Protein AF-0000000075184945 (afdb_homodimer)

Nearest PDB structures (foldseek):
  5iq4-assembly1_B  TM=7.535E-01  e=3.918E-24  Roseovarius nubinhibens ISM
  5ipy-assembly1_B  TM=7.770E-01  e=2.297E-22  Roseovarius nubinhibens ISM
  2xvi-assembly2_C  TM=7.536E-01  e=3.877E-22  Methylophaga aminisulfidivorans
  2xls-assembly1_A  TM=7.782E-01  e=2.800E-21  Methylophaga aminisulfidivorans
  2xlr-assembly2_A  TM=6.185E-01  e=2.045E-22  Methylophaga aminisulfidivorans

InterPro domains:
  IPR020946 Flavin monooxygenase-like [PF00743] (39-259)
  IPR036188 FAD/NAD(P)-binding domain superfamily [G3DSA:3.50.50.60] (26-231)
  IPR036188 FAD/NAD(P)-binding domain superfamily [G3DSA:3.50.50.60] (375-555)
  IPR036188 FAD/NAD(P)-binding domain superfamily [SSF51905] (39-471)

Foldseek 3Di:
DPPPPPPPPPVPPPPPPPPDDCVPDDFFADAFQFFDEFEEEEEAQALLVLLLLLLLLVCCVVVLHPHYHYAYEAQAQDHHAQLVQFDFFQAWDLFFPLQQDFPVQGALAAWKRIGHSVVSSVSSVCSCVVRVNVVRYDYNKHWFAWAADPVQCWIWIWIARRVVRDIDIDIGNFYEYPNAQFQFDDDDDFAAPVLAAQDDAAESSHHDPPDPLLVVQQPWEEEEEDDAASNLRNLLRCLVRHPFYEYEDQDADFAALGLFDDPVCVPAPDDRNMHTDDPVSSVCVVVDVVVSVVVSCVSVVRLQVCQQCQFPPGPNQVVVLVRRLVVLCVLLVDPVVCVVHRHPATVLLAAYHHRSSSSVSCPDPRYDYDNFDFNHAHNAWTAGPVGDTDGGNYYYYPPGRQRLLADPHFYAFAPGHTVNVVSVQHFFADLQFADARHKNYTYANRGAAQAPRSHHSSLSNSLNSVLNSNVSSCCGSQQWSIKHFAPVNRVVRVVVQQVLQCRTSNQAQQQYVQQRRDRRHGGTRHHSDHSVVSSVQSVDDPSVRMDTDHPDPDSRSSNGPVHHPCRSVVHDPPVVDDPVVVVVDDDPVNDDD/DCPDPPVPPPPPPPPPPPPDDCVPDDFFADAFQFFDEFEEEEEAQALLVLLLLLLQLVCCVVVLHPHYHYAYEAQAQDHHAQLVQFDFFQAWDLFFPLQQDFPVQGALDAWKRIGHSVVSSVSSVCSCVVRVNVVRYDYNKHWFAWAADPVQCWIWIWIARRVVRDIDIDIGNFYEYPNAQFQFDDDDDFAAPVLAAQDDAAERSHHDPPDPLLVVQQAWEEEEEDDAASNLRNLLRCLVRHPFYEYEDQDADFAALGLFDDPVCPPAPDDRNMHTDDPVSSVCVVVDVVVSVVVSVVSVVRLQVCQQCQFPPGPNQVVRLVRRLVVLCVLLVDPVVCVVHRDPATVLLAAYHHRSSSSVSCPDPRYDYDNFDFNHDHNAWTAGPVGDTDGGNYYYYPPGRQRLLADPHFYAFAPGHTVNVVSVQHFFADLQFADARHKNYTYANRGAAQAPRSHHSSLSNSLSSVLNSNVSSCCGSQQWSIKHFAPVNRVVRVVVQQVLQCRTSNQAQQQYVQQRRDRRHGGTRHHSDHSVVSSVQSVDDPSVRMDTHHPDPDSRSSNGPVHHPCVSVVHDPPVVDDPVVVVVDDDPVVDDD

Structure (mmCIF, N/CA/C/O backbone):
data_AF-0000000075184945-model_v1
#
loop_
_entity.id
_entity.type
_entity.pdbx_description
1 polymer 'Flavin-binding monooxygenase'
#
loop_
_atom_site.group_PDB
_atom_site.id
_atom_site.type_symbol
_atom_site.label_atom_id
_atom_site.label_alt_id
_atom_site.label_comp_id
_atom_site.label_asym_id
_atom_site.label_entity_id
_atom_site.label_seq_id
_atom_site.pdbx_PDB_ins_code
_atom_site.Cartn_x
_atom_site.Cartn_y
_atom_site.Cartn_z
_atom_site.occupancy
_atom_site.B_iso_or_equiv
_atom_site.auth_seq_id
_atom_site.auth_comp_id
_atom_site.auth_asym_id
_atom_site.auth_atom_id
_atom_site.pdbx_PDB_model_num
ATOM 1 N N . MET A 1 1 ? 29.594 13.367 -59.062 1 21.95 1 MET A N 1
ATOM 2 C CA . MET A 1 1 ? 29.766 14.352 -58 1 21.95 1 MET A CA 1
ATOM 3 C C . MET A 1 1 ? 28.922 13.984 -56.75 1 21.95 1 MET A C 1
ATOM 5 O O . MET A 1 1 ? 27.703 14.062 -56.812 1 21.95 1 MET A O 1
ATOM 9 N N . SER A 1 2 ? 29.328 12.992 -55.969 1 23.47 2 SER A N 1
ATOM 10 C CA . SER A 1 2 ? 28.875 12.016 -55 1 23.47 2 SER A CA 1
ATOM 11 C C . SER A 1 2 ? 28.641 12.664 -53.625 1 23.47 2 SER A C 1
ATOM 13 O O . SER A 1 2 ? 29.594 13.062 -52.969 1 23.47 2 SER A O 1
ATOM 15 N N . SER A 1 3 ? 27.688 13.617 -53.531 1 23.3 3 SER A N 1
ATOM 16 C CA . SER A 1 3 ? 27.422 14.586 -52.469 1 23.3 3 SER A CA 1
ATOM 17 C C . SER A 1 3 ? 27.109 13.891 -51.156 1 23.3 3 SER A C 1
ATOM 19 O O . SER A 1 3 ? 26.219 13.047 -51.062 1 23.3 3 SER A O 1
ATOM 21 N N . SER A 1 4 ? 28.109 13.633 -50.312 1 21.78 4 SER A N 1
ATOM 22 C CA . SER A 1 4 ? 28.375 12.938 -49.031 1 21.78 4 SER A CA 1
ATOM 23 C C . SER A 1 4 ? 27.578 13.555 -47.906 1 21.78 4 SER A C 1
ATOM 25 O O . SER A 1 4 ? 27.859 14.688 -47.5 1 21.78 4 SER A O 1
ATOM 27 N N . LEU A 1 5 ? 26.203 13.359 -47.75 1 23.47 5 LEU A N 1
ATOM 28 C CA . LEU A 1 5 ? 25.297 14.023 -46.844 1 23.47 5 LEU A CA 1
ATOM 29 C C . LEU A 1 5 ? 25.641 13.695 -45.375 1 23.47 5 LEU A C 1
ATOM 31 O O . LEU A 1 5 ? 25.562 12.539 -44.969 1 23.47 5 LEU A O 1
ATOM 35 N N . GLN A 1 6 ? 26.625 14.32 -44.75 1 21.17 6 GLN A N 1
ATOM 36 C CA . GLN A 1 6 ? 27.219 14.227 -43.406 1 21.17 6 GLN A CA 1
ATOM 37 C C . GLN A 1 6 ? 26.156 14.461 -42.312 1 21.17 6 GLN A C 1
ATOM 39 O O . GLN A 1 6 ? 25.625 15.562 -42.188 1 21.17 6 GLN A O 1
ATOM 44 N N . SER A 1 7 ? 25.188 13.531 -42.062 1 23.58 7 SER A N 1
ATOM 45 C CA . SER A 1 7 ? 24.047 13.719 -41.156 1 23.58 7 SER A CA 1
ATOM 46 C C . SER A 1 7 ? 24.5 13.93 -39.719 1 23.58 7 SER A C 1
ATOM 48 O O . SER A 1 7 ? 25.219 13.102 -39.156 1 23.58 7 SER A O 1
ATOM 50 N N . ASN A 1 8 ? 24.844 15.133 -39.312 1 23.08 8 ASN A N 1
ATOM 51 C CA . ASN A 1 8 ? 25.375 15.578 -38.031 1 23.08 8 ASN A CA 1
ATOM 52 C C . ASN A 1 8 ? 24.453 15.18 -36.875 1 23.08 8 ASN A C 1
ATOM 54 O O . ASN A 1 8 ? 23.312 15.656 -36.812 1 23.08 8 ASN A O 1
ATOM 58 N N . ALA A 1 9 ? 24.562 13.984 -36.312 1 25.86 9 ALA A N 1
ATOM 59 C CA . ALA A 1 9 ? 23.938 13.266 -35.188 1 25.86 9 ALA A CA 1
ATOM 60 C C . ALA A 1 9 ? 24.047 14.047 -33.906 1 25.86 9 ALA A C 1
ATOM 62 O O . ALA A 1 9 ? 24.5 13.516 -32.875 1 25.86 9 ALA A O 1
ATOM 63 N N . THR A 1 10 ? 24.297 15.344 -33.906 1 25.5 10 THR A N 1
ATOM 64 C CA . THR A 1 10 ? 24.625 15.938 -32.625 1 25.5 10 THR A CA 1
ATOM 65 C C . THR A 1 10 ? 23.438 15.883 -31.672 1 25.5 10 THR A C 1
ATOM 67 O O . THR A 1 10 ? 22.516 16.688 -31.797 1 25.5 10 THR A O 1
ATOM 70 N N . GLY A 1 11 ? 22.828 14.797 -31.469 1 23.03 11 GLY A N 1
ATOM 71 C CA . GLY A 1 11 ? 21.641 14.688 -30.625 1 23.03 11 GLY A CA 1
ATOM 72 C C . GLY A 1 11 ? 21.875 15.18 -29.203 1 23.03 11 GLY A C 1
ATOM 73 O O . GLY A 1 11 ? 22.297 14.414 -28.344 1 23.03 11 GLY A O 1
ATOM 74 N N . GLU A 1 12 ? 22.406 16.391 -29.047 1 25.05 12 GLU A N 1
ATOM 75 C CA . GLU A 1 12 ? 22.578 16.984 -27.719 1 25.05 12 GLU A CA 1
ATOM 76 C C . GLU A 1 12 ? 21.312 16.797 -26.875 1 25.05 12 GLU A C 1
ATOM 78 O O . GLU A 1 12 ? 20.219 17.156 -27.297 1 25.05 12 GLU A O 1
ATOM 83 N N . ASP A 1 13 ? 21.297 15.773 -26.078 1 26.72 13 ASP A N 1
ATOM 84 C CA . ASP A 1 13 ? 20.344 15.422 -25.016 1 26.72 13 ASP A CA 1
ATOM 85 C C . ASP A 1 13 ? 19.969 16.656 -24.188 1 26.72 13 ASP A C 1
ATOM 87 O O . ASP A 1 13 ? 20.812 17.203 -23.469 1 26.72 13 ASP A O 1
ATOM 91 N N . GLU A 1 14 ? 19.297 17.578 -24.781 1 24.56 14 GLU A N 1
ATOM 92 C CA . GLU A 1 14 ? 18.781 18.688 -23.984 1 24.56 14 GLU A CA 1
ATOM 93 C C . GLU A 1 14 ? 18.156 18.172 -22.688 1 24.56 14 GLU A C 1
ATOM 95 O O . GLU A 1 14 ? 17.062 17.594 -22.703 1 24.56 14 GLU A O 1
ATOM 100 N N . ALA A 1 15 ? 18.859 17.688 -21.703 1 30.27 15 ALA A N 1
ATOM 101 C CA . ALA A 1 15 ? 18.469 17.656 -20.297 1 30.27 15 ALA A CA 1
ATOM 102 C C . ALA A 1 15 ? 17.547 18.812 -19.953 1 30.27 15 ALA A C 1
ATOM 104 O O . ALA A 1 15 ? 17.906 19.984 -20.109 1 30.27 15 ALA A O 1
ATOM 105 N N . LEU A 1 16 ? 16.219 18.547 -20 1 30.67 16 LEU A N 1
ATOM 106 C CA . LEU A 1 16 ? 15.164 19.484 -19.625 1 30.67 16 LEU A CA 1
ATOM 107 C C . LEU A 1 16 ? 15.594 20.328 -18.422 1 30.67 16 LEU A C 1
ATOM 109 O O . LEU A 1 16 ? 15.938 19.797 -17.375 1 30.67 16 LEU A O 1
ATOM 113 N N . ASN A 1 17 ? 16.25 21.312 -18.562 1 30.25 17 ASN A N 1
ATOM 114 C CA . ASN A 1 17 ? 16.438 22.406 -17.625 1 30.25 17 ASN A CA 1
ATOM 115 C C . ASN A 1 17 ? 15.172 22.656 -16.797 1 30.25 17 ASN A C 1
ATOM 117 O O . ASN A 1 17 ? 14.164 23.109 -17.328 1 30.25 17 ASN A O 1
ATOM 121 N N . SER A 1 18 ? 14.828 21.797 -15.898 1 37.06 18 SER A N 1
ATOM 122 C CA . SER A 1 18 ? 13.852 21.859 -14.812 1 37.06 18 SER A CA 1
ATOM 123 C C . SER A 1 18 ? 13.727 23.281 -14.273 1 37.06 18 SER A C 1
ATOM 125 O O . SER A 1 18 ? 13.094 23.5 -13.234 1 37.06 18 SER A O 1
ATOM 127 N N . ASN A 1 19 ? 14.5 24.125 -14.727 1 35.41 19 ASN A N 1
ATOM 128 C CA . ASN A 1 19 ? 14.477 25.5 -14.234 1 35.41 19 ASN A CA 1
ATOM 129 C C . ASN A 1 19 ? 13.219 26.234 -14.68 1 35.41 19 ASN A C 1
ATOM 131 O O . ASN A 1 19 ? 13.203 27.469 -14.75 1 35.41 19 ASN A O 1
ATOM 135 N N . GLY A 1 20 ? 12.289 25.594 -15.406 1 38.78 20 GLY A N 1
ATOM 136 C CA . GLY A 1 20 ? 11.188 26.438 -15.82 1 38.78 20 GLY A CA 1
ATOM 137 C C . GLY A 1 20 ? 10.375 26.984 -14.656 1 38.78 20 GLY A C 1
ATOM 138 O O . GLY A 1 20 ? 10.273 26.328 -13.609 1 38.78 20 GLY A O 1
ATOM 139 N N . THR A 1 21 ? 10.195 28.25 -14.555 1 50.41 21 THR A N 1
ATOM 140 C CA . THR A 1 21 ? 9.352 28.984 -13.625 1 50.41 21 THR A CA 1
ATOM 141 C C . THR A 1 21 ? 7.906 28.5 -13.695 1 50.41 21 THR A C 1
ATOM 143 O O . THR A 1 21 ? 7.48 27.953 -14.719 1 50.41 21 THR A O 1
ATOM 146 N N . SER A 1 22 ? 7.215 28.203 -12.602 1 57 22 SER A N 1
ATOM 147 C CA . SER A 1 22 ? 5.816 27.812 -12.469 1 57 22 SER A CA 1
ATOM 148 C C . SER A 1 22 ? 4.953 28.5 -13.531 1 57 22 SER A C 1
ATOM 150 O O . SER A 1 22 ? 3.895 27.984 -13.898 1 57 22 SER A O 1
ATOM 152 N N . SER A 1 23 ? 5.406 29.469 -14.125 1 59.06 23 SER A N 1
ATOM 153 C CA . SER A 1 23 ? 4.547 30.219 -15.039 1 59.06 23 SER A CA 1
ATOM 154 C C . SER A 1 23 ? 4.305 29.453 -16.328 1 59.06 23 SER A C 1
ATOM 156 O O . SER A 1 23 ? 3.316 29.703 -17.031 1 59.06 23 SER A O 1
ATOM 158 N N . ASP A 1 24 ? 5.105 28.406 -16.594 1 68.38 24 ASP A N 1
ATOM 159 C CA . ASP A 1 24 ? 4.996 27.672 -17.859 1 68.38 24 ASP A CA 1
ATOM 160 C C . ASP A 1 24 ? 4.141 26.422 -17.688 1 68.38 24 ASP A C 1
ATOM 162 O O . ASP A 1 24 ? 3.879 25.719 -18.656 1 68.38 24 ASP A O 1
ATOM 166 N N . TRP A 1 25 ? 3.637 26.344 -16.469 1 80.44 25 TRP A N 1
ATOM 167 C CA . TRP A 1 25 ? 2.902 25.109 -16.203 1 80.44 25 TRP A CA 1
ATOM 168 C C . TRP A 1 25 ? 1.466 25.406 -15.789 1 80.44 25 TRP A C 1
ATOM 170 O O . TRP A 1 25 ? 1.177 26.5 -15.281 1 80.44 25 TRP A O 1
ATOM 180 N N . ASP A 1 26 ? 0.578 24.594 -16.297 1 88.19 26 ASP A N 1
ATOM 181 C CA . ASP A 1 26 ? -0.806 24.656 -15.828 1 88.19 26 ASP A CA 1
ATOM 182 C C . ASP A 1 26 ? -1.233 23.328 -15.219 1 88.19 26 ASP A C 1
ATOM 184 O O . ASP A 1 26 ? -0.643 22.281 -15.508 1 88.19 26 ASP A O 1
ATOM 188 N N . TYR A 1 27 ? -2.119 23.438 -14.297 1 93 27 TYR A N 1
ATOM 189 C CA . TYR A 1 27 ? -2.645 22.219 -13.711 1 93 27 TYR A CA 1
ATOM 190 C C . TYR A 1 27 ? -3.861 21.719 -14.492 1 93 27 TYR A C 1
ATOM 192 O O . TYR A 1 27 ? -4.488 22.484 -15.227 1 93 27 TYR A O 1
ATOM 200 N N . LEU A 1 28 ? -4.156 20.453 -14.406 1 95.5 28 LEU A N 1
ATOM 201 C CA . LEU A 1 28 ? -5.328 19.875 -15.055 1 95.5 28 LEU A CA 1
ATOM 202 C C . LEU A 1 28 ? -6.609 20.297 -14.344 1 95.5 28 LEU A C 1
ATOM 204 O O . LEU A 1 28 ? -6.68 20.266 -13.109 1 95.5 28 LEU A O 1
ATOM 208 N N . LYS A 1 29 ? -7.621 20.75 -15.094 1 94.06 29 LYS A N 1
ATOM 209 C CA . LYS A 1 29 ? -8.891 21.203 -14.531 1 94.06 29 LYS A CA 1
ATOM 210 C C . LYS A 1 29 ? -9.836 20.031 -14.297 1 94.06 29 LYS A C 1
ATOM 212 O O . LYS A 1 29 ? -10.93 19.984 -14.867 1 94.06 29 LYS A O 1
ATOM 217 N N . LYS A 1 30 ? -9.469 19.078 -13.5 1 95.75 30 LYS A N 1
ATOM 218 C CA . LYS A 1 30 ? -10.219 17.906 -13.047 1 95.75 30 LYS A CA 1
ATOM 219 C C . LYS A 1 30 ? -9.844 17.531 -11.617 1 95.75 30 LYS A C 1
ATOM 221 O O . LYS A 1 30 ? -8.781 17.906 -11.125 1 95.75 30 LYS A O 1
ATOM 226 N N . PRO A 1 31 ? -10.734 16.859 -10.969 1 96.62 31 PRO A N 1
ATOM 227 C CA . PRO A 1 31 ? -10.367 16.391 -9.633 1 96.62 31 PRO A CA 1
ATOM 228 C C . PRO A 1 31 ? -9.125 15.508 -9.633 1 96.62 31 PRO A C 1
ATOM 230 O O . PRO A 1 31 ? -8.805 14.891 -10.648 1 96.62 31 PRO A O 1
ATOM 233 N N . GLY A 1 32 ? -8.438 15.539 -8.531 1 97.31 32 GLY A N 1
ATOM 234 C CA . GLY A 1 32 ? -7.293 14.648 -8.383 1 97.31 32 GLY A CA 1
ATOM 235 C C . GLY A 1 32 ? -7.676 13.18 -8.398 1 97.31 32 GLY A C 1
ATOM 236 O O . GLY A 1 32 ? -8.773 12.812 -7.973 1 97.31 32 GLY A O 1
ATOM 237 N N . PHE A 1 33 ? -6.836 12.312 -8.938 1 97.75 33 PHE A N 1
ATOM 238 C CA . PHE A 1 33 ? -6.934 10.859 -8.883 1 97.75 33 PHE A CA 1
ATOM 239 C C . PHE A 1 33 ? -8.117 10.367 -9.703 1 97.75 33 PHE A C 1
ATOM 241 O O . PHE A 1 33 ? -8.617 9.266 -9.484 1 97.75 33 PHE A O 1
ATOM 248 N N . GLN A 1 34 ? -8.664 11.234 -10.578 1 97.38 34 GLN A N 1
ATOM 249 C CA . GLN A 1 34 ? -9.742 10.781 -11.445 1 97.38 34 GLN A CA 1
ATOM 250 C C . GLN A 1 34 ? -9.281 9.648 -12.359 1 97.38 34 GLN A C 1
ATOM 252 O O . GLN A 1 34 ? -8.359 9.836 -13.164 1 97.38 34 GLN A O 1
ATOM 257 N N . PRO A 1 35 ? -9.891 8.5 -12.266 1 97.69 35 PRO A N 1
ATOM 258 C CA . PRO A 1 35 ? -9.422 7.371 -13.062 1 97.69 35 PRO A CA 1
ATOM 259 C C . PRO A 1 35 ? -9.688 7.547 -14.555 1 97.69 35 PRO A C 1
ATOM 261 O O . PRO A 1 35 ? -10.828 7.789 -14.961 1 97.69 35 PRO A O 1
ATOM 264 N N . ARG A 1 36 ? -8.68 7.457 -15.359 1 97.25 36 ARG A N 1
ATOM 265 C CA . ARG A 1 36 ? -8.875 7.434 -16.812 1 97.25 36 ARG A CA 1
ATOM 266 C C . ARG A 1 36 ? -9.266 6.039 -17.281 1 97.25 36 ARG A C 1
ATOM 268 O O . ARG A 1 36 ? -8.953 5.043 -16.625 1 97.25 36 ARG A O 1
ATOM 275 N N . PRO A 1 37 ? -9.938 5.91 -18.359 1 98 37 PRO A N 1
ATOM 276 C CA . PRO A 1 37 ? -10.305 4.582 -18.875 1 98 37 PRO A CA 1
ATOM 277 C C . PRO A 1 37 ? -9.102 3.816 -19.438 1 98 37 PRO A C 1
ATOM 279 O O . PRO A 1 37 ? -8.172 4.426 -19.953 1 98 37 PRO A O 1
ATOM 282 N N . LEU A 1 38 ? -9.109 2.496 -19.312 1 98.69 38 LEU A N 1
ATOM 283 C CA . LEU A 1 38 ? -8.094 1.613 -19.875 1 98.69 38 LEU A CA 1
ATOM 284 C C . LEU A 1 38 ? -8.742 0.489 -20.688 1 98.69 38 LEU A C 1
ATOM 286 O O . LEU A 1 38 ? -9.867 0.088 -20.406 1 98.69 38 LEU A O 1
ATOM 290 N N . ARG A 1 39 ? -8.008 0.034 -21.672 1 98.81 39 ARG A N 1
ATOM 291 C CA . ARG A 1 39 ? -8.344 -1.182 -22.406 1 98.81 39 ARG A CA 1
ATOM 292 C C . ARG A 1 39 ? -7.316 -2.281 -22.141 1 98.81 39 ARG A C 1
ATOM 294 O O . ARG A 1 39 ? -6.109 -2.041 -22.203 1 98.81 39 ARG A O 1
ATOM 301 N N . LEU A 1 40 ? -7.832 -3.486 -21.828 1 98.88 40 LEU A N 1
ATOM 302 C CA . LEU A 1 40 ? -6.969 -4.594 -21.438 1 98.88 40 LEU A CA 1
ATOM 303 C C . LEU A 1 40 ? -7.309 -5.855 -22.219 1 98.88 40 LEU A C 1
ATOM 305 O O . LEU A 1 40 ? -8.477 -6.234 -22.312 1 98.88 40 LEU A O 1
ATOM 309 N N . ALA A 1 41 ? -6.293 -6.473 -22.844 1 98.94 41 ALA A N 1
ATOM 310 C CA . ALA A 1 41 ? -6.441 -7.785 -23.469 1 98.94 41 ALA A CA 1
ATOM 311 C C . ALA A 1 41 ? -5.84 -8.875 -22.578 1 98.94 41 ALA A C 1
ATOM 313 O O . ALA A 1 41 ? -4.691 -8.773 -22.141 1 98.94 41 ALA A O 1
ATOM 314 N N . ILE A 1 42 ? -6.66 -9.852 -22.297 1 98.88 42 ILE A N 1
ATOM 315 C CA . ILE A 1 42 ? -6.207 -11.023 -21.547 1 98.88 42 ILE A CA 1
ATOM 316 C C . ILE A 1 42 ? -6.117 -12.227 -22.484 1 98.88 42 ILE A C 1
ATOM 318 O O . ILE A 1 42 ? -7.098 -12.586 -23.141 1 98.88 42 ILE A O 1
ATOM 322 N N . CYS A 1 43 ? -4.949 -12.836 -22.547 1 98.62 43 CYS A N 1
ATOM 323 C CA . CYS A 1 43 ? -4.742 -14 -23.406 1 98.62 43 CYS A CA 1
ATOM 324 C C . CYS A 1 43 ? -4.887 -15.297 -22.625 1 98.62 43 CYS A C 1
ATOM 326 O O . CYS A 1 43 ? -3.912 -15.789 -22.047 1 98.62 43 CYS A O 1
ATOM 328 N N . GLY A 1 44 ? -6.074 -15.883 -22.703 1 98.25 44 GLY A N 1
ATOM 329 C CA . GLY A 1 44 ? -6.355 -17.125 -21.984 1 98.25 44 GLY A CA 1
ATOM 330 C C . GLY A 1 44 ? -7.531 -17 -21.031 1 98.25 44 GLY A C 1
ATOM 331 O O . GLY A 1 44 ? -7.645 -16.016 -20.297 1 98.25 44 GLY A O 1
ATOM 332 N N . ALA A 1 45 ? -8.414 -18.016 -21.094 1 98.56 45 ALA A N 1
ATOM 333 C CA . ALA A 1 45 ? -9.586 -18.047 -20.219 1 98.56 45 ALA A CA 1
ATOM 334 C C . ALA A 1 45 ? -9.555 -19.281 -19.312 1 98.56 45 ALA A C 1
ATOM 336 O O . ALA A 1 45 ? -10.57 -19.953 -19.141 1 98.56 45 ALA A O 1
ATOM 337 N N . GLY A 1 46 ? -8.344 -19.594 -18.844 1 97.88 46 GLY A N 1
ATOM 338 C CA . GLY A 1 46 ? -8.195 -20.562 -17.75 1 97.88 46 GLY A CA 1
ATOM 339 C C . GLY A 1 46 ? -8.336 -19.922 -16.375 1 97.88 46 GLY A C 1
ATOM 340 O O . GLY A 1 46 ? -8.898 -18.844 -16.25 1 97.88 46 GLY A O 1
ATOM 341 N N . ALA A 1 47 ? -7.848 -20.594 -15.352 1 97.56 47 ALA A N 1
ATOM 342 C CA . ALA A 1 47 ? -7.98 -20.125 -13.977 1 97.56 47 ALA A CA 1
ATOM 343 C C . ALA A 1 47 ? -7.387 -18.719 -13.805 1 97.56 47 ALA A C 1
ATOM 345 O O . ALA A 1 47 ? -7.977 -17.875 -13.148 1 97.56 47 ALA A O 1
ATOM 346 N N . ALA A 1 48 ? -6.258 -18.484 -14.406 1 98 48 ALA A N 1
ATOM 347 C CA . ALA A 1 48 ? -5.566 -17.203 -14.266 1 98 48 ALA A CA 1
ATOM 348 C C . ALA A 1 48 ? -6.379 -16.078 -14.875 1 98 48 ALA A C 1
ATOM 350 O O . ALA A 1 48 ? -6.578 -15.031 -14.242 1 98 48 ALA A O 1
ATOM 351 N N . GLY A 1 49 ? -6.84 -16.297 -16.109 1 98.69 49 GLY A N 1
ATOM 352 C CA . GLY A 1 49 ? -7.652 -15.281 -16.766 1 98.69 49 GLY A CA 1
ATOM 353 C C . GLY A 1 49 ? -8.961 -15.008 -16.047 1 98.69 49 GLY A C 1
ATOM 354 O O . GLY A 1 49 ? -9.375 -13.852 -15.906 1 98.69 49 GLY A O 1
ATOM 355 N N . LEU A 1 50 ? -9.578 -16.047 -15.602 1 98.75 50 LEU A N 1
ATOM 356 C CA . LEU A 1 50 ? -10.836 -15.906 -14.875 1 98.75 50 LEU A CA 1
ATOM 357 C C . LEU A 1 50 ? -10.625 -15.164 -13.555 1 98.75 50 LEU A C 1
ATOM 359 O O . LEU A 1 50 ? -11.438 -14.32 -13.18 1 98.75 50 LEU A O 1
ATOM 363 N N . CYS A 1 51 ? -9.539 -15.461 -12.914 1 98.62 51 CYS A N 1
ATOM 364 C CA . CYS A 1 51 ? -9.211 -14.812 -11.656 1 98.62 51 CYS A CA 1
ATOM 365 C C . CYS A 1 51 ? -9.016 -13.312 -11.844 1 98.62 51 CYS A C 1
ATOM 367 O O . CYS A 1 51 ? -9.586 -12.508 -11.102 1 98.62 51 CYS A O 1
ATOM 369 N N . LEU A 1 52 ? -8.25 -12.969 -12.828 1 98.81 52 LEU A N 1
ATOM 370 C CA . LEU A 1 52 ? -8 -11.555 -13.094 1 98.81 52 LEU A CA 1
ATOM 371 C C . LEU A 1 52 ? -9.289 -10.828 -13.461 1 98.81 52 LEU A C 1
ATOM 373 O O . LEU A 1 52 ? -9.531 -9.719 -12.992 1 98.81 52 LEU A O 1
ATOM 377 N N . SER A 1 53 ? -10.133 -11.461 -14.258 1 98.88 53 SER A N 1
ATOM 378 C CA . SER A 1 53 ? -11.414 -10.875 -14.656 1 98.88 53 SER A CA 1
ATOM 379 C C . SER A 1 53 ? -12.281 -10.586 -13.438 1 98.88 53 SER A C 1
ATOM 381 O O . SER A 1 53 ? -12.859 -9.5 -13.328 1 98.88 53 SER A O 1
ATOM 383 N N . TYR A 1 54 ? -12.359 -11.523 -12.555 1 98.5 54 TYR A N 1
ATOM 384 C CA . TYR A 1 54 ? -13.148 -11.352 -11.344 1 98.5 54 TYR A CA 1
ATOM 385 C C . TYR A 1 54 ? -12.641 -10.156 -10.539 1 98.5 54 TYR A C 1
ATOM 387 O O . TYR A 1 54 ? -13.438 -9.312 -10.109 1 98.5 54 TYR A O 1
ATOM 395 N N . LYS A 1 55 ? -11.32 -10.133 -10.359 1 98.69 55 LYS A N 1
ATOM 396 C CA . LYS A 1 55 ? -10.734 -9.078 -9.539 1 98.69 55 LYS A CA 1
ATOM 397 C C . LYS A 1 55 ? -10.938 -7.703 -10.18 1 98.69 55 LYS A C 1
ATOM 399 O O . LYS A 1 55 ? -11.133 -6.707 -9.484 1 98.69 55 LYS A O 1
ATOM 404 N N . ILE A 1 56 ? -10.898 -7.625 -11.484 1 98.81 56 ILE A N 1
ATOM 405 C CA . ILE A 1 56 ? -11.141 -6.375 -12.195 1 98.81 56 ILE A CA 1
ATOM 406 C C . ILE A 1 56 ? -12.586 -5.934 -11.977 1 98.81 56 ILE A C 1
ATOM 408 O O . ILE A 1 56 ? -12.852 -4.777 -11.633 1 98.81 56 ILE A O 1
ATOM 412 N N . LEU A 1 57 ? -13.5 -6.859 -12.195 1 98.56 57 LEU A N 1
ATOM 413 C CA . LEU A 1 57 ? -14.914 -6.539 -12.031 1 98.56 57 LEU A CA 1
ATOM 414 C C . LEU A 1 57 ? -15.211 -6.102 -10.602 1 98.56 57 LEU A C 1
ATOM 416 O O . LEU A 1 57 ? -15.922 -5.117 -10.391 1 98.56 57 LEU A O 1
ATOM 420 N N . GLU A 1 58 ? -14.664 -6.812 -9.664 1 97.62 58 GLU A N 1
ATOM 421 C CA . GLU A 1 58 ? -14.844 -6.461 -8.258 1 97.62 58 GLU A CA 1
ATOM 422 C C . GLU A 1 58 ? -14.266 -5.082 -7.953 1 97.62 58 GLU A C 1
ATOM 424 O O . GLU A 1 58 ? -14.883 -4.289 -7.242 1 97.62 58 GLU A O 1
ATOM 429 N N . ALA A 1 59 ? -13.133 -4.797 -8.461 1 97.94 59 ALA A N 1
ATOM 430 C CA . ALA A 1 59 ? -12.461 -3.523 -8.227 1 97.94 59 ALA A CA 1
ATOM 431 C C . ALA A 1 59 ? -13.234 -2.369 -8.859 1 97.94 59 ALA A C 1
ATOM 433 O O . ALA A 1 59 ? -13.25 -1.258 -8.32 1 97.94 59 ALA A O 1
ATOM 434 N N . GLN A 1 60 ? -13.812 -2.613 -10.008 1 97.44 60 GLN A N 1
ATOM 435 C CA . GLN A 1 60 ? -14.648 -1.591 -10.617 1 97.44 60 GLN A CA 1
ATOM 436 C C . GLN A 1 60 ? -15.891 -1.323 -9.773 1 97.44 60 GLN A C 1
ATOM 438 O O . GLN A 1 60 ? -16.281 -0.17 -9.586 1 97.44 60 GLN A O 1
ATOM 443 N N . LYS A 1 61 ? -16.469 -2.344 -9.258 1 96.06 61 LYS A N 1
ATOM 444 C CA . LYS A 1 61 ? -17.672 -2.234 -8.445 1 96.06 61 LYS A CA 1
ATOM 445 C C . LYS A 1 61 ? -17.406 -1.469 -7.152 1 96.06 61 LYS A C 1
ATOM 447 O O . LYS A 1 61 ? -18.234 -0.676 -6.703 1 96.06 61 LYS A O 1
ATOM 452 N N . ASN A 1 62 ? -16.203 -1.679 -6.609 1 93.56 62 ASN A N 1
ATOM 453 C CA . ASN A 1 62 ? -15.93 -1.083 -5.309 1 93.56 62 ASN A CA 1
ATOM 454 C C . ASN A 1 62 ? -15.188 0.241 -5.445 1 93.56 62 ASN A C 1
ATOM 456 O O . ASN A 1 62 ? -14.781 0.84 -4.445 1 93.56 62 ASN A O 1
ATOM 460 N N . GLY A 1 63 ? -14.812 0.645 -6.59 1 93.25 63 GLY A N 1
ATOM 461 C CA . GLY A 1 63 ? -14.289 1.979 -6.832 1 93.25 63 GLY A CA 1
ATOM 462 C C . GLY A 1 63 ? -12.773 2.029 -6.855 1 93.25 63 GLY A C 1
ATOM 463 O O . GLY A 1 63 ? -12.188 3.096 -7.051 1 93.25 63 GLY A O 1
ATOM 464 N N . VAL A 1 64 ? -12.188 0.934 -6.688 1 95.06 64 VAL A N 1
ATOM 465 C CA . VAL A 1 64 ? -10.727 0.874 -6.77 1 95.06 64 VAL A CA 1
ATOM 466 C C . VAL A 1 64 ? -10.273 1.16 -8.195 1 95.06 64 VAL A C 1
ATOM 468 O O . VAL A 1 64 ? -9.266 1.835 -8.414 1 95.06 64 VAL A O 1
ATOM 471 N N . LEU A 1 65 ? -11.062 0.618 -9.117 1 97.88 65 LEU A N 1
ATOM 472 C CA . LEU A 1 65 ? -10.828 0.881 -10.539 1 97.88 65 LEU A CA 1
ATOM 473 C C . LEU A 1 65 ? -11.969 1.698 -11.133 1 97.88 65 LEU A C 1
ATOM 475 O O . LEU A 1 65 ? -13.125 1.555 -10.719 1 97.88 65 LEU A O 1
ATOM 479 N N . GLY A 1 66 ? -11.523 2.645 -12.047 1 97.31 66 GLY A N 1
ATOM 480 C CA . GLY A 1 66 ? -12.516 3.166 -12.977 1 97.31 66 GLY A CA 1
ATOM 481 C C . GLY A 1 66 ? -12.844 2.207 -14.102 1 97.31 66 GLY A C 1
ATOM 482 O O . GLY A 1 66 ? -12.773 0.989 -13.93 1 97.31 66 GLY A O 1
ATOM 483 N N . SER A 1 67 ? -13.133 2.768 -15.188 1 98.12 67 SER A N 1
ATOM 484 C CA . SER A 1 67 ? -13.539 1.966 -16.344 1 98.12 67 SER A CA 1
ATOM 485 C C . SER A 1 67 ? -12.359 1.197 -16.922 1 98.12 67 SER A C 1
ATOM 487 O O . SER A 1 67 ? -11.359 1.796 -17.328 1 98.12 67 SER A O 1
ATOM 489 N N . VAL A 1 68 ? -12.516 -0.072 -16.953 1 98.56 68 VAL A N 1
ATOM 490 C CA . VAL A 1 68 ? -11.602 -0.96 -17.656 1 98.56 68 VAL A CA 1
ATOM 491 C C . VAL A 1 68 ? -12.383 -1.827 -18.641 1 98.56 68 VAL A C 1
ATOM 493 O O . VAL A 1 68 ? -13.203 -2.65 -18.234 1 98.56 68 VAL A O 1
ATOM 496 N N . GLU A 1 69 ? -12.18 -1.577 -19.891 1 98.56 69 GLU A N 1
ATOM 497 C CA . GLU A 1 69 ? -12.703 -2.471 -20.922 1 98.56 69 GLU A CA 1
ATOM 498 C C . GLU A 1 69 ? -11.734 -3.625 -21.188 1 98.56 69 GLU A C 1
ATOM 500 O O . GLU A 1 69 ? -10.586 -3.404 -21.547 1 98.56 69 GLU A O 1
ATOM 505 N N . PHE A 1 70 ? -12.266 -4.859 -20.938 1 98.69 70 PHE A N 1
ATOM 506 C CA . PHE A 1 70 ? -11.336 -5.965 -21.141 1 98.69 70 PHE A CA 1
ATOM 507 C C . PHE A 1 70 ? -12.008 -7.102 -21.891 1 98.69 70 PHE A C 1
ATOM 509 O O . PHE A 1 70 ? -13.234 -7.129 -22.031 1 98.69 70 PHE A O 1
ATOM 516 N N . VAL A 1 71 ? -11.141 -7.984 -22.5 1 98.81 71 VAL A N 1
ATOM 517 C CA . VAL A 1 71 ? -11.57 -9.164 -23.234 1 98.81 71 VAL A CA 1
ATOM 518 C C . VAL A 1 71 ? -10.609 -10.328 -22.969 1 98.81 71 VAL A C 1
ATOM 520 O O . VAL A 1 71 ? -9.406 -10.125 -22.828 1 98.81 71 VAL A O 1
ATOM 523 N N . LEU A 1 72 ? -11.219 -11.5 -22.781 1 98.88 72 LEU A N 1
ATOM 524 C CA . LEU A 1 72 ? -10.438 -12.727 -22.734 1 98.88 72 LEU A CA 1
ATOM 525 C C . LEU A 1 72 ? -10.461 -13.445 -24.078 1 98.88 72 LEU A C 1
ATOM 527 O O . LEU A 1 72 ? -11.531 -13.828 -24.547 1 98.88 72 LEU A O 1
ATOM 531 N N . PHE A 1 73 ? -9.328 -13.617 -24.641 1 98.88 73 PHE A N 1
ATOM 532 C CA . PHE A 1 73 ? -9.242 -14.422 -25.859 1 98.88 73 PHE A CA 1
ATOM 533 C C . PHE A 1 73 ? -8.875 -15.859 -25.531 1 98.88 73 PHE A C 1
ATOM 535 O O . PHE A 1 73 ? -7.883 -16.125 -24.844 1 98.88 73 PHE A O 1
ATOM 542 N N . GLU A 1 74 ? -9.695 -16.781 -25.969 1 98.5 74 GLU A N 1
ATOM 543 C CA . GLU A 1 74 ? -9.484 -18.219 -25.766 1 98.5 74 GLU A CA 1
ATOM 544 C C . GLU A 1 74 ? -9.5 -18.969 -27.094 1 98.5 74 GLU A C 1
ATOM 546 O O . GLU A 1 74 ? -10.469 -18.891 -27.859 1 98.5 74 GLU A O 1
ATOM 551 N N . LYS A 1 75 ? -8.438 -19.703 -27.344 1 96.81 75 LYS A N 1
ATOM 552 C CA . LYS A 1 75 ? -8.312 -20.406 -28.625 1 96.81 75 LYS A CA 1
ATOM 553 C C . LYS A 1 75 ? -9.219 -21.641 -28.672 1 96.81 75 LYS A C 1
ATOM 555 O O . LYS A 1 75 ? -9.586 -22.094 -29.75 1 96.81 75 LYS A O 1
ATOM 560 N N . GLU A 1 76 ? -9.57 -22.188 -27.531 1 95.56 76 GLU A N 1
ATOM 561 C CA . GLU A 1 76 ? -10.383 -23.391 -27.453 1 95.56 76 GLU A CA 1
ATOM 562 C C . GLU A 1 76 ? -11.867 -23.078 -27.625 1 95.56 76 GLU A C 1
ATOM 564 O O . GLU A 1 76 ? -12.273 -21.922 -27.562 1 95.56 76 GLU A O 1
ATOM 569 N N . GLY A 1 77 ? -12.672 -24.109 -27.812 1 95.88 77 GLY A N 1
ATOM 570 C CA . GLY A 1 77 ? -14.109 -23.969 -27.984 1 95.88 77 GLY A CA 1
ATOM 571 C C . GLY A 1 77 ? -14.852 -23.828 -26.672 1 95.88 77 GLY A C 1
ATOM 572 O O . GLY A 1 77 ? -16.062 -23.641 -26.656 1 95.88 77 GLY A O 1
ATOM 573 N N . ASP A 1 78 ? -14.148 -23.922 -25.625 1 96.06 78 ASP A N 1
ATOM 574 C CA . ASP A 1 78 ? -14.664 -23.719 -24.266 1 96.06 78 ASP A CA 1
ATOM 575 C C . ASP A 1 78 ? -13.609 -23.094 -23.359 1 96.06 78 ASP A C 1
ATOM 577 O O . ASP A 1 78 ? -12.469 -22.875 -23.781 1 96.06 78 ASP A O 1
ATOM 581 N N . TYR A 1 79 ? -14.094 -22.672 -22.188 1 96.5 79 TYR A N 1
ATOM 582 C CA . TYR A 1 79 ? -13.164 -22.016 -21.281 1 96.5 79 TYR A CA 1
ATOM 583 C C . TYR A 1 79 ? -12.867 -22.891 -20.078 1 96.5 79 TYR A C 1
ATOM 585 O O . TYR A 1 79 ? -13.375 -24.016 -19.984 1 96.5 79 TYR A O 1
ATOM 593 N N . THR A 1 80 ? -11.898 -22.562 -19.281 1 95.5 80 THR A N 1
ATOM 594 C CA . THR A 1 80 ? -11.406 -23.156 -18.031 1 95.5 80 THR A CA 1
ATOM 595 C C . THR A 1 80 ? -10 -23.719 -18.219 1 95.5 80 THR A C 1
ATOM 597 O O . THR A 1 80 ? -9.469 -24.391 -17.328 1 95.5 80 THR A O 1
ATOM 600 N N . GLY A 1 81 ? -9.453 -23.531 -19.391 1 94 81 GLY A N 1
ATOM 601 C CA . GLY A 1 81 ? -8.039 -23.781 -19.625 1 94 81 GLY A CA 1
ATOM 602 C C . GLY A 1 81 ? -7.66 -25.234 -19.484 1 94 81 GLY A C 1
ATOM 603 O O . GLY A 1 81 ? -8.234 -26.109 -20.141 1 94 81 GLY A O 1
ATOM 604 N N . THR A 1 82 ? -6.809 -25.516 -18.547 1 93.06 82 THR A N 1
ATOM 605 C CA . THR A 1 82 ? -6.242 -26.828 -18.297 1 93.06 82 THR A CA 1
ATOM 606 C C . THR A 1 82 ? -7.344 -27.859 -18.109 1 93.06 82 THR A C 1
ATOM 608 O O . THR A 1 82 ? -7.203 -29.016 -18.547 1 93.06 82 THR A O 1
ATOM 611 N N . TRP A 1 83 ? -8.43 -27.5 -17.609 1 94.81 83 TRP A N 1
ATOM 612 C CA . TRP A 1 83 ? -9.453 -28.469 -17.219 1 94.81 83 TRP A CA 1
ATOM 613 C C . TRP A 1 83 ? -10.438 -28.703 -18.344 1 94.81 83 TRP A C 1
ATOM 615 O O . TRP A 1 83 ? -11.227 -29.656 -18.297 1 94.81 83 TRP A O 1
ATOM 625 N N . HIS A 1 84 ? -10.406 -27.859 -19.266 1 93.12 84 HIS A N 1
ATOM 626 C CA . HIS A 1 84 ? -11.07 -28.156 -20.531 1 93.12 84 HIS A CA 1
ATOM 627 C C . HIS A 1 84 ? -10.195 -29.031 -21.422 1 93.12 84 HIS A C 1
ATOM 629 O O . HIS A 1 84 ? -10.688 -29.969 -22.047 1 93.12 84 HIS A O 1
ATOM 635 N N . ALA A 1 85 ? -8.914 -28.75 -21.406 1 89.75 85 ALA A N 1
ATOM 636 C CA . ALA A 1 85 ? -7.973 -29.375 -22.344 1 89.75 85 ALA A CA 1
ATOM 637 C C . ALA A 1 85 ? -7.629 -30.797 -21.906 1 89.75 85 ALA A C 1
ATOM 639 O O . ALA A 1 85 ? -7.371 -31.656 -22.75 1 89.75 85 ALA A O 1
ATOM 640 N N . ASN A 1 86 ? -7.578 -31.078 -20.656 1 92.56 86 ASN A N 1
ATOM 641 C CA . ASN A 1 86 ? -7.176 -32.375 -20.156 1 92.56 86 ASN A CA 1
ATOM 642 C C . ASN A 1 86 ? -8.383 -33.219 -19.734 1 92.56 86 ASN A C 1
ATOM 644 O O . ASN A 1 86 ? -9.047 -32.906 -18.734 1 92.56 86 ASN A O 1
ATOM 648 N N . ARG A 1 87 ? -8.609 -34.344 -20.469 1 92.19 87 ARG A N 1
ATOM 649 C CA . ARG A 1 87 ? -9.805 -35.156 -20.234 1 92.19 87 ARG A CA 1
ATOM 650 C C . ARG A 1 87 ? -9.484 -36.625 -20.25 1 92.19 87 ARG A C 1
ATOM 652 O O . ARG A 1 87 ? -10.367 -37.469 -20.469 1 92.19 87 ARG A O 1
ATOM 659 N N . TYR A 1 88 ? -8.227 -37 -20.078 1 95.94 88 TYR A N 1
ATOM 660 C CA . TYR A 1 88 ? -7.844 -38.406 -20.094 1 95.94 88 TYR A CA 1
ATOM 661 C C . TYR A 1 88 ? -8.453 -39.156 -18.922 1 95.94 88 TYR A C 1
ATOM 663 O O . TYR A 1 88 ? -8.828 -38.562 -17.922 1 95.94 88 TYR A O 1
ATOM 671 N N . PRO A 1 89 ? -8.57 -40.438 -19.047 1 96.44 89 PRO A N 1
ATOM 672 C CA . PRO A 1 89 ? -9.148 -41.219 -17.953 1 96.44 89 PRO A CA 1
ATOM 673 C C . PRO A 1 89 ? -8.367 -41.094 -16.656 1 96.44 89 PRO A C 1
ATOM 675 O O . PRO A 1 89 ? -7.152 -41.281 -16.641 1 96.44 89 PRO A O 1
ATOM 678 N N . GLY A 1 90 ? -9.133 -40.719 -15.594 1 95.19 90 GLY A N 1
ATOM 679 C CA . GLY A 1 90 ? -8.516 -40.625 -14.273 1 95.19 90 GLY A CA 1
ATOM 680 C C . GLY A 1 90 ? -7.941 -39.25 -13.984 1 95.19 90 GLY A C 1
ATOM 681 O O . GLY A 1 90 ? -7.395 -39.031 -12.898 1 95.19 90 GLY A O 1
ATOM 682 N N . CYS A 1 91 ? -8.172 -38.312 -14.914 1 95.94 91 CYS A N 1
ATOM 683 C CA . CYS A 1 91 ? -7.59 -37 -14.773 1 95.94 91 CYS A CA 1
ATOM 684 C C . CYS A 1 91 ? -8.156 -36.281 -13.547 1 95.94 91 CYS A C 1
ATOM 686 O O . CYS A 1 91 ? -9.375 -36.188 -13.391 1 95.94 91 CYS A O 1
ATOM 688 N N . ARG A 1 92 ? -7.262 -35.812 -12.641 1 94.5 92 ARG A N 1
ATOM 689 C CA . ARG A 1 92 ? -7.625 -35.031 -11.461 1 94.5 92 ARG A CA 1
ATOM 690 C C . ARG A 1 92 ? -6.441 -34.219 -10.969 1 94.5 92 ARG A C 1
ATOM 692 O O . ARG A 1 92 ? -5.34 -34.312 -11.516 1 94.5 92 ARG A O 1
ATOM 699 N N . CYS A 1 93 ? -6.691 -33.344 -10.055 1 93.25 93 CYS A N 1
ATOM 700 C CA . CYS A 1 93 ? -5.625 -32.594 -9.414 1 93.25 93 CYS A CA 1
ATOM 701 C C . CYS A 1 93 ? -5.07 -33.344 -8.203 1 93.25 93 CYS A C 1
ATOM 703 O O . CYS A 1 93 ? -5.812 -34 -7.484 1 93.25 93 CYS A O 1
ATOM 705 N N . ASP A 1 94 ? -3.793 -33.219 -7.992 1 91.19 94 ASP A N 1
ATOM 706 C CA . ASP A 1 94 ? -3.154 -33.875 -6.848 1 91.19 94 ASP A CA 1
ATOM 707 C C . ASP A 1 94 ? -3.318 -33.031 -5.582 1 91.19 94 ASP A C 1
ATOM 709 O O . ASP A 1 94 ? -2.848 -33.406 -4.512 1 91.19 94 ASP A O 1
ATOM 713 N N . ILE A 1 95 ? -3.951 -31.906 -5.688 1 93.5 95 ILE A N 1
ATOM 714 C CA . ILE A 1 95 ? -4.258 -31.031 -4.57 1 93.5 95 ILE A CA 1
ATOM 715 C C . ILE A 1 95 ? -5.715 -31.203 -4.156 1 93.5 95 ILE A C 1
ATOM 717 O O . ILE A 1 95 ? -6.609 -31.25 -5.004 1 93.5 95 ILE A O 1
ATOM 721 N N . PRO A 1 96 ? -5.949 -31.281 -2.83 1 95.12 96 PRO A N 1
ATOM 722 C CA . PRO A 1 96 ? -7.336 -31.453 -2.383 1 95.12 96 PRO A CA 1
ATOM 723 C C . PRO A 1 96 ? -8.258 -30.344 -2.916 1 95.12 96 PRO A C 1
ATOM 725 O O . PRO A 1 96 ? -7.859 -29.188 -2.98 1 95.12 96 PRO A O 1
ATOM 728 N N . SER A 1 97 ? -9.492 -30.75 -3.217 1 96.25 97 SER A N 1
ATOM 729 C CA . SER A 1 97 ? -10.469 -29.828 -3.783 1 96.25 97 SER A CA 1
ATOM 730 C C . SER A 1 97 ? -10.68 -28.625 -2.877 1 96.25 97 SER A C 1
ATOM 732 O O . SER A 1 97 ? -10.852 -27.5 -3.359 1 96.25 97 SER A O 1
ATOM 734 N N . ALA A 1 98 ? -10.562 -28.812 -1.59 1 94.31 98 ALA A N 1
ATOM 735 C CA . ALA A 1 98 ? -10.82 -27.766 -0.606 1 94.31 98 ALA A CA 1
ATOM 736 C C . ALA A 1 98 ? -9.828 -26.625 -0.766 1 94.31 98 ALA A C 1
ATOM 738 O O . ALA A 1 98 ? -10.125 -25.484 -0.407 1 94.31 98 ALA A O 1
ATOM 739 N N . VAL A 1 99 ? -8.68 -26.906 -1.319 1 94.94 99 VAL A N 1
ATOM 740 C CA . VAL A 1 99 ? -7.684 -25.844 -1.427 1 94.94 99 VAL A CA 1
ATOM 741 C C . VAL A 1 99 ? -7.34 -25.609 -2.896 1 94.94 99 VAL A C 1
ATOM 743 O O . VAL A 1 99 ? -6.473 -24.781 -3.211 1 94.94 99 VAL A O 1
ATOM 746 N N . TYR A 1 100 ? -7.988 -26.328 -3.783 1 96.38 100 TYR A N 1
ATOM 747 C CA . TYR A 1 100 ? -7.867 -26.062 -5.211 1 96.38 100 TYR A CA 1
ATOM 748 C C . TYR A 1 100 ? -9.102 -25.328 -5.734 1 96.38 100 TYR A C 1
ATOM 750 O O . TYR A 1 100 ? -9.812 -25.844 -6.598 1 96.38 100 TYR A O 1
ATOM 758 N N . GLN A 1 101 ? -9.305 -24.297 -5.227 1 96.62 101 GLN A N 1
ATOM 759 C CA . GLN A 1 101 ? -10.359 -23.328 -5.512 1 96.62 101 GLN A CA 1
ATOM 760 C C . GLN A 1 101 ? -9.938 -21.922 -5.109 1 96.62 101 GLN A C 1
ATOM 762 O O . GLN A 1 101 ? -8.977 -21.75 -4.352 1 96.62 101 GLN A O 1
ATOM 767 N N . PHE A 1 102 ? -10.547 -20.938 -5.695 1 97.31 102 PHE A N 1
ATOM 768 C CA . PHE A 1 102 ? -10.242 -19.578 -5.254 1 97.31 102 PHE A CA 1
ATOM 769 C C . PHE A 1 102 ? -10.664 -19.375 -3.807 1 97.31 102 PHE A C 1
ATOM 771 O O . PHE A 1 102 ? -11.781 -19.734 -3.424 1 97.31 102 PHE A O 1
ATOM 778 N N . SER A 1 103 ? -9.789 -18.734 -2.994 1 95.31 103 SER A N 1
ATOM 779 C CA . SER A 1 103 ? -10.062 -18.547 -1.573 1 95.31 103 SER A CA 1
ATOM 780 C C . SER A 1 103 ? -11.281 -17.656 -1.358 1 95.31 103 SER A C 1
ATOM 782 O O . SER A 1 103 ? -11.961 -17.766 -0.334 1 95.31 103 SER A O 1
ATOM 784 N N . PHE A 1 104 ? -11.656 -16.781 -2.307 1 95.38 104 PHE A N 1
ATOM 785 C CA . PHE A 1 104 ? -12.766 -15.844 -2.18 1 95.38 104 PHE A CA 1
ATOM 786 C C . PHE A 1 104 ? -14.039 -16.422 -2.779 1 95.38 104 PHE A C 1
ATOM 788 O O . PHE A 1 104 ? -15.094 -15.789 -2.742 1 95.38 104 PHE A O 1
ATOM 795 N N . ALA A 1 105 ? -13.961 -17.609 -3.359 1 96.19 105 ALA A N 1
ATOM 796 C CA . ALA A 1 105 ? -15.117 -18.266 -3.963 1 96.19 105 ALA A CA 1
ATOM 797 C C . ALA A 1 105 ? -15.18 -19.75 -3.59 1 96.19 105 ALA A C 1
ATOM 799 O O . ALA A 1 105 ? -15.109 -20.609 -4.461 1 96.19 105 ALA A O 1
ATOM 800 N N . PRO A 1 106 ? -15.398 -20.031 -2.344 1 95.94 106 PRO A N 1
ATOM 801 C CA . PRO A 1 106 ? -15.445 -21.422 -1.903 1 95.94 106 PRO A CA 1
ATOM 802 C C . PRO A 1 106 ? -16.625 -22.203 -2.502 1 95.94 106 PRO A C 1
ATOM 804 O O . PRO A 1 106 ? -17.656 -21.609 -2.832 1 95.94 106 PRO A O 1
ATOM 807 N N . TYR A 1 107 ? -16.453 -23.469 -2.615 1 95.38 107 TYR A N 1
ATOM 808 C CA . TYR A 1 107 ? -17.438 -24.375 -3.221 1 95.38 107 TYR A CA 1
ATOM 809 C C . TYR A 1 107 ? -17.891 -25.422 -2.221 1 95.38 107 TYR A C 1
ATOM 811 O O . TYR A 1 107 ? -17.078 -26.109 -1.618 1 95.38 107 TYR A O 1
ATOM 819 N N . ALA A 1 108 ? -19.141 -25.609 -2.057 1 94.31 108 ALA A N 1
ATOM 820 C CA . ALA A 1 108 ? -19.688 -26.5 -1.045 1 94.31 108 ALA A CA 1
ATOM 821 C C . ALA A 1 108 ? -19.969 -27.891 -1.634 1 94.31 108 ALA A C 1
ATOM 823 O O . ALA A 1 108 ? -20.172 -28.844 -0.896 1 94.31 108 ALA A O 1
ATOM 824 N N . ASP A 1 109 ? -19.828 -28.031 -2.936 1 94.62 109 ASP A N 1
ATOM 825 C CA . ASP A 1 109 ? -20.406 -29.219 -3.566 1 94.62 109 ASP A CA 1
ATOM 826 C C . ASP A 1 109 ? -19.328 -30.094 -4.188 1 94.62 109 ASP A C 1
ATOM 828 O O . ASP A 1 109 ? -19.578 -30.812 -5.156 1 94.62 109 ASP A O 1
ATOM 832 N N . TRP A 1 110 ? -18.172 -29.984 -3.746 1 96.56 110 TRP A N 1
ATOM 833 C CA . TRP A 1 110 ? -17.156 -30.906 -4.23 1 96.56 110 TRP A CA 1
ATOM 834 C C . TRP A 1 110 ? -17.562 -32.344 -3.939 1 96.56 110 TRP A C 1
ATOM 836 O O . TRP A 1 110 ? -17.891 -32.688 -2.801 1 96.56 110 TRP A O 1
ATOM 846 N N . PRO A 1 111 ? -17.469 -33.219 -4.898 1 96.69 111 PRO A N 1
ATOM 847 C CA . PRO A 1 111 ? -17.891 -34.594 -4.648 1 96.69 111 PRO A CA 1
ATOM 848 C C . PRO A 1 111 ? -16.828 -35.406 -3.939 1 96.69 111 PRO A C 1
ATOM 850 O O . PRO A 1 111 ? -17.156 -36.344 -3.199 1 96.69 111 PRO A O 1
ATOM 853 N N . ASP A 1 112 ? -15.531 -35.156 -4.223 1 96.5 112 ASP A N 1
ATOM 854 C CA . ASP A 1 112 ? -14.422 -35.938 -3.676 1 96.5 112 ASP A CA 1
ATOM 855 C C . ASP A 1 112 ? -13.375 -35.031 -3.043 1 96.5 112 ASP A C 1
ATOM 857 O O . ASP A 1 112 ? -13.336 -33.812 -3.324 1 96.5 112 ASP A O 1
ATOM 861 N N . PHE A 1 113 ? -12.586 -35.594 -2.145 1 95.81 113 PHE A N 1
ATOM 862 C CA . PHE A 1 113 ? -11.461 -34.875 -1.573 1 95.81 113 PHE A CA 1
ATOM 863 C C . PHE A 1 113 ? -10.477 -34.469 -2.66 1 95.81 113 PHE A C 1
ATOM 865 O O . PHE A 1 113 ? -9.961 -33.344 -2.646 1 95.81 113 PHE A O 1
ATOM 872 N N . TYR A 1 114 ? -10.211 -35.406 -3.57 1 95.5 114 TYR A N 1
ATOM 873 C CA . TYR A 1 114 ? -9.547 -35.125 -4.84 1 95.5 114 TYR A CA 1
ATOM 874 C C . TYR A 1 114 ? -10.5 -35.312 -6.012 1 95.5 114 TYR A C 1
ATOM 876 O O . TYR A 1 114 ? -10.602 -36.438 -6.559 1 95.5 114 TYR A O 1
ATOM 884 N N . SER A 1 115 ? -11.07 -34.25 -6.41 1 96.12 115 SER A N 1
ATOM 885 C CA . SER A 1 115 ? -12.117 -34.344 -7.43 1 96.12 115 SER A CA 1
ATOM 886 C C . SER A 1 115 ? -11.508 -34.469 -8.82 1 96.12 115 SER A C 1
ATOM 888 O O . SER A 1 115 ? -10.391 -34.031 -9.062 1 96.12 115 SER A O 1
ATOM 890 N N . TYR A 1 116 ? -12.25 -35.031 -9.688 1 96 116 TYR A N 1
ATOM 891 C CA . TYR A 1 116 ? -11.789 -35.281 -11.047 1 96 116 TYR A CA 1
ATOM 892 C C . TYR A 1 116 ? -11.93 -34.062 -11.922 1 96 116 TYR A C 1
ATOM 894 O O . TYR A 1 116 ? -12.578 -33.094 -11.531 1 96 116 TYR A O 1
ATOM 902 N N . ALA A 1 117 ? -11.328 -34.156 -13.109 1 96.25 117 ALA A N 1
ATOM 903 C CA . ALA A 1 117 ? -11.195 -33 -14.016 1 96.25 117 ALA A CA 1
ATOM 904 C C . ALA A 1 117 ? -12.562 -32.438 -14.359 1 96.25 117 ALA A C 1
ATOM 906 O O . ALA A 1 117 ? -12.719 -31.203 -14.43 1 96.25 117 ALA A O 1
ATOM 907 N N . GLY A 1 118 ? -13.523 -33.281 -14.633 1 95.12 118 GLY A N 1
ATOM 908 C CA . GLY A 1 118 ? -14.852 -32.781 -14.969 1 95.12 118 GLY A CA 1
ATOM 909 C C . GLY A 1 118 ? -15.469 -31.922 -13.891 1 95.12 118 GLY A C 1
ATOM 910 O O . GLY A 1 118 ? -16.125 -30.922 -14.18 1 95.12 118 GLY A O 1
ATOM 911 N N . GLU A 1 119 ? -15.258 -32.25 -12.641 1 96.06 119 GLU A N 1
ATOM 912 C CA . GLU A 1 119 ? -15.797 -31.516 -11.508 1 96.06 119 GLU A CA 1
ATOM 913 C C . GLU A 1 119 ? -15.047 -30.203 -11.312 1 96.06 119 GLU A C 1
ATOM 915 O O . GLU A 1 119 ? -15.633 -29.188 -10.914 1 96.06 119 GLU A O 1
ATOM 920 N N . ILE A 1 120 ? -13.805 -30.25 -11.508 1 97.12 120 ILE A N 1
ATOM 921 C CA . ILE A 1 120 ? -13.008 -29.031 -11.414 1 97.12 120 ILE A CA 1
ATOM 922 C C . ILE A 1 120 ? -13.43 -28.047 -12.508 1 97.12 120 ILE A C 1
ATOM 924 O O . ILE A 1 120 ? -13.586 -26.859 -12.242 1 97.12 120 ILE A O 1
ATOM 928 N N . LYS A 1 121 ? -13.617 -28.578 -13.688 1 96.62 121 LYS A N 1
ATOM 929 C CA . LYS A 1 121 ? -14.141 -27.766 -14.773 1 96.62 121 LYS A CA 1
ATOM 930 C C . LYS A 1 121 ? -15.477 -27.141 -14.391 1 96.62 121 LYS A C 1
ATOM 932 O O . LYS A 1 121 ? -15.703 -25.953 -14.625 1 96.62 121 LYS A O 1
ATOM 937 N N . LYS A 1 122 ? -16.328 -27.906 -13.789 1 96.44 122 LYS A N 1
ATOM 938 C CA . LYS A 1 122 ? -17.641 -27.438 -13.359 1 96.44 122 LYS A CA 1
ATOM 939 C C . LYS A 1 122 ? -17.516 -26.297 -12.359 1 96.44 122 LYS A C 1
ATOM 941 O O . LYS A 1 122 ? -18.25 -25.312 -12.43 1 96.44 122 LYS A O 1
ATOM 946 N N . TYR A 1 123 ? -16.656 -26.328 -11.414 1 96.5 123 TYR A N 1
ATOM 947 C CA . TYR A 1 123 ? -16.422 -25.25 -10.453 1 96.5 123 TYR A CA 1
ATOM 948 C C . TYR A 1 123 ? -16.047 -23.953 -11.156 1 96.5 123 TYR A C 1
ATOM 950 O O . TYR A 1 123 ? -16.656 -22.906 -10.898 1 96.5 123 TYR A O 1
ATOM 958 N N . PHE A 1 124 ? -15.07 -24.062 -12.062 1 97.69 124 PHE A N 1
ATOM 959 C CA . PHE A 1 124 ? -14.609 -22.844 -12.727 1 97.69 124 PHE A CA 1
ATOM 960 C C . PHE A 1 124 ? -15.695 -22.281 -13.617 1 97.69 124 PHE A C 1
ATOM 962 O O . PHE A 1 124 ? -15.812 -21.062 -13.766 1 97.69 124 PHE A O 1
ATOM 969 N N . LYS A 1 125 ? -16.453 -23.156 -14.258 1 97.06 125 LYS A N 1
ATOM 970 C CA . LYS A 1 125 ? -17.594 -22.688 -15.047 1 97.06 125 LYS A CA 1
ATOM 971 C C . LYS A 1 125 ? -18.625 -21.984 -14.172 1 97.06 125 LYS A C 1
ATOM 973 O O . LYS A 1 125 ? -19.094 -20.891 -14.508 1 97.06 125 LYS A O 1
ATOM 978 N N . THR A 1 126 ? -18.922 -22.609 -13.055 1 96.25 126 THR A N 1
ATOM 979 C CA . THR A 1 126 ? -19.859 -22.031 -12.102 1 96.25 126 THR A CA 1
ATOM 980 C C . THR A 1 126 ? -19.375 -20.656 -11.617 1 96.25 126 THR A C 1
ATOM 982 O O . THR A 1 126 ? -20.156 -19.719 -11.539 1 96.25 126 THR A O 1
ATOM 985 N N . PHE A 1 127 ? -18.172 -20.562 -11.359 1 97 127 PHE A N 1
ATOM 986 C CA . PHE A 1 127 ? -17.547 -19.328 -10.898 1 97 127 PHE A CA 1
ATOM 987 C C . PHE A 1 127 ? -17.703 -18.234 -11.938 1 97 127 PHE A C 1
ATOM 989 O O . PHE A 1 127 ? -18.156 -17.125 -11.617 1 97 127 PHE A O 1
ATOM 996 N N . ALA A 1 128 ? -17.328 -18.531 -13.156 1 97.69 128 ALA A N 1
ATOM 997 C CA . ALA A 1 128 ? -17.375 -17.547 -14.234 1 97.69 128 ALA A CA 1
ATOM 998 C C . ALA A 1 128 ? -18.812 -17.078 -14.469 1 97.69 128 ALA A C 1
ATOM 1000 O O . ALA A 1 128 ? -19.047 -15.883 -14.672 1 97.69 128 ALA A O 1
ATOM 1001 N N . GLN A 1 129 ? -19.688 -18.016 -14.5 1 96.69 129 GLN A N 1
ATOM 1002 C CA . GLN A 1 129 ? -21.094 -17.703 -14.742 1 96.69 129 GLN A CA 1
ATOM 1003 C C . GLN A 1 129 ? -21.672 -16.859 -13.609 1 96.69 129 GLN A C 1
ATOM 1005 O O . GLN A 1 129 ? -22.281 -15.812 -13.852 1 96.69 129 GLN A O 1
ATOM 1010 N N . LYS A 1 130 ? -21.422 -17.234 -12.398 1 95.5 130 LYS A N 1
ATOM 1011 C CA . LYS A 1 130 ? -21.969 -16.547 -11.227 1 95.5 130 LYS A CA 1
ATOM 1012 C C . LYS A 1 130 ? -21.469 -15.109 -11.148 1 95.5 130 LYS A C 1
ATOM 1014 O O . LYS A 1 130 ? -22.188 -14.211 -10.727 1 95.5 130 LYS A O 1
ATOM 1019 N N . HIS A 1 131 ? -20.25 -14.906 -11.562 1 96.19 131 HIS A N 1
ATOM 1020 C CA . HIS A 1 131 ? -19.641 -13.602 -11.352 1 96.19 131 HIS A CA 1
ATOM 1021 C C . HIS A 1 131 ? -19.625 -12.773 -12.633 1 96.19 131 HIS A C 1
ATOM 1023 O O . HIS A 1 131 ? -18.938 -11.758 -12.719 1 96.19 131 HIS A O 1
ATOM 1029 N N . GLY A 1 132 ? -20.297 -13.227 -13.648 1 96.62 132 GLY A N 1
ATOM 1030 C CA . GLY A 1 132 ? -20.547 -12.43 -14.836 1 96.62 132 GLY A CA 1
ATOM 1031 C C . GLY A 1 132 ? -19.328 -12.266 -15.727 1 96.62 132 GLY A C 1
ATOM 1032 O O . GLY A 1 132 ? -19.156 -11.227 -16.375 1 96.62 132 GLY A O 1
ATOM 1033 N N . ILE A 1 133 ? -18.531 -13.234 -15.844 1 98.38 133 ILE A N 1
ATOM 1034 C CA . ILE A 1 133 ? -17.281 -13.141 -16.594 1 98.38 133 ILE A CA 1
ATOM 1035 C C . ILE A 1 133 ? -17.5 -13.602 -18.031 1 98.38 133 ILE A C 1
ATOM 1037 O O . ILE A 1 133 ? -16.828 -13.125 -18.953 1 98.38 133 ILE A O 1
ATOM 1041 N N . VAL A 1 134 ? -18.453 -14.445 -18.266 1 98.31 134 VAL A N 1
ATOM 1042 C CA . VAL A 1 134 ? -18.641 -15.188 -19.516 1 98.31 134 VAL A CA 1
ATOM 1043 C C . VAL A 1 134 ? -18.781 -14.219 -20.688 1 98.31 134 VAL A C 1
ATOM 1045 O O . VAL A 1 134 ? -18.203 -14.438 -21.75 1 98.31 134 VAL A O 1
ATOM 1048 N N . PRO A 1 135 ? -19.516 -13.07 -20.484 1 98.5 135 PRO A N 1
ATOM 1049 C CA . PRO A 1 135 ? -19.703 -12.164 -21.625 1 98.5 135 PRO A CA 1
ATOM 1050 C C . PRO A 1 135 ? -18.375 -11.586 -22.141 1 98.5 135 PRO A C 1
ATOM 1052 O O . PRO A 1 135 ? -18.328 -11.055 -23.25 1 98.5 135 PRO A O 1
ATOM 1055 N N . PHE A 1 136 ? -17.328 -11.641 -21.406 1 98.81 136 PHE A N 1
ATOM 1056 C CA . PHE A 1 136 ? -16.062 -11.023 -21.781 1 98.81 136 PHE A CA 1
ATOM 1057 C C . PHE A 1 136 ? -15.164 -12.023 -22.484 1 98.81 136 PHE A C 1
ATOM 1059 O O . PHE A 1 136 ? -14.094 -11.656 -22.984 1 98.81 136 PHE A O 1
ATOM 1066 N N . ILE A 1 137 ? -15.57 -13.289 -22.594 1 98.88 137 ILE A N 1
ATOM 1067 C CA . ILE A 1 137 ? -14.75 -14.344 -23.188 1 98.88 137 ILE A CA 1
ATOM 1068 C C . ILE A 1 137 ? -15.078 -14.484 -24.672 1 98.88 137 ILE A C 1
ATOM 1070 O O . ILE A 1 137 ? -16.25 -14.578 -25.047 1 98.88 137 ILE A O 1
ATOM 1074 N N . ARG A 1 138 ? -14.102 -14.43 -25.469 1 98.75 138 ARG A N 1
ATOM 1075 C CA . ARG A 1 138 ? -14.211 -14.773 -26.875 1 98.75 138 ARG A CA 1
ATOM 1076 C C . ARG A 1 138 ? -13.594 -16.141 -27.156 1 98.75 138 ARG A C 1
ATOM 1078 O O . ARG A 1 138 ? -12.367 -16.266 -27.25 1 98.75 138 ARG A O 1
ATOM 1085 N N . LEU A 1 139 ? -14.438 -17.141 -27.359 1 98.44 139 LEU A N 1
ATOM 1086 C CA . LEU A 1 139 ? -13.984 -18.5 -27.641 1 98.44 139 LEU A CA 1
ATOM 1087 C C . LEU A 1 139 ? -13.539 -18.641 -29.078 1 98.44 139 LEU A C 1
ATOM 1089 O O . LEU A 1 139 ? -13.938 -17.844 -29.938 1 98.44 139 LEU A O 1
ATOM 1093 N N . ARG A 1 140 ? -12.672 -19.594 -29.312 1 98.38 140 ARG A N 1
ATOM 1094 C CA . ARG A 1 140 ? -12.164 -19.891 -30.641 1 98.38 140 ARG A CA 1
ATOM 1095 C C . ARG A 1 140 ? -11.508 -18.672 -31.266 1 98.38 140 ARG A C 1
ATOM 1097 O O . ARG A 1 140 ? -11.695 -18.391 -32.438 1 98.38 140 ARG A O 1
ATOM 1104 N N . HIS A 1 141 ? -10.938 -17.844 -30.484 1 98.69 141 HIS A N 1
ATOM 1105 C CA . HIS A 1 141 ? -10.109 -16.703 -30.875 1 98.69 141 HIS A CA 1
ATOM 1106 C C . HIS A 1 141 ? -8.672 -16.891 -30.406 1 98.69 141 HIS A C 1
ATOM 1108 O O . HIS A 1 141 ? -8.391 -16.875 -29.203 1 98.69 141 HIS A O 1
ATOM 1114 N N . LYS A 1 142 ? -7.785 -17.078 -31.344 1 98.5 142 LYS A N 1
ATOM 1115 C CA . LYS A 1 142 ? -6.375 -17.359 -31.062 1 98.5 142 LYS A CA 1
ATOM 1116 C C . LYS A 1 142 ? -5.527 -16.094 -31.234 1 98.5 142 LYS A C 1
ATOM 1118 O O . LYS A 1 142 ? -5.52 -15.492 -32.312 1 98.5 142 LYS A O 1
ATOM 1123 N N . VAL A 1 143 ? -4.867 -15.656 -30.172 1 98.69 143 VAL A N 1
ATOM 1124 C CA . VAL A 1 143 ? -3.898 -14.57 -30.297 1 98.69 143 VAL A CA 1
ATOM 1125 C C . VAL A 1 143 ? -2.674 -15.055 -31.062 1 98.69 143 VAL A C 1
ATOM 1127 O O . VAL A 1 143 ? -2.033 -16.031 -30.672 1 98.69 143 VAL A O 1
ATOM 1130 N N . THR A 1 144 ? -2.324 -14.375 -32.094 1 98.62 144 THR A N 1
ATOM 1131 C CA . THR A 1 144 ? -1.203 -14.812 -32.906 1 98.62 144 THR A CA 1
ATOM 1132 C C . THR A 1 144 ? -0.014 -13.867 -32.75 1 98.62 144 THR A C 1
ATOM 1134 O O . THR A 1 144 ? 1.117 -14.227 -33.094 1 98.62 144 THR A O 1
ATOM 1137 N N . ALA A 1 145 ? -0.364 -12.68 -32.281 1 98.75 145 ALA A N 1
ATOM 1138 C CA . ALA A 1 145 ? 0.725 -11.734 -32.031 1 98.75 145 ALA A CA 1
ATOM 1139 C C . ALA A 1 145 ? 0.31 -10.664 -31.031 1 98.75 145 ALA A C 1
ATOM 1141 O O . ALA A 1 145 ? -0.87 -10.312 -30.938 1 98.75 145 ALA A O 1
ATOM 1142 N N . ALA A 1 146 ? 1.209 -10.117 -30.312 1 98.88 146 ALA A N 1
ATOM 1143 C CA . ALA A 1 146 ? 1.128 -8.93 -29.453 1 98.88 146 ALA A CA 1
ATOM 1144 C C . ALA A 1 146 ? 2.418 -8.117 -29.531 1 98.88 146 ALA A C 1
ATOM 1146 O O . ALA A 1 146 ? 3.484 -8.602 -29.141 1 98.88 146 ALA A O 1
ATOM 1147 N N . VAL A 1 147 ? 2.293 -6.918 -30.031 1 98.81 147 VAL A N 1
ATOM 1148 C CA . VAL A 1 147 ? 3.473 -6.098 -30.297 1 98.81 147 VAL A CA 1
ATOM 1149 C C . VAL A 1 147 ? 3.322 -4.746 -29.594 1 98.81 147 VAL A C 1
ATOM 1151 O O . VAL A 1 147 ? 2.33 -4.043 -29.812 1 98.81 147 VAL A O 1
ATOM 1154 N N . TYR A 1 148 ? 4.324 -4.41 -28.812 1 98.69 148 TYR A N 1
ATOM 1155 C CA . TYR A 1 148 ? 4.301 -3.145 -28.094 1 98.69 148 TYR A CA 1
ATOM 1156 C C . TYR A 1 148 ? 4.633 -1.98 -29.016 1 98.69 148 TYR A C 1
ATOM 1158 O O . TYR A 1 148 ? 5.578 -2.057 -29.812 1 98.69 148 TYR A O 1
ATOM 1166 N N . ASP A 1 149 ? 3.836 -0.9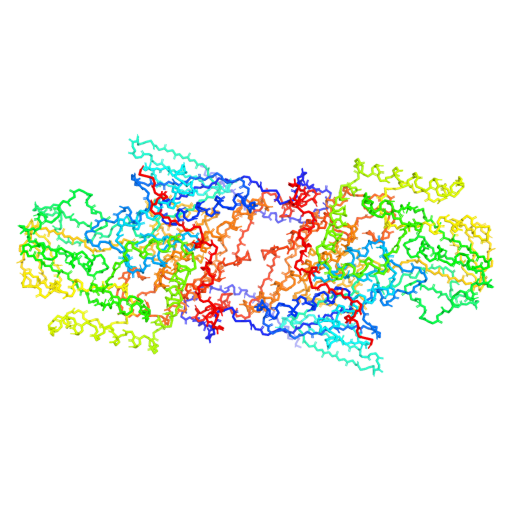71 -28.891 1 97.94 149 ASP A N 1
ATOM 1167 C CA . ASP A 1 149 ? 4.066 0.253 -29.656 1 97.94 149 ASP A CA 1
ATOM 1168 C C . ASP A 1 149 ? 4.617 1.36 -28.75 1 97.94 149 ASP A C 1
ATOM 1170 O O . ASP A 1 149 ? 3.883 1.93 -27.938 1 97.94 149 ASP A O 1
ATOM 1174 N N . GLU A 1 150 ? 5.824 1.731 -28.953 1 95.88 150 GLU A N 1
ATOM 1175 C CA . GLU A 1 150 ? 6.516 2.709 -28.125 1 95.88 150 GLU A CA 1
ATOM 1176 C C . GLU A 1 150 ? 5.836 4.07 -28.188 1 95.88 150 GLU A C 1
ATOM 1178 O O . GLU A 1 150 ? 5.719 4.762 -27.172 1 95.88 150 GLU A O 1
ATOM 1183 N N . ALA A 1 151 ? 5.43 4.445 -29.281 1 94.69 151 ALA A N 1
ATOM 1184 C CA . ALA A 1 151 ? 4.891 5.785 -29.484 1 94.69 151 ALA A CA 1
ATOM 1185 C C . ALA A 1 151 ? 3.598 5.98 -28.703 1 94.69 151 ALA A C 1
ATOM 1187 O O . ALA A 1 151 ? 3.434 6.984 -28 1 94.69 151 ALA A O 1
ATOM 1188 N N . SER A 1 152 ? 2.75 4.996 -28.734 1 95.94 152 SER A N 1
ATOM 1189 C CA . SER A 1 152 ? 1.448 5.141 -28.094 1 95.94 152 SER A CA 1
ATOM 1190 C C . SER A 1 152 ? 1.47 4.582 -26.672 1 95.94 152 SER A C 1
ATOM 1192 O O . SER A 1 152 ? 0.562 4.844 -25.891 1 95.94 152 SER A O 1
ATOM 1194 N N . GLY A 1 153 ? 2.502 3.834 -26.375 1 97.5 153 GLY A N 1
ATOM 1195 C CA . GLY A 1 153 ? 2.533 3.186 -25.078 1 97.5 153 GLY A CA 1
ATOM 1196 C C . GLY A 1 153 ? 1.476 2.109 -24.922 1 97.5 153 GLY A C 1
ATOM 1197 O O . GLY A 1 153 ? 0.896 1.956 -23.844 1 97.5 153 GLY A O 1
ATOM 1198 N N . SER A 1 154 ? 1.145 1.435 -25.969 1 98.19 154 SER A N 1
ATOM 1199 C CA . SER A 1 154 ? 0.061 0.458 -25.984 1 98.19 154 SER A CA 1
ATOM 1200 C C . SER A 1 154 ? 0.477 -0.82 -26.703 1 98.19 154 SER A C 1
ATOM 1202 O O . SER A 1 154 ? 1.582 -0.903 -27.25 1 98.19 154 SER A O 1
ATOM 1204 N N . TRP A 1 155 ? -0.384 -1.798 -26.719 1 98.88 155 TRP A N 1
ATOM 1205 C CA . TRP A 1 155 ? -0.135 -3.094 -27.344 1 98.88 155 TRP A CA 1
ATOM 1206 C C . TRP A 1 155 ? -1.044 -3.301 -28.547 1 98.88 155 TRP A C 1
ATOM 1208 O O . TRP A 1 155 ? -2.26 -3.111 -28.469 1 98.88 155 TRP A O 1
ATOM 1218 N N . SER A 1 156 ? -0.426 -3.648 -29.672 1 98.81 156 SER A N 1
ATOM 1219 C CA . SER A 1 156 ? -1.166 -4.137 -30.828 1 98.81 156 SER A CA 1
ATOM 1220 C C . SER A 1 156 ? -1.342 -5.652 -30.781 1 98.81 156 SER A C 1
ATOM 1222 O O . SER A 1 156 ? -0.375 -6.398 -30.938 1 98.81 156 SER A O 1
ATOM 1224 N N . VAL A 1 157 ? -2.621 -6.105 -30.625 1 98.88 157 VAL A N 1
ATOM 1225 C CA . VAL A 1 157 ? -2.898 -7.527 -30.453 1 98.88 157 VAL A CA 1
ATOM 1226 C C . VAL A 1 157 ? -3.617 -8.07 -31.688 1 98.88 157 VAL A C 1
ATOM 1228 O O . VAL A 1 157 ? -4.68 -7.574 -32.062 1 98.88 157 VAL A O 1
ATOM 1231 N N . THR A 1 158 ? -2.982 -9.047 -32.281 1 98.88 158 THR A N 1
ATOM 1232 C CA . THR A 1 158 ? -3.562 -9.703 -33.438 1 98.88 158 THR A CA 1
ATOM 1233 C C . THR A 1 158 ? -4.238 -11.008 -33.062 1 98.88 158 THR A C 1
ATOM 1235 O O . THR A 1 158 ? -3.627 -11.859 -32.406 1 98.88 158 THR A O 1
ATOM 1238 N N . VAL A 1 159 ? -5.535 -11.148 -33.5 1 98.81 159 VAL A N 1
ATOM 1239 C CA . VAL A 1 159 ? -6.352 -12.297 -33.125 1 98.81 159 VAL A CA 1
ATOM 1240 C C . VAL A 1 159 ? -6.945 -12.945 -34.375 1 98.81 159 VAL A C 1
ATOM 1242 O O . VAL A 1 159 ? -7.379 -12.25 -35.281 1 98.81 159 VAL A O 1
ATOM 1245 N N . GLU A 1 160 ? -6.863 -14.25 -34.438 1 98.69 160 GLU A N 1
ATOM 1246 C CA . GLU A 1 160 ? -7.512 -15.039 -35.469 1 98.69 160 GLU A CA 1
ATOM 1247 C C . GLU A 1 160 ? -8.789 -15.688 -34.969 1 98.69 160 GLU A C 1
ATOM 1249 O O . GLU A 1 160 ? -8.773 -16.422 -33.969 1 98.69 160 GLU A O 1
ATOM 1254 N N . ASP A 1 161 ? -9.875 -15.344 -35.594 1 98.44 161 ASP A N 1
ATOM 1255 C CA . ASP A 1 161 ? -11.109 -16.094 -35.375 1 98.44 161 ASP A CA 1
ATOM 1256 C C . ASP A 1 161 ? -11.055 -17.453 -36.062 1 98.44 161 ASP A C 1
ATOM 1258 O O . ASP A 1 161 ? -11.086 -17.531 -37.281 1 98.44 161 ASP A O 1
ATOM 1262 N N . LEU A 1 162 ? -11.094 -18.469 -35.281 1 98 162 LEU A N 1
ATOM 1263 C CA . LEU A 1 162 ? -10.828 -19.797 -35.812 1 98 162 LEU A CA 1
ATOM 1264 C C . LEU A 1 162 ? -12.062 -20.359 -36.531 1 98 162 LEU A C 1
ATOM 1266 O O . LEU A 1 162 ? -11.969 -21.328 -37.281 1 98 162 LEU A O 1
ATOM 1270 N N . ASP A 1 163 ? -13.188 -19.797 -36.312 1 97.5 163 ASP A N 1
ATOM 1271 C CA . ASP A 1 163 ? -14.391 -20.203 -37.031 1 97.5 163 ASP A CA 1
ATOM 1272 C C . ASP A 1 163 ? -14.445 -19.562 -38.406 1 97.5 163 ASP A C 1
ATOM 1274 O O . ASP A 1 163 ? -14.828 -20.219 -39.406 1 97.5 163 ASP A O 1
ATOM 1278 N N . THR A 1 164 ? -14.055 -18.297 -38.531 1 97.62 164 THR A N 1
ATOM 1279 C CA . THR A 1 164 ? -14.203 -17.531 -39.781 1 97.62 164 THR A CA 1
ATOM 1280 C C . THR A 1 164 ? -12.852 -17.359 -40.469 1 97.62 164 THR A C 1
ATOM 1282 O O . THR A 1 164 ? -12.797 -16.938 -41.625 1 97.62 164 THR A O 1
ATOM 1285 N N . SER A 1 165 ? -11.789 -17.578 -39.812 1 97 165 SER A N 1
ATOM 1286 C CA . SER A 1 165 ? -10.43 -17.391 -40.281 1 97 165 SER A CA 1
ATOM 1287 C C . SER A 1 165 ? -10.102 -15.914 -40.5 1 97 165 SER A C 1
ATOM 1289 O O . SER A 1 165 ? -9.109 -15.57 -41.125 1 97 165 SER A O 1
ATOM 1291 N N . GLN A 1 166 ? -10.922 -15.141 -39.938 1 97.94 166 GLN A N 1
ATOM 1292 C CA . GLN A 1 166 ? -10.664 -13.703 -40 1 97.94 166 GLN A CA 1
ATOM 1293 C C . GLN A 1 166 ? -9.578 -13.297 -39 1 97.94 166 GLN A C 1
ATOM 1295 O O . GLN A 1 166 ? -9.555 -13.789 -37.875 1 97.94 166 GLN A O 1
ATOM 1300 N N . ILE A 1 167 ? -8.664 -12.484 -39.438 1 98.44 167 ILE A N 1
ATOM 1301 C CA . ILE A 1 167 ? -7.594 -11.953 -38.594 1 98.44 167 ILE A CA 1
ATOM 1302 C C . ILE A 1 167 ? -7.836 -10.469 -38.344 1 98.44 167 ILE A C 1
ATOM 1304 O O . ILE A 1 167 ? -8.117 -9.703 -39.25 1 98.44 167 ILE A O 1
ATOM 1308 N N . ARG A 1 168 ? -7.781 -10.07 -37.094 1 98.25 168 ARG A N 1
ATOM 1309 C CA . ARG A 1 168 ? -7.961 -8.68 -36.719 1 98.25 168 ARG A CA 1
ATOM 1310 C C . ARG A 1 168 ? -6.887 -8.242 -35.719 1 98.25 168 ARG A C 1
ATOM 1312 O O . ARG A 1 168 ? -6.395 -9.047 -34.938 1 98.25 168 ARG A O 1
ATOM 1319 N N . THR A 1 169 ? -6.523 -7.012 -35.844 1 98.5 169 THR A N 1
ATOM 1320 C CA . THR A 1 169 ? -5.59 -6.402 -34.906 1 98.5 169 THR A CA 1
ATOM 1321 C C . THR A 1 169 ? -6.242 -5.23 -34.188 1 98.5 169 THR A C 1
ATOM 1323 O O . THR A 1 169 ? -6.867 -4.371 -34.812 1 98.5 169 THR A O 1
ATOM 1326 N N . GLU A 1 170 ? -6.16 -5.238 -32.906 1 98.06 170 GLU A N 1
ATOM 1327 C CA . GLU A 1 170 ? -6.719 -4.164 -32.094 1 98.06 170 GLU A CA 1
ATOM 1328 C C . GLU A 1 170 ? -5.691 -3.633 -31.094 1 98.06 170 GLU A C 1
ATOM 1330 O O . GLU A 1 170 ? -4.723 -4.32 -30.766 1 98.06 170 GLU A O 1
ATOM 1335 N N . THR A 1 171 ? -5.922 -2.385 -30.609 1 98.62 171 THR A N 1
ATOM 1336 C CA . THR A 1 171 ? -5.004 -1.72 -29.688 1 98.62 171 THR A CA 1
ATOM 1337 C C . THR A 1 171 ? -5.531 -1.787 -28.266 1 98.62 171 THR A C 1
ATOM 1339 O O . THR A 1 171 ? -6.715 -1.545 -28.016 1 98.62 171 THR A O 1
ATOM 1342 N N . TYR A 1 172 ? -4.66 -2.123 -27.344 1 98.88 172 TYR A N 1
ATOM 1343 C CA . TYR A 1 172 ? -4.961 -2.17 -25.906 1 98.88 172 TYR A CA 1
ATOM 1344 C C . TYR A 1 172 ? -3.898 -1.434 -25.109 1 98.88 172 TYR A C 1
ATOM 1346 O O . TYR A 1 172 ? -2.719 -1.441 -25.469 1 98.88 172 TYR A O 1
ATOM 1354 N N . ASP A 1 173 ? -4.27 -0.75 -24.016 1 98.81 173 ASP A N 1
ATOM 1355 C CA . ASP A 1 173 ? -3.316 -0.081 -23.141 1 98.81 173 ASP A CA 1
ATOM 1356 C C . ASP A 1 173 ? -2.441 -1.095 -22.406 1 98.81 173 ASP A C 1
ATOM 1358 O O . ASP A 1 173 ? -1.267 -0.833 -22.141 1 98.81 173 ASP A O 1
ATOM 1362 N N . VAL A 1 174 ? -3.057 -2.23 -22.047 1 98.88 174 VAL A N 1
ATOM 1363 C CA . VAL A 1 174 ? -2.404 -3.252 -21.234 1 98.88 174 VAL A CA 1
ATOM 1364 C C . VAL A 1 174 ? -2.633 -4.629 -21.844 1 98.88 174 VAL A C 1
ATOM 1366 O O . VAL A 1 174 ? -3.701 -4.895 -22.406 1 98.88 174 VAL A O 1
ATOM 1369 N N . PHE A 1 175 ? -1.592 -5.477 -21.766 1 98.88 175 PHE A N 1
ATOM 1370 C CA . PHE A 1 175 ? -1.672 -6.863 -22.219 1 98.88 175 PHE A CA 1
ATOM 1371 C C . PHE A 1 175 ? -1.331 -7.816 -21.078 1 98.88 175 PHE A C 1
ATOM 1373 O O . PHE A 1 175 ? -0.362 -7.598 -20.344 1 98.88 175 PHE A O 1
ATOM 1380 N N . ALA A 1 176 ? -2.17 -8.852 -20.906 1 98.88 176 ALA A N 1
ATOM 1381 C CA . ALA A 1 176 ? -1.938 -9.82 -19.828 1 98.88 176 ALA A CA 1
ATOM 1382 C C . ALA A 1 176 ? -1.919 -11.242 -20.375 1 98.88 176 ALA A C 1
ATOM 1384 O O . ALA A 1 176 ? -2.969 -11.875 -20.516 1 98.88 176 ALA A O 1
ATOM 1385 N N . PRO A 1 177 ? -0.713 -11.758 -20.562 1 98.38 177 PRO A N 1
ATOM 1386 C CA . PRO A 1 177 ? -0.637 -13.188 -20.891 1 98.38 177 PRO A CA 1
ATOM 1387 C C . PRO A 1 177 ? -1.125 -14.078 -19.75 1 98.38 177 PRO A C 1
ATOM 1389 O O . PRO A 1 177 ? -0.582 -14.023 -18.641 1 98.38 177 PRO A O 1
ATOM 1392 N N . ALA A 1 178 ? -2.148 -14.805 -20.016 1 97.88 178 ALA A N 1
ATOM 1393 C CA . ALA A 1 178 ? -2.705 -15.789 -19.078 1 97.88 178 ALA A CA 1
ATOM 1394 C C . ALA A 1 178 ? -2.848 -17.156 -19.75 1 97.88 178 ALA A C 1
ATOM 1396 O O . ALA A 1 178 ? -3.875 -17.812 -19.609 1 97.88 178 ALA A O 1
ATOM 1397 N N . THR A 1 179 ? -1.81 -17.578 -20.391 1 95.25 179 THR A N 1
ATOM 1398 C CA . THR A 1 179 ? -1.858 -18.75 -21.25 1 95.25 179 THR A CA 1
ATOM 1399 C C . THR A 1 179 ? -1.622 -20.016 -20.438 1 95.25 179 THR A C 1
ATOM 1401 O O . THR A 1 179 ? -1.868 -21.125 -20.922 1 95.25 179 THR A O 1
ATOM 1404 N N . GLY A 1 180 ? -1.17 -19.859 -19.266 1 91.56 180 GLY A N 1
ATOM 1405 C CA . GLY A 1 180 ? -0.75 -21.031 -18.516 1 91.56 180 GLY A CA 1
ATOM 1406 C C . GLY A 1 180 ? 0.502 -21.688 -19.062 1 91.56 180 GLY A C 1
ATOM 1407 O O . GLY A 1 180 ? 1.061 -21.219 -20.062 1 91.56 180 GLY A O 1
ATOM 1408 N N . VAL A 1 181 ? 0.903 -22.781 -18.375 1 88.19 181 VAL A N 1
ATOM 1409 C CA . VAL A 1 181 ? 2.143 -23.438 -18.766 1 88.19 181 VAL A CA 1
ATOM 1410 C C . VAL A 1 181 ? 1.849 -24.891 -19.188 1 88.19 181 VAL A C 1
ATOM 1412 O O . VAL A 1 181 ? 2.674 -25.531 -19.828 1 88.19 181 VAL A O 1
ATOM 1415 N N . LEU A 1 182 ? 0.692 -25.359 -18.938 1 85.5 182 LEU A N 1
ATOM 1416 C CA . LEU A 1 182 ? 0.297 -26.734 -19.219 1 85.5 182 LEU A CA 1
ATOM 1417 C C . LEU A 1 182 ? -0.638 -26.781 -20.422 1 85.5 182 LEU A C 1
ATOM 1419 O O . LEU A 1 182 ? -1.748 -27.312 -20.328 1 85.5 182 LEU A O 1
ATOM 1423 N N . ASN A 1 183 ? -0.12 -26.281 -21.547 1 79.75 183 ASN A N 1
ATOM 1424 C CA . ASN A 1 183 ? -1.044 -26.188 -22.672 1 79.75 183 ASN A CA 1
ATOM 1425 C C . ASN A 1 183 ? -0.405 -26.672 -23.969 1 79.75 183 ASN A C 1
ATOM 1427 O O . ASN A 1 183 ? -1.089 -26.844 -24.984 1 79.75 183 ASN A O 1
ATOM 1431 N N . ASN A 1 184 ? 0.832 -26.875 -23.938 1 86.06 184 ASN A N 1
ATOM 1432 C CA . ASN A 1 184 ? 1.513 -27.391 -25.125 1 86.06 184 ASN A CA 1
ATOM 1433 C C . ASN A 1 184 ? 2.051 -28.797 -24.875 1 86.06 184 ASN A C 1
ATOM 1435 O O . ASN A 1 184 ? 3.064 -28.969 -24.203 1 86.06 184 ASN A O 1
ATOM 1439 N N . ALA A 1 185 ? 1.447 -29.734 -25.594 1 91.06 185 ALA A N 1
ATOM 1440 C CA . ALA A 1 185 ? 1.81 -31.125 -25.375 1 91.06 185 ALA A CA 1
ATOM 1441 C C . ALA A 1 185 ? 3.248 -31.391 -25.812 1 91.06 185 ALA A C 1
ATOM 1443 O O . ALA A 1 185 ? 3.699 -30.875 -26.844 1 91.06 185 ALA A O 1
ATOM 1444 N N . ASN A 1 186 ? 3.908 -32.094 -25.016 1 91.25 186 ASN A N 1
ATOM 1445 C CA . ASN A 1 186 ? 5.25 -32.531 -25.375 1 91.25 186 ASN A CA 1
ATOM 1446 C C . ASN A 1 186 ? 5.207 -33.875 -26.125 1 91.25 186 ASN A C 1
ATOM 1448 O O . ASN A 1 186 ? 4.906 -34.906 -25.531 1 91.25 186 ASN A O 1
ATOM 1452 N N . ARG A 1 187 ? 5.508 -33.875 -27.344 1 92.06 187 ARG A N 1
ATOM 1453 C CA . ARG A 1 187 ? 5.609 -35.094 -28.141 1 92.06 187 ARG A CA 1
ATOM 1454 C C . ARG A 1 187 ? 7.07 -35.469 -28.422 1 92.06 187 ARG A C 1
ATOM 1456 O O . ARG A 1 187 ? 7.711 -34.875 -29.281 1 92.06 187 ARG A O 1
ATOM 1463 N N . PRO A 1 188 ? 7.508 -36.469 -27.734 1 90.38 188 PRO A N 1
ATOM 1464 C CA . PRO A 1 188 ? 8.922 -36.812 -27.891 1 90.38 188 PRO A CA 1
ATOM 1465 C C . PRO A 1 188 ? 9.266 -37.25 -29.312 1 90.38 188 PRO A C 1
ATOM 1467 O O . PRO A 1 188 ? 8.406 -37.812 -30 1 90.38 188 PRO A O 1
ATOM 1470 N N . ALA A 1 189 ? 10.547 -37.094 -29.656 1 91.31 189 ALA A N 1
ATOM 1471 C CA . ALA A 1 189 ? 11.039 -37.531 -30.969 1 91.31 189 ALA A CA 1
ATOM 1472 C C . ALA A 1 189 ? 11.492 -39 -30.922 1 91.31 189 ALA A C 1
ATOM 1474 O O . ALA A 1 189 ? 12.695 -39.281 -30.875 1 91.31 189 ALA A O 1
ATOM 1475 N N . ILE A 1 190 ? 10.586 -39.844 -30.953 1 94.94 190 ILE A N 1
ATOM 1476 C CA . ILE A 1 190 ? 10.906 -41.25 -30.984 1 94.94 190 ILE A CA 1
ATOM 1477 C C . ILE A 1 190 ? 10.977 -41.75 -32.438 1 94.94 190 ILE A C 1
ATOM 1479 O O . ILE A 1 190 ? 10.047 -41.531 -33.219 1 94.94 190 ILE A O 1
ATOM 1483 N N . ALA A 1 191 ? 12 -42.406 -32.75 1 96.5 191 ALA A N 1
ATOM 1484 C CA . ALA A 1 191 ? 12.195 -42.875 -34.125 1 96.5 191 ALA A CA 1
ATOM 1485 C C . ALA A 1 191 ? 11.062 -43.781 -34.562 1 96.5 191 ALA A C 1
ATOM 1487 O O . ALA A 1 191 ? 10.664 -44.688 -33.812 1 96.5 191 ALA A O 1
ATOM 1488 N N . GLY A 1 192 ? 10.477 -43.469 -35.656 1 96.75 192 GLY A N 1
ATOM 1489 C CA . GLY A 1 192 ? 9.484 -44.344 -36.281 1 96.75 192 GLY A CA 1
ATOM 1490 C C . GLY A 1 192 ? 8.078 -44.094 -35.75 1 96.75 192 GLY A C 1
ATOM 1491 O O . GLY A 1 192 ? 7.129 -44.75 -36.188 1 96.75 192 GLY A O 1
ATOM 1492 N N . MET A 1 193 ? 7.91 -43.188 -34.938 1 95.5 193 MET A N 1
ATOM 1493 C CA . MET A 1 193 ? 6.598 -42.938 -34.344 1 95.5 193 MET A CA 1
ATOM 1494 C C . MET A 1 193 ? 5.555 -42.656 -35.406 1 95.5 193 MET A C 1
ATOM 1496 O O . MET A 1 193 ? 4.414 -43.125 -35.312 1 95.5 193 MET A O 1
ATOM 1500 N N . GLU A 1 194 ? 5.883 -42.031 -36.5 1 94 194 GLU A N 1
ATOM 1501 C CA . GLU A 1 194 ? 4.973 -41.656 -37.562 1 94 194 GLU A CA 1
ATOM 1502 C C . GLU A 1 194 ? 4.57 -42.875 -38.375 1 94 194 GLU A C 1
ATOM 1504 O O . GLU A 1 194 ? 3.588 -42.844 -39.125 1 94 194 GLU A O 1
ATOM 1509 N N . SER A 1 195 ? 5.285 -43.969 -38.219 1 94.88 195 SER A N 1
ATOM 1510 C CA . SER A 1 195 ? 5.031 -45.156 -39 1 94.88 195 SER A CA 1
ATOM 1511 C C . SER A 1 195 ? 3.984 -46.062 -38.344 1 94.88 195 SER A C 1
ATOM 1513 O O . SER A 1 195 ? 3.455 -46.969 -38.969 1 94.88 195 SER A O 1
ATOM 1515 N N . PHE A 1 196 ? 3.688 -45.781 -37.125 1 96.06 196 PHE A N 1
ATOM 1516 C CA . PHE A 1 196 ? 2.727 -46.625 -36.406 1 96.06 196 PHE A CA 1
ATOM 1517 C C . PHE A 1 196 ? 1.37 -46.594 -37.094 1 96.06 196 PHE A C 1
ATOM 1519 O O . PHE A 1 196 ? 0.822 -45.531 -37.375 1 96.06 196 PHE A O 1
ATOM 1526 N N . THR A 1 197 ? 0.69 -47.781 -37.406 1 93.94 197 THR A N 1
ATOM 1527 C CA . THR A 1 197 ? -0.457 -47.781 -38.281 1 93.94 197 THR A CA 1
ATOM 1528 C C . THR A 1 197 ? -1.685 -48.375 -37.594 1 93.94 197 THR A C 1
ATOM 1530 O O . THR A 1 197 ? -2.785 -48.344 -38.156 1 93.94 197 THR A O 1
ATOM 1533 N N . LYS A 1 198 ? -1.542 -48.906 -36.469 1 90.25 198 LYS A N 1
ATOM 1534 C CA . LYS A 1 198 ? -2.629 -49.656 -35.844 1 90.25 198 LYS A CA 1
ATOM 1535 C C . LYS A 1 198 ? -3.779 -48.75 -35.469 1 90.25 198 LYS A C 1
ATOM 1537 O O . LYS A 1 198 ? -4.922 -48.938 -35.875 1 90.25 198 LYS A O 1
ATOM 1542 N N . THR A 1 199 ? -3.514 -47.812 -34.594 1 91.5 199 THR A N 1
ATOM 1543 C CA . THR A 1 199 ? -4.453 -46.781 -34.125 1 91.5 199 THR A CA 1
ATOM 1544 C C . THR A 1 199 ? -3.762 -45.438 -34 1 91.5 199 THR A C 1
ATOM 1546 O O . THR A 1 199 ? -2.533 -45.344 -33.969 1 91.5 199 THR A O 1
ATOM 1549 N N . PRO A 1 200 ? -4.559 -44.438 -34.031 1 92.31 200 PRO A N 1
ATOM 1550 C CA . PRO A 1 200 ? -3.941 -43.156 -33.75 1 92.31 200 PRO A CA 1
ATOM 1551 C C . PRO A 1 200 ? -3.256 -43.094 -32.406 1 92.31 200 PRO A C 1
ATOM 1553 O O . PRO A 1 200 ? -3.777 -43.656 -31.422 1 92.31 200 PRO A O 1
ATOM 1556 N N . ILE A 1 201 ? -2.09 -42.469 -32.344 1 95.94 201 ILE A N 1
ATOM 1557 C CA . ILE A 1 201 ? -1.38 -42.281 -31.078 1 95.94 201 ILE A CA 1
ATOM 1558 C C . ILE A 1 201 ? -2.086 -41.219 -30.234 1 95.94 201 ILE A C 1
ATOM 1560 O O . ILE A 1 201 ? -2.381 -40.125 -30.734 1 95.94 201 ILE A O 1
ATOM 1564 N N . LEU A 1 202 ? -2.402 -41.562 -29.047 1 96.25 202 LEU A N 1
ATOM 1565 C CA . LEU A 1 202 ? -3.088 -40.625 -28.141 1 96.25 202 LEU A CA 1
ATOM 1566 C C . LEU A 1 202 ? -2.09 -39.906 -27.25 1 96.25 202 LEU A C 1
ATOM 1568 O O . LEU A 1 202 ? -1.011 -40.438 -26.953 1 96.25 202 LEU A O 1
ATOM 1572 N N . HIS A 1 203 ? -2.402 -38.719 -26.953 1 96.38 203 HIS A N 1
ATOM 1573 C CA . HIS A 1 203 ? -1.7 -37.938 -25.922 1 96.38 203 HIS A CA 1
ATOM 1574 C C . HIS A 1 203 ? -2.646 -37.531 -24.797 1 96.38 203 HIS A C 1
ATOM 1576 O O . HIS A 1 203 ? -3.764 -37.062 -25.062 1 96.38 203 HIS A O 1
ATOM 1582 N N . THR A 1 204 ? -2.152 -37.625 -23.562 1 95.75 204 THR A N 1
ATOM 1583 C CA . THR A 1 204 ? -3.014 -37.312 -22.422 1 95.75 204 THR A CA 1
ATOM 1584 C C . THR A 1 204 ? -3.471 -35.844 -22.453 1 95.75 204 THR A C 1
ATOM 1586 O O . THR A 1 204 ? -4.586 -35.531 -22.047 1 95.75 204 THR A O 1
ATOM 1589 N N . ALA A 1 205 ? -2.697 -34.969 -23 1 93.44 205 ALA A N 1
ATOM 1590 C CA . ALA A 1 205 ? -3.023 -33.531 -23.047 1 93.44 205 ALA A CA 1
ATOM 1591 C C . ALA A 1 205 ? -3.961 -33.219 -24.203 1 93.44 205 ALA A C 1
ATOM 1593 O O . ALA A 1 205 ? -4.461 -32.094 -24.328 1 93.44 205 ALA A O 1
ATOM 1594 N N . GLU A 1 206 ? -4.172 -34.156 -25.078 1 92.38 206 GLU A N 1
ATOM 1595 C CA . GLU A 1 206 ? -5.027 -34 -26.25 1 92.38 206 GLU A CA 1
ATOM 1596 C C . GLU A 1 206 ? -5.977 -35.188 -26.391 1 92.38 206 GLU A C 1
ATOM 1598 O O . GLU A 1 206 ? -6.117 -35.75 -27.484 1 92.38 206 GLU A O 1
ATOM 1603 N N . TRP A 1 207 ? -6.531 -35.562 -25.328 1 94.38 207 TRP A N 1
ATOM 1604 C CA . TRP A 1 207 ? -7.387 -36.719 -25.312 1 94.38 207 TRP A CA 1
ATOM 1605 C C . TRP A 1 207 ? -8.695 -36.469 -26.047 1 94.38 207 TRP A C 1
ATOM 1607 O O . TRP A 1 207 ? -9.375 -35.469 -25.797 1 94.38 207 TRP A O 1
ATOM 1617 N N . PRO A 1 208 ? -9.102 -37.344 -26.906 1 92.44 208 PRO A N 1
ATOM 1618 C CA . PRO A 1 208 ? -10.336 -37.094 -27.656 1 92.44 208 PRO A CA 1
ATOM 1619 C C . PRO A 1 208 ? -11.586 -37.156 -26.781 1 92.44 208 PRO A C 1
ATOM 1621 O O . PRO A 1 208 ? -11.711 -38.031 -25.938 1 92.44 208 PRO A O 1
ATOM 1624 N N . ALA A 1 209 ? -12.562 -36.25 -26.969 1 86.31 209 ALA A N 1
ATOM 1625 C CA . ALA A 1 209 ? -13.734 -36.062 -26.125 1 86.31 209 ALA A CA 1
ATOM 1626 C C . ALA A 1 209 ? -14.672 -37.281 -26.203 1 86.31 209 ALA A C 1
ATOM 1628 O O . ALA A 1 209 ? -15.305 -37.656 -25.219 1 86.31 209 ALA A O 1
ATOM 1629 N N . ASN A 1 210 ? -14.766 -37.969 -27.281 1 86.94 210 ASN A N 1
ATOM 1630 C CA . ASN A 1 210 ? -15.781 -39.031 -27.438 1 86.94 210 ASN A CA 1
ATOM 1631 C C . ASN A 1 210 ? -15.156 -40.406 -27.625 1 86.94 210 ASN A C 1
ATOM 1633 O O . ASN A 1 210 ? -15.797 -41.312 -28.141 1 86.94 210 ASN A O 1
ATOM 1637 N N . PHE A 1 211 ? -13.961 -40.5 -27.047 1 92.75 211 PHE A N 1
ATOM 1638 C CA . PHE A 1 211 ? -13.305 -41.812 -27.188 1 92.75 211 PHE A CA 1
ATOM 1639 C C . PHE A 1 211 ? -13.766 -42.781 -26.109 1 92.75 211 PHE A C 1
ATOM 1641 O O . PHE A 1 211 ? -13.539 -42.531 -24.922 1 92.75 211 PHE A O 1
ATOM 1648 N N . ASN A 1 212 ? -14.422 -43.812 -26.531 1 94.31 212 ASN A N 1
ATOM 1649 C CA . ASN A 1 212 ? -14.836 -44.844 -25.594 1 94.31 212 ASN A CA 1
ATOM 1650 C C . ASN A 1 212 ? -13.711 -45.812 -25.312 1 94.31 212 ASN A C 1
ATOM 1652 O O . ASN A 1 212 ? -13.75 -46.969 -25.781 1 94.31 212 ASN A O 1
ATOM 1656 N N . TRP A 1 213 ? -12.883 -45.469 -24.5 1 95.19 213 TRP A N 1
ATOM 1657 C CA . TRP A 1 213 ? -11.648 -46.219 -24.25 1 95.19 213 TRP A CA 1
ATOM 1658 C C . TRP A 1 213 ? -11.945 -47.531 -23.516 1 95.19 213 TRP A C 1
ATOM 1660 O O . TRP A 1 213 ? -11.25 -48.531 -23.719 1 95.19 213 TRP A O 1
ATOM 1670 N N . GLU A 1 214 ? -12.953 -47.656 -22.672 1 95.56 214 GLU A N 1
ATOM 1671 C CA . GLU A 1 214 ? -13.281 -48.844 -21.906 1 95.56 214 GLU A CA 1
ATOM 1672 C C . GLU A 1 214 ? -13.57 -50.031 -22.828 1 95.56 214 GLU A C 1
ATOM 1674 O O . GLU A 1 214 ? -13.148 -51.156 -22.547 1 95.56 214 GLU A O 1
ATOM 1679 N N . THR A 1 215 ? -14.258 -49.75 -23.781 1 96.06 215 THR A N 1
ATOM 1680 C CA . THR A 1 215 ? -14.594 -50.781 -24.75 1 96.06 215 THR A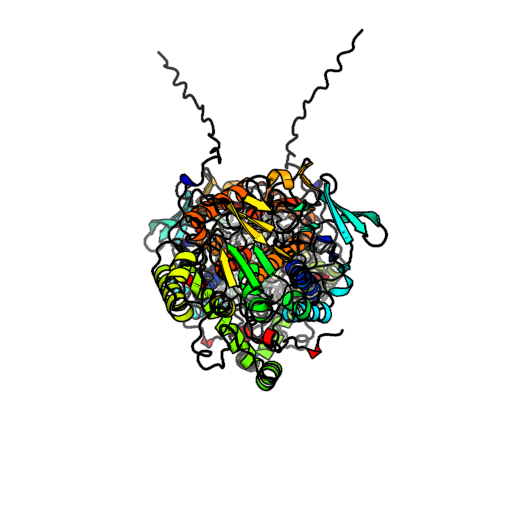 CA 1
ATOM 1681 C C . THR A 1 215 ? -13.406 -51.094 -25.656 1 96.06 215 THR A C 1
ATOM 1683 O O . THR A 1 215 ? -13.086 -52.25 -25.906 1 96.06 215 THR A O 1
ATOM 1686 N N . ALA A 1 216 ? -12.781 -50.062 -26.094 1 96 216 ALA A N 1
ATOM 1687 C CA . ALA A 1 216 ? -11.695 -50.219 -27.062 1 96 216 ALA A CA 1
ATOM 1688 C C . ALA A 1 216 ? -10.523 -51 -26.469 1 96 216 ALA A C 1
ATOM 1690 O O . ALA A 1 216 ? -9.945 -51.875 -27.109 1 96 216 ALA A O 1
ATOM 1691 N N . PHE A 1 217 ? -10.18 -50.781 -25.266 1 97.38 217 PHE A N 1
ATOM 1692 C CA . PHE A 1 217 ? -8.938 -51.281 -24.688 1 97.38 217 PHE A CA 1
ATOM 1693 C C . PHE A 1 217 ? -9.086 -52.75 -24.281 1 97.38 217 PHE A C 1
ATOM 1695 O O . PHE A 1 217 ? -8.094 -53.438 -24.031 1 97.38 217 PHE A O 1
ATOM 1702 N N . LYS A 1 218 ? -10.273 -53.25 -24.234 1 96.81 218 LYS A N 1
ATOM 1703 C CA . LYS A 1 218 ? -10.516 -54.625 -23.875 1 96.81 218 LYS A CA 1
ATOM 1704 C C . LYS A 1 218 ? -9.844 -55.594 -24.859 1 96.81 218 LYS A C 1
ATOM 1706 O O . LYS A 1 218 ? -9.438 -56.688 -24.5 1 96.81 218 LYS A O 1
ATOM 1711 N N . ASP A 1 219 ? -9.805 -55.156 -26.062 1 96.38 219 ASP A N 1
ATOM 1712 C CA . ASP A 1 219 ? -9.258 -56 -27.094 1 96.38 219 ASP A CA 1
ATOM 1713 C C . ASP A 1 219 ? -7.914 -55.5 -27.594 1 96.38 219 ASP A C 1
ATOM 1715 O O . ASP A 1 219 ? -7.406 -55.938 -28.625 1 96.38 219 ASP A O 1
ATOM 1719 N N . GLU A 1 220 ? -7.375 -54.531 -26.922 1 97.69 220 GLU A N 1
ATOM 1720 C CA . GLU A 1 220 ? -6.16 -53.906 -27.422 1 97.69 220 GLU A CA 1
ATOM 1721 C C . GLU A 1 220 ? -4.996 -54.125 -26.453 1 97.69 220 GLU A C 1
ATOM 1723 O O . GLU A 1 220 ? -5.18 -54.094 -25.234 1 97.69 220 GLU A O 1
ATOM 1728 N N . ARG A 1 221 ? -3.768 -54.281 -26.984 1 98.25 221 ARG A N 1
ATOM 1729 C CA . ARG A 1 221 ? -2.504 -54.156 -26.266 1 98.25 221 ARG A CA 1
ATOM 1730 C C . ARG A 1 221 ? -2.047 -52.719 -26.203 1 98.25 221 ARG A C 1
ATOM 1732 O O . ARG A 1 221 ? -1.634 -52.156 -27.219 1 98.25 221 ARG A O 1
ATOM 1739 N N . VAL A 1 222 ? -2.125 -52.25 -25.062 1 98.5 222 VAL A N 1
ATOM 1740 C CA . VAL A 1 222 ? -1.914 -50.812 -24.891 1 98.5 222 VAL A CA 1
ATOM 1741 C C . VAL A 1 222 ? -0.512 -50.562 -24.344 1 98.5 222 VAL A C 1
ATOM 1743 O O . VAL A 1 222 ? -0.027 -51.312 -23.484 1 98.5 222 VAL A O 1
ATOM 1746 N N . ALA A 1 223 ? 0.187 -49.562 -24.859 1 98.69 223 ALA A N 1
ATOM 1747 C CA . ALA A 1 223 ? 1.455 -49.062 -24.328 1 98.69 223 ALA A CA 1
ATOM 1748 C C . ALA A 1 223 ? 1.317 -47.625 -23.828 1 98.69 223 ALA A C 1
ATOM 1750 O O . ALA A 1 223 ? 0.802 -46.75 -24.547 1 98.69 223 ALA A O 1
ATOM 1751 N N . VAL A 1 224 ? 1.706 -47.406 -22.625 1 98.5 224 VAL A N 1
ATOM 1752 C CA . VAL A 1 224 ? 1.771 -46.031 -22.078 1 98.5 224 VAL A CA 1
ATOM 1753 C C . VAL A 1 224 ? 3.23 -45.625 -21.891 1 98.5 224 VAL A C 1
ATOM 1755 O O . VAL A 1 224 ? 4.027 -46.375 -21.312 1 98.5 224 VAL A O 1
ATOM 1758 N N . ILE A 1 225 ? 3.559 -44.469 -22.438 1 97.94 225 ILE A N 1
ATOM 1759 C CA . ILE A 1 225 ? 4.918 -43.938 -22.312 1 97.94 225 ILE A CA 1
ATOM 1760 C C . ILE A 1 225 ? 4.941 -42.781 -21.328 1 97.94 225 ILE A C 1
ATOM 1762 O O . ILE A 1 225 ? 4.398 -41.719 -21.609 1 97.94 225 ILE A O 1
ATOM 1766 N N . GLY A 1 226 ? 5.57 -43 -20.203 1 95.38 226 GLY A N 1
ATOM 1767 C CA . GLY A 1 226 ? 5.676 -41.969 -19.172 1 95.38 226 GLY A CA 1
ATOM 1768 C C . GLY A 1 226 ? 4.973 -42.344 -17.891 1 95.38 226 GLY A C 1
ATOM 1769 O O . GLY A 1 226 ? 3.9 -42.969 -17.922 1 95.38 226 GLY A O 1
ATOM 1770 N N . VAL A 1 227 ? 5.57 -41.906 -16.703 1 94.62 227 VAL A N 1
ATOM 1771 C CA . VAL A 1 227 ? 4.988 -42.219 -15.398 1 94.62 227 VAL A CA 1
ATOM 1772 C C . VAL A 1 227 ? 4.996 -40.969 -14.516 1 94.62 227 VAL A C 1
ATOM 1774 O O . VAL A 1 227 ? 5.199 -41.062 -13.305 1 94.62 227 VAL A O 1
ATOM 1777 N N . GLY A 1 228 ? 4.852 -39.781 -15.18 1 92.25 228 GLY A N 1
ATOM 1778 C CA . GLY A 1 228 ? 4.562 -38.594 -14.406 1 92.25 228 GLY A CA 1
ATOM 1779 C C . GLY A 1 228 ? 3.146 -38.562 -13.859 1 92.25 228 GLY A C 1
ATOM 1780 O O . GLY A 1 228 ? 2.525 -39.625 -13.672 1 92.25 228 GLY A O 1
ATOM 1781 N N . SER A 1 229 ? 2.662 -37.406 -13.633 1 92.12 229 SER A N 1
ATOM 1782 C CA . SER A 1 229 ? 1.34 -37.25 -13.031 1 92.12 229 SER A CA 1
ATOM 1783 C C . SER A 1 229 ? 0.264 -37.875 -13.922 1 92.12 229 SER A C 1
ATOM 1785 O O . SER A 1 229 ? -0.524 -38.719 -13.469 1 92.12 229 SER A O 1
ATOM 1787 N N . SER A 1 230 ? 0.23 -37.5 -15.188 1 94.94 230 SER A N 1
ATOM 1788 C CA . SER A 1 230 ? -0.788 -38.031 -16.094 1 94.94 230 SER A CA 1
ATOM 1789 C C . SER A 1 230 ? -0.608 -39.5 -16.312 1 94.94 230 SER A C 1
ATOM 1791 O O . SER A 1 230 ? -1.589 -40.25 -16.438 1 94.94 230 SER A O 1
ATOM 1793 N N . GLY A 1 231 ? 0.649 -40 -16.344 1 96.12 231 GLY A N 1
ATOM 1794 C CA . GLY A 1 231 ? 0.917 -41.406 -16.5 1 96.12 231 GLY A CA 1
ATOM 1795 C C . GLY A 1 231 ? 0.382 -42.25 -15.344 1 96.12 231 GLY A C 1
ATOM 1796 O O . GLY A 1 231 ? -0.332 -43.219 -15.57 1 96.12 231 GLY A O 1
ATOM 1797 N N . LEU A 1 232 ? 0.699 -41.812 -14.164 1 95.94 232 LEU A N 1
ATOM 1798 C CA . LEU A 1 232 ? 0.237 -42.531 -12.984 1 95.94 232 LEU A CA 1
ATOM 1799 C C . LEU A 1 232 ? -1.285 -42.625 -12.961 1 95.94 232 LEU A C 1
ATOM 1801 O O . LEU A 1 232 ? -1.847 -43.688 -12.68 1 95.94 232 LEU A O 1
ATOM 1805 N N . GLN A 1 233 ? -1.884 -41.562 -13.312 1 96.12 233 GLN A N 1
ATOM 1806 C CA . GLN A 1 233 ? -3.338 -41.5 -13.219 1 96.12 233 GLN A CA 1
ATOM 1807 C C . GLN A 1 233 ? -4.004 -42.344 -14.305 1 96.12 233 GLN A C 1
ATOM 1809 O O . GLN A 1 233 ? -4.934 -43.094 -14.031 1 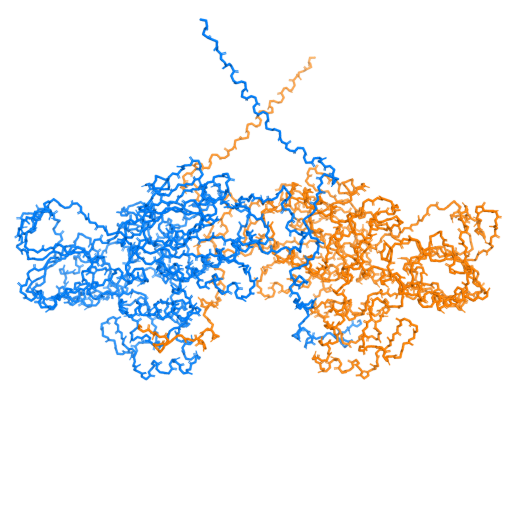96.12 233 GLN A O 1
ATOM 1814 N N . ILE A 1 234 ? -3.51 -42.25 -15.531 1 98 234 ILE A N 1
ATOM 1815 C CA . ILE A 1 234 ? -4.18 -42.938 -16.609 1 98 234 ILE A CA 1
ATOM 1816 C C . ILE A 1 234 ? -3.922 -44.438 -16.484 1 98 234 ILE A C 1
ATOM 1818 O O . ILE A 1 234 ? -4.816 -45.25 -16.719 1 98 234 ILE A O 1
ATOM 1822 N N . ILE A 1 235 ? -2.746 -44.875 -16.094 1 98.19 235 ILE A N 1
ATOM 1823 C CA . ILE A 1 235 ? -2.389 -46.312 -15.969 1 98.19 235 ILE A CA 1
ATOM 1824 C C . ILE A 1 235 ? -3.27 -46.969 -14.922 1 98.19 235 ILE A C 1
ATOM 1826 O O . ILE A 1 235 ? -3.863 -48 -15.172 1 98.19 235 ILE A O 1
ATOM 1830 N N . GLY A 1 236 ? -3.32 -46.312 -13.766 1 97.12 236 GLY A N 1
ATOM 1831 C CA . GLY A 1 236 ? -4.16 -46.844 -12.711 1 97.12 236 GLY A CA 1
ATOM 1832 C C . GLY A 1 236 ? -5.609 -47 -13.125 1 97.12 236 GLY A C 1
ATOM 1833 O O . GLY A 1 236 ? -6.301 -47.938 -12.664 1 97.12 236 GLY A O 1
ATOM 1834 N N . THR A 1 237 ? -6.051 -46.188 -13.992 1 97.19 237 THR A N 1
ATOM 1835 C CA . THR A 1 237 ? -7.457 -46.156 -14.383 1 97.19 237 THR A CA 1
ATOM 1836 C C . THR A 1 237 ? -7.742 -47.188 -15.477 1 97.19 237 THR A C 1
ATOM 1838 O O . THR A 1 237 ? -8.758 -47.875 -15.43 1 97.19 237 THR A O 1
ATOM 1841 N N . ILE A 1 238 ? -6.848 -47.438 -16.438 1 98.31 238 ILE A N 1
ATOM 1842 C CA . ILE A 1 238 ? -7.203 -48.188 -17.625 1 98.31 238 ILE A CA 1
ATOM 1843 C C . ILE A 1 238 ? -6.73 -49.625 -17.484 1 98.31 238 ILE A C 1
ATOM 1845 O O . ILE A 1 238 ? -7.211 -50.531 -18.188 1 98.31 238 ILE A O 1
ATOM 1849 N N . ALA A 1 239 ? -5.809 -49.906 -16.609 1 98.38 239 ALA A N 1
ATOM 1850 C CA . ALA A 1 239 ? -5.148 -51.219 -16.516 1 98.38 239 ALA A CA 1
ATOM 1851 C C . ALA A 1 239 ? -6.172 -52.344 -16.344 1 98.38 239 ALA A C 1
ATOM 1853 O O . ALA A 1 239 ? -6.062 -53.375 -17 1 98.38 239 ALA A O 1
ATOM 1854 N N . PRO A 1 240 ? -7.207 -52.156 -15.508 1 97.31 240 PRO A N 1
ATOM 1855 C CA . PRO A 1 240 ? -8.172 -53.219 -15.328 1 97.31 240 PRO A CA 1
ATOM 1856 C C . PRO A 1 240 ? -8.938 -53.562 -16.609 1 97.31 240 PRO A C 1
ATOM 1858 O O . PRO A 1 240 ? -9.562 -54.625 -16.703 1 97.31 240 PRO A O 1
ATOM 1861 N N . TYR A 1 241 ? -8.883 -52.75 -17.578 1 97.19 241 TYR A N 1
ATOM 1862 C CA . TYR A 1 241 ? -9.742 -52.906 -18.734 1 97.19 241 TYR A CA 1
ATOM 1863 C C . TYR A 1 241 ? -8.945 -53.375 -19.953 1 97.19 241 TYR A C 1
ATOM 1865 O O . TYR A 1 241 ? -9.508 -53.906 -20.922 1 97.19 241 TYR A O 1
ATOM 1873 N N . CYS A 1 242 ? -7.672 -53.281 -19.953 1 97.94 242 CYS A N 1
ATOM 1874 C CA . CYS A 1 242 ? -6.836 -53.531 -21.125 1 97.94 242 CYS A CA 1
ATOM 1875 C C . CYS A 1 242 ? -6.645 -55.031 -21.328 1 97.94 242 CYS A C 1
ATOM 1877 O O . CYS A 1 242 ? -6.586 -55.781 -20.375 1 97.94 242 CYS A O 1
ATOM 1879 N N . LYS A 1 243 ? -6.551 -55.438 -22.625 1 97.88 243 LYS A N 1
ATOM 1880 C CA . LYS A 1 243 ? -6.098 -56.781 -22.906 1 97.88 243 LYS A CA 1
ATOM 1881 C C . LYS A 1 243 ? -4.715 -57.031 -22.312 1 97.88 243 LYS A C 1
ATOM 1883 O O . LYS A 1 243 ? -4.496 -58.062 -21.672 1 97.88 243 LYS A O 1
ATOM 1888 N N . SER A 1 244 ? -3.867 -56.156 -22.531 1 98.25 244 SER A N 1
ATOM 1889 C CA . SER A 1 244 ? -2.57 -56.094 -21.875 1 98.25 244 SER A CA 1
ATOM 1890 C C . SER A 1 244 ? -2.053 -54.656 -21.844 1 98.25 244 SER A C 1
ATOM 1892 O O . SER A 1 244 ? -2.508 -53.812 -22.625 1 98.25 244 SER A O 1
ATOM 1894 N N . LEU A 1 245 ? -1.141 -54.375 -20.938 1 98.75 245 LEU A N 1
ATOM 1895 C CA . LEU A 1 245 ? -0.629 -53 -20.766 1 98.75 245 LEU A CA 1
ATOM 1896 C C . LEU A 1 245 ? 0.877 -53.031 -20.531 1 98.75 245 LEU A C 1
ATOM 1898 O O . LEU A 1 245 ? 1.356 -53.656 -19.578 1 98.75 245 LEU A O 1
ATOM 1902 N N . ASP A 1 246 ? 1.647 -52.344 -21.438 1 98.56 246 ASP A N 1
ATOM 1903 C CA . ASP A 1 246 ? 3.072 -52.094 -21.234 1 98.56 246 ASP A CA 1
ATOM 1904 C C . ASP A 1 246 ? 3.316 -50.656 -20.781 1 98.56 246 ASP A C 1
ATOM 1906 O O . ASP A 1 246 ? 2.863 -49.719 -21.438 1 98.56 246 ASP A O 1
ATOM 1910 N N . ILE A 1 247 ? 3.988 -50.594 -19.719 1 98.44 247 ILE A N 1
ATOM 1911 C CA . ILE A 1 247 ? 4.363 -49.281 -19.188 1 98.44 247 ILE A CA 1
ATOM 1912 C C . ILE A 1 247 ? 5.84 -49 -19.484 1 98.44 247 ILE A C 1
ATOM 1914 O O . ILE A 1 247 ? 6.715 -49.719 -19 1 98.44 247 ILE A O 1
ATOM 1918 N N . TYR A 1 248 ? 6.062 -48.031 -20.297 1 97.94 248 TYR A N 1
ATOM 1919 C CA . TYR A 1 248 ? 7.441 -47.656 -20.578 1 97.94 248 TYR A CA 1
ATOM 1920 C C . TYR A 1 248 ? 7.863 -46.469 -19.719 1 97.94 248 TYR A C 1
ATOM 1922 O O . TYR A 1 248 ? 7.371 -45.344 -19.891 1 97.94 248 TYR A O 1
ATOM 1930 N N . ALA A 1 249 ? 8.758 -46.75 -18.812 1 93.81 249 ALA A N 1
ATOM 1931 C CA . ALA A 1 249 ? 9.227 -45.75 -17.875 1 93.81 249 ALA A CA 1
ATOM 1932 C C . ALA A 1 249 ? 10.75 -45.781 -17.734 1 93.81 249 ALA A C 1
ATOM 1934 O O . ALA A 1 249 ? 11.312 -46.719 -17.172 1 93.81 249 ALA A O 1
ATOM 1935 N N . ARG A 1 250 ? 11.359 -44.719 -18.188 1 85.19 250 ARG A N 1
ATOM 1936 C CA . ARG A 1 250 ? 12.812 -44.656 -18.047 1 85.19 250 ARG A CA 1
ATOM 1937 C C . ARG A 1 250 ? 13.219 -44.219 -16.641 1 85.19 250 ARG A C 1
ATOM 1939 O O . ARG A 1 250 ? 14.227 -44.688 -16.109 1 85.19 250 ARG A O 1
ATOM 1946 N N . SER A 1 251 ? 12.406 -43.375 -16.078 1 86.62 251 SER A N 1
ATOM 1947 C CA . SER A 1 251 ? 12.734 -42.812 -14.773 1 86.62 251 SER A CA 1
ATOM 1948 C C . SER A 1 251 ? 11.891 -43.438 -13.672 1 86.62 251 SER A C 1
ATOM 1950 O O . SER A 1 251 ? 10.766 -43.875 -13.914 1 86.62 251 SER A O 1
ATOM 1952 N N . LYS A 1 252 ? 12.453 -43.469 -12.477 1 92.62 252 LYS A N 1
ATOM 1953 C CA . LYS A 1 252 ? 11.742 -43.875 -11.273 1 92.62 252 LYS A CA 1
ATOM 1954 C C . LYS A 1 252 ? 10.859 -42.75 -10.742 1 92.62 252 LYS A C 1
ATOM 1956 O O . LYS A 1 252 ? 10.945 -41.625 -11.211 1 92.62 252 LYS A O 1
ATOM 1961 N N . VAL A 1 253 ? 9.945 -43.094 -9.82 1 93.88 253 VAL A N 1
ATOM 1962 C CA . VAL A 1 253 ? 9.008 -42.094 -9.359 1 93.88 253 VAL A CA 1
ATOM 1963 C C . VAL A 1 253 ? 8.578 -42.375 -7.93 1 93.88 253 VAL A C 1
ATOM 1965 O O . VAL A 1 253 ? 8.359 -43.531 -7.57 1 93.88 253 VAL A O 1
ATOM 1968 N N . TRP A 1 254 ? 8.539 -41.281 -7.125 1 94.25 254 TRP A N 1
ATOM 1969 C CA . TRP A 1 254 ? 7.953 -41.406 -5.793 1 94.25 254 TRP A CA 1
ATOM 1970 C C . TRP A 1 254 ? 6.43 -41.406 -5.867 1 94.25 254 TRP A C 1
ATOM 1972 O O . TRP A 1 254 ? 5.832 -40.625 -6.621 1 94.25 254 TRP A O 1
ATOM 1982 N N . ILE A 1 255 ? 5.824 -42.281 -5.156 1 93.88 255 ILE A N 1
ATOM 1983 C CA . ILE A 1 255 ? 4.375 -42.312 -4.988 1 93.88 255 ILE A CA 1
ATOM 1984 C C . ILE A 1 255 ? 4.02 -42.125 -3.514 1 93.88 255 ILE A C 1
ATOM 1986 O O . ILE A 1 255 ? 4.465 -42.906 -2.662 1 93.88 255 ILE A O 1
ATOM 1990 N N . VAL A 1 256 ? 3.201 -41.188 -3.252 1 89.44 256 VAL A N 1
ATOM 1991 C CA . VAL A 1 256 ? 2.859 -40.875 -1.869 1 89.44 256 VAL A CA 1
ATOM 1992 C C . VAL A 1 256 ? 1.39 -41.188 -1.611 1 89.44 256 VAL A C 1
ATOM 1994 O O . VAL A 1 256 ? 0.596 -41.312 -2.549 1 89.44 256 VAL A O 1
ATOM 1997 N N . PRO A 1 257 ? 1.031 -41.5 -0.338 1 84.44 257 PRO A N 1
ATOM 1998 C CA . PRO A 1 257 ? -0.373 -41.812 -0.058 1 84.44 257 PRO A CA 1
ATOM 1999 C C . PRO A 1 257 ? -1.307 -40.625 -0.359 1 84.44 257 PRO A C 1
ATOM 2001 O O . PRO A 1 257 ? -2.289 -40.781 -1.087 1 84.44 257 PRO A O 1
ATOM 2004 N N . THR A 1 258 ? -1.135 -39.562 0.365 1 82.88 258 THR A N 1
ATOM 2005 C CA . THR A 1 258 ? -1.845 -38.312 0.147 1 82.88 258 THR A CA 1
ATOM 2006 C C . THR A 1 258 ? -0.899 -37.125 0.293 1 82.88 258 THR A C 1
ATOM 2008 O O . THR A 1 258 ? 0.171 -37.25 0.893 1 82.88 258 THR A O 1
ATOM 2011 N N . ILE A 1 259 ? -1.312 -36.094 -0.31 1 77.19 259 ILE A N 1
ATOM 2012 C CA . ILE A 1 259 ? -0.482 -34.875 -0.195 1 77.19 259 ILE A CA 1
ATOM 2013 C C . ILE A 1 259 ? -0.672 -34.25 1.183 1 77.19 259 ILE A C 1
ATOM 2015 O O . ILE A 1 259 ? 0.265 -33.688 1.745 1 77.19 259 ILE A O 1
ATOM 2019 N N . VAL A 1 260 ? -1.886 -34.406 1.684 1 77.81 260 VAL A N 1
ATOM 2020 C CA . VAL A 1 260 ? -2.184 -33.875 3.01 1 77.81 260 VAL A CA 1
ATOM 2021 C C . VAL A 1 260 ? -2.76 -34.969 3.891 1 77.81 260 VAL A C 1
ATOM 2023 O O . VAL A 1 260 ? -3.615 -35.75 3.449 1 77.81 260 VAL A O 1
ATOM 2026 N N . SER A 1 261 ? -2.15 -35.062 5.043 1 81.38 261 SER A N 1
ATOM 2027 C CA . SER A 1 261 ? -2.674 -35.969 6.059 1 81.38 261 SER A CA 1
ATOM 2028 C C . SER A 1 261 ? -3.229 -35.188 7.254 1 81.38 261 SER A C 1
ATOM 2030 O O . SER A 1 261 ? -2.508 -34.438 7.898 1 81.38 261 SER A O 1
ATOM 2032 N N . LEU A 1 262 ? -4.484 -35.375 7.387 1 87.94 262 LEU A N 1
ATOM 2033 C CA . LEU A 1 262 ? -5.16 -34.688 8.5 1 87.94 262 LEU A CA 1
ATOM 2034 C C . LEU A 1 262 ? -5.754 -35.719 9.461 1 87.94 262 LEU A C 1
ATOM 2036 O O . LEU A 1 262 ? -6.336 -36.719 9.031 1 87.94 262 LEU A O 1
ATOM 2040 N N . ASP A 1 263 ? -5.602 -35.406 10.68 1 87.06 263 ASP A N 1
ATOM 2041 C CA . ASP A 1 263 ? -6.184 -36.281 11.688 1 87.06 263 ASP A CA 1
ATOM 2042 C C . ASP A 1 263 ? -7.707 -36.312 11.586 1 87.06 263 ASP A C 1
ATOM 2044 O O . ASP A 1 263 ? -8.328 -37.344 11.805 1 87.06 263 ASP A O 1
ATOM 2048 N N . SER A 1 264 ? -8.25 -35.219 11.234 1 90.06 264 SER A N 1
ATOM 2049 C CA . SER A 1 264 ? -9.703 -35.094 11.148 1 90.06 264 SER A CA 1
ATOM 2050 C C . SER A 1 264 ? -10.266 -35.938 10.016 1 90.06 264 SER A C 1
ATOM 2052 O O . SER A 1 264 ? -11.469 -36.219 9.969 1 90.06 264 SER A O 1
ATOM 2054 N N . LEU A 1 265 ? -9.391 -36.469 9.148 1 91.12 265 LEU A N 1
ATOM 2055 C CA . LEU A 1 265 ? -9.867 -37.188 7.98 1 91.12 265 LEU A CA 1
ATOM 2056 C C . LEU A 1 265 ? -9.406 -38.656 8.031 1 91.12 265 LEU A C 1
ATOM 2058 O O . LEU A 1 265 ? -9.695 -39.438 7.117 1 91.12 265 LEU A O 1
ATOM 2062 N N . LYS A 1 266 ? -8.766 -39.062 9.047 1 88.81 266 LYS A N 1
ATOM 2063 C CA . LYS A 1 266 ? -8.141 -40.375 9.133 1 88.81 266 LYS A CA 1
ATOM 2064 C C . LYS A 1 266 ? -9.18 -41.5 9.086 1 88.81 266 LYS A C 1
ATOM 2066 O O . LYS A 1 266 ? -8.922 -42.562 8.531 1 88.81 266 LYS A O 1
ATOM 2071 N N . ASP A 1 267 ? -10.375 -41.219 9.602 1 90.44 267 ASP A N 1
ATOM 2072 C CA . ASP A 1 267 ? -11.375 -42.281 9.742 1 90.44 267 ASP A CA 1
ATOM 2073 C C . ASP A 1 267 ? -12.352 -42.25 8.578 1 90.44 267 ASP A C 1
ATOM 2075 O O . ASP A 1 267 ? -13.383 -42.938 8.617 1 90.44 267 ASP A O 1
ATOM 2079 N N . ARG A 1 268 ? -12 -41.562 7.586 1 92.94 268 ARG A N 1
ATOM 2080 C CA . ARG A 1 268 ? -12.852 -41.5 6.406 1 92.94 268 ARG A CA 1
ATOM 2081 C C . ARG A 1 268 ? -12.805 -42.844 5.648 1 92.94 268 ARG A C 1
ATOM 2083 O O . ARG A 1 268 ? -11.883 -43.625 5.84 1 92.94 268 ARG A O 1
ATOM 2090 N N . ASP A 1 269 ? -13.82 -43.031 4.848 1 92.62 269 ASP A N 1
ATOM 2091 C CA . ASP A 1 269 ? -13.844 -44.219 3.994 1 92.62 269 ASP A CA 1
ATOM 2092 C C . ASP A 1 269 ? -12.977 -44.031 2.754 1 92.62 269 ASP A C 1
ATOM 2094 O O . ASP A 1 269 ? -13.492 -43.812 1.658 1 92.62 269 ASP A O 1
ATOM 2098 N N . TRP A 1 270 ? -11.758 -44.281 2.928 1 92.38 270 TRP A N 1
ATOM 2099 C CA . TRP A 1 270 ? -10.797 -44.062 1.855 1 92.38 270 TRP A CA 1
ATOM 2100 C C . TRP A 1 270 ? -10.844 -45.188 0.84 1 92.38 270 TRP A C 1
ATOM 2102 O O . TRP A 1 270 ? -10.883 -46.375 1.216 1 92.38 270 TRP A O 1
ATOM 2112 N N . LYS A 1 271 ? -10.969 -44.812 -0.372 1 91.19 271 LYS A N 1
ATOM 2113 C CA . LYS A 1 271 ? -10.758 -45.719 -1.502 1 91.19 271 LYS A CA 1
ATOM 2114 C C . LYS A 1 271 ? -9.414 -45.438 -2.176 1 91.19 271 LYS A C 1
ATOM 2116 O O . LYS A 1 271 ? -9.352 -44.719 -3.176 1 91.19 271 LYS A O 1
ATOM 2121 N N . GLY A 1 272 ? -8.438 -46.188 -1.665 1 88.44 272 GLY A N 1
ATOM 2122 C CA . GLY A 1 272 ? -7.086 -45.844 -2.08 1 88.44 272 GLY A CA 1
ATOM 2123 C C . GLY A 1 272 ? -6.598 -44.531 -1.518 1 88.44 272 GLY A C 1
ATOM 2124 O O . GLY A 1 272 ? -6.426 -44.406 -0.304 1 88.44 272 GLY A O 1
ATOM 2125 N N . ASP A 1 273 ? -6.469 -43.625 -2.424 1 91 273 ASP A N 1
ATOM 2126 C CA . ASP A 1 273 ? -5.93 -42.344 -2.014 1 91 273 ASP A CA 1
ATOM 2127 C C . ASP A 1 273 ? -7.008 -41.25 -2.051 1 91 273 ASP A C 1
ATOM 2129 O O . ASP A 1 273 ? -6.699 -40.062 -2.043 1 91 273 ASP A O 1
ATOM 2133 N N . ASN A 1 274 ? -8.281 -41.625 -2.08 1 93.88 274 ASN A N 1
ATOM 2134 C CA . ASN A 1 274 ? -9.375 -40.688 -2.215 1 93.88 274 ASN A CA 1
ATOM 2135 C C . ASN A 1 274 ? -10.586 -41.094 -1.375 1 93.88 274 ASN A C 1
ATOM 2137 O O . ASN A 1 274 ? -10.633 -42.219 -0.857 1 93.88 274 ASN A O 1
ATOM 2141 N N . PHE A 1 275 ? -11.422 -40.156 -1.079 1 95 275 PHE A N 1
ATOM 2142 C CA . PHE A 1 275 ? -12.734 -40.438 -0.52 1 95 275 PHE A CA 1
ATOM 2143 C C . PHE A 1 275 ? -13.781 -39.469 -1.056 1 95 275 PHE A C 1
ATOM 2145 O O . PHE A 1 275 ? -13.438 -38.438 -1.625 1 95 275 PHE A O 1
ATOM 2152 N N . SER A 1 276 ? -15.023 -39.844 -0.924 1 97 276 SER A N 1
ATOM 2153 C CA . SER A 1 276 ? -16.125 -39 -1.398 1 97 276 SER A CA 1
ATOM 2154 C C . SER A 1 276 ? -16.859 -38.344 -0.237 1 97 276 SER A C 1
ATOM 2156 O O . SER A 1 276 ? -17.016 -38.938 0.83 1 97 276 SER A O 1
ATOM 2158 N N . TYR A 1 277 ? -17.266 -37.156 -0.483 1 96.56 277 TYR A N 1
ATOM 2159 C CA . TYR A 1 277 ? -18.188 -36.5 0.431 1 96.56 277 TYR A CA 1
ATOM 2160 C C . TYR A 1 277 ? -19.625 -36.969 0.185 1 96.56 277 TYR A C 1
ATOM 2162 O O . TYR A 1 277 ? -20.062 -37.062 -0.963 1 96.56 277 TYR A O 1
ATOM 2170 N N . SER A 1 278 ? -20.312 -37.25 1.245 1 96.38 278 SER A N 1
ATOM 2171 C CA . SER A 1 278 ? -21.703 -37.656 1.094 1 96.38 278 SER A CA 1
ATOM 2172 C C . SER A 1 278 ? -22.578 -36.469 0.679 1 96.38 278 SER A C 1
ATOM 2174 O O . SER A 1 278 ? -22.172 -35.312 0.792 1 96.38 278 SER A O 1
ATOM 2176 N N . GLU A 1 279 ? -23.703 -36.812 0.163 1 95.44 279 GLU A N 1
ATOM 2177 C CA . GLU A 1 279 ? -24.672 -35.781 -0.168 1 95.44 279 GLU A CA 1
ATOM 2178 C C . GLU A 1 279 ? -25.031 -34.938 1.062 1 95.44 279 GLU A C 1
ATOM 2180 O O . GLU A 1 279 ? -25.219 -33.719 0.967 1 95.44 279 GLU A O 1
ATOM 2185 N N . GLU A 1 280 ? -25.125 -35.594 2.129 1 96.12 280 GLU A N 1
ATOM 2186 C CA . GLU A 1 280 ? -25.453 -34.906 3.381 1 96.12 280 GLU A CA 1
ATOM 2187 C C . GLU A 1 280 ? -24.344 -33.938 3.799 1 96.12 280 GLU A C 1
ATOM 2189 O O . GLU A 1 280 ? -24.625 -32.844 4.25 1 96.12 280 GLU A O 1
ATOM 2194 N N . GLU A 1 281 ? -23.156 -34.344 3.664 1 94.44 281 GLU A N 1
ATOM 2195 C CA . GLU A 1 281 ? -22.016 -33.469 4.008 1 94.44 281 GLU A CA 1
ATOM 2196 C C . GLU A 1 281 ? -21.984 -32.219 3.131 1 94.44 281 GLU A C 1
ATOM 2198 O O . GLU A 1 281 ? -21.75 -31.125 3.623 1 94.44 281 GLU A O 1
ATOM 2203 N N . ARG A 1 282 ? -22.203 -32.438 1.903 1 95.5 282 ARG A N 1
ATOM 2204 C CA . ARG A 1 282 ? -22.203 -31.344 0.958 1 95.5 282 ARG A CA 1
ATOM 2205 C C . ARG A 1 282 ? -23.344 -30.375 1.253 1 95.5 282 ARG A C 1
ATOM 2207 O O . ARG A 1 282 ? -23.156 -29.156 1.176 1 95.5 282 ARG A O 1
ATOM 2214 N N . ALA A 1 283 ? -24.453 -30.906 1.596 1 94.69 283 ALA A N 1
ATOM 2215 C CA . ALA A 1 283 ? -25.594 -30.078 1.994 1 94.69 283 ALA A CA 1
ATOM 2216 C C . ALA A 1 283 ? -25.266 -29.297 3.26 1 94.69 283 ALA A C 1
ATOM 2218 O O . ALA A 1 283 ? -25.672 -28.125 3.391 1 94.69 283 ALA A O 1
ATOM 2219 N N . ASP A 1 284 ? -24.594 -29.891 4.168 1 95 284 ASP A N 1
ATOM 2220 C CA . ASP A 1 284 ? -24.188 -29.234 5.402 1 95 284 ASP A CA 1
ATOM 2221 C C . ASP A 1 284 ? -23.234 -28.078 5.113 1 95 284 ASP A C 1
ATOM 2223 O O . ASP A 1 284 ? -23.344 -27.016 5.715 1 95 284 ASP A O 1
ATOM 2227 N N . PHE A 1 285 ? -22.312 -28.328 4.258 1 94.81 285 PHE A N 1
ATOM 2228 C CA . PHE A 1 285 ? -21.375 -27.297 3.873 1 94.81 285 PHE A CA 1
ATOM 2229 C C . PHE A 1 285 ? -22.094 -26.109 3.246 1 94.81 285 PHE A C 1
ATOM 2231 O O . PHE A 1 285 ? -21.703 -24.953 3.459 1 94.81 285 PHE A O 1
ATOM 2238 N N . ALA A 1 286 ? -23.078 -26.391 2.508 1 93 286 ALA A N 1
ATOM 2239 C CA . ALA A 1 286 ? -23.844 -25.344 1.826 1 93 286 ALA A CA 1
ATOM 2240 C C . ALA A 1 286 ? -24.656 -24.531 2.818 1 93 286 ALA A C 1
ATOM 2242 O O . ALA A 1 286 ? -24.844 -23.328 2.641 1 93 286 ALA A O 1
ATOM 2243 N N . LYS A 1 287 ? -25.156 -25.094 3.842 1 93.5 287 LYS A N 1
ATOM 2244 C CA . LYS A 1 287 ? -26.078 -24.469 4.773 1 93.5 287 LYS A CA 1
ATOM 2245 C C . LYS A 1 287 ? -25.328 -23.797 5.922 1 93.5 287 LYS A C 1
ATOM 2247 O O . LYS A 1 287 ? -25.828 -22.828 6.508 1 93.5 287 LYS A O 1
ATOM 2252 N N . ASP A 1 288 ? -24.188 -24.328 6.254 1 95.44 288 ASP A N 1
ATOM 2253 C CA . ASP A 1 288 ? -23.453 -23.844 7.422 1 95.44 288 ASP A CA 1
ATOM 2254 C C . ASP A 1 288 ? -22.078 -23.312 7.023 1 95.44 288 ASP A C 1
ATOM 2256 O O . ASP A 1 288 ? -21.094 -24.047 7.066 1 95.44 288 ASP A O 1
ATOM 2260 N N . PRO A 1 289 ? -21.984 -22.031 6.91 1 94.25 289 PRO A N 1
ATOM 2261 C CA . PRO A 1 289 ? -20.719 -21.438 6.484 1 94.25 289 PRO A CA 1
ATOM 2262 C C . PRO A 1 289 ? -19.578 -21.703 7.461 1 94.25 289 PRO A C 1
ATOM 2264 O O . PRO A 1 289 ? -18.422 -21.797 7.047 1 94.25 289 PRO A O 1
ATOM 2267 N N . GLU A 1 290 ? -19.859 -21.812 8.672 1 96 290 GLU A N 1
ATOM 2268 C CA . GLU A 1 290 ? -18.812 -22.047 9.664 1 96 290 GLU A CA 1
ATOM 2269 C C . GLU A 1 290 ? -18.172 -23.422 9.469 1 96 290 GLU A C 1
ATOM 2271 O O . GLU A 1 290 ? -16.953 -23.578 9.633 1 96 290 GLU A O 1
ATOM 2276 N N . LYS A 1 291 ? -18.969 -24.438 9.203 1 95.94 291 LYS A N 1
ATOM 2277 C CA . LYS A 1 291 ? -18.453 -25.781 8.969 1 95.94 291 LYS A CA 1
ATOM 2278 C C . LYS A 1 291 ? -17.562 -25.828 7.73 1 95.94 291 LYS A C 1
ATOM 2280 O O . LYS A 1 291 ? -16.5 -26.438 7.742 1 95.94 291 LYS A O 1
ATOM 2285 N N . LEU A 1 292 ? -18.016 -25.188 6.695 1 96.06 292 LEU A N 1
ATOM 2286 C CA . LEU A 1 292 ? -17.219 -25.109 5.477 1 96.06 292 LEU A CA 1
ATOM 2287 C C . LEU A 1 292 ? -15.914 -24.375 5.727 1 96.06 292 LEU A C 1
ATOM 2289 O O . LEU A 1 292 ? -14.852 -24.828 5.297 1 96.06 292 LEU A O 1
ATOM 2293 N N . TYR A 1 293 ? -16.047 -23.234 6.441 1 96.12 293 TYR A N 1
ATOM 2294 C CA . TYR A 1 293 ? -14.891 -22.406 6.781 1 96.12 293 TYR A CA 1
ATOM 2295 C C . TYR A 1 293 ? -13.844 -23.219 7.539 1 96.12 293 TYR A C 1
ATOM 2297 O O . TYR A 1 293 ? -12.664 -23.219 7.176 1 96.12 293 TYR A O 1
ATOM 2305 N N . ARG A 1 294 ? -14.234 -23.938 8.492 1 96.12 294 ARG A N 1
ATOM 2306 C CA . ARG A 1 294 ? -13.328 -24.734 9.32 1 96.12 294 ARG A CA 1
ATOM 2307 C C . ARG A 1 294 ? -12.648 -25.812 8.5 1 96.12 294 ARG A C 1
ATOM 2309 O O . ARG A 1 294 ? -11.453 -26.062 8.656 1 96.12 294 ARG A O 1
ATOM 2316 N N . HIS A 1 295 ? -13.406 -26.453 7.664 1 95.69 295 HIS A N 1
ATOM 2317 C CA . HIS A 1 295 ? -12.867 -27.516 6.828 1 95.69 295 HIS A CA 1
ATOM 2318 C C . HIS A 1 295 ? -11.805 -26.984 5.879 1 95.69 295 HIS A C 1
ATOM 2320 O O . HIS A 1 295 ? -10.695 -27.516 5.816 1 95.69 295 HIS A O 1
ATOM 2326 N N . ILE A 1 296 ? -12.125 -25.938 5.172 1 96.31 296 ILE A N 1
ATOM 2327 C CA . ILE A 1 296 ? -11.219 -25.359 4.188 1 96.31 296 ILE A CA 1
ATOM 2328 C C . ILE A 1 296 ? -9.969 -24.828 4.891 1 96.31 296 ILE A C 1
ATOM 2330 O O . ILE A 1 296 ? -8.844 -25.078 4.457 1 96.31 296 ILE A O 1
ATOM 2334 N N . LYS A 1 297 ? -10.195 -24.125 5.965 1 95.75 297 LYS A N 1
ATOM 2335 C CA . LYS A 1 297 ? -9.094 -23.516 6.699 1 95.75 297 LYS A CA 1
ATOM 2336 C C . LYS A 1 297 ? -8.125 -24.578 7.219 1 95.75 297 LYS A C 1
ATOM 2338 O O . LYS A 1 297 ? -6.906 -24.391 7.18 1 95.75 297 LYS A O 1
ATOM 2343 N N . GLU A 1 298 ? -8.656 -25.656 7.691 1 95.56 298 GLU A N 1
ATOM 2344 C CA . GLU A 1 298 ? -7.82 -26.734 8.203 1 95.56 298 GLU A CA 1
ATOM 2345 C C . GLU A 1 298 ? -6.926 -27.312 7.109 1 95.56 298 GLU A C 1
ATOM 2347 O O . GLU A 1 298 ? -5.742 -27.562 7.336 1 95.56 298 GLU A O 1
ATOM 2352 N N . VAL A 1 299 ? -7.484 -27.547 5.961 1 95.19 299 VAL A N 1
ATOM 2353 C CA . VAL A 1 299 ? -6.727 -28.141 4.863 1 95.19 299 VAL A CA 1
ATOM 2354 C C . VAL A 1 299 ? -5.664 -27.156 4.379 1 95.19 299 VAL A C 1
ATOM 2356 O O . VAL A 1 299 ? -4.508 -27.547 4.164 1 95.19 299 VAL A O 1
ATOM 2359 N N . PHE A 1 300 ? -6.031 -25.859 4.289 1 94.5 300 PHE A N 1
ATOM 2360 C CA . PHE A 1 300 ? -5.062 -24.859 3.883 1 94.5 300 PHE A CA 1
ATOM 2361 C C . PHE A 1 300 ? -3.934 -24.75 4.898 1 94.5 300 PHE A C 1
ATOM 2363 O O . PHE A 1 300 ? -2.762 -24.656 4.527 1 94.5 300 PHE A O 1
ATOM 2370 N N . ASP A 1 301 ? -4.324 -24.688 6.113 1 94.25 301 ASP A N 1
ATOM 2371 C CA . ASP A 1 301 ? -3.34 -24.562 7.184 1 94.25 301 ASP A CA 1
ATOM 2372 C C . ASP A 1 301 ? -2.299 -25.688 7.109 1 94.25 301 ASP A C 1
ATOM 2374 O O . ASP A 1 301 ? -1.097 -25.422 7.188 1 94.25 301 ASP A O 1
ATOM 2378 N N . LYS A 1 302 ? -2.768 -26.875 6.973 1 92.75 302 LYS A N 1
ATOM 2379 C CA . LYS A 1 302 ? -1.872 -28.031 6.91 1 92.75 302 LYS A CA 1
ATOM 2380 C C . LYS A 1 302 ? -0.967 -27.953 5.684 1 92.75 302 LYS A C 1
ATOM 2382 O O . LYS A 1 302 ? 0.231 -28.234 5.773 1 92.75 302 LYS A O 1
ATOM 2387 N N . MET A 1 303 ? -1.486 -27.578 4.582 1 91.75 303 MET A N 1
ATOM 2388 C CA . MET A 1 303 ? -0.723 -27.484 3.342 1 91.75 303 MET A CA 1
ATOM 2389 C C . MET A 1 303 ? 0.387 -26.438 3.463 1 91.75 303 MET A C 1
ATOM 2391 O O . MET A 1 303 ? 1.48 -26.625 2.928 1 91.75 303 MET A O 1
ATOM 2395 N N . ASN A 1 304 ? 0.154 -25.391 4.195 1 93.44 304 ASN A N 1
ATOM 2396 C CA . ASN A 1 304 ? 1.082 -24.266 4.301 1 93.44 304 ASN A CA 1
ATOM 2397 C C . ASN A 1 304 ? 2.174 -24.547 5.332 1 93.44 304 ASN A C 1
ATOM 2399 O O . ASN A 1 304 ? 3.057 -23.703 5.539 1 93.44 304 ASN A O 1
ATOM 2403 N N . THR A 1 305 ? 2.205 -25.734 5.961 1 90.31 305 THR A N 1
ATOM 2404 C CA . THR A 1 305 ? 3.248 -26.078 6.918 1 90.31 305 THR A CA 1
ATOM 2405 C C . THR A 1 305 ? 4.371 -26.859 6.234 1 90.31 305 THR A C 1
ATOM 2407 O O . THR A 1 305 ? 5.371 -27.188 6.871 1 90.31 305 THR A O 1
ATOM 2410 N N . ARG A 1 306 ? 4.391 -26.969 4.957 1 87.06 306 ARG A N 1
ATOM 2411 C CA . ARG A 1 306 ? 5.195 -28.016 4.34 1 87.06 306 ARG A CA 1
ATOM 2412 C C . ARG A 1 306 ? 6.379 -27.422 3.58 1 87.06 306 ARG A C 1
ATOM 2414 O O . ARG A 1 306 ? 7.09 -28.141 2.871 1 87.06 306 ARG A O 1
ATOM 2421 N N . PHE A 1 307 ? 6.656 -26.172 3.764 1 92.56 307 PHE A N 1
ATOM 2422 C CA . PHE A 1 307 ? 7.758 -25.594 3 1 92.56 307 PHE A CA 1
ATOM 2423 C C . PHE A 1 307 ? 9.094 -26.156 3.461 1 92.56 307 PHE A C 1
ATOM 2425 O O . PHE A 1 307 ? 10 -26.359 2.652 1 92.56 307 PHE A O 1
ATOM 2432 N N . GLU A 1 308 ? 9.18 -26.484 4.691 1 91.94 308 GLU A N 1
ATOM 2433 C CA . GLU A 1 308 ? 10.422 -27.031 5.238 1 91.94 308 GLU A CA 1
ATOM 2434 C C . GLU A 1 308 ? 10.773 -28.359 4.57 1 91.94 308 GLU A C 1
ATOM 2436 O O . GLU A 1 308 ? 11.953 -28.688 4.438 1 91.94 308 GLU A O 1
ATOM 2441 N N . ALA A 1 309 ? 9.805 -29.062 4.121 1 93.5 309 ALA A N 1
ATOM 2442 C CA . ALA A 1 309 ? 10.031 -30.344 3.467 1 93.5 309 ALA A CA 1
ATOM 2443 C C . ALA A 1 309 ? 10.719 -30.156 2.115 1 93.5 309 ALA A C 1
ATOM 2445 O O . ALA A 1 309 ? 11.234 -31.125 1.536 1 93.5 309 ALA A O 1
ATOM 2446 N N . LYS A 1 310 ? 10.68 -28.906 1.627 1 95.44 310 LYS A N 1
ATOM 2447 C CA . LYS A 1 310 ? 11.289 -28.625 0.329 1 95.44 310 LYS A CA 1
ATOM 2448 C C . LYS A 1 310 ? 12.766 -28.266 0.477 1 95.44 310 LYS A C 1
ATOM 2450 O O . LYS A 1 310 ? 13.477 -28.109 -0.52 1 95.44 310 LYS A O 1
ATOM 2455 N N . ARG A 1 311 ? 13.258 -28.234 1.661 1 95.62 311 ARG A N 1
ATOM 2456 C CA . ARG A 1 311 ? 14.672 -27.953 1.9 1 95.62 311 ARG A CA 1
ATOM 2457 C C . ARG A 1 311 ? 15.492 -29.25 1.841 1 95.62 311 ARG A C 1
ATOM 2459 O O . ARG A 1 311 ? 15.148 -30.234 2.482 1 95.62 311 ARG A O 1
ATOM 2466 N N . SER A 1 312 ? 16.562 -29.141 1.121 1 95.25 312 SER A N 1
ATOM 2467 C CA . SER A 1 312 ? 17.438 -30.297 1.003 1 95.25 312 SER A CA 1
ATOM 2468 C C . SER A 1 312 ? 17.969 -30.734 2.365 1 95.25 312 SER A C 1
ATOM 2470 O O . SER A 1 312 ? 18.375 -29.891 3.172 1 95.25 312 SER A O 1
ATOM 2472 N N . ASN A 1 313 ? 17.828 -32 2.686 1 92.62 313 ASN A N 1
ATOM 2473 C CA . ASN A 1 313 ? 18.406 -32.656 3.854 1 92.62 313 ASN A CA 1
ATOM 2474 C C . ASN A 1 313 ? 17.734 -32.219 5.145 1 92.62 313 ASN A C 1
ATOM 2476 O O . ASN A 1 313 ? 18.297 -32.344 6.23 1 92.62 313 ASN A O 1
ATOM 2480 N N . SER A 1 314 ? 16.609 -31.562 5.02 1 95.31 314 SER A N 1
ATOM 2481 C CA . SER A 1 314 ? 15.875 -31.188 6.227 1 95.31 314 SER A CA 1
ATOM 2482 C C . SER A 1 314 ? 15.289 -32.438 6.918 1 95.31 314 SER A C 1
ATOM 2484 O O . SER A 1 314 ? 15.172 -33.5 6.305 1 95.31 314 SER A O 1
ATOM 2486 N N . GLU A 1 315 ? 15.008 -32.25 8.203 1 96.06 315 GLU A N 1
ATOM 2487 C CA . GLU A 1 315 ? 14.375 -33.344 8.938 1 96.06 315 GLU A CA 1
ATOM 2488 C C . GLU A 1 315 ? 13.008 -33.688 8.352 1 96.06 315 GLU A C 1
ATOM 2490 O O . GLU A 1 315 ? 12.641 -34.844 8.281 1 96.06 315 GLU A O 1
ATOM 2495 N N . MET A 1 316 ? 12.344 -32.75 7.961 1 93.69 316 MET A N 1
ATOM 2496 C CA . MET A 1 316 ? 11.023 -32.969 7.383 1 93.69 316 MET A CA 1
ATOM 2497 C C . MET A 1 316 ? 11.133 -33.688 6.047 1 93.69 316 MET A C 1
ATOM 2499 O O . MET A 1 316 ? 10.266 -34.5 5.703 1 93.69 316 MET A O 1
ATOM 2503 N N . GLN A 1 317 ? 12.164 -33.406 5.27 1 95.25 317 GLN A N 1
ATOM 2504 C CA . GLN A 1 317 ? 12.406 -34.125 4.023 1 95.25 317 GLN A CA 1
ATOM 2505 C C . GLN A 1 317 ? 12.695 -35.594 4.285 1 95.25 317 GLN A C 1
ATOM 2507 O O . GLN A 1 317 ? 12.219 -36.469 3.559 1 95.25 317 GLN A O 1
ATOM 2512 N N . LYS A 1 318 ? 13.422 -35.875 5.328 1 96.19 318 LYS A N 1
ATOM 2513 C CA . LYS A 1 318 ? 13.719 -37.25 5.707 1 96.19 318 LYS A CA 1
ATOM 2514 C C . LYS A 1 318 ? 12.445 -38 6.09 1 96.19 318 LYS A C 1
ATOM 2516 O O . LYS A 1 318 ? 12.266 -39.156 5.711 1 96.19 318 LYS A O 1
ATOM 2521 N N . VAL A 1 319 ? 11.68 -37.281 6.801 1 94.12 319 VAL A N 1
ATOM 2522 C CA . VAL A 1 319 ? 10.406 -37.906 7.199 1 94.12 319 VAL A CA 1
ATOM 2523 C C . VAL A 1 319 ? 9.562 -38.188 5.965 1 94.12 319 VAL A C 1
ATOM 2525 O O . VAL A 1 319 ? 8.93 -39.25 5.867 1 94.12 319 VAL A O 1
ATOM 2528 N N . SER A 1 320 ? 9.555 -37.312 5.02 1 93.25 320 SER A N 1
ATOM 2529 C CA . SER A 1 320 ? 8.805 -37.5 3.781 1 93.25 320 SER A CA 1
ATOM 2530 C C . SER A 1 320 ? 9.32 -38.688 2.998 1 93.25 320 SER A C 1
ATOM 2532 O O . SER A 1 320 ? 8.531 -39.469 2.465 1 93.25 320 SER A O 1
ATOM 2534 N N . GLN A 1 321 ? 10.555 -38.844 2.941 1 94.62 321 GLN A N 1
ATOM 2535 C CA . GLN A 1 321 ? 11.164 -39.938 2.229 1 94.62 321 GLN A CA 1
ATOM 2536 C C . GLN A 1 321 ? 10.82 -41.281 2.885 1 94.62 321 GLN A C 1
ATOM 2538 O O . GLN A 1 321 ? 10.461 -42.25 2.201 1 94.62 321 GLN A O 1
ATOM 2543 N N . ASN A 1 322 ? 10.93 -41.281 4.168 1 95.69 322 ASN A N 1
ATOM 2544 C CA . ASN A 1 322 ? 10.602 -42.5 4.898 1 95.69 322 ASN A CA 1
ATOM 2545 C C . ASN A 1 322 ? 9.133 -42.875 4.734 1 95.69 322 ASN A C 1
ATOM 2547 O O . ASN A 1 322 ? 8.797 -44.031 4.574 1 95.69 322 ASN A O 1
ATOM 2551 N N . THR A 1 323 ? 8.352 -41.906 4.812 1 93.38 323 THR A N 1
ATOM 2552 C CA . THR A 1 323 ? 6.918 -42.125 4.664 1 93.38 323 THR A CA 1
ATOM 2553 C C . THR A 1 323 ? 6.598 -42.656 3.273 1 93.38 323 THR A C 1
ATOM 2555 O O . THR A 1 323 ? 5.816 -43.625 3.135 1 93.38 323 THR A O 1
ATOM 2558 N N . ALA A 1 324 ? 7.16 -42.094 2.264 1 94.44 324 ALA A N 1
ATOM 2559 C CA . ALA A 1 324 ? 6.949 -42.562 0.892 1 94.44 324 ALA A CA 1
ATOM 2560 C C . ALA A 1 324 ? 7.477 -43.969 0.701 1 94.44 324 ALA A C 1
ATOM 2562 O O . ALA A 1 324 ? 6.816 -44.812 0.076 1 94.44 324 ALA A O 1
ATOM 2563 N N . LEU A 1 325 ? 8.617 -44.219 1.247 1 95.75 325 LEU A N 1
ATOM 2564 C CA . LEU A 1 325 ? 9.234 -45.562 1.141 1 95.75 325 LEU A CA 1
ATOM 2565 C C . LEU A 1 325 ? 8.359 -46.625 1.79 1 95.75 325 LEU A C 1
ATOM 2567 O O . LEU A 1 325 ? 8.117 -47.688 1.202 1 95.75 325 LEU A O 1
ATOM 2571 N N . GLU A 1 326 ? 7.922 -46.312 2.957 1 95.88 326 GLU A N 1
ATOM 2572 C CA . GLU A 1 326 ? 7.07 -47.25 3.67 1 95.88 326 GLU A CA 1
ATOM 2573 C C . GLU A 1 326 ? 5.762 -47.5 2.922 1 95.88 326 GLU A C 1
ATOM 2575 O O . GLU A 1 326 ? 5.289 -48.625 2.838 1 95.88 326 GLU A O 1
ATOM 2580 N N . HIS A 1 327 ? 5.223 -46.5 2.457 1 94.44 327 HIS A N 1
ATOM 2581 C CA . HIS A 1 327 ? 3.984 -46.594 1.696 1 94.44 327 HIS A CA 1
ATOM 2582 C C . HIS A 1 327 ? 4.164 -47.5 0.465 1 94.44 327 HIS A C 1
ATOM 2584 O O . HIS A 1 327 ? 3.348 -48.375 0.208 1 94.44 327 HIS A O 1
ATOM 2590 N N . MET A 1 328 ? 5.199 -47.25 -0.31 1 96.44 328 MET A N 1
ATOM 2591 C CA . MET A 1 328 ? 5.453 -48 -1.53 1 96.44 328 MET A CA 1
ATOM 2592 C C . MET A 1 328 ? 5.781 -49.469 -1.207 1 96.44 328 MET A C 1
ATOM 2594 O O . MET A 1 328 ? 5.32 -50.375 -1.897 1 96.44 328 MET A O 1
ATOM 2598 N N . ARG A 1 329 ? 6.5 -49.719 -0.141 1 96.88 329 ARG A N 1
ATOM 2599 C CA . ARG A 1 329 ? 6.832 -51.062 0.269 1 96.88 329 ARG A CA 1
ATOM 2600 C C . ARG A 1 329 ? 5.574 -51.844 0.636 1 96.88 329 ARG A C 1
ATOM 2602 O O . ARG A 1 329 ? 5.398 -53 0.202 1 96.88 329 ARG A O 1
ATOM 2609 N N . LYS A 1 330 ? 4.793 -51.219 1.398 1 95.44 330 LYS A N 1
ATOM 2610 C CA . LYS A 1 330 ? 3.572 -51.875 1.859 1 95.44 330 LYS A CA 1
ATOM 2611 C C . LYS A 1 330 ? 2.617 -52.125 0.699 1 95.44 330 LYS A C 1
ATOM 2613 O O . LYS A 1 330 ? 1.993 -53.188 0.628 1 95.44 330 LYS A O 1
ATOM 2618 N N . SER A 1 331 ? 2.469 -51.25 -0.174 1 94.62 331 SER A N 1
ATOM 2619 C CA . SER A 1 331 ? 1.475 -51.312 -1.241 1 94.62 331 SER A CA 1
ATOM 2620 C C . SER A 1 331 ? 1.924 -52.25 -2.355 1 94.62 331 SER A C 1
ATOM 2622 O O . SER A 1 331 ? 1.113 -53 -2.914 1 94.62 331 SER A O 1
ATOM 2624 N N . LEU A 1 332 ? 3.113 -52.125 -2.764 1 95.69 332 LEU A N 1
ATOM 2625 C CA . LEU A 1 332 ? 3.609 -52.938 -3.877 1 95.69 332 LEU A CA 1
ATOM 2626 C C . LEU A 1 332 ? 3.904 -54.375 -3.426 1 95.69 332 LEU A C 1
ATOM 2628 O O . LEU A 1 332 ? 3.533 -55.312 -4.105 1 95.69 332 LEU A O 1
ATOM 2632 N N . ASP A 1 333 ? 4.57 -54.531 -2.32 1 94 333 ASP A N 1
ATOM 2633 C CA . ASP A 1 333 ? 4.91 -55.812 -1.711 1 94 333 ASP A CA 1
ATOM 2634 C C . ASP A 1 333 ? 5.57 -56.75 -2.723 1 94 333 ASP A C 1
ATOM 2636 O O . ASP A 1 333 ? 5.188 -57.906 -2.846 1 94 333 ASP A O 1
ATOM 2640 N N . ARG A 1 334 ? 6.332 -56.281 -3.633 1 95.5 334 ARG A N 1
ATOM 2641 C CA . ARG A 1 334 ? 7.113 -56.969 -4.656 1 95.5 334 ARG A CA 1
ATOM 2642 C C . ARG A 1 334 ? 8.477 -56.281 -4.84 1 95.5 334 ARG A C 1
ATOM 2644 O O . ARG A 1 334 ? 8.562 -55.156 -5.316 1 95.5 334 ARG A O 1
ATOM 2651 N N . GLU A 1 335 ? 9.461 -57 -4.578 1 95.44 335 GLU A N 1
ATOM 2652 C CA . GLU A 1 335 ? 10.82 -56.469 -4.566 1 95.44 335 GLU A CA 1
ATOM 2653 C C . GLU A 1 335 ? 11.234 -56 -5.957 1 95.44 335 GLU A C 1
ATOM 2655 O O . GLU A 1 335 ? 11.961 -55.031 -6.09 1 95.44 335 GLU A O 1
ATOM 2660 N N . ASP A 1 336 ? 10.914 -56.688 -6.969 1 94.88 336 ASP A N 1
ATOM 2661 C CA . ASP A 1 336 ? 11.289 -56.312 -8.328 1 94.88 336 ASP A CA 1
ATOM 2662 C C . ASP A 1 336 ? 10.68 -54.969 -8.711 1 94.88 336 ASP A C 1
ATOM 2664 O O . ASP A 1 336 ? 11.328 -54.156 -9.375 1 94.88 336 ASP A O 1
ATOM 2668 N N . LEU A 1 337 ? 9.453 -54.781 -8.281 1 96 337 LEU A N 1
ATOM 2669 C CA . LEU A 1 337 ? 8.781 -53.531 -8.57 1 96 337 LEU A CA 1
ATOM 2670 C C . LEU A 1 337 ? 9.391 -52.406 -7.75 1 96 337 LEU A C 1
ATOM 2672 O O . LEU A 1 337 ? 9.516 -51.281 -8.242 1 96 337 LEU A O 1
ATOM 2676 N N . LEU A 1 338 ? 9.734 -52.656 -6.496 1 96.38 338 LEU A N 1
ATOM 2677 C CA . LEU A 1 338 ? 10.367 -51.656 -5.645 1 96.38 338 LEU A CA 1
ATOM 2678 C C . LEU A 1 338 ? 11.688 -51.188 -6.246 1 96.38 338 LEU A C 1
ATOM 2680 O O . LEU A 1 338 ? 11.969 -49.969 -6.266 1 96.38 338 LEU A O 1
ATOM 2684 N N . LEU A 1 339 ? 12.422 -52.062 -6.727 1 95.44 339 LEU A N 1
ATOM 2685 C CA . LEU A 1 339 ? 13.703 -51.75 -7.348 1 95.44 339 LEU A CA 1
ATOM 2686 C C . LEU A 1 339 ? 13.508 -50.906 -8.586 1 95.44 339 LEU A C 1
ATOM 2688 O O . LEU A 1 339 ? 14.32 -50 -8.875 1 95.44 339 LEU A O 1
ATOM 2692 N N . LYS A 1 340 ? 12.477 -51.094 -9.305 1 95.06 340 LYS A N 1
ATOM 2693 C CA . LYS A 1 340 ? 12.227 -50.406 -10.57 1 95.06 340 LYS A CA 1
ATOM 2694 C C . LYS A 1 340 ? 11.609 -49.031 -10.328 1 95.06 340 LYS A C 1
ATOM 2696 O O . LYS A 1 340 ? 11.742 -48.125 -11.164 1 95.06 340 LYS A O 1
ATOM 2701 N N . LEU A 1 341 ? 11 -48.875 -9.172 1 95.88 341 LEU A N 1
ATOM 2702 C CA . LEU A 1 341 ? 10.172 -47.688 -9.055 1 95.88 341 LEU A CA 1
ATOM 2703 C C . LEU A 1 341 ? 10.773 -46.688 -8.055 1 95.88 341 LEU A C 1
ATOM 2705 O O . LEU A 1 341 ? 10.594 -45.469 -8.188 1 95.88 341 LEU A O 1
ATOM 2709 N N . ILE A 1 342 ? 11.445 -47.125 -7.031 1 95.62 342 ILE A N 1
ATOM 2710 C CA . ILE A 1 342 ? 11.922 -46.25 -5.965 1 95.62 342 ILE A CA 1
ATOM 2711 C C . ILE A 1 342 ? 13.102 -45.406 -6.461 1 95.62 342 ILE A C 1
ATOM 2713 O O . ILE A 1 342 ? 14.117 -45.969 -6.887 1 95.62 342 ILE A O 1
ATOM 2717 N N . PRO A 1 343 ? 12.977 -44.125 -6.395 1 94.75 343 PRO A N 1
ATOM 2718 C CA . PRO A 1 343 ? 14.07 -43.281 -6.855 1 94.75 343 PRO A CA 1
ATOM 2719 C C . PRO A 1 343 ? 15.156 -43.062 -5.797 1 94.75 343 PRO A C 1
ATOM 2721 O O . PRO A 1 343 ? 15 -43.531 -4.66 1 94.75 343 PRO A O 1
ATOM 2724 N N . ASP A 1 344 ? 16.234 -42.344 -6.227 1 92.19 344 ASP A N 1
ATOM 2725 C CA . ASP A 1 344 ? 17.328 -42 -5.316 1 92.19 344 ASP A CA 1
ATOM 2726 C C . ASP A 1 344 ? 17.391 -40.5 -5.109 1 92.19 344 ASP A C 1
ATOM 2728 O O . ASP A 1 344 ? 18.391 -39.969 -4.598 1 92.19 344 ASP A O 1
ATOM 2732 N N . TYR A 1 345 ? 16.453 -39.812 -5.645 1 93.19 345 TYR A N 1
ATOM 2733 C CA . TYR A 1 345 ? 16.391 -38.375 -5.434 1 93.19 345 TYR A CA 1
ATOM 2734 C C . TYR A 1 345 ? 15.367 -38.031 -4.355 1 93.19 345 TYR A C 1
ATOM 2736 O O . TYR A 1 345 ? 14.609 -38.875 -3.91 1 93.19 345 TYR A O 1
ATOM 2744 N N . ALA A 1 346 ? 15.328 -36.781 -3.908 1 95 346 ALA A N 1
ATOM 2745 C CA . ALA A 1 346 ? 14.477 -36.312 -2.812 1 95 346 ALA A CA 1
ATOM 2746 C C . ALA A 1 346 ? 13.008 -36.375 -3.211 1 95 346 ALA A C 1
ATOM 2748 O O . ALA A 1 346 ? 12.664 -36.188 -4.383 1 95 346 ALA A O 1
ATOM 2749 N N . VAL A 1 347 ? 12.141 -36.625 -2.193 1 94.38 347 VAL A N 1
ATOM 2750 C CA . VAL A 1 347 ? 10.695 -36.562 -2.402 1 94.38 347 VAL A CA 1
ATOM 2751 C C . VAL A 1 347 ? 10.289 -35.125 -2.732 1 94.38 347 VAL A C 1
ATOM 2753 O O . VAL A 1 347 ? 10.57 -34.188 -1.968 1 94.38 347 VAL A O 1
ATOM 2756 N N . GLY A 1 348 ? 9.75 -34.938 -3.893 1 92.94 348 GLY A N 1
ATOM 2757 C CA . GLY A 1 348 ? 9.32 -33.625 -4.293 1 92.94 348 GLY A CA 1
ATOM 2758 C C . GLY A 1 348 ? 10.219 -33 -5.344 1 92.94 348 GLY A C 1
ATOM 2759 O O . GLY A 1 348 ? 9.875 -31.953 -5.918 1 92.94 348 GLY A O 1
ATOM 2760 N N . CYS A 1 349 ? 11.367 -33.594 -5.609 1 94.44 349 CYS A N 1
ATOM 2761 C CA . CYS A 1 349 ? 12.219 -33.125 -6.695 1 94.44 349 CYS A CA 1
ATOM 2762 C C . CYS A 1 349 ? 11.461 -33.094 -8.016 1 94.44 349 CYS A C 1
ATOM 2764 O O . CYS A 1 349 ? 11.68 -32.219 -8.844 1 94.44 349 CYS A O 1
ATOM 2766 N N . ARG A 1 350 ? 10.617 -34.031 -8.203 1 91.56 350 ARG A N 1
ATOM 2767 C CA . ARG A 1 350 ? 9.594 -34.094 -9.242 1 91.56 350 ARG A CA 1
ATOM 2768 C C . ARG A 1 350 ? 8.195 -33.969 -8.648 1 91.56 350 ARG A C 1
ATOM 2770 O O . ARG A 1 350 ? 8.016 -34.125 -7.438 1 91.56 350 ARG A O 1
ATOM 2777 N N . ARG A 1 351 ? 7.32 -33.656 -9.508 1 88.5 351 ARG A N 1
ATOM 2778 C CA . ARG A 1 351 ? 5.961 -33.469 -9.008 1 88.5 351 ARG A CA 1
ATOM 2779 C C . ARG A 1 351 ? 5.465 -34.75 -8.328 1 88.5 351 ARG A C 1
ATOM 2781 O O . ARG A 1 351 ? 5.629 -35.844 -8.852 1 88.5 351 ARG A O 1
ATOM 2788 N N . LEU A 1 352 ? 4.93 -34.531 -7.16 1 85.31 352 LEU A N 1
ATOM 2789 C CA . LEU A 1 352 ? 4.379 -35.625 -6.391 1 85.31 352 LEU A CA 1
ATOM 2790 C C . LEU A 1 352 ? 2.949 -35.938 -6.82 1 85.31 352 LEU A C 1
ATOM 2792 O O . LEU A 1 352 ? 2.168 -35.031 -7.09 1 85.31 352 LEU A O 1
ATOM 2796 N N . THR A 1 353 ? 2.711 -37.188 -6.977 1 81.81 353 THR A N 1
ATOM 2797 C CA . THR A 1 353 ? 1.354 -37.625 -7.297 1 81.81 353 THR A CA 1
ATOM 2798 C C . THR A 1 353 ? 0.985 -38.875 -6.508 1 81.81 353 THR A C 1
ATOM 2800 O O . THR A 1 353 ? 1.768 -39.812 -6.441 1 81.81 353 THR A O 1
ATOM 2803 N N . PRO A 1 354 ? -0.183 -38.781 -5.875 1 85.94 354 PRO A N 1
ATOM 2804 C CA . PRO A 1 354 ? -0.699 -40.031 -5.355 1 85.94 354 PRO A CA 1
ATOM 2805 C C . PRO A 1 354 ? -0.934 -41.062 -6.457 1 85.94 354 PRO A C 1
ATOM 2807 O O . PRO A 1 354 ? -1.1 -40.719 -7.625 1 85.94 354 PRO A O 1
ATOM 2810 N N . GLY A 1 355 ? -0.832 -42.344 -6.047 1 92.06 355 GLY A N 1
ATOM 2811 C CA . GLY A 1 355 ? -0.92 -43.344 -7.105 1 92.06 355 GLY A CA 1
ATOM 2812 C C . GLY A 1 355 ? -1.287 -44.719 -6.594 1 92.06 355 GLY A C 1
ATOM 2813 O O . GLY A 1 355 ? -0.631 -45.719 -6.934 1 92.06 355 GLY A O 1
ATOM 2814 N N . ALA A 1 356 ? -2.32 -44.75 -5.738 1 93 356 ALA A N 1
ATOM 2815 C CA . ALA A 1 356 ? -2.756 -46.062 -5.211 1 93 356 ALA A CA 1
ATOM 2816 C C . ALA A 1 356 ? -3.195 -46.969 -6.336 1 93 356 ALA A C 1
ATOM 2818 O O . ALA A 1 356 ? -2.834 -48.156 -6.352 1 93 356 ALA A O 1
ATOM 2819 N N . ALA A 1 357 ? -3.965 -46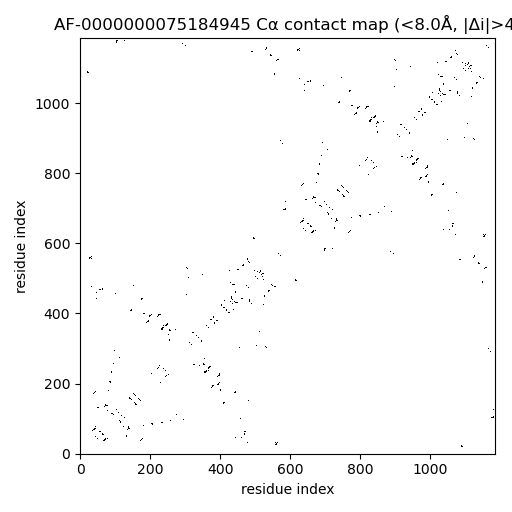.469 -7.246 1 94.62 357 ALA A N 1
ATOM 2820 C CA . ALA A 1 357 ? -4.461 -47.281 -8.359 1 94.62 357 ALA A CA 1
ATOM 2821 C C . ALA A 1 357 ? -3.311 -47.75 -9.242 1 94.62 357 ALA A C 1
ATOM 2823 O O . ALA A 1 357 ? -3.35 -48.875 -9.781 1 94.62 357 ALA A O 1
ATOM 2824 N N . PHE A 1 358 ? -2.35 -47 -9.438 1 96.69 358 PHE A N 1
ATOM 2825 C CA . PHE A 1 358 ? -1.169 -47.375 -10.203 1 96.69 358 PHE A CA 1
ATOM 2826 C C . PHE A 1 358 ? -0.447 -48.531 -9.555 1 96.69 358 PHE A C 1
ATOM 2828 O O . PHE A 1 358 ? -0.067 -49.5 -10.227 1 96.69 358 PHE A O 1
ATOM 2835 N N . MET A 1 359 ? -0.235 -48.438 -8.25 1 96.69 359 MET A N 1
ATOM 2836 C CA . MET A 1 359 ? 0.5 -49.469 -7.531 1 96.69 359 MET A CA 1
ATOM 2837 C C . MET A 1 359 ? -0.252 -50.781 -7.566 1 96.69 359 MET A C 1
ATOM 2839 O O . MET A 1 359 ? 0.364 -51.844 -7.57 1 96.69 359 MET A O 1
ATOM 2843 N N . GLU A 1 360 ? -1.533 -50.688 -7.598 1 96.56 360 GLU A N 1
ATOM 2844 C CA . GLU A 1 360 ? -2.318 -51.906 -7.797 1 96.56 360 GLU A CA 1
ATOM 2845 C C . GLU A 1 360 ? -2.172 -52.438 -9.219 1 96.56 360 GLU A C 1
ATOM 2847 O O . GLU A 1 360 ? -2.023 -53.625 -9.438 1 96.56 360 GLU A O 1
ATOM 2852 N N . ALA A 1 361 ? -2.139 -51.531 -10.133 1 97.62 361 ALA A N 1
ATOM 2853 C CA . ALA A 1 361 ? -2.127 -51.875 -11.555 1 97.62 361 ALA A CA 1
ATOM 2854 C C . ALA A 1 361 ? -0.849 -52.594 -11.93 1 97.62 361 ALA A C 1
ATOM 2856 O O . ALA A 1 361 ? -0.886 -53.562 -12.703 1 97.62 361 ALA A O 1
ATOM 2857 N N . VAL A 1 362 ? 0.248 -52.219 -11.453 1 97.62 362 VAL A N 1
ATOM 2858 C CA . VAL A 1 362 ? 1.535 -52.781 -11.875 1 97.62 362 VAL A CA 1
ATOM 2859 C C . VAL A 1 362 ? 1.674 -54.219 -11.375 1 97.62 362 VAL A C 1
ATOM 2861 O O . VAL A 1 362 ? 2.564 -54.938 -11.812 1 97.62 362 VAL A O 1
ATOM 2864 N N . LYS A 1 363 ? 0.743 -54.625 -10.547 1 97.12 363 LYS A N 1
ATOM 2865 C CA . LYS A 1 363 ? 0.794 -56 -10.008 1 97.12 363 LYS A CA 1
ATOM 2866 C C . LYS A 1 363 ? -0.057 -56.938 -10.844 1 97.12 363 LYS A C 1
ATOM 2868 O O . LYS A 1 363 ? 0.022 -58.156 -10.68 1 97.12 363 LYS A O 1
ATOM 2873 N N . PHE A 1 364 ? -0.839 -56.469 -11.711 1 97.56 364 PHE A N 1
ATOM 2874 C CA . PHE A 1 364 ? -1.666 -57.312 -12.547 1 97.56 364 PHE A CA 1
ATOM 2875 C C . PHE A 1 364 ? -0.801 -58.188 -13.453 1 97.56 364 PHE A C 1
ATOM 2877 O O . PHE A 1 364 ? 0.234 -57.75 -13.945 1 97.56 364 PHE A O 1
ATOM 2884 N N . PRO A 1 365 ? -1.243 -59.344 -13.719 1 97.19 365 PRO A N 1
ATOM 2885 C CA . PRO A 1 365 ? -0.441 -60.25 -14.539 1 97.19 365 PRO A CA 1
ATOM 2886 C C . PRO A 1 365 ? -0.293 -59.75 -15.984 1 97.19 365 PRO A C 1
ATOM 2888 O O . PRO A 1 365 ? 0.69 -60.094 -16.656 1 97.19 365 PRO A O 1
ATOM 2891 N N . HIS A 1 366 ? -1.307 -59.031 -16.438 1 97.94 366 HIS A N 1
ATOM 2892 C CA . HIS A 1 366 ? -1.283 -58.594 -17.828 1 97.94 366 HIS A CA 1
ATOM 2893 C C . HIS A 1 366 ? -0.598 -57.219 -17.969 1 97.94 366 HIS A C 1
ATOM 2895 O O . HIS A 1 366 ? -0.633 -56.625 -19.047 1 97.94 366 HIS A O 1
ATOM 2901 N N . VAL A 1 367 ? 0.014 -56.75 -16.938 1 98.31 367 VAL A N 1
ATOM 2902 C CA . VAL A 1 367 ? 0.704 -55.469 -16.938 1 98.31 367 VAL A CA 1
ATOM 2903 C C . VAL A 1 367 ? 2.209 -55.688 -16.797 1 98.31 367 VAL A C 1
ATOM 2905 O O . VAL A 1 367 ? 2.648 -56.469 -15.953 1 98.31 367 VAL A O 1
ATOM 2908 N N . GLU A 1 368 ? 2.979 -54.969 -17.594 1 97.44 368 GLU A N 1
ATOM 2909 C CA . GLU A 1 368 ? 4.434 -55.062 -17.516 1 97.44 368 GLU A CA 1
ATOM 2910 C C . GLU A 1 368 ? 5.07 -53.688 -17.438 1 97.44 368 GLU A C 1
ATOM 2912 O O . GLU A 1 368 ? 4.746 -52.812 -18.234 1 97.44 368 GLU A O 1
ATOM 2917 N N . LEU A 1 369 ? 5.941 -53.5 -16.5 1 97.5 369 LEU A N 1
ATOM 2918 C CA . LEU A 1 369 ? 6.75 -52.312 -16.391 1 97.5 369 LEU A CA 1
ATOM 2919 C C . LEU A 1 369 ? 8.078 -52.469 -17.109 1 97.5 369 LEU A C 1
ATOM 2921 O O . LEU A 1 369 ? 8.906 -53.281 -16.719 1 97.5 369 LEU A O 1
ATOM 2925 N N . VAL A 1 370 ? 8.242 -51.688 -18.172 1 97.25 370 VAL A N 1
ATOM 2926 C CA . VAL A 1 370 ? 9.406 -51.812 -19.047 1 97.25 370 VAL A CA 1
ATOM 2927 C C . VAL A 1 370 ? 10.352 -50.656 -18.828 1 97.25 370 VAL A C 1
ATOM 2929 O O . VAL A 1 370 ? 10 -49.5 -19.109 1 97.25 370 VAL A O 1
ATOM 2932 N N . GLN A 1 371 ? 11.531 -50.844 -18.391 1 95 371 GLN A N 1
ATOM 2933 C CA . GLN A 1 371 ? 12.508 -49.781 -18.156 1 95 371 GLN A CA 1
ATOM 2934 C C . GLN A 1 371 ? 13.531 -49.719 -19.281 1 95 371 GLN A C 1
ATOM 2936 O O . GLN A 1 371 ? 14.289 -48.75 -19.375 1 95 371 GLN A O 1
ATOM 2941 N N . ASP A 1 372 ? 13.484 -50.75 -20.125 1 94.5 372 ASP A N 1
ATOM 2942 C CA . ASP A 1 372 ? 14.328 -50.75 -21.312 1 94.5 372 ASP A CA 1
ATOM 2943 C C . ASP A 1 372 ? 13.938 -49.594 -22.234 1 94.5 372 ASP A C 1
ATOM 2945 O O . ASP A 1 372 ? 12.789 -49.5 -22.672 1 94.5 372 ASP A O 1
ATOM 2949 N N . PRO A 1 373 ? 14.93 -48.719 -22.547 1 95.56 373 PRO A N 1
ATOM 2950 C CA . PRO A 1 373 ? 14.586 -47.562 -23.359 1 95.56 373 PRO A CA 1
ATOM 2951 C C . PRO A 1 373 ? 14.047 -47.938 -24.734 1 95.56 373 PRO A C 1
ATOM 2953 O O . PRO A 1 373 ? 14.484 -48.938 -25.328 1 95.56 373 PRO A O 1
ATOM 2956 N N . ILE A 1 374 ? 13.156 -47.062 -25.188 1 97.06 374 ILE A N 1
ATOM 2957 C CA . ILE A 1 374 ? 12.586 -47.281 -26.516 1 97.06 374 ILE A CA 1
ATOM 2958 C C . ILE A 1 374 ? 13.617 -46.906 -27.578 1 97.06 374 ILE A C 1
ATOM 2960 O O . ILE A 1 374 ? 14.125 -45.781 -27.594 1 97.06 374 ILE A O 1
ATOM 2964 N N . LYS A 1 375 ? 13.867 -47.812 -28.406 1 97.12 375 LYS A N 1
ATOM 2965 C CA . LYS A 1 375 ? 14.75 -47.531 -29.547 1 97.12 375 LYS A CA 1
ATOM 2966 C C . LYS A 1 375 ? 13.969 -46.938 -30.719 1 97.12 375 LYS A C 1
ATOM 2968 O O . LYS A 1 375 ? 14.391 -45.938 -31.297 1 97.12 375 LYS A O 1
ATOM 2973 N N . SER A 1 376 ? 12.844 -47.594 -31.016 1 97.94 376 SER A N 1
ATOM 2974 C CA . SER A 1 376 ? 12.008 -47.125 -32.125 1 97.94 376 SER A CA 1
ATOM 2975 C C . SER A 1 376 ? 10.609 -47.719 -32.031 1 97.94 376 SER A C 1
ATOM 2977 O O . SER A 1 376 ? 10.367 -48.656 -31.297 1 97.94 376 SER A O 1
ATOM 2979 N N . ILE A 1 377 ? 9.734 -47.062 -32.781 1 97.81 377 ILE A N 1
ATOM 2980 C CA . ILE A 1 377 ? 8.383 -47.562 -32.938 1 97.81 377 ILE A CA 1
ATOM 2981 C C . ILE A 1 377 ? 8.195 -48.062 -34.375 1 97.81 377 ILE A C 1
ATOM 2983 O O . ILE A 1 377 ? 8.578 -47.375 -35.344 1 97.81 377 ILE A O 1
ATOM 2987 N N . THR A 1 378 ? 7.672 -49.25 -34.531 1 96.94 378 THR A N 1
ATOM 2988 C CA . THR A 1 378 ? 7.379 -49.812 -35.844 1 96.94 378 THR A CA 1
ATOM 2989 C C . THR A 1 378 ? 5.906 -49.656 -36.188 1 96.94 378 THR A C 1
ATOM 2991 O O . THR A 1 378 ? 5.129 -49.125 -35.375 1 96.94 378 THR A O 1
ATOM 2994 N N . PRO A 1 379 ? 5.488 -50.062 -37.344 1 97.19 379 PRO A N 1
ATOM 2995 C CA . PRO A 1 379 ? 4.078 -49.906 -37.719 1 97.19 379 PRO A CA 1
ATOM 2996 C C . PRO A 1 379 ? 3.139 -50.656 -36.781 1 97.19 379 PRO A C 1
ATOM 2998 O O . PRO A 1 379 ? 1.958 -50.312 -36.688 1 97.19 379 PRO A O 1
ATOM 3001 N N . THR A 1 380 ? 3.746 -51.719 -36.031 1 97.56 380 THR A N 1
ATOM 3002 C CA . THR A 1 380 ? 2.822 -52.531 -35.25 1 97.56 380 THR A CA 1
ATOM 3003 C C . THR A 1 380 ? 3.383 -52.781 -33.844 1 97.56 380 THR A C 1
ATOM 3005 O O . THR A 1 380 ? 2.803 -53.562 -33.062 1 97.56 380 THR A O 1
ATOM 3008 N N . SER A 1 381 ? 4.641 -52.188 -33.562 1 97.81 381 SER A N 1
ATOM 3009 C CA . SER A 1 381 ? 5.281 -52.594 -32.312 1 97.81 381 SER A CA 1
ATOM 3010 C C . SER A 1 381 ? 6.188 -51.5 -31.766 1 97.81 381 SER A C 1
ATOM 3012 O O . SER A 1 381 ? 6.422 -50.5 -32.438 1 97.81 381 SER A O 1
ATOM 3014 N N . ILE A 1 382 ? 6.648 -51.656 -30.531 1 98.06 382 ILE A N 1
ATOM 3015 C CA . ILE A 1 382 ? 7.715 -50.875 -29.922 1 98.06 382 ILE A CA 1
ATOM 3016 C C . ILE A 1 382 ? 8.969 -51.719 -29.781 1 98.06 382 ILE A C 1
ATOM 3018 O O . ILE A 1 382 ? 8.914 -52.844 -29.266 1 98.06 382 ILE A O 1
ATOM 3022 N N . LEU A 1 383 ? 10.008 -51.219 -30.312 1 98.19 383 LEU A N 1
ATOM 3023 C CA . LEU A 1 383 ? 11.312 -51.875 -30.203 1 98.19 383 LEU A CA 1
ATOM 3024 C C . LEU A 1 383 ? 12.18 -51.188 -29.156 1 98.19 383 LEU A C 1
ATOM 3026 O O . LEU A 1 383 ? 12.352 -49.969 -29.203 1 98.19 383 LEU A O 1
ATOM 3030 N N . THR A 1 384 ? 12.758 -51.969 -28.25 1 97.44 384 THR A N 1
ATOM 3031 C CA . THR A 1 384 ? 13.594 -51.375 -27.203 1 97.44 384 THR A CA 1
ATOM 3032 C C . THR A 1 384 ? 15.07 -51.531 -27.547 1 97.44 384 THR A C 1
ATOM 3034 O O . THR A 1 384 ? 15.422 -52.219 -28.531 1 97.44 384 THR A O 1
ATOM 3037 N N . GLU A 1 385 ? 15.898 -50.938 -26.797 1 96.88 385 GLU A N 1
ATOM 3038 C CA . GLU A 1 385 ? 17.328 -50.906 -27.062 1 96.88 385 GLU A CA 1
ATOM 3039 C C . GLU A 1 385 ? 17.938 -52.312 -26.938 1 96.88 385 GLU A C 1
ATOM 3041 O O . GLU A 1 385 ? 18.906 -52.625 -27.641 1 96.88 385 GLU A O 1
ATOM 3046 N N . SER A 1 386 ? 17.344 -53.125 -26.125 1 96.44 386 SER A N 1
ATOM 3047 C CA . SER A 1 386 ? 17.859 -54.5 -25.953 1 96.44 386 SER A CA 1
ATOM 3048 C C . SER A 1 386 ? 17.438 -55.406 -27.125 1 96.44 386 SER A C 1
ATOM 3050 O O . SER A 1 386 ? 17.859 -56.562 -27.203 1 96.44 386 SER A O 1
ATOM 3052 N N . GLY A 1 387 ? 16.531 -54.938 -27.875 1 96.38 387 GLY A N 1
ATOM 3053 C CA . GLY A 1 387 ? 16.125 -55.688 -29.062 1 96.38 387 GLY A CA 1
ATOM 3054 C C . GLY A 1 387 ? 14.805 -56.438 -28.875 1 96.38 387 GLY A C 1
ATOM 3055 O O . GLY A 1 387 ? 14.391 -57.188 -29.75 1 96.38 387 GLY A O 1
ATOM 3056 N N . ILE A 1 388 ? 14.211 -56.156 -27.875 1 97.31 388 ILE A N 1
ATOM 3057 C CA . ILE A 1 388 ? 12.93 -56.812 -27.625 1 97.31 388 ILE A CA 1
ATOM 3058 C C . ILE A 1 388 ? 11.82 -56.031 -28.328 1 97.31 388 ILE A C 1
ATOM 3060 O O . ILE A 1 388 ? 11.656 -54.844 -28.094 1 97.31 388 ILE A O 1
ATOM 3064 N N . GLU A 1 389 ? 11.102 -56.688 -29.125 1 97.56 389 GLU A N 1
ATOM 3065 C CA . GLU A 1 389 ? 9.969 -56.125 -29.844 1 97.56 389 GLU A CA 1
ATOM 3066 C C . GLU A 1 389 ? 8.648 -56.562 -29.219 1 97.56 389 GLU A C 1
ATOM 3068 O O . GLU A 1 389 ? 8.414 -57.75 -29.047 1 97.56 389 GLU A O 1
ATOM 3073 N N . ARG A 1 390 ? 7.82 -55.656 -28.906 1 97.69 390 ARG A N 1
ATOM 3074 C CA . ARG A 1 390 ? 6.516 -55.938 -28.328 1 97.69 390 ARG A CA 1
ATOM 3075 C C . ARG A 1 390 ? 5.387 -55.406 -29.203 1 97.69 390 ARG A C 1
ATOM 3077 O O . ARG A 1 390 ? 5.273 -54.219 -29.438 1 97.69 390 ARG A O 1
ATOM 3084 N N . PRO A 1 391 ? 4.559 -56.344 -29.703 1 97.69 391 PRO A N 1
ATOM 3085 C CA . PRO A 1 391 ? 3.393 -55.875 -30.453 1 97.69 391 PRO A CA 1
ATOM 3086 C C . PRO A 1 391 ? 2.434 -55.031 -29.594 1 97.69 391 PRO A C 1
ATOM 3088 O O . PRO A 1 391 ? 2.152 -55.406 -28.453 1 97.69 391 PRO A O 1
ATOM 3091 N N . VAL A 1 392 ? 2.021 -53.875 -30.203 1 97.75 392 VAL A N 1
ATOM 3092 C CA . VAL A 1 392 ? 1.093 -53 -29.484 1 97.75 392 VAL A CA 1
ATOM 3093 C C . VAL A 1 392 ? 0.005 -52.531 -30.453 1 97.75 392 VAL A C 1
ATOM 3095 O O . VAL A 1 392 ? 0.262 -52.312 -31.641 1 97.75 392 VAL A O 1
ATOM 3098 N N . ASP A 1 393 ? -1.196 -52.375 -29.938 1 97.88 393 ASP A N 1
ATOM 3099 C CA . ASP A 1 393 ? -2.332 -51.938 -30.734 1 97.88 393 ASP A CA 1
ATOM 3100 C C . ASP A 1 393 ? -2.602 -50.438 -30.516 1 97.88 393 ASP A C 1
ATOM 3102 O O . ASP A 1 393 ? -3.17 -49.75 -31.375 1 97.88 393 ASP A O 1
ATOM 3106 N N . ARG A 1 394 ? -2.254 -49.938 -29.359 1 97.38 394 ARG A N 1
ATOM 3107 C CA . ARG A 1 394 ? -2.496 -48.562 -28.938 1 97.38 394 ARG A CA 1
ATOM 3108 C C . ARG A 1 394 ? -1.293 -48 -28.188 1 97.38 394 ARG A C 1
ATOM 3110 O O . ARG A 1 394 ? -0.695 -48.688 -27.359 1 97.38 394 ARG A O 1
ATOM 3117 N N . ILE A 1 395 ? -0.906 -46.75 -28.578 1 98.12 395 ILE A N 1
ATOM 3118 C CA . ILE A 1 395 ? 0.147 -46.031 -27.859 1 98.12 395 ILE A CA 1
ATOM 3119 C C . ILE A 1 395 ? -0.42 -44.781 -27.234 1 98.12 395 ILE A C 1
ATOM 3121 O O . ILE A 1 395 ? -1.097 -44 -27.906 1 98.12 395 ILE A O 1
ATOM 3125 N N . ILE A 1 396 ? -0.231 -44.594 -25.969 1 98.19 396 ILE A N 1
ATOM 3126 C CA . ILE A 1 396 ? -0.617 -43.406 -25.219 1 98.19 396 ILE A CA 1
ATOM 3127 C C . ILE A 1 396 ? 0.632 -42.688 -24.719 1 98.19 396 ILE A C 1
ATOM 3129 O O . ILE A 1 396 ? 1.428 -43.25 -23.969 1 98.19 396 ILE A O 1
ATOM 3133 N N . LEU A 1 397 ? 0.76 -41.406 -25.141 1 97.69 397 LEU A N 1
ATOM 3134 C CA . LEU A 1 397 ? 1.848 -40.562 -24.656 1 97.69 397 LEU A CA 1
ATOM 3135 C C . LEU A 1 397 ? 1.436 -39.812 -23.406 1 97.69 397 LEU A C 1
ATOM 3137 O O . LEU A 1 397 ? 0.509 -39 -23.422 1 97.69 397 LEU A O 1
ATOM 3141 N N . ALA A 1 398 ? 2.023 -40.125 -22.312 1 96.69 398 ALA A N 1
ATOM 3142 C CA . ALA A 1 398 ? 1.961 -39.375 -21.062 1 96.69 398 ALA A CA 1
ATOM 3143 C C . ALA A 1 398 ? 3.285 -38.656 -20.781 1 96.69 398 ALA A C 1
ATOM 3145 O O . ALA A 1 398 ? 3.879 -38.844 -19.719 1 96.69 398 ALA A O 1
ATOM 3146 N N . THR A 1 399 ? 3.643 -37.781 -21.734 1 93.88 399 THR A N 1
ATOM 3147 C CA . THR A 1 399 ? 4.996 -37.25 -21.797 1 93.88 399 THR A CA 1
ATOM 3148 C C . THR A 1 399 ? 5 -35.781 -21.422 1 93.88 399 THR A C 1
ATOM 3150 O O . THR A 1 399 ? 5.977 -35.062 -21.688 1 93.88 399 THR A O 1
ATOM 3153 N N . GLY A 1 400 ? 3.953 -35.344 -20.875 1 91.06 400 GLY A N 1
ATOM 3154 C CA . GLY A 1 400 ? 3.916 -34.031 -20.266 1 91.06 400 GLY A CA 1
ATOM 3155 C C . GLY A 1 400 ? 3.756 -32.906 -21.281 1 91.06 400 GLY A C 1
ATOM 3156 O O . GLY A 1 400 ? 3.057 -33.094 -22.281 1 91.06 400 GLY A O 1
ATOM 3157 N N . PHE A 1 401 ? 4.215 -31.703 -20.938 1 90.19 401 PHE A N 1
ATOM 3158 C CA . PHE A 1 401 ? 4.059 -30.469 -21.703 1 90.19 401 PHE A CA 1
ATOM 3159 C C . PHE A 1 401 ? 5.418 -29.844 -22.016 1 90.19 401 PHE A C 1
ATOM 3161 O O . PHE A 1 401 ? 6.43 -30.234 -21.422 1 90.19 401 PHE A O 1
ATOM 3168 N N . ASP A 1 402 ? 5.367 -28.969 -23 1 86.62 402 ASP A N 1
ATOM 3169 C CA . ASP A 1 402 ? 6.496 -28.062 -23.172 1 86.62 402 ASP A CA 1
ATOM 3170 C C . ASP A 1 402 ? 6.523 -26.984 -22.078 1 86.62 402 ASP A C 1
ATOM 3172 O O . ASP A 1 402 ? 5.727 -26.047 -22.109 1 86.62 402 ASP A O 1
ATOM 3176 N N . THR A 1 403 ? 7.5 -27.172 -21.172 1 82.5 403 THR A N 1
ATOM 3177 C CA . THR A 1 403 ? 7.527 -26.297 -20 1 82.5 403 THR A CA 1
ATOM 3178 C C . THR A 1 403 ? 8.672 -25.281 -20.094 1 82.5 403 THR A C 1
ATOM 3180 O O . THR A 1 403 ? 9.297 -24.953 -19.094 1 82.5 403 THR A O 1
ATOM 3183 N N . GLY A 1 404 ? 8.945 -24.859 -21.328 1 85.94 404 GLY A N 1
ATOM 3184 C CA . GLY A 1 404 ? 9.953 -23.844 -21.547 1 85.94 404 GLY A CA 1
ATOM 3185 C C . GLY A 1 404 ? 9.43 -22.422 -21.375 1 85.94 404 GLY A C 1
ATOM 3186 O O . GLY A 1 404 ? 10.203 -21.469 -21.391 1 85.94 404 GLY A O 1
ATOM 3187 N N . PHE A 1 405 ? 8.164 -22.219 -21.172 1 90.69 405 PHE A N 1
ATOM 3188 C CA . PHE A 1 405 ? 7.465 -20.969 -20.906 1 90.69 405 PHE A CA 1
ATOM 3189 C C . PHE A 1 405 ? 7.445 -20.094 -22.156 1 90.69 405 PHE A C 1
ATOM 3191 O O . PHE A 1 405 ? 6.777 -19.062 -22.172 1 90.69 405 PHE A O 1
ATOM 3198 N N . ARG A 1 406 ? 8.125 -20.469 -23.203 1 92.12 406 ARG A N 1
ATOM 3199 C CA . ARG A 1 406 ? 8.164 -19.672 -24.422 1 92.12 406 ARG A CA 1
ATOM 3200 C C . ARG A 1 406 ? 6.773 -19.531 -25.031 1 92.12 406 ARG A C 1
ATOM 3202 O O . ARG A 1 406 ? 6.047 -20.516 -25.172 1 92.12 406 ARG A O 1
ATOM 3209 N N . PRO A 1 407 ? 6.461 -18.25 -25.359 1 92.88 407 PRO A N 1
ATOM 3210 C CA . PRO A 1 407 ? 5.152 -18.062 -26 1 92.88 407 PRO A CA 1
ATOM 3211 C C . PRO A 1 407 ? 5.047 -18.781 -27.328 1 92.88 407 PRO A C 1
ATOM 3213 O O . PRO A 1 407 ? 6.043 -18.922 -28.047 1 92.88 407 PRO A O 1
ATOM 3216 N N . GLN A 1 408 ? 3.883 -19.203 -27.688 1 91.94 408 GLN A N 1
ATOM 3217 C CA . GLN A 1 408 ? 3.631 -19.875 -28.953 1 91.94 408 GLN A CA 1
ATOM 3218 C C . GLN A 1 408 ? 3.127 -18.891 -30 1 91.94 408 GLN A C 1
ATOM 3220 O O . GLN A 1 408 ? 2.539 -19.281 -31.016 1 91.94 408 GLN A O 1
ATOM 3225 N N . TYR A 1 409 ? 3.145 -17.672 -29.734 1 95.81 409 TYR A N 1
ATOM 3226 C CA . TYR A 1 409 ? 2.764 -16.594 -30.625 1 95.81 409 TYR A CA 1
ATOM 3227 C C . TYR A 1 409 ? 3.816 -15.484 -30.625 1 95.81 409 TYR A C 1
ATOM 3229 O O . TYR A 1 409 ? 4.734 -15.492 -29.797 1 95.81 409 TYR A O 1
ATOM 3237 N N . ASN A 1 410 ? 3.719 -14.602 -31.594 1 97.62 410 ASN A N 1
ATOM 3238 C CA . ASN A 1 410 ? 4.668 -13.5 -31.703 1 97.62 410 ASN A CA 1
ATOM 3239 C C . ASN A 1 410 ? 4.43 -12.445 -30.625 1 97.62 410 ASN A C 1
ATOM 3241 O O . ASN A 1 410 ? 3.486 -11.664 -30.719 1 97.62 410 ASN A O 1
ATOM 3245 N N . LEU A 1 411 ? 5.254 -12.445 -29.641 1 98.38 411 LEU A N 1
ATOM 3246 C CA . LEU A 1 411 ? 5.18 -11.492 -28.547 1 98.38 411 LEU A CA 1
ATOM 3247 C C . LEU A 1 411 ? 6.434 -10.625 -28.484 1 98.38 411 LEU A C 1
ATOM 3249 O O . LEU A 1 411 ? 7.508 -11.102 -28.125 1 98.38 411 LEU A O 1
ATOM 3253 N N . ARG A 1 412 ? 6.305 -9.328 -28.812 1 98.69 412 ARG A N 1
ATOM 3254 C CA . ARG A 1 412 ? 7.465 -8.453 -28.953 1 98.69 412 ARG A CA 1
ATOM 3255 C C . ARG A 1 412 ? 7.328 -7.211 -28.078 1 98.69 412 ARG A C 1
ATOM 3257 O O . ARG A 1 412 ? 6.309 -6.52 -28.141 1 98.69 412 ARG A O 1
ATOM 3264 N N . GLY A 1 413 ? 8.336 -6.961 -27.297 1 98.31 413 GLY A N 1
ATOM 3265 C CA . GLY A 1 413 ? 8.359 -5.793 -26.422 1 98.31 413 GLY A CA 1
ATOM 3266 C C . GLY A 1 413 ? 9.07 -4.605 -27.047 1 98.31 413 GLY A C 1
ATOM 3267 O O . GLY A 1 413 ? 8.984 -4.379 -28.25 1 98.31 413 GLY A O 1
ATOM 3268 N N . ARG A 1 414 ? 9.656 -3.752 -26.203 1 97.25 414 ARG A N 1
ATOM 3269 C CA . ARG A 1 414 ? 10.375 -2.555 -26.625 1 97.25 414 ARG A CA 1
ATOM 3270 C C . ARG A 1 414 ? 11.508 -2.906 -27.578 1 97.25 414 ARG A C 1
ATOM 3272 O O . ARG A 1 414 ? 12.219 -3.891 -27.375 1 97.25 414 ARG A O 1
ATOM 3279 N N . GLY A 1 415 ? 11.609 -2.111 -28.594 1 95.81 415 GLY A N 1
ATOM 3280 C CA . GLY A 1 415 ? 12.688 -2.297 -29.547 1 95.81 415 GLY A CA 1
ATOM 3281 C C . GLY A 1 415 ? 12.531 -3.553 -30.375 1 95.81 415 GLY A C 1
ATOM 3282 O O . GLY A 1 415 ? 13.461 -3.955 -31.078 1 95.81 415 GLY A O 1
ATOM 3283 N N . GLY A 1 416 ? 11.461 -4.254 -30.203 1 96.94 416 GLY A N 1
ATOM 3284 C CA . GLY A 1 416 ? 11.203 -5.434 -31.016 1 96.94 416 GLY A CA 1
ATOM 3285 C C . GLY A 1 416 ? 11.734 -6.711 -30.406 1 96.94 416 GLY A C 1
ATOM 3286 O O . GLY A 1 416 ? 11.734 -7.762 -31.047 1 96.94 416 GLY A O 1
ATOM 3287 N N . ILE A 1 417 ? 12.102 -6.625 -29.203 1 97.38 417 ILE A N 1
ATOM 3288 C CA . ILE A 1 417 ? 12.609 -7.816 -28.531 1 97.38 417 ILE A CA 1
ATOM 3289 C C . ILE A 1 417 ? 11.523 -8.891 -28.5 1 97.38 417 ILE A C 1
ATOM 3291 O O . ILE A 1 417 ? 10.406 -8.633 -28.062 1 97.38 417 ILE A O 1
ATOM 3295 N N . ASP A 1 418 ? 11.914 -10.086 -28.984 1 98.06 418 ASP A N 1
ATOM 3296 C CA . ASP A 1 418 ? 11.008 -11.227 -29.016 1 98.06 418 ASP A CA 1
ATOM 3297 C C . ASP A 1 418 ? 11.148 -12.078 -27.766 1 98.06 418 ASP A C 1
ATOM 3299 O O . ASP A 1 418 ? 12.234 -12.602 -27.484 1 98.06 418 ASP A O 1
ATOM 3303 N N . LEU A 1 419 ? 10.031 -12.172 -27.062 1 97.62 419 LEU A N 1
ATOM 3304 C CA . LEU A 1 419 ? 10.102 -12.914 -25.797 1 97.62 419 LEU A CA 1
ATOM 3305 C C . LEU A 1 419 ? 10.477 -14.367 -26.047 1 97.62 419 LEU A C 1
ATOM 3307 O O . LEU A 1 419 ? 11.109 -15 -25.203 1 97.62 419 LEU A O 1
ATOM 3311 N N . ARG A 1 420 ? 10.148 -14.969 -27.141 1 95.69 420 ARG A N 1
ATOM 3312 C CA . ARG A 1 420 ? 10.516 -16.344 -27.484 1 95.69 420 ARG A CA 1
ATOM 3313 C C . ARG A 1 420 ? 12.023 -16.516 -27.516 1 95.69 420 ARG A C 1
ATOM 3315 O O . ARG A 1 420 ? 12.547 -17.547 -27.078 1 95.69 420 ARG A O 1
ATOM 3322 N N . ASP A 1 421 ? 12.641 -15.531 -27.953 1 96.12 421 ASP A N 1
ATOM 3323 C CA . ASP A 1 421 ? 14.102 -15.555 -28 1 96.12 421 ASP A CA 1
ATOM 3324 C C . ASP A 1 421 ? 14.688 -15.312 -26.609 1 96.12 421 ASP A C 1
ATOM 3326 O O . ASP A 1 421 ? 15.617 -16 -26.188 1 96.12 421 ASP A O 1
ATOM 3330 N N . ALA A 1 422 ? 14.078 -14.289 -25.953 1 95.12 422 ALA A N 1
ATOM 3331 C CA . ALA A 1 422 ? 14.578 -13.93 -24.625 1 95.12 422 ALA A CA 1
ATOM 3332 C C . ALA A 1 422 ? 14.461 -15.102 -23.672 1 95.12 422 ALA A C 1
ATOM 3334 O O . ALA A 1 422 ? 15.281 -15.258 -22.766 1 95.12 422 ALA A O 1
ATOM 3335 N N . TRP A 1 423 ? 13.461 -15.992 -23.859 1 95.19 423 TRP A N 1
ATOM 3336 C CA . TRP A 1 423 ? 13.195 -17.094 -22.938 1 95.19 423 TRP A CA 1
ATOM 3337 C C . TRP A 1 423 ? 13.672 -18.422 -23.516 1 95.19 423 TRP A C 1
ATOM 3339 O O . TRP A 1 423 ? 13.32 -19.484 -23.016 1 95.19 423 TRP A O 1
ATOM 3349 N N . ALA A 1 424 ? 14.5 -18.375 -24.562 1 91.31 424 ALA A N 1
ATOM 3350 C CA . ALA A 1 424 ? 14.938 -19.578 -25.266 1 91.31 424 ALA A CA 1
ATOM 3351 C C . ALA A 1 424 ? 15.773 -20.469 -24.344 1 91.31 424 ALA A C 1
ATOM 3353 O O . ALA A 1 424 ? 15.656 -21.688 -24.391 1 91.31 424 ALA A O 1
ATOM 3354 N N . GLN A 1 425 ? 16.578 -19.844 -23.516 1 85.5 425 GLN A N 1
ATOM 3355 C CA . GLN A 1 425 ? 17.453 -20.641 -22.672 1 85.5 425 GLN A CA 1
ATOM 3356 C C . GLN A 1 425 ? 16.891 -20.766 -21.266 1 85.5 425 GLN A C 1
ATOM 3358 O O . GLN A 1 425 ? 16.672 -21.859 -20.766 1 85.5 425 GLN A O 1
ATOM 3363 N N . LYS A 1 426 ? 16.672 -19.609 -20.672 1 90.12 426 LYS A N 1
ATOM 3364 C CA . LYS A 1 426 ? 16.156 -19.594 -19.297 1 90.12 426 LYS A CA 1
ATOM 3365 C C . LYS A 1 426 ? 15.164 -18.453 -19.094 1 90.12 426 LYS A C 1
ATOM 3367 O O . LYS A 1 426 ? 15.555 -17.281 -19.031 1 90.12 426 LYS A O 1
ATOM 3372 N N . PRO A 1 427 ? 13.953 -18.844 -18.938 1 94.81 427 PRO A N 1
ATOM 3373 C CA . PRO A 1 427 ? 12.969 -17.797 -18.672 1 94.81 427 PRO A CA 1
ATOM 3374 C C . PRO A 1 427 ? 13.195 -17.094 -17.344 1 94.81 427 PRO A C 1
ATOM 3376 O O . PRO A 1 427 ? 13.5 -17.75 -16.344 1 94.81 427 PRO A O 1
ATOM 3379 N N . LYS A 1 428 ? 13.156 -15.781 -17.344 1 95.12 428 LYS A N 1
ATOM 3380 C CA . LYS A 1 428 ? 13.266 -14.953 -16.141 1 95.12 428 LYS A CA 1
ATOM 3381 C C . LYS A 1 428 ? 12.188 -13.875 -16.125 1 95.12 428 LYS A C 1
ATOM 3383 O O . LYS A 1 428 ? 11.828 -13.32 -17.172 1 95.12 428 LYS A O 1
ATOM 3388 N N . ALA A 1 429 ? 11.656 -13.633 -15.023 1 97.62 429 ALA A N 1
ATOM 3389 C CA . ALA A 1 429 ? 10.672 -12.578 -14.828 1 97.62 429 ALA A CA 1
ATOM 3390 C C . ALA A 1 429 ? 10.82 -11.93 -13.453 1 97.62 429 ALA A C 1
ATOM 3392 O O . ALA A 1 429 ? 11.547 -12.438 -12.602 1 97.62 429 ALA A O 1
ATOM 3393 N N . TYR A 1 430 ? 10.281 -10.766 -13.32 1 98.31 430 TYR A N 1
ATOM 3394 C CA . TYR A 1 430 ? 10.148 -10.102 -12.031 1 98.31 430 TYR A CA 1
ATOM 3395 C C . TYR A 1 430 ? 8.906 -10.586 -11.289 1 98.31 430 TYR A C 1
ATOM 3397 O O . TYR A 1 430 ? 7.785 -10.25 -11.664 1 98.31 430 TYR A O 1
ATOM 3405 N N . MET A 1 431 ? 9.102 -11.445 -10.25 1 98.06 431 MET A N 1
ATOM 3406 C CA . MET A 1 431 ? 8.086 -11.977 -9.344 1 98.06 431 MET A CA 1
ATOM 3407 C C . MET A 1 431 ? 6.996 -12.703 -10.117 1 98.06 431 MET A C 1
ATOM 3409 O O . MET A 1 431 ? 5.828 -12.68 -9.727 1 98.06 431 MET A O 1
ATOM 3413 N N . SER A 1 432 ? 7.32 -13.18 -11.305 1 97.31 432 SER A N 1
ATOM 3414 C CA . SER A 1 432 ? 6.406 -13.914 -12.164 1 97.31 432 SER A CA 1
ATOM 3415 C C . SER A 1 432 ? 5.273 -13.016 -12.664 1 97.31 432 SER A C 1
ATOM 3417 O O . SER A 1 432 ? 4.203 -13.508 -13.031 1 97.31 432 SER A O 1
ATOM 3419 N N . ILE A 1 433 ? 5.469 -11.672 -12.648 1 97.5 433 ILE A N 1
ATOM 3420 C CA . ILE A 1 433 ? 4.359 -10.781 -12.961 1 97.5 433 ILE A CA 1
ATOM 3421 C C . ILE A 1 433 ? 4.746 -9.852 -14.102 1 97.5 433 ILE A C 1
ATOM 3423 O O . ILE A 1 433 ? 3.885 -9.391 -14.859 1 97.5 433 ILE A O 1
ATOM 3427 N N . ALA A 1 434 ? 6.035 -9.57 -14.195 1 98.19 434 ALA A N 1
ATOM 3428 C CA . ALA A 1 434 ? 6.422 -8.539 -15.156 1 98.19 434 ALA A CA 1
ATOM 3429 C C . ALA A 1 434 ? 7.797 -8.836 -15.75 1 98.19 434 ALA A C 1
ATOM 3431 O O . ALA A 1 434 ? 8.523 -9.695 -15.25 1 98.19 434 ALA A O 1
ATOM 3432 N N . LEU A 1 435 ? 8.102 -8.117 -16.875 1 97.94 435 LEU A N 1
ATOM 3433 C CA . LEU A 1 435 ? 9.352 -8.273 -17.594 1 97.94 435 LEU A CA 1
ATOM 3434 C C . LEU A 1 435 ? 9.914 -6.918 -18.016 1 97.94 435 LEU A C 1
ATOM 3436 O O . LEU A 1 435 ? 9.172 -6.078 -18.547 1 97.94 435 LEU A O 1
ATOM 3440 N N . ALA A 1 436 ? 11.227 -6.801 -17.734 1 98.19 436 ALA A N 1
ATOM 3441 C CA . ALA A 1 436 ? 11.898 -5.652 -18.328 1 98.19 436 ALA A CA 1
ATOM 3442 C C . ALA A 1 436 ? 11.758 -5.664 -19.859 1 98.19 436 ALA A C 1
ATOM 3444 O O . ALA A 1 436 ? 11.812 -6.727 -20.484 1 98.19 436 ALA A O 1
ATOM 3445 N N . GLU A 1 437 ? 11.508 -4.508 -20.406 1 98 437 GLU A N 1
ATOM 3446 C CA . GLU A 1 437 ? 11.406 -4.285 -21.859 1 98 437 GLU A CA 1
ATOM 3447 C C . GLU A 1 437 ? 10.039 -4.695 -22.391 1 98 437 GLU A C 1
ATOM 3449 O O . GLU A 1 437 ? 9.805 -4.684 -23.594 1 98 437 GLU A O 1
ATOM 3454 N N . PHE A 1 438 ? 9.156 -5.039 -21.562 1 98.62 438 PHE A N 1
ATOM 3455 C CA . PHE A 1 438 ? 7.766 -5.301 -21.922 1 98.62 438 PHE A CA 1
ATOM 3456 C C . PHE A 1 438 ? 6.82 -4.426 -21.109 1 98.62 438 PHE A C 1
ATOM 3458 O O . PHE A 1 438 ? 6.078 -4.93 -20.266 1 98.62 438 PHE A O 1
ATOM 3465 N N . PRO A 1 439 ? 6.75 -3.152 -21.438 1 98.62 439 PRO A N 1
ATOM 3466 C CA . PRO A 1 439 ? 5.93 -2.215 -20.672 1 98.62 439 PRO A CA 1
ATOM 3467 C C . PRO A 1 439 ? 4.441 -2.537 -20.734 1 98.62 439 PRO A C 1
ATOM 3469 O O . PRO A 1 439 ? 3.959 -3.029 -21.766 1 98.62 439 PRO A O 1
ATOM 3472 N N . ASN A 1 440 ? 3.721 -2.27 -19.672 1 98.81 440 ASN A N 1
ATOM 3473 C CA . ASN A 1 440 ? 2.27 -2.393 -19.594 1 98.81 440 ASN A CA 1
ATOM 3474 C C . ASN A 1 440 ? 1.816 -3.83 -19.828 1 98.81 440 ASN A C 1
ATOM 3476 O O . ASN A 1 440 ? 0.701 -4.066 -20.297 1 98.81 440 ASN A O 1
ATOM 3480 N N . MET A 1 441 ? 2.736 -4.77 -19.562 1 98.88 441 MET A N 1
ATOM 3481 C CA . MET A 1 441 ? 2.391 -6.184 -19.641 1 98.88 441 MET A CA 1
ATOM 3482 C C . MET A 1 441 ? 2.502 -6.855 -18.281 1 98.88 441 MET A C 1
ATOM 3484 O O . MET A 1 441 ? 3.469 -6.633 -17.547 1 98.88 441 MET A O 1
ATOM 3488 N N . PHE A 1 442 ? 1.509 -7.648 -17.969 1 98.75 442 PHE A N 1
ATOM 3489 C CA . PHE A 1 442 ? 1.494 -8.336 -16.672 1 98.75 442 PHE A CA 1
ATOM 3490 C C . PHE A 1 442 ? 1.179 -9.812 -16.859 1 98.75 442 PHE A C 1
ATOM 3492 O O . PHE A 1 442 ? 0.096 -10.172 -17.328 1 98.75 442 PHE A O 1
ATOM 3499 N N . LEU A 1 443 ? 2.137 -10.625 -16.422 1 98 443 LEU A N 1
ATOM 3500 C CA . LEU A 1 443 ? 1.964 -12.07 -16.5 1 98 443 LEU A CA 1
ATOM 3501 C C . LEU A 1 443 ? 0.969 -12.555 -15.453 1 98 443 LEU A C 1
ATOM 3503 O O . LEU A 1 443 ? 1.009 -12.117 -14.297 1 98 443 LEU A O 1
ATOM 3507 N N . MET A 1 444 ? 0.079 -13.398 -15.898 1 96.88 444 MET A N 1
ATOM 3508 C CA . MET A 1 444 ? -0.908 -14.023 -15.016 1 96.88 444 MET A CA 1
ATOM 3509 C C . MET A 1 444 ? -0.838 -15.539 -15.109 1 96.88 444 MET A C 1
ATOM 3511 O O . MET A 1 444 ? -1.348 -16.141 -16.062 1 96.88 444 MET A O 1
ATOM 3515 N N . GLY A 1 445 ? -0.222 -16.172 -14.125 1 92.69 445 GLY A N 1
ATOM 3516 C CA . GLY A 1 445 ? -0.115 -17.625 -14.102 1 92.69 445 GLY A CA 1
ATOM 3517 C C . GLY A 1 445 ? 0.703 -18.172 -15.258 1 92.69 445 GLY A C 1
ATOM 3518 O O . GLY A 1 445 ? 0.589 -19.344 -15.594 1 92.69 445 GLY A O 1
ATOM 3519 N N . SER A 1 446 ? 1.54 -17.359 -15.836 1 87.94 446 SER A N 1
ATOM 3520 C CA . SER A 1 446 ? 2.23 -17.766 -17.047 1 87.94 446 SER A CA 1
ATOM 3521 C C . SER A 1 446 ? 3.727 -17.484 -16.969 1 87.94 446 SER A C 1
ATOM 3523 O O . SER A 1 446 ? 4.477 -17.781 -17.891 1 87.94 446 SER A O 1
ATOM 3525 N N . GLY A 1 447 ? 4.133 -16.906 -15.891 1 93.06 447 GLY A N 1
ATOM 3526 C CA . GLY A 1 447 ? 5.543 -16.578 -15.758 1 93.06 447 GLY A CA 1
ATOM 3527 C C . GLY A 1 447 ? 6.312 -17.562 -14.898 1 93.06 447 GLY A C 1
ATOM 3528 O O . GLY A 1 447 ? 5.719 -18.312 -14.125 1 93.06 447 GLY A O 1
ATOM 3529 N N . PRO A 1 448 ? 7.66 -17.594 -15.133 1 95.25 448 PRO A N 1
ATOM 3530 C CA . PRO A 1 448 ? 8.492 -18.406 -14.242 1 95.25 448 PRO A CA 1
ATOM 3531 C C . PRO A 1 448 ? 8.484 -17.906 -12.805 1 95.25 448 PRO A C 1
ATOM 3533 O O . PRO A 1 448 ? 8.188 -16.734 -12.555 1 95.25 448 PRO A O 1
ATOM 3536 N N . GLY A 1 449 ? 8.672 -18.797 -11.922 1 93.81 449 GLY A N 1
ATOM 3537 C CA . GLY A 1 449 ? 8.875 -18.406 -10.531 1 93.81 449 GLY A CA 1
ATOM 3538 C C . GLY A 1 449 ? 7.582 -18.281 -9.75 1 93.81 449 GLY A C 1
ATOM 3539 O O . GLY A 1 449 ? 7.492 -17.5 -8.805 1 93.81 449 GLY A O 1
ATOM 3540 N N . ILE A 1 450 ? 6.535 -18.844 -10.125 1 89.06 450 ILE A N 1
ATOM 3541 C CA . ILE A 1 450 ? 5.312 -18.906 -9.336 1 89.06 450 ILE A CA 1
ATOM 3542 C C . ILE A 1 450 ? 5.348 -20.125 -8.414 1 89.06 450 ILE A C 1
ATOM 3544 O O . ILE A 1 450 ? 6.125 -21.047 -8.633 1 89.06 450 ILE A O 1
ATOM 3548 N N . PRO A 1 451 ? 4.68 -20.125 -7.348 1 88.38 451 PRO A N 1
ATOM 3549 C CA . PRO A 1 451 ? 4.75 -21.234 -6.398 1 88.38 451 PRO A CA 1
ATOM 3550 C C . PRO A 1 451 ? 3.926 -22.453 -6.84 1 88.38 451 PRO A C 1
ATOM 3552 O O . PRO A 1 451 ? 3 -22.859 -6.133 1 88.38 451 PRO A O 1
ATOM 3555 N N . TYR A 1 452 ? 4.359 -23.125 -7.793 1 79.44 452 TYR A N 1
ATOM 3556 C CA . TYR A 1 452 ? 3.658 -24.281 -8.336 1 79.44 452 TYR A CA 1
ATOM 3557 C C . TYR A 1 452 ? 3.803 -25.484 -7.422 1 79.44 452 TYR A C 1
ATOM 3559 O O . TYR A 1 452 ? 2.918 -26.344 -7.371 1 79.44 452 TYR A O 1
ATOM 3567 N N . ALA A 1 453 ? 4.895 -25.547 -6.699 1 83.38 453 ALA A N 1
ATOM 3568 C CA . ALA A 1 453 ? 5.215 -26.812 -6.02 1 83.38 453 ALA A CA 1
ATOM 3569 C C . ALA A 1 453 ? 5.016 -26.672 -4.512 1 83.38 453 ALA A C 1
ATOM 3571 O O . ALA A 1 453 ? 5.477 -27.531 -3.742 1 83.38 453 ALA A O 1
ATOM 3572 N N . ASN A 1 454 ? 4.367 -25.625 -4.094 1 85 454 ASN A N 1
ATOM 3573 C CA . ASN A 1 454 ? 4.117 -25.391 -2.674 1 85 454 ASN A CA 1
ATOM 3574 C C . ASN A 1 454 ? 2.627 -25.453 -2.348 1 85 454 ASN A C 1
ATOM 3576 O O . ASN A 1 454 ? 2.107 -24.578 -1.642 1 85 454 ASN A O 1
ATOM 3580 N N . GLY A 1 455 ? 2.025 -26.422 -2.895 1 85.88 455 GLY A N 1
ATOM 3581 C CA . GLY A 1 455 ? 0.591 -26.516 -2.672 1 85.88 455 GLY A CA 1
ATOM 3582 C C . GLY A 1 455 ? -0.227 -26.016 -3.852 1 85.88 455 GLY A C 1
ATOM 3583 O O . GLY A 1 455 ? 0.121 -26.281 -5.004 1 85.88 455 GLY A O 1
ATOM 3584 N N . SER A 1 456 ? -1.355 -25.406 -3.51 1 92.44 456 SER A N 1
ATOM 3585 C CA . SER A 1 456 ? -2.236 -24.906 -4.562 1 92.44 456 SER A CA 1
ATOM 3586 C C . SER A 1 456 ? -1.646 -23.672 -5.246 1 92.44 456 SER A C 1
ATOM 3588 O O . SER A 1 456 ? -1.134 -22.781 -4.582 1 92.44 456 SER A O 1
ATOM 3590 N N . ILE A 1 457 ? -1.704 -23.625 -6.512 1 94.19 457 ILE A N 1
ATOM 3591 C CA . ILE A 1 457 ? -1.171 -22.5 -7.293 1 94.19 457 ILE A CA 1
ATOM 3592 C C . ILE A 1 457 ? -2.119 -21.312 -7.207 1 94.19 457 ILE A C 1
ATOM 3594 O O . ILE A 1 457 ? -1.724 -20.172 -7.477 1 94.19 457 ILE A O 1
ATOM 3598 N N . LEU A 1 458 ? -3.35 -21.547 -6.836 1 96.75 458 LEU A N 1
ATOM 3599 C CA . LEU A 1 458 ? -4.414 -20.562 -6.992 1 96.75 458 LEU A CA 1
ATOM 3600 C C . LEU A 1 458 ? -4.203 -19.375 -6.047 1 96.75 458 LEU A C 1
ATOM 3602 O O . LEU A 1 458 ? -4.406 -18.234 -6.434 1 96.75 458 LEU A O 1
ATOM 3606 N N . PRO A 1 459 ? -3.693 -19.625 -4.809 1 96 459 PRO A N 1
ATOM 3607 C CA . PRO A 1 459 ? -3.402 -18.453 -3.969 1 96 459 PRO A CA 1
ATOM 3608 C C . PRO A 1 459 ? -2.352 -17.531 -4.582 1 96 459 PRO A C 1
ATOM 3610 O O . PRO A 1 459 ? -2.438 -16.312 -4.438 1 96 459 PRO A O 1
ATOM 3613 N N . GLY A 1 460 ? -1.36 -18.125 -5.199 1 96.25 460 GLY A N 1
ATOM 3614 C CA . GLY A 1 460 ? -0.391 -17.312 -5.922 1 96.25 460 GLY A CA 1
ATOM 3615 C C . GLY A 1 460 ? -1.007 -16.516 -7.047 1 96.25 460 GLY A C 1
ATOM 3616 O O . GLY A 1 460 ? -0.663 -15.344 -7.242 1 96.25 460 GLY A O 1
ATOM 3617 N N . MET A 1 461 ? -1.948 -17.078 -7.762 1 97.06 461 MET A N 1
ATOM 3618 C CA . MET A 1 461 ? -2.633 -16.391 -8.852 1 97.06 461 MET A CA 1
ATOM 3619 C C . MET A 1 461 ? -3.502 -15.25 -8.328 1 97.06 461 MET A C 1
ATOM 3621 O O . MET A 1 461 ? -3.615 -14.203 -8.969 1 97.06 461 MET A O 1
ATOM 3625 N N . GLU A 1 462 ? -4.113 -15.523 -7.199 1 97.62 462 GLU A N 1
ATOM 3626 C CA . GLU A 1 462 ? -4.898 -14.469 -6.559 1 97.62 462 GLU A CA 1
ATOM 3627 C C . GLU A 1 462 ? -4.035 -13.258 -6.23 1 97.62 462 GLU A C 1
ATOM 3629 O O . GLU A 1 462 ? -4.441 -12.117 -6.465 1 97.62 462 GLU A O 1
ATOM 3634 N N . ALA A 1 463 ? -2.852 -13.555 -5.691 1 97.62 463 ALA A N 1
ATOM 3635 C CA . ALA A 1 463 ? -1.923 -12.477 -5.355 1 97.62 463 ALA A CA 1
ATOM 3636 C C . ALA A 1 463 ? -1.489 -11.719 -6.605 1 97.62 463 ALA A C 1
ATOM 3638 O O . ALA A 1 463 ? -1.369 -10.492 -6.586 1 97.62 463 ALA A O 1
ATOM 3639 N N . GLN A 1 464 ? -1.266 -12.43 -7.684 1 98.25 464 GLN A N 1
ATOM 3640 C CA . GLN A 1 464 ? -0.911 -11.789 -8.945 1 98.25 464 GLN A CA 1
ATOM 3641 C C . GLN A 1 464 ? -2.033 -10.883 -9.445 1 98.25 464 GLN A C 1
ATOM 3643 O O . GLN A 1 464 ? -1.783 -9.758 -9.875 1 98.25 464 GLN A O 1
ATOM 3648 N N . ALA A 1 465 ? -3.225 -11.367 -9.367 1 98.62 465 ALA A N 1
ATOM 3649 C CA . ALA A 1 465 ? -4.367 -10.594 -9.844 1 98.62 465 ALA A CA 1
ATOM 3650 C C . ALA A 1 465 ? -4.527 -9.305 -9.039 1 98.62 465 ALA A C 1
ATOM 3652 O O . ALA A 1 465 ? -4.762 -8.234 -9.609 1 98.62 465 ALA A O 1
ATOM 3653 N N . ASP A 1 466 ? -4.391 -9.438 -7.742 1 98.44 466 ASP A N 1
ATOM 3654 C CA . ASP A 1 466 ? -4.457 -8.258 -6.891 1 98.44 466 ASP A CA 1
ATOM 3655 C C . ASP A 1 466 ? -3.365 -7.25 -7.262 1 98.44 466 ASP A C 1
ATOM 3657 O O . ASP A 1 466 ? -3.602 -6.043 -7.266 1 98.44 466 ASP A O 1
ATOM 3661 N N . TYR A 1 467 ? -2.195 -7.758 -7.48 1 98.38 467 TYR A N 1
ATOM 3662 C CA . TYR A 1 467 ? -1.072 -6.922 -7.887 1 98.38 467 TYR A CA 1
ATOM 3663 C C . TYR A 1 467 ? -1.377 -6.191 -9.188 1 98.38 467 TYR A C 1
ATOM 3665 O O . TYR A 1 467 ? -1.11 -4.992 -9.312 1 98.38 467 TYR A O 1
ATOM 3673 N N . VAL A 1 468 ? -1.922 -6.879 -10.164 1 98.69 468 VAL A N 1
ATOM 3674 C CA . VAL A 1 468 ? -2.25 -6.289 -11.453 1 98.69 468 VAL A CA 1
ATOM 3675 C C . VAL A 1 468 ? -3.314 -5.211 -11.281 1 98.69 468 VAL A C 1
ATOM 3677 O O . VAL A 1 468 ? -3.234 -4.145 -11.891 1 98.69 468 VAL A O 1
ATOM 3680 N N . VAL A 1 469 ? -4.281 -5.461 -10.453 1 98.75 469 VAL A N 1
ATOM 3681 C CA . VAL A 1 469 ? -5.316 -4.473 -10.18 1 98.75 469 VAL A CA 1
ATOM 3682 C C . VAL A 1 469 ? -4.68 -3.213 -9.594 1 98.75 469 VAL A C 1
ATOM 3684 O O . VAL A 1 469 ? -5.055 -2.094 -9.953 1 98.75 469 VAL A O 1
ATOM 3687 N N . ALA A 1 470 ? -3.758 -3.412 -8.711 1 98.44 470 ALA A N 1
ATOM 3688 C CA . ALA A 1 470 ? -3.051 -2.264 -8.148 1 98.44 470 ALA A CA 1
ATOM 3689 C C . ALA A 1 470 ? -2.332 -1.476 -9.234 1 98.44 470 ALA A C 1
ATOM 3691 O O . ALA A 1 470 ? -2.322 -0.242 -9.219 1 98.44 470 ALA A O 1
ATOM 3692 N N . CYS A 1 471 ? -1.728 -2.186 -10.172 1 98.62 471 CYS A N 1
ATOM 3693 C CA . CYS A 1 471 ? -1.049 -1.538 -11.289 1 98.62 471 CYS A CA 1
ATOM 3694 C C . CYS A 1 471 ? -2.035 -0.749 -12.141 1 98.62 471 CYS A C 1
ATOM 3696 O O . CYS A 1 471 ? -1.774 0.403 -12.492 1 98.62 471 CYS A O 1
ATOM 3698 N N . LEU A 1 472 ? -3.145 -1.364 -12.453 1 98.81 472 LEU A N 1
ATOM 3699 C CA . LEU A 1 472 ? -4.168 -0.701 -13.25 1 98.81 472 LEU A CA 1
ATOM 3700 C C . LEU A 1 472 ? -4.684 0.549 -12.547 1 98.81 472 LEU A C 1
ATOM 3702 O O . LEU A 1 472 ? -4.848 1.598 -13.18 1 98.81 472 LEU A O 1
ATOM 3706 N N . SER A 1 473 ? -4.941 0.417 -11.297 1 98.56 473 SER A N 1
ATOM 3707 C CA . SER A 1 473 ? -5.422 1.553 -10.516 1 98.56 473 SER A CA 1
ATOM 3708 C C . SER A 1 473 ? -4.426 2.707 -10.547 1 98.56 473 SER A C 1
ATOM 3710 O O . SER A 1 473 ? -4.812 3.865 -10.711 1 98.56 473 SER A O 1
ATOM 3712 N N . LYS A 1 474 ? -3.207 2.389 -10.375 1 98.25 474 LYS A N 1
ATOM 3713 C CA . LYS A 1 474 ? -2.166 3.412 -10.414 1 98.25 474 LYS A CA 1
ATOM 3714 C C . LYS A 1 474 ? -2.109 4.094 -11.773 1 98.25 474 LYS A C 1
ATOM 3716 O O . LYS A 1 474 ? -2.014 5.316 -11.859 1 98.25 474 LYS A O 1
ATOM 3721 N N . MET A 1 475 ? -2.166 3.291 -12.828 1 98.62 475 MET A N 1
ATOM 3722 C CA . MET A 1 475 ? -2.15 3.84 -14.18 1 98.62 475 MET A CA 1
ATOM 3723 C C . MET A 1 475 ? -3.316 4.801 -14.391 1 98.62 475 MET A C 1
ATOM 3725 O O . MET A 1 475 ? -3.145 5.871 -14.977 1 98.62 475 MET A O 1
ATOM 3729 N N . GLN A 1 476 ? -4.48 4.383 -13.883 1 98.56 476 GLN A N 1
ATOM 3730 C CA . GLN A 1 476 ? -5.676 5.199 -14.086 1 98.56 476 GLN A CA 1
ATOM 3731 C C . GLN A 1 476 ? -5.609 6.48 -13.258 1 98.56 476 GLN A C 1
ATOM 3733 O O . GLN A 1 476 ? -5.789 7.578 -13.797 1 98.56 476 GLN A O 1
ATOM 3738 N N . LYS A 1 477 ? -5.285 6.375 -12.023 1 98.19 477 LYS A N 1
ATOM 3739 C CA . LYS A 1 477 ? -5.488 7.453 -11.055 1 98.19 477 LYS A CA 1
ATOM 3740 C C . LYS A 1 477 ? -4.309 8.422 -11.062 1 98.19 477 LYS A C 1
ATOM 3742 O O . LYS A 1 477 ? -4.422 9.547 -10.562 1 98.19 477 LYS A O 1
ATOM 3747 N N . GLN A 1 478 ? -3.184 7.992 -11.578 1 98.19 478 GLN A N 1
ATOM 3748 C CA . GLN A 1 478 ? -2.016 8.867 -11.594 1 98.19 478 GLN A CA 1
ATOM 3749 C C . GLN A 1 478 ? -1.562 9.156 -13.016 1 98.19 478 GLN A C 1
ATOM 3751 O O . GLN A 1 478 ? -0.426 9.586 -13.242 1 98.19 478 GLN A O 1
ATOM 3756 N N . ASP A 1 479 ? -2.398 8.875 -13.953 1 97.69 479 ASP A N 1
ATOM 3757 C CA . ASP A 1 479 ? -2.195 9.227 -15.352 1 97.69 479 ASP A CA 1
ATOM 3758 C C . ASP A 1 479 ? -0.85 8.711 -15.859 1 97.69 479 ASP A C 1
ATOM 3760 O O . ASP A 1 479 ? -0.053 9.477 -16.406 1 97.69 479 ASP A O 1
ATOM 3764 N N . ILE A 1 480 ? -0.646 7.43 -15.672 1 98.44 480 ILE A N 1
ATOM 3765 C CA . ILE A 1 480 ? 0.588 6.785 -16.109 1 98.44 480 ILE A CA 1
ATOM 3766 C C . ILE A 1 480 ? 0.392 6.188 -17.5 1 98.44 480 ILE A C 1
ATOM 3768 O O . ILE A 1 480 ? -0.527 5.398 -17.719 1 98.44 480 ILE A O 1
ATOM 3772 N N . LYS A 1 481 ? 1.235 6.574 -18.375 1 98.12 481 LYS A N 1
ATOM 3773 C CA . LYS A 1 481 ? 1.196 6.055 -19.734 1 98.12 481 LYS A CA 1
ATOM 3774 C C . LYS A 1 481 ? 1.806 4.656 -19.812 1 98.12 481 LYS A C 1
ATOM 3776 O O . LYS A 1 481 ? 1.222 3.752 -20.422 1 98.12 481 LYS A O 1
ATOM 3781 N N . THR A 1 482 ? 2.988 4.547 -19.203 1 98.12 482 THR A N 1
ATOM 3782 C CA . THR A 1 482 ? 3.674 3.262 -19.266 1 98.12 482 THR A CA 1
ATOM 3783 C C . THR A 1 482 ? 4.305 2.932 -17.906 1 98.12 482 THR A C 1
ATOM 3785 O O . THR A 1 482 ? 4.738 3.83 -17.188 1 98.12 482 THR A O 1
ATOM 3788 N N . MET A 1 483 ? 4.262 1.739 -17.531 1 98.12 483 MET A N 1
ATOM 3789 C CA . MET A 1 483 ? 5.07 1.224 -16.422 1 98.12 483 MET A CA 1
ATOM 3790 C C . MET A 1 483 ? 5.812 -0.044 -16.844 1 98.12 483 MET A C 1
ATOM 3792 O O . MET A 1 483 ? 5.277 -0.862 -17.594 1 98.12 483 MET A O 1
ATOM 3796 N N . GLU A 1 484 ? 7.039 -0.132 -16.422 1 98.31 484 GLU A N 1
ATOM 3797 C CA . GLU A 1 484 ? 7.934 -1.231 -16.781 1 98.31 484 GLU A CA 1
ATOM 3798 C C . GLU A 1 484 ? 8.914 -1.525 -15.641 1 98.31 484 GLU A C 1
ATOM 3800 O O . GLU A 1 484 ? 9.484 -0.605 -15.055 1 98.31 484 GLU A O 1
ATOM 3805 N N . VAL A 1 485 ? 9.078 -2.803 -15.328 1 98.44 485 VAL A N 1
ATOM 3806 C CA . VAL A 1 485 ? 10.031 -3.139 -14.281 1 98.44 485 VAL A CA 1
ATOM 3807 C C . VAL A 1 485 ? 11.453 -2.82 -14.75 1 98.44 485 VAL A C 1
ATOM 3809 O O . VAL A 1 485 ? 11.781 -3.023 -15.914 1 98.44 485 VAL A O 1
ATOM 3812 N N . ASP A 1 486 ? 12.234 -2.344 -13.82 1 98.12 486 ASP A N 1
ATOM 3813 C CA . ASP A 1 486 ? 13.641 -2.021 -14.078 1 98.12 486 ASP A CA 1
ATOM 3814 C C . ASP A 1 486 ? 14.461 -3.289 -14.305 1 98.12 486 ASP A C 1
ATOM 3816 O O . ASP A 1 486 ? 14.281 -4.285 -13.602 1 98.12 486 ASP A O 1
ATOM 3820 N N . ARG A 1 487 ? 15.375 -3.285 -15.312 1 97.94 487 ARG A N 1
ATOM 3821 C CA . ARG A 1 487 ? 16.219 -4.43 -15.633 1 97.94 487 ARG A CA 1
ATOM 3822 C C . ARG A 1 487 ? 17.047 -4.852 -14.43 1 97.94 487 ARG A C 1
ATOM 3824 O O . ARG A 1 487 ? 17.156 -6.043 -14.133 1 97.94 487 ARG A O 1
ATOM 3831 N N . GLY A 1 488 ? 17.625 -3.857 -13.781 1 97.81 488 GLY A N 1
ATOM 3832 C CA . GLY A 1 488 ? 18.422 -4.168 -12.602 1 97.81 488 GLY A CA 1
ATOM 3833 C C . GLY A 1 488 ? 17.625 -4.848 -11.508 1 97.81 488 GLY A C 1
ATOM 3834 O O . GLY A 1 488 ? 18.109 -5.801 -10.883 1 97.81 488 GLY A O 1
ATOM 3835 N N . ALA A 1 489 ? 16.422 -4.367 -11.289 1 98.38 489 ALA A N 1
ATOM 3836 C CA . ALA A 1 489 ? 15.539 -4.965 -10.281 1 98.38 489 ALA A CA 1
ATOM 3837 C C . ALA A 1 489 ? 15.195 -6.406 -10.648 1 98.38 489 ALA A C 1
ATOM 3839 O O . ALA A 1 489 ? 15.258 -7.297 -9.797 1 98.38 489 ALA A O 1
ATOM 3840 N N . GLN A 1 490 ? 14.844 -6.629 -11.898 1 98.25 490 GLN A N 1
ATOM 3841 C CA . GLN A 1 490 ? 14.531 -7.984 -12.344 1 98.25 490 GLN A CA 1
ATOM 3842 C C . GLN A 1 490 ? 15.727 -8.914 -12.156 1 98.25 490 GLN A C 1
ATOM 3844 O O . GLN A 1 490 ? 15.578 -10.039 -11.68 1 98.25 490 GLN A O 1
ATOM 3849 N N . ASP A 1 491 ? 16.875 -8.461 -12.539 1 97.75 491 ASP A N 1
ATOM 3850 C CA . ASP A 1 491 ? 18.094 -9.281 -12.453 1 97.75 491 ASP A CA 1
ATOM 3851 C C . ASP A 1 491 ? 18.422 -9.625 -11.008 1 97.75 491 ASP A C 1
ATOM 3853 O O . ASP A 1 491 ? 18.688 -10.781 -10.688 1 97.75 491 ASP A O 1
ATOM 3857 N N . GLU A 1 492 ? 18.422 -8.633 -10.133 1 97.44 492 GLU A N 1
ATOM 3858 C CA . GLU A 1 492 ? 18.734 -8.867 -8.727 1 97.44 492 GLU A CA 1
ATOM 3859 C C . GLU A 1 492 ? 17.703 -9.797 -8.078 1 97.44 492 GLU A C 1
ATOM 3861 O O . GLU A 1 492 ? 18.062 -10.625 -7.238 1 97.44 492 GLU A O 1
ATOM 3866 N N . TYR A 1 493 ? 16.516 -9.625 -8.461 1 98.12 493 TYR A N 1
ATOM 3867 C CA . TYR A 1 493 ? 15.484 -10.531 -7.973 1 98.12 493 TYR A CA 1
ATOM 3868 C C . TYR A 1 493 ? 15.789 -11.969 -8.367 1 98.12 493 TYR A C 1
ATOM 3870 O O . TYR A 1 493 ? 15.695 -12.875 -7.531 1 98.12 493 TYR A O 1
ATOM 3878 N N . ASN A 1 494 ? 16.094 -12.133 -9.609 1 97.19 494 ASN A N 1
ATOM 3879 C CA . ASN A 1 494 ? 16.359 -13.484 -10.102 1 97.19 494 ASN A CA 1
ATOM 3880 C C . ASN A 1 494 ? 17.625 -14.062 -9.484 1 97.19 494 ASN A C 1
ATOM 3882 O O . ASN A 1 494 ? 17.719 -15.273 -9.266 1 97.19 494 ASN A O 1
ATOM 3886 N N . ILE A 1 495 ? 18.562 -13.219 -9.172 1 96.5 495 ILE A N 1
ATOM 3887 C CA . ILE A 1 495 ? 19.734 -13.68 -8.445 1 96.5 495 ILE A CA 1
ATOM 3888 C C . ILE A 1 495 ? 19.328 -14.188 -7.066 1 96.5 495 ILE A C 1
ATOM 3890 O O . ILE A 1 495 ? 19.766 -15.25 -6.633 1 96.5 495 ILE A O 1
ATOM 3894 N N . GLN A 1 496 ? 18.469 -13.414 -6.426 1 96.75 496 GLN A N 1
ATOM 3895 C CA . GLN A 1 496 ? 17.969 -13.844 -5.121 1 96.75 496 GLN A CA 1
ATOM 3896 C C . GLN A 1 496 ? 17.266 -15.188 -5.219 1 96.75 496 GLN A C 1
ATOM 3898 O O . GLN A 1 496 ? 17.484 -16.078 -4.391 1 96.75 496 GLN A O 1
ATOM 3903 N N . GLN A 1 497 ? 16.453 -15.383 -6.184 1 95.62 497 GLN A N 1
ATOM 3904 C CA . GLN A 1 497 ? 15.734 -16.641 -6.383 1 95.62 497 GLN A CA 1
ATOM 3905 C C . GLN A 1 497 ? 16.703 -17.797 -6.617 1 95.62 497 GLN A C 1
ATOM 3907 O O . GLN A 1 497 ? 16.562 -18.859 -6.016 1 95.62 497 GLN A O 1
ATOM 3912 N N . ALA A 1 498 ? 17.641 -17.594 -7.449 1 94.62 498 ALA A N 1
ATOM 3913 C CA . ALA A 1 498 ? 18.625 -18.625 -7.777 1 94.62 498 ALA A CA 1
ATOM 3914 C C . ALA A 1 498 ? 19.391 -19.062 -6.539 1 94.62 498 ALA A C 1
ATOM 3916 O O . ALA A 1 498 ? 19.688 -20.25 -6.367 1 94.62 498 ALA A O 1
ATOM 3917 N N . THR A 1 499 ? 19.688 -18.125 -5.672 1 94.44 499 THR A N 1
ATOM 3918 C CA . THR A 1 499 ? 20.484 -18.438 -4.488 1 94.44 499 THR A CA 1
ATOM 3919 C C . THR A 1 499 ? 19.672 -19.281 -3.508 1 94.44 499 THR A C 1
ATOM 3921 O O . THR A 1 499 ? 20.203 -20.234 -2.928 1 94.44 499 THR A O 1
ATOM 3924 N N . THR A 1 500 ? 18.453 -18.969 -3.352 1 94.56 500 THR A N 1
ATOM 3925 C CA . THR A 1 500 ? 17.641 -19.734 -2.418 1 94.56 500 THR A CA 1
ATOM 3926 C C . THR A 1 500 ? 17.312 -21.109 -2.982 1 94.56 500 THR A C 1
ATOM 3928 O O . THR A 1 500 ? 17.266 -22.094 -2.244 1 94.56 500 THR A O 1
ATOM 3931 N N . LEU A 1 501 ? 17.109 -21.203 -4.262 1 95.06 501 LEU A N 1
ATOM 3932 C CA . LEU A 1 501 ? 16.734 -22.453 -4.922 1 95.06 501 LEU A CA 1
ATOM 3933 C C . LEU A 1 501 ? 17.859 -23.484 -4.793 1 95.06 501 LEU A C 1
ATOM 3935 O O . LEU A 1 501 ? 17.594 -24.688 -4.801 1 95.06 501 LEU A O 1
ATOM 3939 N N . ARG A 1 502 ? 19.047 -23.047 -4.582 1 93.19 502 ARG A N 1
ATOM 3940 C CA . ARG A 1 502 ? 20.188 -23.953 -4.477 1 93.19 502 ARG A CA 1
ATOM 3941 C C . ARG A 1 502 ? 20.031 -24.906 -3.305 1 93.19 502 ARG A C 1
ATOM 3943 O O . ARG A 1 502 ? 20.5 -26.047 -3.365 1 93.19 502 ARG A O 1
ATOM 3950 N N . ASP A 1 503 ? 19.312 -24.438 -2.359 1 93.94 503 ASP A N 1
ATOM 3951 C CA . ASP A 1 503 ? 19.203 -25.234 -1.137 1 93.94 503 ASP A CA 1
ATOM 3952 C C . ASP A 1 503 ? 17.875 -25.969 -1.075 1 93.94 503 ASP A C 1
ATOM 3954 O O . ASP A 1 503 ? 17.531 -26.562 -0.049 1 93.94 503 ASP A O 1
ATOM 3958 N N . LEU A 1 504 ? 17.203 -25.938 -2.127 1 95.75 504 LEU A N 1
ATOM 3959 C CA . LEU A 1 504 ? 15.922 -26.625 -2.172 1 95.75 504 LEU A CA 1
ATOM 3960 C C . LEU A 1 504 ? 16.016 -27.906 -2.994 1 95.75 504 LEU A C 1
ATOM 3962 O O . LEU A 1 504 ? 16.891 -28.031 -3.869 1 95.75 504 LEU A O 1
ATOM 3966 N N . ILE A 1 505 ? 15.148 -28.812 -2.76 1 96.25 505 ILE A N 1
ATOM 3967 C CA . ILE A 1 505 ? 15.195 -30.156 -3.326 1 96.25 505 ILE A CA 1
ATOM 3968 C C . ILE A 1 505 ? 15.047 -30.078 -4.844 1 96.25 505 ILE A C 1
ATOM 3970 O O . ILE A 1 505 ? 15.398 -31.031 -5.559 1 96.25 505 ILE A O 1
ATOM 3974 N N . TRP A 1 506 ? 14.594 -29.016 -5.355 1 95.5 506 TRP A N 1
ATOM 3975 C CA . TRP A 1 506 ? 14.312 -28.875 -6.781 1 95.5 506 TRP A CA 1
ATOM 3976 C C . TRP A 1 506 ? 15.609 -28.734 -7.578 1 95.5 506 TRP A C 1
ATOM 3978 O O . TRP A 1 506 ? 15.609 -28.875 -8.805 1 95.5 506 TRP A O 1
ATOM 3988 N N . SER A 1 507 ? 16.656 -28.5 -6.891 1 94.38 507 SER A N 1
ATOM 3989 C CA . SER A 1 507 ? 17.969 -28.391 -7.527 1 94.38 507 SER A CA 1
ATOM 3990 C C . SER A 1 507 ? 18.734 -29.703 -7.438 1 94.38 507 SER A C 1
ATOM 3992 O O . SER A 1 507 ? 19.844 -29.812 -7.973 1 94.38 507 SER A O 1
ATOM 3994 N N . GLU A 1 508 ? 18.188 -30.688 -6.859 1 93.88 508 GLU A N 1
ATOM 3995 C CA . GLU A 1 508 ? 18.875 -31.953 -6.676 1 93.88 508 GLU A CA 1
ATOM 3996 C C . GLU A 1 508 ? 18.969 -32.719 -7.988 1 93.88 508 GLU A C 1
ATOM 3998 O O . GLU A 1 508 ? 18.469 -32.281 -9.016 1 93.88 508 GLU A O 1
ATOM 4003 N N . HIS A 1 509 ? 19.656 -33.844 -7.91 1 92.75 509 HIS A N 1
ATOM 4004 C CA . HIS A 1 509 ? 19.969 -34.656 -9.094 1 92.75 509 HIS A CA 1
ATOM 4005 C C . HIS A 1 509 ? 18.766 -35.469 -9.539 1 92.75 509 HIS A C 1
ATOM 4007 O O . HIS A 1 509 ? 18.656 -36.656 -9.234 1 92.75 509 HIS A O 1
ATOM 4013 N N . CYS A 1 510 ? 17.922 -34.844 -10.305 1 92.56 510 CYS A N 1
ATOM 4014 C CA . CYS A 1 510 ? 16.75 -35.469 -10.93 1 92.56 510 CYS A CA 1
ATOM 4015 C C . CYS A 1 510 ? 16.297 -34.656 -12.141 1 92.56 510 CYS A C 1
ATOM 4017 O O . CYS A 1 510 ? 16.531 -33.469 -12.219 1 92.56 510 CYS A O 1
ATOM 4019 N N . SER A 1 511 ? 15.758 -35.281 -13.094 1 90.38 511 SER A N 1
ATOM 4020 C CA . SER A 1 511 ? 15.164 -34.562 -14.219 1 90.38 511 SER A CA 1
ATOM 4021 C C . SER A 1 511 ? 13.758 -34.094 -13.898 1 90.38 511 SER A C 1
ATOM 4023 O O . SER A 1 511 ? 12.93 -34.875 -13.406 1 90.38 511 SER A O 1
ATOM 4025 N N . SER A 1 512 ? 13.531 -32.812 -14.086 1 90.44 512 SER A N 1
ATOM 4026 C CA . SER A 1 512 ? 12.211 -32.281 -13.797 1 90.44 512 SER A CA 1
ATOM 4027 C C . SER A 1 512 ? 11.883 -31.094 -14.719 1 90.44 512 SER A C 1
ATOM 4029 O O . SER A 1 512 ? 12.781 -30.438 -15.242 1 90.44 512 SER A O 1
ATOM 4031 N N . TRP A 1 513 ? 10.594 -30.859 -14.906 1 89.06 513 TRP A N 1
ATOM 4032 C CA . TRP A 1 513 ? 10.188 -29.719 -15.719 1 89.06 513 TRP A CA 1
ATOM 4033 C C . TRP A 1 513 ? 10.453 -28.406 -14.992 1 89.06 513 TRP A C 1
ATOM 4035 O O . TRP A 1 513 ? 10.445 -27.344 -15.602 1 89.06 513 TRP A O 1
ATOM 4045 N N . TYR A 1 514 ? 10.766 -28.516 -13.664 1 91.75 514 TYR A N 1
ATOM 4046 C CA . TYR A 1 514 ? 11.109 -27.328 -12.898 1 91.75 514 TYR A CA 1
ATOM 4047 C C . TYR A 1 514 ? 12.391 -26.688 -13.43 1 91.75 514 TYR A C 1
ATOM 4049 O O . TYR A 1 514 ? 12.625 -25.5 -13.219 1 91.75 514 TYR A O 1
ATOM 4057 N N . LYS A 1 515 ? 13.219 -27.516 -14.047 1 91.69 515 LYS A N 1
ATOM 4058 C CA . LYS A 1 515 ? 14.484 -27.062 -14.609 1 91.69 515 LYS A CA 1
ATOM 4059 C C . LYS A 1 515 ? 14.555 -27.344 -16.109 1 91.69 515 LYS A C 1
ATOM 4061 O O . LYS A 1 515 ? 15.617 -27.672 -16.625 1 91.69 515 LYS A O 1
ATOM 4066 N N . GLY A 1 516 ? 13.438 -27.391 -16.766 1 85.88 516 GLY A N 1
ATOM 4067 C CA . GLY A 1 516 ? 13.375 -27.531 -18.203 1 85.88 516 GLY A CA 1
ATOM 4068 C C . GLY A 1 516 ? 13.734 -28.922 -18.688 1 85.88 516 GLY A C 1
ATOM 4069 O O . GLY A 1 516 ? 14.234 -29.094 -19.797 1 85.88 516 GLY A O 1
ATOM 4070 N N . GLY A 1 517 ? 13.617 -29.828 -17.875 1 87.25 517 GLY A N 1
ATOM 4071 C CA . GLY A 1 517 ? 13.883 -31.203 -18.266 1 87.25 517 GLY A CA 1
ATOM 4072 C C . GLY A 1 517 ? 15.32 -31.625 -18.016 1 87.25 517 GLY A C 1
ATOM 4073 O O . GLY A 1 517 ? 15.68 -32.781 -18.234 1 87.25 517 GLY A O 1
ATOM 4074 N N . THR A 1 518 ? 16.078 -30.734 -17.438 1 89.56 518 THR A N 1
ATOM 4075 C CA . THR A 1 518 ? 17.469 -31.078 -17.172 1 89.56 518 THR A CA 1
ATOM 4076 C C . THR A 1 518 ? 17.625 -31.766 -15.828 1 89.56 518 THR A C 1
ATOM 4078 O O . THR A 1 518 ? 16.734 -31.688 -14.984 1 89.56 518 THR A O 1
ATOM 4081 N N . VAL A 1 519 ? 18.719 -32.469 -15.672 1 92.38 519 VAL A N 1
ATOM 4082 C CA . VAL A 1 519 ? 18.953 -33.219 -14.445 1 92.38 519 VAL A CA 1
ATOM 4083 C C . VAL A 1 519 ? 19.594 -32.312 -13.398 1 92.38 519 VAL A C 1
ATOM 4085 O O . VAL A 1 519 ? 19.172 -32.312 -12.234 1 92.38 519 VAL A O 1
ATOM 4088 N N . ASP A 1 520 ? 20.578 -31.5 -13.859 1 91.81 520 ASP A N 1
ATOM 4089 C CA . ASP A 1 520 ? 21.359 -30.719 -12.898 1 91.81 520 ASP A CA 1
ATOM 4090 C C . ASP A 1 520 ? 21.25 -29.219 -13.188 1 91.81 520 ASP A C 1
ATOM 4092 O O . ASP A 1 520 ? 22.078 -28.438 -12.711 1 91.81 520 ASP A O 1
ATOM 4096 N N . GLY A 1 521 ? 20.359 -28.875 -14.023 1 91.19 521 GLY A N 1
ATOM 4097 C CA . GLY A 1 521 ? 20.172 -27.469 -14.344 1 91.19 521 GLY A CA 1
ATOM 4098 C C . GLY A 1 521 ? 19.562 -26.672 -13.203 1 91.19 521 GLY A C 1
ATOM 4099 O O . GLY A 1 521 ? 19.062 -27.25 -12.234 1 91.19 521 GLY A O 1
ATOM 4100 N N . GLU A 1 522 ? 19.609 -25.359 -13.336 1 90.75 522 GLU A N 1
ATOM 4101 C CA . GLU A 1 522 ? 19 -24.484 -12.344 1 90.75 522 GLU A CA 1
ATOM 4102 C C . GLU A 1 522 ? 17.484 -24.422 -12.508 1 90.75 522 GLU A C 1
ATOM 4104 O O . GLU A 1 522 ? 16.984 -24.156 -13.602 1 90.75 522 GLU A O 1
ATOM 4109 N N . PRO A 1 523 ? 16.812 -24.672 -11.422 1 93.19 523 PRO A N 1
ATOM 4110 C CA . PRO A 1 523 ? 15.359 -24.516 -11.531 1 93.19 523 PRO A CA 1
ATOM 4111 C C . PRO A 1 523 ? 14.938 -23.078 -11.797 1 93.19 523 PRO A C 1
ATOM 4113 O O . PRO A 1 523 ? 15.547 -22.141 -11.266 1 93.19 523 PRO A O 1
ATOM 4116 N N . PHE A 1 524 ? 13.953 -22.875 -12.664 1 91.81 524 PHE A N 1
ATOM 4117 C CA . PHE A 1 524 ? 13.477 -21.531 -12.945 1 91.81 524 PHE A CA 1
ATOM 4118 C C . PHE A 1 524 ? 11.953 -21.453 -12.867 1 91.81 524 PHE A C 1
ATOM 4120 O O . PHE A 1 524 ? 11.375 -20.375 -12.797 1 91.81 524 PHE A O 1
ATOM 4127 N N . ALA A 1 525 ? 11.32 -22.562 -12.773 1 92.69 525 ALA A N 1
ATOM 4128 C CA . ALA A 1 525 ? 9.867 -22.594 -12.883 1 92.69 525 ALA A CA 1
ATOM 4129 C C . ALA A 1 525 ? 9.203 -22.25 -11.555 1 92.69 525 ALA A C 1
ATOM 4131 O O . ALA A 1 525 ? 8.047 -21.812 -11.516 1 92.69 525 ALA A O 1
ATOM 4132 N N . LEU A 1 526 ? 10.023 -22.391 -10.5 1 94.88 526 LEU A N 1
ATOM 4133 C CA . LEU A 1 526 ? 9.383 -22.344 -9.188 1 94.88 526 LEU A CA 1
ATOM 4134 C C . LEU A 1 526 ? 9.875 -21.156 -8.383 1 94.88 526 LEU A C 1
ATOM 4136 O O . LEU A 1 526 ? 10.984 -20.656 -8.609 1 94.88 526 LEU A O 1
ATOM 4140 N N . TYR A 1 527 ? 9.008 -20.719 -7.449 1 96.38 527 TYR A N 1
ATOM 4141 C CA . TYR A 1 527 ? 9.383 -19.688 -6.488 1 96.38 527 TYR A CA 1
ATOM 4142 C C . TYR A 1 527 ? 10.281 -20.25 -5.398 1 96.38 527 TYR A C 1
ATOM 4144 O O . TYR A 1 527 ? 10.023 -21.344 -4.871 1 96.38 527 TYR A O 1
ATOM 4152 N N . GLY A 1 528 ? 11.289 -19.531 -5.062 1 95.5 528 GLY A N 1
ATOM 4153 C CA . GLY A 1 528 ? 12.273 -20.016 -4.102 1 95.5 528 GLY A CA 1
ATOM 4154 C C . GLY A 1 528 ? 11.852 -19.781 -2.66 1 95.5 528 GLY A C 1
ATOM 4155 O O . GLY A 1 528 ? 12.695 -19.625 -1.779 1 95.5 528 GLY A O 1
ATOM 4156 N N . GLY A 1 529 ? 10.609 -19.688 -2.381 1 96.44 529 GLY A N 1
ATOM 4157 C CA . GLY A 1 529 ? 10.031 -19.531 -1.058 1 96.44 529 GLY A CA 1
ATOM 4158 C C . GLY A 1 529 ? 8.633 -20.125 -0.94 1 96.44 529 GLY A C 1
ATOM 4159 O O . GLY A 1 529 ? 8.156 -20.797 -1.86 1 96.44 529 GLY A O 1
ATOM 4160 N N . SER A 1 530 ? 8.062 -19.969 0.242 1 96.5 530 SER A N 1
ATOM 4161 C CA . SER A 1 530 ? 6.719 -20.5 0.488 1 96.5 530 SER A CA 1
ATOM 4162 C C . SER A 1 530 ? 5.664 -19.688 -0.257 1 96.5 530 SER A C 1
ATOM 4164 O O . SER A 1 530 ? 5.93 -18.562 -0.695 1 96.5 530 SER A O 1
ATOM 4166 N N . THR A 1 531 ? 4.504 -20.281 -0.446 1 96.31 531 THR A N 1
ATOM 4167 C CA . THR A 1 531 ? 3.373 -19.562 -1.036 1 96.31 531 THR A CA 1
ATOM 4168 C C . THR A 1 531 ? 3.006 -18.344 -0.201 1 96.31 531 THR A C 1
ATOM 4170 O O . THR A 1 531 ? 2.662 -17.297 -0.747 1 96.31 531 THR A O 1
ATOM 4173 N N . LEU A 1 532 ? 3.156 -18.531 1.115 1 97.06 532 LEU A N 1
ATOM 4174 C CA . LEU A 1 532 ? 2.822 -17.438 2.02 1 97.06 532 LEU A CA 1
ATOM 4175 C C . LEU A 1 532 ? 3.783 -16.266 1.839 1 97.06 532 LEU A C 1
ATOM 4177 O O . LEU A 1 532 ? 3.373 -15.102 1.897 1 97.06 532 LEU A O 1
ATOM 4181 N N . GLN A 1 533 ? 5.047 -16.531 1.651 1 97.38 533 GLN A N 1
ATOM 4182 C CA . GLN A 1 533 ? 5.98 -15.438 1.403 1 97.38 533 GLN A CA 1
ATOM 4183 C C . GLN A 1 533 ? 5.68 -14.75 0.075 1 97.38 533 GLN A C 1
ATOM 4185 O O . GLN A 1 533 ? 5.77 -13.523 -0.03 1 97.38 533 GLN A O 1
ATOM 4190 N N . TYR A 1 534 ? 5.383 -15.562 -0.957 1 97.56 534 TYR A N 1
ATOM 4191 C CA . TYR A 1 534 ? 5.043 -14.984 -2.254 1 97.56 534 TYR A CA 1
ATOM 4192 C C . TYR A 1 534 ? 3.859 -14.031 -2.133 1 97.56 534 TYR A C 1
ATOM 4194 O O . TYR A 1 534 ? 3.881 -12.938 -2.691 1 97.56 534 TYR A O 1
ATOM 4202 N N . LYS A 1 535 ? 2.844 -14.469 -1.417 1 97.31 535 LYS A N 1
ATOM 4203 C CA . LYS A 1 535 ? 1.682 -13.617 -1.186 1 97.31 535 LYS A CA 1
ATOM 4204 C C . LYS A 1 535 ? 2.076 -12.336 -0.449 1 97.31 535 LYS A C 1
ATOM 4206 O O . LYS A 1 535 ? 1.607 -11.25 -0.79 1 97.31 535 LYS A O 1
ATOM 4211 N N . GLU A 1 536 ? 2.91 -12.5 0.543 1 97.19 536 GLU A N 1
ATOM 4212 C CA . GLU A 1 536 ? 3.391 -11.352 1.309 1 97.19 536 GLU A CA 1
ATOM 4213 C C . GLU A 1 536 ? 4.172 -10.391 0.424 1 97.19 536 GLU A C 1
ATOM 4215 O O . GLU A 1 536 ? 3.988 -9.172 0.508 1 97.19 536 GLU A O 1
ATOM 4220 N N . LEU A 1 537 ? 4.984 -10.914 -0.412 1 97.88 537 LEU A N 1
ATOM 4221 C CA . LEU A 1 537 ? 5.812 -10.125 -1.318 1 97.88 537 LEU A CA 1
ATOM 4222 C C . LEU A 1 537 ? 4.953 -9.305 -2.271 1 97.88 537 LEU A C 1
ATOM 4224 O O . LEU A 1 537 ? 5.246 -8.141 -2.535 1 97.88 537 LEU A O 1
ATOM 4228 N N . LEU A 1 538 ? 3.889 -9.883 -2.754 1 97.81 538 LEU A N 1
ATOM 4229 C CA . LEU A 1 538 ? 3.072 -9.234 -3.773 1 97.81 538 LEU A CA 1
ATOM 4230 C C . LEU A 1 538 ? 2.031 -8.32 -3.137 1 97.81 538 LEU A C 1
ATOM 4232 O O . LEU A 1 538 ? 1.383 -7.535 -3.83 1 97.81 538 LEU A O 1
ATOM 4236 N N . SER A 1 539 ? 1.87 -8.352 -1.798 1 95.62 539 SER A N 1
ATOM 4237 C CA . SER A 1 539 ? 0.81 -7.613 -1.117 1 95.62 539 SER A CA 1
ATOM 4238 C C . SER A 1 539 ? 1.08 -6.113 -1.135 1 95.62 539 SER A C 1
ATOM 4240 O O . SER A 1 539 ? 0.159 -5.309 -0.969 1 95.62 539 SER A O 1
ATOM 4242 N N . SER A 1 540 ? 2.279 -5.723 -1.258 1 93.06 540 SER A N 1
ATOM 4243 C CA . SER A 1 540 ? 2.662 -4.316 -1.336 1 93.06 540 SER A CA 1
ATOM 4244 C C . SER A 1 540 ? 3.656 -4.074 -2.467 1 93.06 540 SER A C 1
ATOM 4246 O O . SER A 1 540 ? 4.863 -4.258 -2.287 1 93.06 540 SER A O 1
ATOM 4248 N N . PRO A 1 541 ? 3.148 -3.545 -3.545 1 96.5 541 PRO A N 1
ATOM 4249 C CA . PRO A 1 541 ? 4.027 -3.379 -4.707 1 96.5 541 PRO A CA 1
ATOM 4250 C C . PRO A 1 541 ? 5.238 -2.498 -4.41 1 96.5 541 PRO A C 1
ATOM 4252 O O . PRO A 1 541 ? 5.102 -1.45 -3.773 1 96.5 541 PRO A O 1
ATOM 4255 N N . ARG A 1 542 ? 6.383 -2.92 -4.793 1 97.88 542 ARG A N 1
ATOM 4256 C CA . ARG A 1 542 ? 7.629 -2.162 -4.734 1 97.88 542 ARG A CA 1
ATOM 4257 C C . ARG A 1 542 ? 7.762 -1.236 -5.938 1 97.88 542 ARG A C 1
ATOM 4259 O O . ARG A 1 542 ? 8.547 -1.508 -6.852 1 97.88 542 ARG A O 1
ATOM 4266 N N . TRP A 1 543 ? 7.125 -0.066 -5.84 1 98.44 543 TRP A N 1
ATOM 4267 C CA . TRP A 1 543 ? 7.062 0.843 -6.98 1 98.44 543 TRP A CA 1
ATOM 4268 C C . TRP A 1 543 ? 8.453 1.356 -7.348 1 98.44 543 TRP A C 1
ATOM 4270 O O . TRP A 1 543 ? 8.68 1.783 -8.484 1 98.44 543 TRP A O 1
ATOM 4280 N N . GLU A 1 544 ? 9.383 1.276 -6.391 1 98.12 544 GLU A N 1
ATOM 4281 C CA . GLU A 1 544 ? 10.75 1.74 -6.609 1 98.12 544 GLU A CA 1
ATOM 4282 C C . GLU A 1 544 ? 11.461 0.876 -7.645 1 98.12 544 GLU A C 1
ATOM 4284 O O . GLU A 1 544 ? 12.492 1.279 -8.195 1 98.12 544 GLU A O 1
ATOM 4289 N N . ASP A 1 545 ? 10.938 -0.322 -7.898 1 98.56 545 ASP A N 1
ATOM 4290 C CA . ASP A 1 545 ? 11.547 -1.244 -8.852 1 98.56 545 ASP A CA 1
ATOM 4291 C C . ASP A 1 545 ? 11.055 -0.979 -10.273 1 98.56 545 ASP A C 1
ATOM 4293 O O . ASP A 1 545 ? 11.477 -1.651 -11.211 1 98.56 545 ASP A O 1
ATOM 4297 N N . TRP A 1 546 ? 10.195 -0.034 -10.469 1 98.56 546 TRP A N 1
ATOM 4298 C CA . TRP A 1 546 ? 9.539 0.216 -11.742 1 98.56 546 TRP A CA 1
ATOM 4299 C C . TRP A 1 546 ? 9.969 1.56 -12.32 1 98.56 546 TRP A C 1
ATOM 4301 O O . TRP A 1 546 ? 10.391 2.453 -11.586 1 98.56 546 TRP A O 1
ATOM 4311 N N . LYS A 1 547 ? 9.883 1.627 -13.578 1 97.75 547 LYS A N 1
ATOM 4312 C CA . LYS A 1 547 ? 9.977 2.873 -14.328 1 97.75 547 LYS A CA 1
ATOM 4313 C C . LYS A 1 547 ? 8.617 3.307 -14.859 1 97.75 547 LYS A C 1
ATOM 4315 O O . LYS A 1 547 ? 7.855 2.488 -15.383 1 97.75 547 LYS A O 1
ATOM 4320 N N . PHE A 1 548 ? 8.312 4.551 -14.656 1 98.06 548 PHE A N 1
ATOM 4321 C CA . PHE A 1 548 ? 7.012 5.078 -15.055 1 98.06 548 PHE A CA 1
ATOM 4322 C C . PHE A 1 548 ? 7.168 6.199 -16.078 1 98.06 548 PHE A C 1
ATOM 4324 O O . PHE A 1 548 ? 8.086 7.02 -15.961 1 98.06 548 PHE A O 1
ATOM 4331 N N . THR A 1 549 ? 6.348 6.223 -17.078 1 97.69 549 THR A N 1
ATOM 4332 C CA . THR A 1 549 ? 6.164 7.371 -17.953 1 97.69 549 THR A CA 1
ATOM 4333 C C . THR A 1 549 ? 4.777 7.98 -17.766 1 97.69 549 THR A C 1
ATOM 4335 O O . THR A 1 549 ? 3.768 7.336 -18.062 1 97.69 549 THR A O 1
ATOM 4338 N N . PRO A 1 550 ? 4.754 9.219 -17.266 1 96.56 550 PRO A N 1
ATOM 4339 C CA . PRO A 1 550 ? 3.447 9.859 -17.078 1 96.56 550 PRO A CA 1
ATOM 4340 C C . PRO A 1 550 ? 2.818 10.305 -18.406 1 96.56 550 PRO A C 1
ATOM 4342 O O . PRO A 1 550 ? 3.521 10.461 -19.406 1 96.56 550 PRO A O 1
ATOM 4345 N N . LEU A 1 551 ? 1.514 10.492 -18.422 1 96.25 551 LEU A N 1
ATOM 4346 C CA . LEU A 1 551 ? 0.79 11 -19.578 1 96.25 551 LEU A CA 1
ATOM 4347 C C . LEU A 1 551 ? 1.109 12.469 -19.812 1 96.25 551 LEU A C 1
ATOM 4349 O O . LEU A 1 551 ? 1.054 12.945 -20.953 1 96.25 551 LEU A O 1
ATOM 4353 N N . TYR A 1 552 ? 1.432 13.148 -18.734 1 95.12 552 TYR A N 1
ATOM 4354 C CA . TYR A 1 552 ? 1.686 14.578 -18.797 1 95.12 552 TYR A CA 1
ATOM 4355 C C . TYR A 1 552 ? 3.113 14.906 -18.375 1 95.12 552 TYR A C 1
ATOM 4357 O O . TYR A 1 552 ? 3.793 14.062 -17.766 1 95.12 552 TYR A O 1
ATOM 4365 N N . LYS A 1 553 ? 3.566 16.047 -18.641 1 93.06 553 LYS A N 1
ATOM 4366 C CA . LYS A 1 553 ? 4.945 16.453 -18.422 1 93.06 553 LYS A CA 1
ATOM 4367 C C . LYS A 1 553 ? 5.301 16.391 -16.938 1 93.06 553 LYS A C 1
ATOM 4369 O O . LYS A 1 553 ? 6.379 15.93 -16.578 1 93.06 553 LYS A O 1
ATOM 4374 N N . ASN A 1 554 ? 4.418 16.859 -16.125 1 96.44 554 ASN A N 1
ATOM 4375 C CA . ASN A 1 554 ? 4.621 16.797 -14.688 1 96.44 554 ASN A CA 1
ATOM 4376 C C . ASN A 1 554 ? 4.043 15.516 -14.094 1 96.44 554 ASN A C 1
ATOM 4378 O O . ASN A 1 554 ? 2.855 15.234 -14.258 1 96.44 554 ASN A O 1
ATOM 4382 N N . ARG A 1 555 ? 4.836 14.742 -13.383 1 97.19 555 ARG A N 1
ATOM 4383 C CA . ARG A 1 555 ? 4.406 13.438 -12.875 1 97.19 555 ARG A CA 1
ATOM 4384 C C . ARG A 1 555 ? 3.311 13.602 -11.82 1 97.19 555 ARG A C 1
ATOM 4386 O O . ARG A 1 555 ? 2.627 12.633 -11.477 1 97.19 555 ARG A O 1
ATOM 4393 N N . PHE A 1 556 ? 3.125 14.836 -11.336 1 98.06 556 PHE A N 1
ATOM 4394 C CA . PHE A 1 556 ? 2.107 15.062 -10.312 1 98.06 556 PHE A CA 1
ATOM 4395 C C . PHE A 1 556 ? 0.889 15.758 -10.906 1 98.06 556 PHE A C 1
ATOM 4397 O O . PHE A 1 556 ? 0.004 16.203 -10.18 1 98.06 556 PHE A O 1
ATOM 4404 N N . ALA A 1 557 ? 0.777 15.828 -12.211 1 97.62 557 ALA A N 1
ATOM 4405 C CA . ALA A 1 557 ? -0.352 16.484 -12.867 1 97.62 557 ALA A CA 1
ATOM 4406 C C . ALA A 1 557 ? -1.674 15.836 -12.461 1 97.62 557 ALA A C 1
ATOM 4408 O O . ALA A 1 557 ? -2.717 16.484 -12.461 1 97.62 557 ALA A O 1
ATOM 4409 N N . PHE A 1 558 ? -1.643 14.578 -11.992 1 98 558 PHE A N 1
ATOM 4410 C CA . PHE A 1 558 ? -2.842 13.828 -11.648 1 98 558 PHE A CA 1
ATOM 4411 C C . PHE A 1 558 ? -3.512 14.414 -10.414 1 98 558 PHE A C 1
ATOM 4413 O O . PHE A 1 558 ? -4.66 14.086 -10.109 1 98 558 PHE A O 1
ATOM 4420 N N . LEU A 1 559 ? -2.885 15.312 -9.688 1 98.06 559 LEU A N 1
ATOM 4421 C CA . LEU A 1 559 ? -3.467 15.953 -8.508 1 98.06 559 LEU A CA 1
ATOM 4422 C C . LEU A 1 559 ? -4.535 16.969 -8.914 1 98.06 559 LEU A C 1
ATOM 4424 O O . LEU A 1 559 ? -5.336 17.391 -8.078 1 98.06 559 LEU A O 1
ATOM 4428 N N . GLY A 1 560 ? -4.543 17.391 -10.117 1 97.25 560 GLY A N 1
ATOM 4429 C CA . GLY A 1 560 ? -5.613 18.172 -10.711 1 97.25 560 GLY A CA 1
ATOM 4430 C C . GLY A 1 560 ? -5.859 19.484 -9.992 1 97.25 560 GLY A C 1
ATOM 4431 O O . GLY A 1 560 ? -4.922 20.234 -9.727 1 97.25 560 GLY A O 1
ATOM 4432 N N . ASN A 1 561 ? -7.121 19.75 -9.742 1 95.94 561 ASN A N 1
ATOM 4433 C CA . ASN A 1 561 ? -7.539 21.047 -9.242 1 95.94 561 ASN A CA 1
ATOM 4434 C C . ASN A 1 561 ? -7.5 21.109 -7.719 1 95.94 561 ASN A C 1
ATOM 4436 O O . ASN A 1 561 ? -8.016 22.047 -7.117 1 95.94 561 ASN A O 1
ATOM 4440 N N . GLY A 1 562 ? -7.02 20.047 -7.09 1 96.06 562 GLY A N 1
ATOM 4441 C CA . GLY A 1 562 ? -6.859 20.078 -5.645 1 96.06 562 GLY A CA 1
ATOM 4442 C C . GLY A 1 562 ? -7.969 19.344 -4.906 1 96.06 562 GLY A C 1
ATOM 4443 O O . GLY A 1 562 ? -7.918 19.203 -3.684 1 96.06 562 GLY A O 1
ATOM 4444 N N . GLU A 1 563 ? -8.961 18.828 -5.648 1 96.31 563 GLU A N 1
ATOM 4445 C CA . GLU A 1 563 ? -10.047 18.062 -5.039 1 96.31 563 GLU A CA 1
ATOM 4446 C C . GLU A 1 563 ? -9.688 16.578 -4.938 1 96.31 563 GLU A C 1
ATOM 4448 O O . GLU A 1 563 ? -8.961 16.062 -5.785 1 96.31 563 GLU A O 1
ATOM 4453 N N . SER A 1 564 ? -10.203 15.93 -3.889 1 96.31 564 SER A N 1
ATOM 4454 C CA . SER A 1 564 ? -10.008 14.492 -3.709 1 96.31 564 SER A CA 1
ATOM 4455 C C . SER A 1 564 ? -11.031 13.688 -4.5 1 96.31 564 SER A C 1
ATOM 4457 O O . SER A 1 564 ? -12.008 14.25 -5.004 1 96.31 564 SER A O 1
ATOM 4459 N N . SER A 1 565 ? -10.781 12.391 -4.527 1 94.69 565 SER A N 1
ATOM 4460 C CA . SER A 1 565 ? -11.742 11.477 -5.141 1 94.69 565 SER A CA 1
ATOM 4461 C C . SER A 1 565 ? -13.07 11.5 -4.402 1 94.69 565 SER A C 1
ATOM 4463 O O . SER A 1 565 ? -14.133 11.438 -5.023 1 94.69 565 SER A O 1
ATOM 4465 N N . VAL A 1 566 ? -13.039 11.586 -3.111 1 94.38 566 VAL A N 1
ATOM 4466 C CA . VAL A 1 566 ? -14.242 11.562 -2.287 1 94.38 566 VAL A CA 1
ATOM 4467 C C . VAL A 1 566 ? -15.086 12.797 -2.57 1 94.38 566 VAL A C 1
ATOM 4469 O O . VAL A 1 566 ? -16.312 12.703 -2.691 1 94.38 566 VAL A O 1
ATOM 4472 N N . GLU A 1 567 ? -14.461 13.938 -2.635 1 94.25 567 GLU A N 1
ATOM 4473 C CA . GLU A 1 567 ? -15.18 15.164 -2.945 1 94.25 567 GLU A CA 1
ATOM 4474 C C . GLU A 1 567 ? -15.781 15.117 -4.344 1 94.25 567 GLU A C 1
ATOM 4476 O O . GLU A 1 567 ? -16.938 15.516 -4.547 1 94.25 567 GLU A O 1
ATOM 4481 N N . ALA A 1 568 ? -15.031 14.57 -5.246 1 92.44 568 ALA A N 1
ATOM 4482 C CA . ALA A 1 568 ? -15.445 14.523 -6.645 1 92.44 568 ALA A CA 1
ATOM 4483 C C . ALA A 1 568 ? -16.641 13.594 -6.836 1 92.44 568 ALA A C 1
ATOM 4485 O O . ALA A 1 568 ? -17.484 13.836 -7.699 1 92.44 568 ALA A O 1
ATOM 4486 N N . THR A 1 569 ? -16.734 12.602 -6.043 1 91.69 569 THR A N 1
ATOM 4487 C CA . THR A 1 569 ? -17.766 11.578 -6.254 1 91.69 569 THR A CA 1
ATOM 4488 C C . THR A 1 569 ? -18.906 11.734 -5.246 1 91.69 569 THR A C 1
ATOM 4490 O O . THR A 1 569 ? -19.859 10.961 -5.258 1 91.69 569 THR A O 1
ATOM 4493 N N . GLY A 1 570 ? -18.828 12.719 -4.355 1 91.62 570 GLY A N 1
ATOM 4494 C CA . GLY A 1 570 ? -19.859 12.93 -3.354 1 91.62 570 GLY A CA 1
ATOM 4495 C C . GLY A 1 570 ? -19.859 11.875 -2.26 1 91.62 570 GLY A C 1
ATOM 4496 O O . GLY A 1 570 ? -20.906 11.5 -1.744 1 91.62 570 GLY A O 1
ATOM 4497 N N . GLY A 1 571 ? -18.625 11.383 -2.004 1 92.06 571 GLY A N 1
ATOM 4498 C CA . GLY A 1 571 ? -18.484 10.367 -0.974 1 92.06 571 GLY A CA 1
ATOM 4499 C C . GLY A 1 571 ? -18.484 10.938 0.432 1 92.06 571 GLY A C 1
ATOM 4500 O O . GLY A 1 571 ? -18.766 12.125 0.625 1 92.06 571 GLY A O 1
ATOM 4501 N N . ASP A 1 572 ? -18.219 10.086 1.474 1 94.19 572 ASP A N 1
ATOM 4502 C CA . ASP A 1 572 ? -18.172 10.461 2.883 1 94.19 572 ASP A CA 1
ATOM 4503 C C . ASP A 1 572 ? -16.953 11.336 3.178 1 94.19 572 ASP A C 1
ATOM 4505 O O . ASP A 1 572 ? -15.828 10.836 3.26 1 94.19 572 ASP A O 1
ATOM 4509 N N . ARG A 1 573 ? -17.172 12.578 3.451 1 94.62 573 ARG A N 1
ATOM 4510 C CA . ARG A 1 573 ? -16.094 13.555 3.617 1 94.62 573 ARG A CA 1
ATOM 4511 C C . ARG A 1 573 ? -15.492 13.469 5.016 1 94.62 573 ARG A C 1
ATOM 4513 O O . ARG A 1 573 ? -14.555 14.203 5.34 1 94.62 573 ARG A O 1
ATOM 4520 N N . ALA A 1 574 ? -15.992 12.625 5.871 1 95.81 574 ALA A N 1
ATOM 4521 C CA . ALA A 1 574 ? -15.461 12.367 7.207 1 95.81 574 ALA A CA 1
ATOM 4522 C C . ALA A 1 574 ? -15.258 10.867 7.438 1 95.81 574 ALA A C 1
ATOM 4524 O O . ALA A 1 574 ? -15.484 10.375 8.539 1 95.81 574 ALA A O 1
ATOM 4525 N N . TYR A 1 575 ? -14.82 10.164 6.379 1 93.81 575 TYR A N 1
ATOM 4526 C CA . TYR A 1 575 ? -14.719 8.711 6.383 1 93.81 575 TYR A CA 1
ATOM 4527 C C . TYR A 1 575 ? -13.742 8.242 7.453 1 93.81 575 TYR A C 1
ATOM 4529 O O . TYR A 1 575 ? -13.82 7.094 7.91 1 93.81 575 TYR A O 1
ATOM 4537 N N . TYR A 1 576 ? -12.852 9.031 7.953 1 93.31 576 TYR A N 1
ATOM 4538 C CA . TYR A 1 576 ? -11.82 8.633 8.906 1 93.31 576 TYR A CA 1
ATOM 4539 C C . TYR A 1 576 ? -12.32 8.742 10.336 1 93.31 576 TYR A C 1
ATOM 4541 O O . TYR A 1 576 ? -11.617 8.383 11.281 1 93.31 576 TYR A O 1
ATOM 4549 N N . VAL A 1 577 ? -13.555 9.344 10.523 1 94.75 577 VAL A N 1
ATOM 4550 C CA . VAL A 1 577 ? -14.227 9.289 11.812 1 94.75 577 VAL A CA 1
ATOM 4551 C C . VAL A 1 577 ? -15.031 7.996 11.93 1 94.75 577 VAL A C 1
ATOM 4553 O O . VAL A 1 577 ? -15.891 7.719 11.094 1 94.75 577 VAL A O 1
ATOM 4556 N N . THR A 1 578 ? -14.711 7.211 12.969 1 94 578 THR A N 1
ATOM 4557 C CA . THR A 1 578 ? -15.375 5.918 13.055 1 94 578 THR A CA 1
ATOM 4558 C C . THR A 1 578 ? -16.125 5.777 14.383 1 94 578 THR A C 1
ATOM 4560 O O . THR A 1 578 ? -15.719 6.375 15.391 1 94 578 THR A O 1
ATOM 4563 N N . LEU A 1 579 ? -17.141 5 14.32 1 93.75 579 LEU A N 1
ATOM 4564 C CA . LEU A 1 579 ? -17.875 4.691 15.531 1 93.75 579 LEU A CA 1
ATOM 4565 C C . LEU A 1 579 ? -17 3.934 16.531 1 93.75 579 LEU A C 1
ATOM 4567 O O . LEU A 1 579 ? -17.141 4.121 17.734 1 93.75 579 LEU A O 1
ATOM 4571 N N . GLU A 1 580 ? -16.141 3.109 16.047 1 89.69 580 GLU A N 1
ATOM 4572 C CA . GLU A 1 580 ? -15.242 2.332 16.906 1 89.69 580 GLU A CA 1
ATOM 4573 C C . GLU A 1 580 ? -14.359 3.244 17.75 1 89.69 580 GLU A C 1
ATOM 4575 O O . GLU A 1 580 ? -14.18 3 18.953 1 89.69 580 GLU A O 1
ATOM 4580 N N . ASN A 1 581 ? -13.797 4.25 17.172 1 88.19 581 ASN A N 1
ATOM 4581 C CA . ASN A 1 581 ? -12.961 5.188 17.922 1 88.19 581 ASN A CA 1
ATOM 4582 C C . ASN A 1 581 ? -13.773 5.973 18.938 1 88.19 581 ASN A C 1
ATOM 4584 O O . ASN A 1 581 ? -13.273 6.285 20.031 1 88.19 581 ASN A O 1
ATOM 4588 N N . CYS A 1 582 ? -14.984 6.328 18.609 1 87.25 582 CYS A N 1
ATOM 4589 C CA . CYS A 1 582 ? -15.852 7.066 19.516 1 87.25 582 CYS A CA 1
ATOM 4590 C C . CYS A 1 582 ? -16.281 6.191 20.688 1 87.25 582 CYS A C 1
ATOM 4592 O O . CYS A 1 582 ? -16.578 6.703 21.766 1 87.25 582 CYS A O 1
ATOM 4594 N N . ALA A 1 583 ? -16.281 4.848 20.453 1 84.31 583 ALA A N 1
ATOM 4595 C CA . ALA A 1 583 ? -16.578 3.904 21.516 1 84.31 583 ALA A CA 1
ATOM 4596 C C . ALA A 1 583 ? -15.43 3.842 22.531 1 84.31 583 ALA A C 1
ATOM 4598 O O . ALA A 1 583 ? -15.625 3.441 23.672 1 84.31 583 ALA A O 1
ATOM 4599 N N . ASN A 1 584 ? -14.227 4.285 22.141 1 81.69 584 ASN A N 1
ATOM 4600 C CA . ASN A 1 584 ? -13.055 4.332 23 1 81.69 584 ASN A CA 1
ATOM 4601 C C . ASN A 1 584 ? -12.633 5.77 23.297 1 81.69 584 ASN A C 1
ATOM 4603 O O . ASN A 1 584 ? -11.438 6.07 23.375 1 81.69 584 ASN A O 1
ATOM 4607 N N . THR A 1 585 ? -13.609 6.574 23.453 1 86.31 585 THR A N 1
ATOM 4608 C CA . THR A 1 585 ? -13.398 8.008 23.609 1 86.31 585 THR A CA 1
ATOM 4609 C C . THR A 1 585 ? -12.617 8.312 24.891 1 86.31 585 THR A C 1
ATOM 4611 O O . THR A 1 585 ? -12.711 7.574 25.875 1 86.31 585 THR A O 1
ATOM 4614 N N . LEU A 1 586 ? -11.836 9.359 24.859 1 86.62 586 LEU A N 1
ATOM 4615 C CA . LEU A 1 586 ? -11.156 9.898 26.031 1 86.62 586 LEU A CA 1
ATOM 4616 C C . LEU A 1 586 ? -12.109 10.742 26.875 1 86.62 586 LEU A C 1
ATOM 4618 O O . LEU A 1 586 ? -13.07 11.312 26.344 1 86.62 586 LEU A O 1
ATOM 4622 N N . SER A 1 587 ? -11.914 10.758 28.109 1 82 587 SER A N 1
ATOM 4623 C CA . SER A 1 587 ? -12.656 11.609 29.031 1 82 587 SER A CA 1
ATOM 4624 C C . SER A 1 587 ? -11.742 12.242 30.078 1 82 587 SER A C 1
ATOM 4626 O O . SER A 1 587 ? -10.578 11.852 30.188 1 82 587 SER A O 1
ATOM 4628 N N . ALA A 1 588 ? -12.242 13.297 30.672 1 78.94 588 ALA A N 1
ATOM 4629 C CA . ALA A 1 588 ? -11.477 14 31.703 1 78.94 588 ALA A CA 1
ATOM 4630 C C . ALA A 1 588 ? -10.977 13.031 32.781 1 78.94 588 ALA A C 1
ATOM 4632 O O . ALA A 1 588 ? -9.93 13.258 33.406 1 78.94 588 ALA A O 1
ATOM 4633 N N . SER A 1 589 ? -11.688 11.961 32.938 1 74.69 589 SER A N 1
ATOM 4634 C CA . SER A 1 589 ? -11.305 10.969 33.938 1 74.69 589 SER A CA 1
ATOM 4635 C C . SER A 1 589 ? -10.016 10.266 33.562 1 74.69 589 SER A C 1
ATOM 4637 O O . SER A 1 589 ? -9.352 9.648 34.406 1 74.69 589 SER A O 1
ATOM 4639 N N . ASP A 1 590 ? -9.617 10.32 32.312 1 73.06 590 ASP A N 1
ATOM 4640 C CA . ASP A 1 590 ? -8.398 9.672 31.828 1 73.06 590 ASP A CA 1
ATOM 4641 C C . ASP A 1 590 ? -7.168 10.523 32.125 1 73.06 590 ASP A C 1
ATOM 4643 O O . ASP A 1 590 ? -6.035 10.07 31.953 1 73.06 590 ASP A O 1
ATOM 4647 N N . PHE A 1 591 ? -7.438 11.781 32.625 1 68.62 591 PHE A N 1
ATOM 4648 C CA . PHE A 1 591 ? -6.359 12.719 32.906 1 68.62 591 PHE A CA 1
ATOM 4649 C C . PHE A 1 591 ? -5.828 12.523 34.312 1 68.62 591 PHE A C 1
ATOM 4651 O O . PHE A 1 591 ? -6.602 12.461 35.281 1 68.62 591 PHE A O 1
ATOM 4658 N N . THR A 1 592 ? -4.641 12.156 34.5 1 58.22 592 THR A N 1
ATOM 4659 C CA . THR A 1 592 ? -4.004 12.109 35.812 1 58.22 592 THR A CA 1
ATOM 4660 C C . THR A 1 592 ? -3.062 13.289 36 1 58.22 592 THR A C 1
ATOM 4662 O O . THR A 1 592 ? -2.227 13.57 35.156 1 58.22 592 THR A O 1
ATOM 4665 N N . CYS A 1 593 ? -3.371 14.141 37 1 51.62 593 CYS A N 1
ATOM 4666 C CA . CYS A 1 593 ? -2.578 15.336 37.281 1 51.62 593 CYS A CA 1
ATOM 4667 C C . CYS A 1 593 ? -1.135 14.969 37.594 1 51.62 593 CYS A C 1
ATOM 4669 O O . CYS A 1 593 ? -0.876 13.945 38.25 1 51.62 593 CYS A O 1
ATOM 4671 N N . MET B 1 1 ? 61.562 23.656 -5.062 1 22.12 1 MET B N 1
ATOM 4672 C CA . MET B 1 1 ? 61.312 22.469 -5.871 1 22.12 1 MET B CA 1
ATOM 4673 C C . MET B 1 1 ? 59.969 21.859 -5.516 1 22.12 1 MET B C 1
ATOM 4675 O O . MET B 1 1 ? 59.781 21.391 -4.391 1 22.12 1 MET B O 1
ATOM 4679 N N . SER B 1 2 ? 58.844 22.438 -6.016 1 22.8 2 SER B N 1
ATOM 4680 C CA . SER B 1 2 ? 57.406 22.594 -5.922 1 22.8 2 SER B CA 1
ATOM 4681 C C . SER B 1 2 ? 56.656 21.359 -6.426 1 22.8 2 SER B C 1
ATOM 4683 O O . SER B 1 2 ? 56.625 21.109 -7.633 1 22.8 2 SER B O 1
ATOM 4685 N N . SER B 1 3 ? 57 20.203 -5.824 1 24.83 3 SER B N 1
ATOM 4686 C CA . SER B 1 3 ? 56.656 18.844 -6.215 1 24.83 3 SER B CA 1
ATOM 4687 C C . SER B 1 3 ? 55.125 18.688 -6.336 1 24.83 3 SER B C 1
ATOM 4689 O O . SER B 1 3 ? 54.406 19.047 -5.414 1 24.83 3 SER B O 1
ATOM 4691 N N . SER B 1 4 ? 54.625 18.781 -7.547 1 23.77 4 SER B N 1
ATOM 4692 C CA . SER B 1 4 ? 53.312 18.859 -8.195 1 23.77 4 SER B CA 1
ATOM 4693 C C . SER B 1 4 ? 52.469 17.609 -7.91 1 23.77 4 SER B C 1
ATOM 4695 O O . SER B 1 4 ? 52.875 16.5 -8.273 1 23.77 4 SER B O 1
ATOM 4697 N N . LEU B 1 5 ? 51.75 17.469 -6.734 1 23.36 5 LEU B N 1
ATOM 4698 C CA . LEU B 1 5 ? 50.969 16.359 -6.172 1 23.36 5 LEU B CA 1
ATOM 4699 C C . LEU B 1 5 ? 49.844 15.953 -7.113 1 23.36 5 LEU B C 1
ATOM 4701 O O . LEU B 1 5 ? 48.844 16.656 -7.219 1 23.36 5 LEU B O 1
ATOM 4705 N N . GLN B 1 6 ? 50.125 15.5 -8.359 1 21.34 6 GLN B N 1
ATOM 4706 C CA . GLN B 1 6 ? 49.125 15.211 -9.406 1 21.34 6 GLN B CA 1
ATOM 4707 C C . GLN B 1 6 ? 48.156 14.117 -8.969 1 21.34 6 GLN B C 1
ATOM 4709 O O . GLN B 1 6 ? 48.562 12.953 -8.836 1 21.34 6 GLN B O 1
ATOM 4714 N N . SER B 1 7 ? 47.25 14.344 -7.941 1 23.8 7 SER B N 1
ATOM 4715 C CA . SER B 1 7 ? 46.375 13.305 -7.402 1 23.8 7 SER B CA 1
ATOM 4716 C C . SER B 1 7 ? 45.438 12.758 -8.477 1 23.8 7 SER B C 1
ATOM 4718 O O . SER B 1 7 ? 44.719 13.516 -9.125 1 23.8 7 SER B O 1
ATOM 4720 N N . ASN B 1 8 ? 45.875 11.781 -9.219 1 22.67 8 ASN B N 1
ATOM 4721 C CA . ASN B 1 8 ? 45.156 11.133 -10.312 1 22.67 8 ASN B CA 1
ATOM 4722 C C . ASN B 1 8 ? 43.781 10.625 -9.867 1 22.67 8 ASN B C 1
ATOM 4724 O O . ASN B 1 8 ? 43.688 9.734 -9.023 1 22.67 8 ASN B O 1
ATOM 4728 N N . ALA B 1 9 ? 42.75 11.438 -9.859 1 25.52 9 ALA B N 1
ATOM 4729 C CA . ALA B 1 9 ? 41.312 11.32 -9.617 1 25.52 9 ALA B CA 1
ATOM 4730 C C . ALA B 1 9 ? 40.688 10.266 -10.523 1 25.52 9 ALA B C 1
ATOM 4732 O O . ALA B 1 9 ? 39.812 10.578 -11.336 1 25.52 9 ALA B O 1
ATOM 4733 N N . THR B 1 10 ? 41.469 9.289 -11.062 1 25.95 10 THR B N 1
ATOM 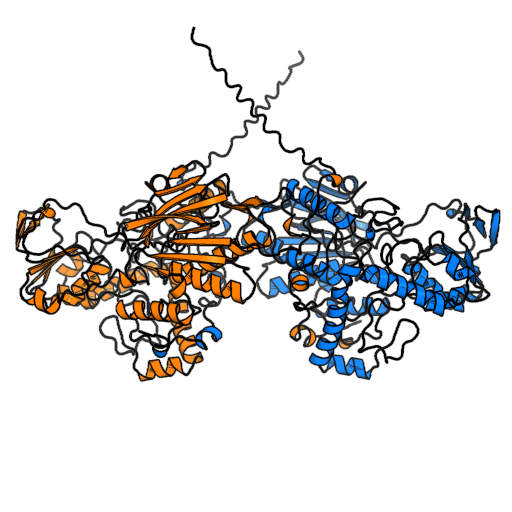4734 C CA . THR B 1 10 ? 40.781 8.492 -12.07 1 25.95 10 THR B CA 1
ATOM 4735 C C . THR B 1 10 ? 39.688 7.633 -11.422 1 25.95 10 THR B C 1
ATOM 4737 O O . THR B 1 10 ? 39.969 6.594 -10.828 1 25.95 10 THR B O 1
ATOM 4740 N N . GLY B 1 11 ? 38.844 8.141 -10.617 1 23.84 11 GLY B N 1
ATOM 4741 C CA . GLY B 1 11 ? 37.812 7.348 -9.953 1 23.84 11 GLY B CA 1
ATOM 4742 C C . GLY B 1 11 ? 36.938 6.578 -10.914 1 23.84 11 GLY B C 1
ATOM 4743 O O . GLY B 1 11 ? 35.938 7.098 -11.391 1 23.84 11 GLY B O 1
ATOM 4744 N N . GLU B 1 12 ? 37.531 5.809 -11.82 1 25.41 12 GLU B N 1
ATOM 4745 C CA . GLU B 1 12 ? 36.75 4.953 -12.703 1 25.41 12 GLU B CA 1
ATOM 4746 C C . GLU B 1 12 ? 35.656 4.211 -11.93 1 25.41 12 GLU B C 1
ATOM 4748 O O . GLU B 1 12 ? 35.969 3.527 -10.945 1 25.41 12 GLU B O 1
ATOM 4753 N N . ASP B 1 13 ? 34.531 4.777 -11.891 1 26.97 13 ASP B N 1
ATOM 4754 C CA . ASP B 1 13 ? 33.25 4.246 -11.406 1 26.97 13 ASP B CA 1
ATOM 4755 C C . ASP B 1 13 ? 33.031 2.812 -11.875 1 26.97 13 ASP B C 1
ATOM 4757 O O . ASP B 1 13 ? 32.875 2.566 -13.07 1 26.97 13 ASP B O 1
ATOM 4761 N N . GLU B 1 14 ? 33.812 1.908 -11.359 1 24.88 14 GLU B N 1
ATOM 4762 C CA . GLU B 1 14 ? 33.531 0.508 -11.648 1 24.88 14 GLU B CA 1
ATOM 4763 C C . GLU B 1 14 ? 32.031 0.218 -11.477 1 24.88 14 GLU B C 1
ATOM 4765 O O . GLU B 1 14 ? 31.531 0.171 -10.352 1 24.88 14 GLU B O 1
ATOM 4770 N N . ALA B 1 15 ? 31.141 0.643 -12.305 1 30.86 15 ALA B N 1
ATOM 4771 C CA . ALA B 1 15 ? 29.828 0.051 -12.539 1 30.86 15 ALA B CA 1
ATOM 4772 C C . ALA B 1 15 ? 29.859 -1.459 -12.32 1 30.86 15 ALA B C 1
ATOM 4774 O O . ALA B 1 15 ? 30.578 -2.178 -13.016 1 30.86 15 ALA B O 1
ATOM 4775 N N . LEU B 1 16 ? 29.547 -1.92 -11.086 1 30.91 16 LEU B N 1
ATOM 4776 C CA . LEU B 1 16 ? 29.422 -3.318 -10.688 1 30.91 16 LEU B CA 1
ATOM 4777 C C . LEU B 1 16 ? 28.844 -4.156 -11.828 1 30.91 16 LEU B C 1
ATOM 4779 O O . LEU B 1 16 ? 27.75 -3.865 -12.328 1 30.91 16 LEU B O 1
ATOM 4783 N N . ASN B 1 17 ? 29.516 -4.629 -12.656 1 30.59 17 ASN B N 1
ATOM 4784 C CA . ASN B 1 17 ? 29.219 -5.703 -13.602 1 30.59 17 ASN B CA 1
ATOM 4785 C C . ASN B 1 17 ? 28.297 -6.75 -12.977 1 30.59 17 ASN B C 1
ATOM 4787 O O . ASN B 1 17 ? 28.688 -7.461 -12.055 1 30.59 17 ASN B O 1
ATOM 4791 N N . SER B 1 18 ? 27.047 -6.5 -12.828 1 37.72 18 SER B N 1
ATOM 4792 C CA . SER B 1 18 ? 25.891 -7.34 -12.5 1 37.72 18 SER B CA 1
ATOM 4793 C C . SER B 1 18 ? 26.062 -8.742 -13.078 1 37.72 18 SER B C 1
ATOM 4795 O O . SER B 1 18 ? 25.109 -9.531 -13.07 1 37.72 18 SER B O 1
ATOM 4797 N N . ASN B 1 19 ? 27.047 -8.961 -13.797 1 35.66 19 ASN B N 1
ATOM 4798 C CA . ASN B 1 19 ? 27.25 -10.258 -14.445 1 35.66 19 ASN B CA 1
ATOM 4799 C C . ASN B 1 19 ? 27.625 -11.336 -13.445 1 35.66 19 ASN B C 1
ATOM 4801 O O . ASN B 1 19 ? 28.25 -12.336 -13.805 1 35.66 19 ASN B O 1
ATOM 4805 N N . GLY B 1 20 ? 27.719 -11.039 -12.141 1 38.94 20 GLY B N 1
ATOM 4806 C CA . GLY B 1 20 ? 28.172 -12.156 -11.32 1 38.94 20 GLY B CA 1
ATOM 4807 C C . GLY B 1 20 ? 27.203 -13.32 -11.32 1 38.94 20 GLY B C 1
ATOM 4808 O O . GLY B 1 20 ? 26 -13.133 -11.5 1 38.94 20 GLY B O 1
ATOM 4809 N N . THR B 1 21 ? 27.641 -14.516 -11.602 1 50.78 21 THR B N 1
ATOM 4810 C CA . THR B 1 21 ? 26.953 -15.797 -11.516 1 50.78 21 THR B CA 1
ATOM 4811 C C . THR B 1 21 ? 26.422 -16.031 -10.109 1 50.78 21 THR B C 1
ATOM 4813 O O . THR B 1 21 ? 26.938 -15.461 -9.141 1 50.78 21 THR B O 1
ATOM 4816 N N . SER B 1 22 ? 25.188 -16.453 -9.906 1 57.62 22 SER B N 1
ATOM 4817 C CA . SER B 1 22 ? 24.547 -16.812 -8.648 1 57.62 22 SER B CA 1
ATOM 4818 C C . SER B 1 22 ? 25.547 -17.453 -7.684 1 57.62 22 SER B C 1
ATOM 4820 O O . SER B 1 22 ? 25.359 -17.391 -6.465 1 57.62 22 SER B O 1
ATOM 4822 N N . SER B 1 23 ? 26.594 -17.875 -8.125 1 59.56 23 SER B N 1
ATOM 4823 C CA . SER B 1 23 ? 27.484 -18.625 -7.254 1 59.56 23 SER B CA 1
ATOM 4824 C C . SER B 1 23 ? 28.203 -17.703 -6.262 1 59.56 23 SER B C 1
ATOM 4826 O O . SER B 1 23 ? 28.656 -18.156 -5.211 1 59.56 23 SER B O 1
ATOM 4828 N N . ASP B 1 24 ? 28.156 -16.391 -6.516 1 68.31 24 ASP B N 1
ATOM 4829 C CA . ASP B 1 24 ? 28.875 -15.445 -5.668 1 68.31 24 ASP B CA 1
ATOM 4830 C C . ASP B 1 24 ? 27.969 -14.836 -4.613 1 68.31 24 ASP B C 1
ATOM 4832 O O . ASP B 1 24 ? 28.422 -14.07 -3.754 1 68.31 24 ASP B O 1
ATOM 4836 N N . TRP B 1 25 ? 26.75 -15.367 -4.668 1 80 25 TRP B N 1
ATOM 4837 C CA . TRP B 1 25 ? 25.781 -14.75 -3.764 1 80 25 TRP B CA 1
ATOM 4838 C C . TRP B 1 25 ? 25.203 -15.789 -2.805 1 80 25 TRP B C 1
ATOM 4840 O O . TRP B 1 25 ? 25.188 -16.984 -3.105 1 80 25 TRP B O 1
ATOM 4850 N N . ASP B 1 26 ? 25.047 -15.359 -1.578 1 88.19 26 ASP B N 1
ATOM 4851 C CA . ASP B 1 26 ? 2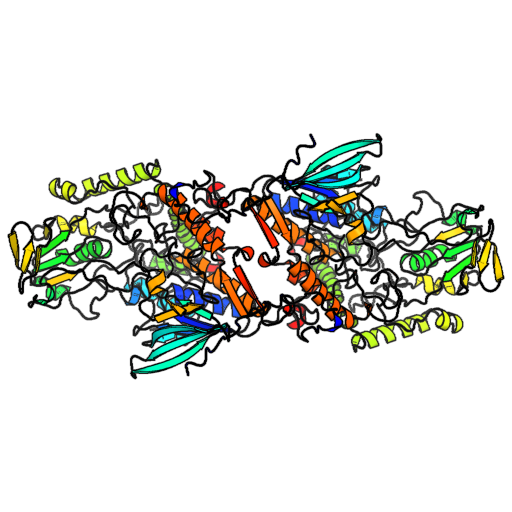4.312 -16.172 -0.611 1 88.19 26 ASP B CA 1
ATOM 4852 C C . ASP B 1 26 ? 23.094 -15.438 -0.091 1 88.19 26 ASP B C 1
ATOM 4854 O O . ASP B 1 26 ? 23 -14.211 -0.187 1 88.19 26 ASP B O 1
ATOM 4858 N N . TYR B 1 27 ? 22.125 -16.203 0.283 1 93.19 27 TYR B N 1
ATOM 4859 C CA . TYR B 1 27 ? 20.938 -15.594 0.864 1 93.19 27 TYR B CA 1
ATOM 4860 C C . TYR B 1 27 ? 21.062 -15.5 2.381 1 93.19 27 TYR B C 1
ATOM 4862 O O . TYR B 1 27 ? 21.875 -16.188 2.99 1 93.19 27 TYR B O 1
ATOM 4870 N N . LEU B 1 28 ? 20.359 -14.594 2.984 1 95.56 28 LEU B N 1
ATOM 4871 C CA . LEU B 1 28 ? 20.359 -14.438 4.434 1 95.56 28 LEU B CA 1
ATOM 4872 C C . LEU B 1 28 ? 19.609 -15.594 5.102 1 95.56 28 LEU B C 1
ATOM 4874 O O . LEU B 1 28 ? 18.531 -15.977 4.652 1 95.56 28 LEU B O 1
ATOM 4878 N N . LYS B 1 29 ? 20.188 -16.203 6.152 1 94.19 29 LYS B N 1
ATOM 4879 C CA . LYS B 1 29 ? 19.594 -17.328 6.863 1 94.19 29 LYS B CA 1
ATOM 4880 C C . LYS B 1 29 ? 18.609 -16.844 7.938 1 94.19 29 LYS B C 1
ATOM 4882 O O . LYS B 1 29 ? 18.797 -17.141 9.125 1 94.19 29 LYS B O 1
ATOM 4887 N N . LYS B 1 30 ? 17.594 -16.141 7.582 1 95.81 30 LYS B N 1
ATOM 4888 C CA . LYS B 1 30 ? 16.484 -15.633 8.398 1 95.81 30 LYS B CA 1
ATOM 4889 C C . LYS B 1 30 ? 15.188 -15.586 7.602 1 95.81 30 LYS B C 1
ATOM 4891 O O . LYS B 1 30 ? 15.211 -15.562 6.367 1 95.81 30 LYS B O 1
ATOM 4896 N N . PRO B 1 31 ? 14.094 -15.625 8.305 1 96.69 31 PRO B N 1
ATOM 4897 C CA . PRO B 1 31 ? 12.836 -15.484 7.574 1 96.69 31 PRO B CA 1
ATOM 4898 C C . PRO B 1 31 ? 12.75 -14.18 6.793 1 96.69 31 PRO B C 1
ATOM 4900 O O . PRO B 1 31 ? 13.43 -13.203 7.137 1 96.69 31 PRO B O 1
ATOM 4903 N N . GLY B 1 32 ? 12 -14.227 5.73 1 97.25 32 GLY B N 1
ATOM 4904 C CA . GLY B 1 32 ? 11.766 -13.008 4.965 1 97.25 32 GLY B CA 1
ATOM 4905 C C . GLY B 1 32 ? 11.016 -11.945 5.75 1 97.25 32 GLY B C 1
ATOM 4906 O O . GLY B 1 32 ? 10.211 -12.266 6.621 1 97.25 32 GLY B O 1
ATOM 4907 N N . PHE B 1 33 ? 11.305 -10.688 5.527 1 97.75 33 PHE B N 1
ATOM 4908 C CA . PHE B 1 33 ? 10.578 -9.523 6.035 1 97.75 33 PHE B CA 1
ATOM 4909 C C . PHE B 1 33 ? 10.758 -9.398 7.543 1 97.75 33 PHE B C 1
ATOM 4911 O O . PHE B 1 33 ? 9.93 -8.773 8.219 1 97.75 33 PHE B O 1
ATOM 4918 N N . GLN B 1 34 ? 11.75 -10.094 8.102 1 97.31 34 GLN B N 1
ATOM 4919 C CA . GLN B 1 34 ? 12.008 -9.938 9.531 1 97.31 34 GLN B CA 1
ATOM 4920 C C . GLN B 1 34 ? 12.398 -8.5 9.859 1 97.31 34 GLN B C 1
ATOM 4922 O O . GLN B 1 34 ? 13.406 -7.992 9.359 1 97.31 34 GLN B O 1
ATOM 4927 N N . PRO B 1 35 ? 11.641 -7.84 10.695 1 97.69 35 PRO B N 1
ATOM 4928 C CA . PRO B 1 35 ? 11.938 -6.434 10.969 1 97.69 35 PRO B CA 1
ATOM 4929 C C . PRO B 1 35 ? 13.227 -6.242 11.766 1 97.69 35 PRO B C 1
ATOM 4931 O O . PRO B 1 35 ? 13.391 -6.84 12.836 1 97.69 35 PRO B O 1
ATOM 4934 N N . ARG B 1 36 ? 14.125 -5.477 11.281 1 97.25 36 ARG B N 1
ATOM 4935 C CA . ARG B 1 36 ? 15.297 -5.098 12.055 1 97.25 36 ARG B CA 1
ATOM 4936 C C . ARG B 1 36 ? 14.977 -3.959 13.016 1 97.25 36 ARG B C 1
ATOM 4938 O O . ARG B 1 36 ? 14.047 -3.18 12.773 1 97.25 36 ARG B O 1
ATOM 4945 N N . PRO B 1 37 ? 15.672 -3.812 14.086 1 98.06 37 PRO B N 1
ATOM 4946 C CA . PRO B 1 37 ? 15.414 -2.709 15.016 1 98.06 37 PRO B CA 1
ATOM 4947 C C . PRO B 1 37 ? 15.844 -1.355 14.461 1 98.06 37 PRO B C 1
ATOM 4949 O O . PRO B 1 37 ? 16.812 -1.279 13.688 1 98.06 37 PRO B O 1
ATOM 4952 N N . LEU B 1 38 ? 15.148 -0.295 14.82 1 98.69 38 LEU B N 1
ATOM 4953 C CA . LEU B 1 38 ? 15.484 1.077 14.453 1 98.69 38 LEU B CA 1
ATOM 4954 C C . LEU B 1 38 ? 15.508 1.978 15.688 1 98.69 38 LEU B C 1
ATOM 4956 O O . LEU B 1 38 ? 14.797 1.715 16.672 1 98.69 38 LEU B O 1
ATOM 4960 N N . ARG B 1 39 ? 16.328 3 15.625 1 98.81 39 ARG B N 1
ATOM 4961 C CA . ARG B 1 39 ? 16.328 4.094 16.594 1 98.81 39 ARG B CA 1
ATOM 4962 C C . ARG B 1 39 ? 15.859 5.395 15.938 1 98.81 39 ARG B C 1
ATOM 4964 O O . ARG B 1 39 ? 16.312 5.754 14.852 1 98.81 39 ARG B O 1
ATOM 4971 N N . LEU B 1 40 ? 14.914 6.07 16.625 1 98.88 40 LEU B N 1
ATOM 4972 C CA . LEU B 1 40 ? 14.297 7.266 16.062 1 98.88 40 LEU B CA 1
ATOM 4973 C C . LEU B 1 40 ? 14.312 8.414 17.062 1 98.88 40 LEU B C 1
ATOM 4975 O O . LEU B 1 40 ? 13.93 8.234 18.219 1 98.88 40 LEU B O 1
ATOM 4979 N N . ALA B 1 41 ? 14.828 9.586 16.656 1 98.94 41 ALA B N 1
ATOM 4980 C CA . ALA B 1 41 ? 14.727 10.805 17.438 1 98.94 41 ALA B CA 1
ATOM 4981 C C . ALA B 1 41 ? 13.633 11.719 16.891 1 98.94 41 ALA B C 1
ATOM 4983 O O . ALA B 1 41 ? 13.602 12.016 15.695 1 98.94 41 ALA B O 1
ATOM 4984 N N . ILE B 1 42 ? 12.742 12.078 17.766 1 98.88 42 ILE B N 1
ATOM 4985 C CA . ILE B 1 42 ? 11.688 13.031 17.438 1 98.88 42 ILE B CA 1
ATOM 4986 C C . ILE B 1 42 ? 11.961 14.367 18.109 1 98.88 42 ILE B C 1
ATOM 4988 O O . ILE B 1 42 ? 12.117 14.43 19.328 1 98.88 42 ILE B O 1
ATOM 4992 N N . CYS B 1 43 ? 12.039 15.43 17.344 1 98.62 43 CYS B N 1
ATOM 4993 C CA . CYS B 1 43 ? 12.305 16.766 17.875 1 98.62 43 CYS B CA 1
ATOM 4994 C C . CYS B 1 43 ? 11.016 17.531 18.078 1 98.62 43 CYS B C 1
ATOM 4996 O O . CYS B 1 43 ? 10.547 18.219 17.156 1 98.62 43 CYS B O 1
ATOM 4998 N N . GLY B 1 44 ? 10.5 17.516 19.297 1 98.19 44 GLY B N 1
ATOM 4999 C CA . GLY B 1 44 ? 9.258 18.203 19.625 1 98.19 44 GLY B CA 1
ATOM 5000 C C . GLY B 1 44 ? 8.203 17.281 20.203 1 98.19 44 GLY B C 1
ATOM 5001 O O . GLY B 1 44 ? 7.992 16.172 19.688 1 98.19 44 GLY B O 1
ATOM 5002 N N . ALA B 1 45 ? 7.566 17.75 21.281 1 98.5 45 ALA B N 1
ATOM 5003 C CA . ALA B 1 45 ? 6.512 16.984 21.938 1 98.5 45 ALA B CA 1
ATOM 5004 C C . ALA B 1 45 ? 5.184 17.734 21.906 1 98.5 45 ALA B C 1
ATOM 5006 O O . ALA B 1 45 ? 4.469 17.797 22.906 1 98.5 45 ALA B O 1
ATOM 5007 N N . GLY B 1 46 ? 4.949 18.422 20.781 1 97.88 46 GLY B N 1
ATOM 5008 C CA . GLY B 1 46 ? 3.625 18.953 20.484 1 97.88 46 GLY B CA 1
ATOM 5009 C C . GLY B 1 46 ? 2.699 17.938 19.844 1 97.88 46 GLY B C 1
ATOM 5010 O O . GLY B 1 46 ? 2.941 16.734 19.938 1 97.88 46 GLY B O 1
ATOM 5011 N N . ALA B 1 47 ? 1.653 18.391 19.203 1 97.56 47 ALA B N 1
ATOM 5012 C CA . ALA B 1 47 ? 0.648 17.516 18.609 1 97.56 47 ALA B CA 1
ATOM 5013 C C . ALA B 1 47 ? 1.282 16.562 17.594 1 97.56 47 ALA B C 1
ATOM 5015 O O . ALA B 1 47 ? 0.954 15.375 17.562 1 97.56 47 ALA B O 1
ATOM 5016 N N . ALA B 1 48 ? 2.184 17.062 16.797 1 98 48 ALA B N 1
ATOM 5017 C CA . ALA B 1 48 ? 2.812 16.25 15.75 1 98 48 ALA B CA 1
ATOM 5018 C C . ALA B 1 48 ? 3.643 15.125 16.344 1 98 48 ALA B C 1
ATOM 5020 O O . ALA B 1 48 ? 3.529 13.969 15.93 1 98 48 ALA B O 1
ATOM 5021 N N . GLY B 1 49 ? 4.484 15.484 17.328 1 98.69 49 GLY B N 1
ATOM 5022 C CA . GLY B 1 49 ? 5.293 14.469 17.984 1 98.69 49 GLY B CA 1
ATOM 5023 C C . GLY B 1 49 ? 4.469 13.43 18.719 1 98.69 49 GLY B C 1
ATOM 5024 O O . GLY B 1 49 ? 4.773 12.234 18.656 1 98.69 49 GLY B O 1
ATOM 5025 N N . LEU B 1 50 ? 3.473 13.875 19.375 1 98.75 50 LEU B N 1
ATOM 5026 C CA . LEU B 1 50 ? 2.594 12.961 20.109 1 98.75 50 LEU B CA 1
ATOM 5027 C C . LEU B 1 50 ? 1.855 12.039 19.156 1 98.75 50 LEU B C 1
ATOM 5029 O O . LEU B 1 50 ? 1.709 10.844 19.422 1 98.75 50 LEU B O 1
ATOM 5033 N N . CYS B 1 51 ? 1.442 12.578 18.047 1 98.62 51 CYS B N 1
ATOM 5034 C CA . CYS B 1 51 ? 0.739 11.789 17.047 1 98.62 51 CYS B CA 1
ATOM 5035 C C . CYS B 1 51 ? 1.632 10.688 16.5 1 98.62 51 CYS B C 1
ATOM 5037 O O . CYS B 1 51 ? 1.218 9.531 16.422 1 98.62 51 CYS B O 1
ATOM 5039 N N . LEU B 1 52 ? 2.824 11.047 16.141 1 98.88 52 LEU B N 1
ATOM 5040 C CA . LEU B 1 52 ? 3.756 10.062 15.602 1 98.88 52 LEU B CA 1
ATOM 5041 C C . LEU B 1 52 ? 4.066 8.984 16.625 1 98.88 52 LEU B C 1
ATOM 5043 O O . LEU B 1 52 ? 4.109 7.793 16.297 1 98.88 52 LEU B O 1
ATOM 5047 N N . SER B 1 53 ? 4.266 9.383 17.875 1 98.88 53 SER B N 1
ATOM 5048 C CA . SER B 1 53 ? 4.543 8.438 18.953 1 98.88 53 SER B CA 1
ATOM 5049 C C . SER B 1 53 ? 3.41 7.426 19.109 1 98.88 53 SER B C 1
ATOM 5051 O O . SER B 1 53 ? 3.656 6.223 19.219 1 98.88 53 SER B O 1
ATOM 5053 N N . TYR B 1 54 ? 2.213 7.902 19.094 1 98.5 54 TYR B N 1
ATOM 5054 C CA . TYR B 1 54 ? 1.052 7.027 19.203 1 98.5 54 TYR B CA 1
ATOM 5055 C C . TYR B 1 54 ? 1.022 6.008 18.078 1 98.5 54 TYR B C 1
ATOM 5057 O O . TYR B 1 54 ? 0.83 4.812 18.312 1 98.5 54 TYR B O 1
ATOM 5065 N N . LYS B 1 55 ? 1.219 6.527 16.859 1 98.69 55 LYS B N 1
ATOM 5066 C CA . LYS B 1 55 ? 1.143 5.648 15.695 1 98.69 55 LYS B CA 1
ATOM 5067 C C . LYS B 1 55 ? 2.256 4.609 15.719 1 98.69 55 LYS B C 1
ATOM 5069 O O . LYS B 1 55 ? 2.059 3.471 15.281 1 98.69 55 LYS B O 1
ATOM 5074 N N . ILE B 1 56 ? 3.42 4.969 16.188 1 98.81 56 ILE B N 1
ATOM 5075 C CA . ILE B 1 56 ? 4.527 4.027 16.312 1 98.81 56 ILE B CA 1
ATOM 5076 C C . ILE B 1 56 ? 4.172 2.939 17.328 1 98.81 56 ILE B C 1
ATOM 5078 O O . ILE B 1 56 ? 4.332 1.749 17.047 1 98.81 56 ILE B O 1
ATOM 5082 N N . LEU B 1 57 ? 3.715 3.363 18.484 1 98.56 57 LEU B N 1
ATOM 5083 C CA . LEU B 1 57 ? 3.365 2.404 19.531 1 98.56 57 LEU B CA 1
ATOM 5084 C C . LEU B 1 57 ? 2.264 1.464 19.047 1 98.56 57 LEU B C 1
ATOM 5086 O O . LEU B 1 57 ? 2.342 0.251 19.266 1 98.56 57 LEU B O 1
ATOM 5090 N N . GLU B 1 58 ? 1.274 2.018 18.406 1 97.62 58 GLU B N 1
ATOM 5091 C CA . GLU B 1 58 ? 0.186 1.208 17.859 1 97.62 58 GLU B CA 1
ATOM 5092 C C . GLU B 1 58 ? 0.699 0.222 16.812 1 97.62 58 GLU B C 1
ATOM 5094 O O . GLU B 1 58 ? 0.29 -0.94 16.797 1 97.62 58 GLU B O 1
ATOM 5099 N N . ALA B 1 59 ? 1.542 0.65 15.969 1 97.94 59 ALA B N 1
ATOM 5100 C CA . ALA B 1 59 ? 2.09 -0.184 14.906 1 97.94 59 ALA B CA 1
ATOM 5101 C C . ALA B 1 59 ? 2.947 -1.311 15.477 1 97.94 59 ALA B C 1
ATOM 5103 O O . ALA B 1 59 ? 2.986 -2.412 14.922 1 97.94 59 ALA B O 1
ATOM 5104 N N . GLN B 1 60 ? 3.682 -1 16.531 1 97.5 60 GLN B N 1
ATOM 5105 C CA . GLN B 1 60 ? 4.449 -2.049 17.188 1 97.5 60 GLN B CA 1
ATOM 5106 C C . GLN B 1 60 ? 3.531 -3.094 17.812 1 97.5 60 GLN B C 1
ATOM 5108 O O . GLN B 1 60 ? 3.793 -4.293 17.719 1 97.5 60 GLN B O 1
ATOM 5113 N N . LYS B 1 61 ? 2.48 -2.662 18.406 1 96.06 61 LYS B N 1
ATOM 5114 C CA . LYS B 1 61 ? 1.523 -3.551 19.047 1 96.06 61 LYS B CA 1
ATOM 5115 C C . LYS B 1 61 ? 0.837 -4.461 18.047 1 96.06 61 LYS B C 1
ATOM 5117 O O . LYS B 1 61 ? 0.596 -5.641 18.312 1 96.06 61 LYS B O 1
ATOM 5122 N N . ASN B 1 62 ? 0.584 -3.92 16.859 1 93.62 62 ASN B N 1
ATOM 5123 C CA . ASN B 1 62 ? -0.187 -4.691 15.891 1 93.62 62 ASN B CA 1
ATOM 5124 C C . ASN B 1 62 ? 0.721 -5.418 14.906 1 93.62 62 ASN B C 1
ATOM 5126 O O . ASN B 1 62 ? 0.24 -6.035 13.953 1 93.62 62 ASN B O 1
ATOM 5130 N N . GLY B 1 63 ? 1.973 -5.242 14.945 1 93.31 63 GLY B N 1
ATOM 5131 C CA . GLY B 1 63 ? 2.916 -6.047 14.188 1 93.31 63 GLY B CA 1
ATOM 5132 C C . GLY B 1 63 ? 3.344 -5.391 12.891 1 93.31 63 GLY B C 1
ATOM 5133 O O . GLY B 1 63 ? 4.129 -5.965 12.133 1 93.31 63 GLY B O 1
ATOM 5134 N N . VAL B 1 64 ? 2.867 -4.262 12.656 1 95.12 64 VAL B N 1
ATOM 5135 C CA . VAL B 1 64 ? 3.277 -3.527 11.461 1 95.12 64 VAL B CA 1
ATOM 5136 C C . VAL B 1 64 ? 4.746 -3.121 11.586 1 95.12 64 VAL B C 1
ATOM 5138 O O . VAL B 1 64 ? 5.492 -3.162 10.609 1 95.12 64 VAL B O 1
ATOM 5141 N N . LEU B 1 65 ? 5.082 -2.729 12.812 1 97.88 65 LEU B N 1
ATOM 5142 C CA . LEU B 1 65 ? 6.473 -2.408 13.125 1 97.88 65 LEU B CA 1
ATOM 5143 C C . LEU B 1 65 ? 7.055 -3.426 14.102 1 97.88 65 LEU B C 1
ATOM 5145 O O . LEU B 1 65 ? 6.344 -3.947 14.961 1 97.88 65 LEU B O 1
ATOM 5149 N N . GLY B 1 66 ? 8.383 -3.736 13.812 1 97.31 66 GLY B N 1
ATOM 5150 C CA . GLY B 1 66 ? 9.156 -4.332 14.891 1 97.31 66 GLY B CA 1
ATOM 5151 C C . GLY B 1 66 ? 9.609 -3.326 15.93 1 97.31 66 GLY B C 1
ATOM 5152 O O . GLY B 1 66 ? 8.938 -2.32 16.156 1 97.31 66 GLY B O 1
ATOM 5153 N N . SER B 1 67 ? 10.711 -3.602 16.469 1 98.06 67 SER B N 1
ATOM 5154 C CA . SER B 1 67 ? 11.227 -2.762 17.547 1 98.06 67 SER B CA 1
ATOM 5155 C C . SER B 1 67 ? 11.688 -1.406 17.016 1 98.06 67 SER B C 1
ATOM 5157 O O . SER B 1 67 ? 12.562 -1.336 16.141 1 98.06 67 SER B O 1
ATOM 5159 N N . VAL B 1 68 ? 11.102 -0.401 17.547 1 98.62 68 VAL B N 1
ATOM 5160 C CA . VAL B 1 68 ? 11.539 0.973 17.328 1 98.62 68 VAL B CA 1
ATOM 5161 C C . VAL B 1 68 ? 11.789 1.653 18.672 1 98.62 68 VAL B C 1
ATOM 5163 O O . VAL B 1 68 ? 10.867 1.848 19.453 1 98.62 68 VAL B O 1
ATOM 5166 N N . GLU B 1 69 ? 13.008 1.921 18.953 1 98.56 69 GLU B N 1
ATOM 5167 C CA . GLU B 1 69 ? 13.359 2.752 20.094 1 98.56 69 GLU B CA 1
ATOM 5168 C C . GLU B 1 69 ? 13.305 4.234 19.734 1 98.56 69 GLU B C 1
ATOM 5170 O O . GLU B 1 69 ? 14.023 4.688 18.844 1 98.56 69 GLU B O 1
ATOM 5175 N N . PHE B 1 70 ? 12.398 4.945 20.453 1 98.69 70 PHE B N 1
ATOM 5176 C CA . PHE B 1 70 ? 12.312 6.355 20.094 1 98.69 70 PHE B CA 1
ATOM 5177 C C . PHE B 1 70 ? 12.281 7.238 21.328 1 98.69 70 PHE B C 1
ATOM 5179 O O . PHE B 1 70 ? 12.07 6.746 22.438 1 98.69 70 PHE B O 1
ATOM 5186 N N . VAL B 1 71 ? 12.609 8.555 21.125 1 98.81 71 VAL B N 1
ATOM 5187 C CA . VAL B 1 71 ? 12.594 9.578 22.156 1 98.81 71 VAL B CA 1
ATOM 5188 C C . VAL B 1 71 ? 12.078 10.891 21.578 1 98.81 71 VAL B C 1
ATOM 5190 O O . VAL B 1 71 ? 12.367 11.227 20.422 1 98.81 71 VAL B O 1
ATOM 5193 N N . LEU B 1 72 ? 11.242 11.539 22.375 1 98.88 72 LEU B N 1
ATOM 5194 C CA . LEU B 1 72 ? 10.844 12.906 22.062 1 98.88 72 LEU B CA 1
ATOM 5195 C C . LEU B 1 72 ? 11.664 13.914 22.875 1 98.88 72 LEU B C 1
ATOM 5197 O O . LEU B 1 72 ? 11.633 13.898 24.109 1 98.88 72 LEU B O 1
ATOM 5201 N N . PHE B 1 73 ? 12.359 14.758 22.203 1 98.88 73 PHE B N 1
ATOM 5202 C CA . PHE B 1 73 ? 13.062 15.844 22.875 1 98.88 73 PHE B CA 1
ATOM 5203 C C . PHE B 1 73 ? 12.227 17.109 22.875 1 98.88 73 PHE B C 1
ATOM 5205 O O . PHE B 1 73 ? 11.773 17.562 21.812 1 98.88 73 PHE B O 1
ATOM 5212 N N . GLU B 1 74 ? 11.969 17.641 24.031 1 98.5 74 GLU B N 1
ATOM 5213 C CA . GLU B 1 74 ? 11.203 18.875 24.203 1 98.5 74 GLU B CA 1
ATOM 5214 C C . GLU B 1 74 ? 12 19.906 25.016 1 98.5 74 GLU B C 1
ATOM 5216 O O . GLU B 1 74 ? 12.43 19.641 26.125 1 98.5 74 GLU B O 1
ATOM 5221 N N . LYS B 1 75 ? 12.148 21.094 24.438 1 96.88 75 LYS B N 1
ATOM 5222 C CA . LYS B 1 75 ? 12.953 22.109 25.078 1 96.88 75 LYS B CA 1
ATOM 5223 C C . LYS B 1 75 ? 12.211 22.75 26.25 1 96.88 75 LYS B C 1
ATOM 5225 O O . LYS B 1 75 ? 12.828 23.297 27.172 1 96.88 75 LYS B O 1
ATOM 5230 N N . GLU B 1 76 ? 10.898 22.703 26.25 1 95.56 76 GLU B N 1
ATOM 5231 C CA . GLU B 1 76 ? 10.078 23.344 27.281 1 95.56 76 GLU B CA 1
ATOM 5232 C C . GLU B 1 76 ? 9.984 22.453 28.516 1 95.56 76 GLU B C 1
ATOM 5234 O O . GLU B 1 76 ? 10.344 21.281 28.484 1 95.56 76 GLU B O 1
ATOM 5239 N N . GLY B 1 77 ? 9.477 23 29.609 1 95.88 77 GLY B N 1
ATOM 5240 C CA . GLY B 1 77 ? 9.312 22.297 30.859 1 95.88 77 GLY B CA 1
ATOM 5241 C C . GLY B 1 77 ? 8.062 21.438 30.891 1 95.88 77 GLY B C 1
ATOM 5242 O O . GLY B 1 77 ? 7.832 20.703 31.875 1 95.88 77 GLY B O 1
ATOM 5243 N N . ASP B 1 78 ? 7.316 21.5 29.891 1 96 78 ASP B N 1
ATOM 5244 C CA . ASP B 1 78 ? 6.121 20.688 29.703 1 96 78 ASP B CA 1
ATOM 5245 C C . ASP B 1 78 ? 5.902 20.359 28.234 1 96 78 ASP B C 1
ATOM 5247 O O . ASP B 1 78 ? 6.641 20.844 27.359 1 96 78 ASP B O 1
ATOM 5251 N N . TYR B 1 79 ? 4.965 19.422 28.031 1 96.44 79 TYR B N 1
ATOM 5252 C CA . TYR B 1 79 ? 4.719 19.016 26.656 1 96.44 79 TYR B CA 1
ATOM 5253 C C . TYR B 1 79 ? 3.359 19.516 26.172 1 96.44 79 TYR B C 1
ATOM 5255 O O . TYR B 1 79 ? 2.643 20.188 26.922 1 96.44 79 TYR B O 1
ATOM 5263 N N . THR B 1 80 ? 3.08 19.422 24.906 1 95.44 80 THR B N 1
ATOM 5264 C CA . THR B 1 80 ? 1.877 19.75 24.156 1 95.44 80 THR B CA 1
ATOM 5265 C C . THR B 1 80 ? 2.139 20.922 23.203 1 95.44 80 THR B C 1
ATOM 5267 O O . THR B 1 80 ? 1.211 21.438 22.578 1 95.44 80 THR B O 1
ATOM 5270 N N . GLY B 1 81 ? 3.363 21.375 23.172 1 94.06 81 GLY B N 1
ATOM 5271 C CA . GLY B 1 81 ? 3.812 22.297 22.125 1 94.06 81 GLY B CA 1
ATOM 5272 C C . GLY B 1 81 ? 3.123 23.656 22.188 1 94.06 81 GLY B C 1
ATOM 5273 O O . GLY B 1 81 ? 3.148 24.312 23.219 1 94.06 81 GLY B O 1
ATOM 5274 N N . THR B 1 82 ? 2.416 23.969 21.172 1 93.12 82 THR B N 1
ATOM 5275 C CA . THR B 1 82 ? 1.737 25.25 20.969 1 93.12 82 THR B CA 1
ATOM 5276 C C . THR B 1 82 ? 0.834 25.562 22.156 1 93.12 82 THR B C 1
ATOM 5278 O O . THR B 1 82 ? 0.722 26.719 22.578 1 93.12 82 THR B O 1
ATOM 5281 N N . TRP B 1 83 ? 0.303 24.609 22.766 1 94.81 83 TRP B N 1
ATOM 5282 C CA . TRP B 1 83 ? -0.729 24.828 23.766 1 94.81 83 TRP B CA 1
ATOM 5283 C C . TRP B 1 83 ? -0.118 24.938 25.156 1 94.81 83 TRP B C 1
ATOM 5285 O O . TRP B 1 83 ? -0.79 25.359 26.109 1 94.81 83 TRP B O 1
ATOM 5295 N N . HIS B 1 84 ? 1.06 24.547 25.25 1 93.06 84 HIS B N 1
ATOM 5296 C CA . HIS B 1 84 ? 1.831 24.891 26.453 1 93.06 84 HIS B CA 1
ATOM 5297 C C . HIS B 1 84 ? 2.422 26.281 26.328 1 93.06 84 HIS B C 1
ATOM 5299 O O . HIS B 1 84 ? 2.416 27.047 27.297 1 93.06 84 HIS B O 1
ATOM 5305 N N . ALA B 1 85 ? 2.854 26.625 25.141 1 89.81 85 ALA B N 1
ATOM 5306 C CA . ALA B 1 85 ? 3.611 27.844 24.906 1 89.81 85 ALA B CA 1
ATOM 5307 C C . ALA B 1 85 ? 2.689 29.062 24.875 1 89.81 85 ALA B C 1
ATOM 5309 O O . ALA B 1 85 ? 3.086 30.156 25.266 1 89.81 85 ALA B O 1
ATOM 5310 N N . ASN B 1 86 ? 1.504 28.922 24.391 1 92.62 86 ASN B N 1
ATOM 5311 C CA . ASN B 1 86 ? 0.585 30.047 24.25 1 92.62 86 ASN B CA 1
ATOM 5312 C C . ASN B 1 86 ? -0.454 30.078 25.359 1 92.62 86 ASN B C 1
ATOM 5314 O O . ASN B 1 86 ? -1.338 29.219 25.422 1 92.62 86 ASN B O 1
ATOM 5318 N N . ARG B 1 87 ? -0.384 31.156 26.219 1 92.19 87 ARG B N 1
ATOM 5319 C CA . ARG B 1 87 ? -1.242 31.203 27.391 1 92.19 87 ARG B CA 1
ATOM 5320 C C . ARG B 1 87 ? -1.818 32.594 27.578 1 92.19 87 ARG B C 1
ATOM 5322 O O . ARG B 1 87 ? -2.23 32.969 28.688 1 92.19 87 ARG B O 1
ATOM 5329 N N . TYR B 1 88 ? -1.823 33.438 26.562 1 95.94 88 TYR B N 1
ATOM 5330 C CA . TYR B 1 88 ? -2.35 34.781 26.672 1 95.94 88 TYR B CA 1
ATOM 5331 C C . TYR B 1 88 ? -3.852 34.781 26.922 1 95.94 88 TYR B C 1
ATOM 5333 O O . TYR B 1 88 ? -4.523 33.781 26.641 1 95.94 88 TYR B O 1
ATOM 5341 N N . PRO B 1 89 ? -4.348 35.844 27.484 1 96.44 89 PRO B N 1
ATOM 5342 C CA . PRO B 1 89 ? -5.785 35.875 27.766 1 96.44 89 PRO B CA 1
ATOM 5343 C C . PRO B 1 89 ? -6.637 35.719 26.5 1 96.44 89 PRO B C 1
ATOM 5345 O O . PRO B 1 89 ? -6.426 36.406 25.516 1 96.44 89 PRO B O 1
ATOM 5348 N N . GLY B 1 90 ? -7.582 34.75 26.609 1 95.25 90 GLY B N 1
ATOM 5349 C CA . GLY B 1 90 ? -8.508 34.531 25.5 1 95.25 90 GLY B CA 1
ATOM 5350 C C . GLY B 1 90 ? -7.988 33.562 24.453 1 95.25 90 GLY B C 1
ATOM 5351 O O . GLY B 1 90 ? -8.664 33.281 23.469 1 95.25 90 GLY B O 1
ATOM 5352 N N . CYS B 1 91 ? -6.828 32.969 24.75 1 95.94 91 CYS B N 1
ATOM 5353 C CA . CYS B 1 91 ? -6.199 32.062 23.797 1 95.94 91 CYS B CA 1
ATOM 5354 C C . CYS B 1 91 ? -7.07 30.844 23.547 1 95.94 91 CYS B C 1
ATOM 5356 O O . CYS B 1 91 ? -7.457 30.141 24.484 1 95.94 91 CYS B O 1
ATOM 5358 N N . ARG B 1 92 ? -7.391 30.578 22.25 1 94.56 92 ARG B N 1
ATOM 5359 C CA . ARG B 1 92 ? -8.141 29.406 21.828 1 94.56 92 ARG B CA 1
ATOM 5360 C C . ARG B 1 92 ? -7.891 29.094 20.359 1 94.56 92 ARG B C 1
ATOM 5362 O O . ARG B 1 92 ? -7.18 29.828 19.672 1 94.56 92 ARG B O 1
ATOM 5369 N N . CYS B 1 93 ? -8.352 27.969 19.922 1 93.25 93 CYS B N 1
ATOM 5370 C CA . CYS B 1 93 ? -8.289 27.609 18.516 1 93.25 93 CYS B CA 1
ATOM 5371 C C . CYS B 1 93 ? -9.516 28.125 17.766 1 93.25 93 CYS B C 1
ATOM 5373 O O . CYS B 1 93 ? -10.617 28.125 18.297 1 93.25 93 CYS B O 1
ATOM 5375 N N . ASP B 1 94 ? -9.328 28.547 16.547 1 91.25 94 ASP B N 1
ATOM 5376 C CA . ASP B 1 94 ? -10.43 29.016 15.719 1 91.25 94 ASP B CA 1
ATOM 5377 C C . ASP B 1 94 ? -11.18 27.859 15.078 1 91.25 94 ASP B C 1
ATOM 5379 O O . ASP B 1 94 ? -12.148 28.062 14.344 1 91.25 94 ASP B O 1
ATOM 5383 N N . ILE B 1 95 ? -10.734 26.656 15.312 1 93.5 95 ILE B N 1
ATOM 5384 C CA . ILE B 1 95 ? -11.367 25.438 14.836 1 93.5 95 ILE B CA 1
ATOM 5385 C C . ILE B 1 95 ? -12.18 24.797 15.969 1 93.5 95 ILE B C 1
ATOM 5387 O O . ILE B 1 95 ? -11.695 24.688 17.094 1 93.5 95 ILE B O 1
ATOM 5391 N N . PRO B 1 96 ? -13.398 24.359 15.641 1 95.19 96 PRO B N 1
ATOM 5392 C CA . PRO B 1 96 ? -14.211 23.719 16.688 1 95.19 96 PRO B CA 1
ATOM 5393 C C . PRO B 1 96 ? -13.492 22.547 17.359 1 95.19 96 PRO B C 1
ATOM 5395 O O . PRO B 1 96 ? -12.805 21.781 16.688 1 95.19 96 PRO B O 1
ATOM 5398 N N . SER B 1 97 ? -13.734 22.422 18.656 1 96.25 97 SER B N 1
ATOM 5399 C CA . SER B 1 97 ? -13.078 21.391 19.453 1 96.25 97 SER B CA 1
ATOM 5400 C C . SER B 1 97 ? -13.359 20 18.891 1 96.25 97 SER B C 1
ATOM 5402 O O . SER B 1 97 ? -12.484 19.141 18.891 1 96.25 97 SER B O 1
ATOM 5404 N N . ALA B 1 98 ? -14.531 19.812 18.312 1 94.38 98 ALA B N 1
ATOM 5405 C CA . ALA B 1 98 ? -14.961 18.516 17.797 1 94.38 98 ALA B CA 1
ATOM 5406 C C . ALA B 1 98 ? -14.055 18.062 16.656 1 94.38 98 ALA B C 1
ATOM 5408 O O . ALA B 1 98 ? -13.922 16.859 16.406 1 94.38 98 ALA B O 1
ATOM 5409 N N . VAL B 1 99 ? -13.414 18.984 16 1 95 99 VAL B N 1
ATOM 5410 C CA . VAL B 1 99 ? -12.586 18.578 14.859 1 95 99 VAL B CA 1
ATOM 5411 C C . VAL B 1 99 ? -11.141 18.984 15.109 1 95 99 VAL B C 1
ATOM 5413 O O . VAL B 1 99 ? -10.281 18.797 14.25 1 95 99 VAL B O 1
ATOM 5416 N N . TYR B 1 100 ? -10.867 19.562 16.25 1 96.38 100 TYR B N 1
ATOM 5417 C CA . TYR B 1 100 ? -9.492 19.844 16.656 1 96.38 100 TYR B CA 1
ATOM 5418 C C . TYR B 1 100 ? -9.031 18.828 17.703 1 96.38 100 TYR B C 1
ATOM 5420 O O . TYR B 1 100 ? -8.711 19.203 18.844 1 96.38 100 TYR B O 1
ATOM 5428 N N . GLN B 1 101 ? -9.055 17.734 17.359 1 96.69 101 GLN B N 1
ATOM 5429 C CA . GLN B 1 101 ? -8.641 16.531 18.094 1 96.69 101 GLN B CA 1
ATOM 5430 C C . GLN B 1 101 ? -8.242 15.414 17.125 1 96.69 101 GLN B C 1
ATOM 5432 O O . GLN B 1 101 ? -8.57 15.469 15.938 1 96.69 101 GLN B O 1
ATOM 5437 N N . PHE B 1 102 ? -7.461 14.484 17.578 1 97.38 102 PHE B N 1
ATOM 5438 C CA . PHE B 1 102 ? -7.148 13.352 16.703 1 97.38 102 PHE B CA 1
ATOM 5439 C C . PHE B 1 102 ? -8.398 12.539 16.406 1 97.38 102 PHE B C 1
ATOM 5441 O O . PHE B 1 102 ? -9.18 12.234 17.312 1 97.38 102 PHE B O 1
ATOM 5448 N N . SER B 1 103 ? -8.578 12.172 15.133 1 95.31 103 SER B N 1
ATOM 5449 C CA . SER B 1 103 ? -9.773 11.453 14.711 1 95.31 103 SER B CA 1
ATOM 5450 C C . SER B 1 103 ? -9.867 10.094 15.391 1 95.31 103 SER B C 1
ATOM 5452 O O . SER B 1 103 ? -10.961 9.562 15.578 1 95.31 103 SER B O 1
ATOM 5454 N N . PHE B 1 104 ? -8.766 9.477 15.828 1 95.38 104 PHE B N 1
ATOM 5455 C CA . PHE B 1 104 ? -8.727 8.156 16.438 1 95.38 104 PHE B CA 1
ATOM 5456 C C . PHE B 1 104 ? -8.805 8.25 17.953 1 95.38 104 PHE B C 1
ATOM 5458 O O . PHE B 1 104 ? -8.812 7.23 18.641 1 95.38 104 PHE B O 1
ATOM 5465 N N . ALA B 1 105 ? -8.828 9.453 18.5 1 96.25 105 ALA B N 1
ATOM 5466 C CA . ALA B 1 105 ? -8.898 9.664 19.938 1 96.25 105 ALA B CA 1
ATOM 5467 C C . ALA B 1 105 ? -9.906 10.758 20.281 1 96.25 105 ALA B C 1
ATOM 5469 O O . ALA B 1 105 ? -9.539 11.789 20.859 1 96.25 105 ALA B O 1
ATOM 5470 N N . PRO B 1 106 ? -11.148 10.516 20.047 1 96 106 PRO B N 1
ATOM 5471 C CA . PRO B 1 106 ? -12.164 11.531 20.344 1 96 106 PRO B CA 1
ATOM 5472 C C . PRO B 1 106 ? -12.305 11.82 21.828 1 96 106 PRO B C 1
ATOM 5474 O O . PRO B 1 106 ? -12.016 10.961 22.656 1 96 106 PRO B O 1
ATOM 5477 N N . TYR B 1 107 ? -12.742 12.992 22.125 1 95.44 107 TYR B N 1
ATOM 5478 C CA . TYR B 1 107 ? -12.883 13.492 23.484 1 95.44 107 TYR B CA 1
ATOM 5479 C C . TYR B 1 107 ? -14.336 13.852 23.797 1 95.44 107 TYR B C 1
ATOM 5481 O O . TYR B 1 107 ? -14.961 14.594 23.031 1 95.44 107 TYR B O 1
ATOM 5489 N N . ALA B 1 108 ? -14.875 13.391 24.859 1 94.44 108 ALA B N 1
ATOM 5490 C CA . ALA B 1 108 ? -16.281 13.594 25.188 1 94.44 108 ALA B CA 1
ATOM 5491 C C . ALA B 1 108 ? -16.469 14.797 26.094 1 94.44 108 ALA B C 1
ATOM 5493 O O . ALA B 1 108 ? -17.594 15.289 26.25 1 94.44 108 ALA B O 1
ATOM 5494 N N . ASP B 1 109 ? -15.391 15.398 26.562 1 94.69 109 ASP B N 1
ATOM 5495 C CA . ASP B 1 109 ? -15.531 16.328 27.688 1 94.69 109 ASP B CA 1
ATOM 5496 C C . ASP B 1 109 ? -15.125 17.734 27.281 1 94.69 109 ASP B C 1
ATOM 5498 O O . ASP B 1 109 ? -14.68 18.516 28.125 1 94.69 109 ASP B O 1
ATOM 5502 N N . TRP B 1 110 ? -15.148 18.016 26.078 1 96.56 110 TRP B N 1
ATOM 5503 C CA . TRP B 1 110 ? -14.898 19.406 25.703 1 96.56 110 TRP B CA 1
ATOM 5504 C C . TRP B 1 110 ? -15.898 20.344 26.375 1 96.56 110 TRP B C 1
ATOM 5506 O O . TRP B 1 110 ? -17.109 20.125 26.281 1 96.56 110 TRP B O 1
ATOM 5516 N N . PRO B 1 111 ? -15.445 21.391 26.953 1 96.69 111 PRO B N 1
ATOM 5517 C CA . PRO B 1 111 ? -16.391 22.281 27.641 1 96.69 111 PRO B CA 1
ATOM 5518 C C . PRO B 1 111 ? -17.094 23.234 26.688 1 96.69 111 PRO B C 1
ATOM 5520 O O . PRO B 1 111 ? -18.234 23.641 26.953 1 96.69 111 PRO B O 1
ATOM 5523 N N . ASP B 1 112 ? -16.406 23.688 25.594 1 96.5 112 ASP B N 1
ATOM 5524 C CA . ASP B 1 112 ? -16.953 24.672 24.672 1 96.5 112 ASP B CA 1
ATOM 5525 C C . ASP B 1 112 ? -16.812 24.188 23.219 1 96.5 112 ASP B C 1
ATOM 5527 O O . ASP B 1 112 ? -16.016 23.281 22.938 1 96.5 112 ASP B O 1
ATOM 5531 N N . PHE B 1 113 ? -17.641 24.766 22.359 1 95.75 113 PHE B N 1
ATOM 5532 C CA . PHE B 1 113 ? -17.516 24.484 20.938 1 95.75 113 PHE B CA 1
ATOM 5533 C C . PHE B 1 113 ? -16.156 24.922 20.422 1 95.75 113 PHE B C 1
ATOM 5535 O O . PHE B 1 113 ? -15.523 24.203 19.641 1 95.75 113 PHE B O 1
ATOM 5542 N N . TYR B 1 114 ? -15.727 26.109 20.859 1 95.44 114 TYR B N 1
ATOM 5543 C CA . TYR B 1 114 ? -14.352 26.562 20.734 1 95.44 114 TYR B CA 1
ATOM 5544 C C . TYR B 1 114 ? -13.68 26.656 22.109 1 95.44 114 TYR B C 1
ATOM 5546 O O . TYR B 1 114 ? -13.719 27.703 22.75 1 95.44 114 TYR B O 1
ATOM 5554 N N . SER B 1 115 ? -13 25.625 22.438 1 96.12 115 SER B N 1
ATOM 5555 C CA . SER B 1 115 ? -12.43 25.547 23.781 1 96.12 115 SER B CA 1
ATOM 5556 C C . SER B 1 115 ? -11.141 26.359 23.891 1 96.12 115 SER B C 1
ATOM 5558 O O . SER B 1 115 ? -10.453 26.562 22.875 1 96.12 115 SER B O 1
ATOM 5560 N N . TYR B 1 116 ? -10.852 26.766 25.047 1 96 116 TYR B N 1
ATOM 5561 C CA . TYR B 1 116 ? -9.688 27.609 25.297 1 96 116 TYR B CA 1
ATOM 5562 C C . TYR B 1 116 ? -8.422 26.766 25.406 1 96 116 TYR B C 1
ATOM 5564 O O . TYR B 1 116 ? -8.484 25.547 25.5 1 96 116 TYR B O 1
ATOM 5572 N N . ALA B 1 117 ? -7.293 27.484 25.422 1 96.25 117 ALA B N 1
ATOM 5573 C CA . ALA B 1 117 ? -5.969 26.875 25.344 1 96.25 117 ALA B CA 1
ATOM 5574 C C . ALA B 1 117 ? -5.758 25.859 26.469 1 96.25 117 ALA B C 1
ATOM 5576 O O . ALA B 1 117 ? -5.188 24.797 26.25 1 96.25 117 ALA B O 1
ATOM 5577 N N . GLY B 1 118 ? -6.152 26.234 27.656 1 95.06 118 GLY B N 1
ATOM 5578 C CA . GLY B 1 118 ? -5.98 25.328 28.797 1 95.06 118 GLY B CA 1
ATOM 5579 C C . GLY B 1 118 ? -6.672 23.984 28.594 1 95.06 118 GLY B C 1
ATOM 5580 O O . GLY B 1 118 ? -6.137 22.953 28.969 1 95.06 118 GLY B O 1
ATOM 5581 N N . GLU B 1 119 ? -7.84 23.984 28 1 96.06 119 GLU B N 1
ATOM 5582 C CA . GLU B 1 119 ? -8.602 22.766 27.75 1 96.06 119 GLU B CA 1
ATOM 5583 C C . GLU B 1 119 ? -7.984 21.938 26.625 1 96.06 119 GLU B C 1
ATOM 5585 O O . GLU B 1 119 ? -8.016 20.719 26.656 1 96.06 119 GLU B O 1
ATOM 5590 N N . ILE B 1 120 ? -7.52 22.594 25.656 1 97.12 120 ILE B N 1
ATOM 5591 C CA . ILE B 1 120 ? -6.844 21.922 24.562 1 97.12 120 ILE B CA 1
ATOM 5592 C C . ILE B 1 120 ? -5.578 21.234 25.078 1 97.12 120 ILE B C 1
ATOM 5594 O O . ILE B 1 120 ? -5.297 20.094 24.734 1 97.12 120 ILE B O 1
ATOM 5598 N N . LYS B 1 121 ? -4.855 21.969 25.906 1 96.62 121 LYS B N 1
ATOM 5599 C CA . LYS B 1 121 ? -3.691 21.375 26.547 1 96.62 121 LYS B CA 1
ATOM 5600 C C . LYS B 1 121 ? -4.074 20.125 27.344 1 96.62 121 LYS B C 1
ATOM 5602 O O . LYS B 1 121 ? -3.393 19.109 27.266 1 96.62 121 LYS B O 1
ATOM 5607 N N . LYS B 1 122 ? -5.152 20.203 28.047 1 96.5 122 LYS B N 1
ATOM 5608 C CA . LYS B 1 122 ? -5.637 19.078 28.844 1 96.5 122 LYS B CA 1
ATOM 5609 C C . LYS B 1 122 ? -5.941 17.875 27.953 1 96.5 122 LYS B C 1
ATOM 5611 O O . LYS B 1 122 ? -5.625 16.75 28.312 1 96.5 122 LYS B O 1
ATOM 5616 N N . TYR B 1 123 ? -6.555 18 26.859 1 96.5 123 TYR B N 1
ATOM 5617 C CA . TYR B 1 123 ? -6.836 16.922 25.922 1 96.5 123 TYR B CA 1
ATOM 5618 C C . TYR B 1 123 ? -5.551 16.219 25.5 1 96.5 123 TYR B C 1
ATOM 5620 O O . TYR B 1 123 ? -5.457 14.984 25.562 1 96.5 123 TYR B O 1
ATOM 5628 N N . PHE B 1 124 ? -4.578 17.016 25.062 1 97.69 124 PHE B N 1
ATOM 5629 C CA . PHE B 1 124 ? -3.342 16.422 24.562 1 97.69 124 PHE B CA 1
ATOM 5630 C C . PHE B 1 124 ? -2.596 15.711 25.703 1 97.69 124 PHE B C 1
ATOM 5632 O O . PHE B 1 124 ? -1.953 14.688 25.484 1 97.69 124 PHE B O 1
ATOM 5639 N N . LYS B 1 125 ? -2.639 16.312 26.891 1 97.06 125 LYS B N 1
ATOM 5640 C CA . LYS B 1 125 ? -2.039 15.641 28.047 1 97.06 125 LYS B CA 1
ATOM 5641 C C . LYS B 1 125 ? -2.734 14.32 28.344 1 97.06 125 LYS B C 1
ATOM 5643 O O . LYS B 1 125 ? -2.074 13.297 28.547 1 97.06 125 LYS B O 1
ATOM 5648 N N . THR B 1 126 ? -4.047 14.367 28.312 1 96.31 126 THR B N 1
ATOM 5649 C CA . THR B 1 126 ? -4.84 13.164 28.547 1 96.31 126 THR B CA 1
ATOM 5650 C C . THR B 1 126 ? -4.512 12.094 27.516 1 96.31 126 THR B C 1
ATOM 5652 O O . THR B 1 126 ? -4.352 10.914 27.859 1 96.31 126 THR B O 1
ATOM 5655 N N . PHE B 1 127 ? -4.383 12.461 26.344 1 97 127 PHE B N 1
ATOM 5656 C CA . PHE B 1 127 ? -4.059 11.57 25.234 1 97 127 PHE B CA 1
ATOM 5657 C C . PHE B 1 127 ? -2.711 10.898 25.469 1 97 127 PHE B C 1
ATOM 5659 O O . PHE B 1 127 ? -2.602 9.672 25.375 1 97 127 PHE B O 1
ATOM 5666 N N . ALA B 1 128 ? -1.725 11.711 25.75 1 97.75 128 ALA B N 1
ATOM 5667 C CA . ALA B 1 128 ? -0.375 11.188 25.938 1 97.75 128 ALA B CA 1
ATOM 5668 C C . ALA B 1 128 ? -0.325 10.219 27.109 1 97.75 128 ALA B C 1
ATOM 5670 O O . ALA B 1 128 ? 0.327 9.172 27.031 1 97.75 128 ALA B O 1
ATOM 5671 N N . GLN B 1 129 ? -0.941 10.625 28.172 1 96.75 129 GLN B N 1
ATOM 5672 C CA . GLN B 1 129 ? -0.95 9.797 29.375 1 96.75 129 GLN B CA 1
ATOM 5673 C C . GLN B 1 129 ? -1.683 8.484 29.125 1 96.75 129 GLN B C 1
ATOM 5675 O O . GLN B 1 129 ? -1.162 7.41 29.453 1 96.75 129 GLN B O 1
ATOM 5680 N N . LYS B 1 130 ? -2.826 8.531 28.531 1 95.56 130 LYS B N 1
ATOM 5681 C CA . LYS B 1 130 ? -3.66 7.359 28.297 1 95.56 130 LYS B CA 1
ATOM 5682 C C . LYS B 1 130 ? -2.947 6.355 27.391 1 95.56 130 LYS B C 1
ATOM 5684 O O . LYS B 1 130 ? -3.092 5.145 27.562 1 95.56 130 LYS B O 1
ATOM 5689 N N . HIS B 1 131 ? -2.188 6.859 26.469 1 96.19 131 HIS B N 1
ATOM 5690 C CA . HIS B 1 131 ? -1.625 5.98 25.453 1 96.19 131 HIS B CA 1
ATOM 5691 C C . HIS B 1 131 ? -0.154 5.684 25.734 1 96.19 131 HIS B C 1
ATOM 5693 O O . HIS B 1 131 ? 0.556 5.18 24.859 1 96.19 131 HIS B O 1
ATOM 5699 N N . GLY B 1 132 ? 0.341 6.09 26.859 1 96.62 132 GLY B N 1
ATOM 5700 C CA . GLY B 1 132 ? 1.65 5.668 27.328 1 96.62 132 GLY B CA 1
ATOM 5701 C C . GLY B 1 132 ? 2.795 6.355 26.609 1 96.62 132 GLY B C 1
ATOM 5702 O O . GLY B 1 132 ? 3.861 5.766 26.422 1 96.62 132 GLY B O 1
ATOM 5703 N N . ILE B 1 133 ? 2.66 7.555 26.266 1 98.38 133 ILE B N 1
ATOM 5704 C CA . ILE B 1 133 ? 3.658 8.266 25.484 1 98.38 133 ILE B CA 1
ATOM 5705 C C . ILE B 1 133 ? 4.625 9 26.406 1 98.38 133 ILE B C 1
ATOM 5707 O O . ILE B 1 133 ? 5.797 9.18 26.078 1 98.38 133 ILE B O 1
ATOM 5711 N N . VAL B 1 134 ? 4.219 9.352 27.594 1 98.31 134 VAL B N 1
ATOM 5712 C CA . VAL B 1 134 ? 4.891 10.273 28.5 1 98.31 134 VAL B CA 1
ATOM 5713 C C . VAL B 1 134 ? 6.293 9.758 28.812 1 98.31 134 VAL B C 1
ATOM 5715 O O . VAL B 1 134 ? 7.254 10.531 28.828 1 98.31 134 VAL B O 1
ATOM 5718 N N . PRO B 1 135 ? 6.473 8.414 29 1 98.44 135 PRO B N 1
ATOM 5719 C CA . PRO B 1 135 ? 7.809 7.922 29.359 1 98.44 135 PRO B CA 1
ATOM 5720 C C . PRO B 1 135 ? 8.844 8.18 28.266 1 98.44 135 PRO B C 1
ATOM 5722 O O . PRO B 1 135 ? 10.047 8.109 28.516 1 98.44 135 PRO B O 1
ATOM 5725 N N . PHE B 1 136 ? 8.445 8.484 27.094 1 98.81 136 PHE B N 1
ATOM 5726 C CA . PHE B 1 136 ? 9.367 8.648 25.969 1 98.81 136 PHE B CA 1
ATOM 5727 C C . PHE B 1 136 ? 9.75 10.109 25.797 1 98.81 136 PHE B C 1
ATOM 5729 O O . PHE B 1 136 ? 10.609 10.445 24.984 1 98.81 136 PHE B O 1
ATOM 5736 N N . ILE B 1 137 ? 9.172 11.023 26.578 1 98.81 137 ILE B N 1
ATOM 5737 C CA . ILE B 1 137 ? 9.406 12.453 26.438 1 98.81 137 ILE B CA 1
ATOM 5738 C C . ILE B 1 137 ? 10.523 12.883 27.391 1 98.81 137 ILE B C 1
ATOM 5740 O O . ILE B 1 137 ? 10.508 12.555 28.578 1 98.81 137 ILE B O 1
ATOM 5744 N N . ARG B 1 138 ? 11.484 13.539 26.875 1 98.75 138 ARG B N 1
ATOM 5745 C CA . ARG B 1 138 ? 12.5 14.211 27.672 1 98.75 138 ARG B CA 1
ATOM 5746 C C . ARG B 1 138 ? 12.289 15.719 27.672 1 98.75 138 ARG B C 1
ATOM 5748 O O . ARG B 1 138 ? 12.617 16.406 26.703 1 98.75 138 ARG B O 1
ATOM 5755 N N . LEU B 1 139 ? 11.797 16.234 28.781 1 98.44 139 LEU B N 1
ATOM 5756 C CA . LEU B 1 139 ? 11.523 17.656 28.922 1 98.44 139 LEU B CA 1
ATOM 5757 C C . LEU B 1 139 ? 12.812 18.438 29.188 1 98.44 139 LEU B C 1
ATOM 5759 O O . LEU B 1 139 ? 13.805 17.859 29.656 1 98.44 139 LEU B O 1
ATOM 5763 N N . ARG B 1 140 ? 12.797 19.703 28.844 1 98.38 140 ARG B N 1
ATOM 5764 C CA . ARG B 1 140 ? 13.93 20.594 29.062 1 98.38 140 ARG B CA 1
ATOM 5765 C C . ARG B 1 140 ? 15.188 20.047 28.375 1 98.38 140 ARG B C 1
ATOM 5767 O O . ARG B 1 140 ? 16.281 20.094 28.953 1 98.38 140 ARG B O 1
ATOM 5774 N N . HIS B 1 141 ? 15.031 19.375 27.312 1 98.69 141 HIS B N 1
ATOM 5775 C CA . HIS B 1 141 ? 16.094 18.906 26.406 1 98.69 141 HIS B CA 1
ATOM 5776 C C . HIS B 1 141 ? 15.977 19.562 25.047 1 98.69 141 HIS B C 1
ATOM 5778 O O . HIS B 1 141 ? 15.031 19.312 24.297 1 98.69 141 HIS B O 1
ATOM 5784 N N . LYS B 1 142 ? 16.906 20.406 24.734 1 98.5 142 LYS B N 1
ATOM 5785 C CA . LYS B 1 142 ? 16.906 21.188 23.5 1 98.5 142 LYS B CA 1
ATOM 5786 C C . LYS B 1 142 ? 17.844 20.578 22.453 1 98.5 142 LYS B C 1
ATOM 5788 O O . LYS B 1 142 ? 19.047 20.406 22.719 1 98.5 142 LYS B O 1
ATOM 5793 N N . VAL B 1 143 ? 17.297 20.172 21.312 1 98.69 143 VAL B N 1
ATOM 5794 C CA . VAL B 1 143 ? 18.141 19.734 20.203 1 98.69 143 VAL B CA 1
ATOM 5795 C C . VAL B 1 143 ? 18.891 20.938 19.625 1 98.69 143 VAL B C 1
ATOM 5797 O O . VAL B 1 143 ? 18.281 21.922 19.219 1 98.69 143 VAL B O 1
ATOM 5800 N N . THR B 1 144 ? 20.172 20.844 19.547 1 98.62 144 THR B N 1
ATOM 5801 C CA . THR B 1 144 ? 20.969 21.969 19.062 1 98.62 144 THR B CA 1
ATOM 5802 C C . THR B 1 144 ? 21.562 21.656 17.688 1 98.62 144 THR B C 1
ATOM 5804 O O . THR B 1 144 ? 21.969 22.578 16.969 1 98.62 144 THR B O 1
ATOM 5807 N N . ALA B 1 145 ? 21.594 20.359 17.406 1 98.75 145 ALA B N 1
ATOM 5808 C CA . ALA B 1 145 ? 22.094 19.984 16.094 1 98.75 145 ALA B CA 1
ATOM 5809 C C . ALA B 1 145 ? 21.609 18.594 15.703 1 98.75 145 ALA B C 1
ATOM 5811 O O . ALA B 1 145 ? 21.375 17.734 16.562 1 98.75 145 ALA B O 1
ATOM 5812 N N . ALA B 1 146 ? 21.469 18.312 14.461 1 98.88 146 ALA B N 1
ATOM 5813 C CA . ALA B 1 146 ? 21.25 17.016 13.812 1 98.88 146 ALA B CA 1
ATOM 5814 C C . ALA B 1 146 ? 22 16.938 12.492 1 98.88 146 ALA B C 1
ATOM 5816 O O . ALA B 1 146 ? 21.719 17.703 11.562 1 98.88 146 ALA B O 1
ATOM 5817 N N . VAL B 1 147 ? 22.953 16.031 12.438 1 98.81 147 VAL B N 1
ATOM 5818 C CA . VAL B 1 147 ? 23.844 15.961 11.281 1 98.81 147 VAL B CA 1
ATOM 5819 C C . VAL B 1 147 ? 23.828 14.547 10.703 1 98.81 147 VAL B C 1
ATOM 5821 O O . VAL B 1 147 ? 24.062 13.578 11.422 1 98.81 147 VAL B O 1
ATOM 5824 N N . TYR B 1 148 ? 23.562 14.469 9.414 1 98.69 148 TYR B N 1
ATOM 5825 C CA . TYR B 1 148 ? 23.5 13.18 8.742 1 98.69 148 TYR B CA 1
ATOM 5826 C C . TYR B 1 148 ? 24.906 12.633 8.484 1 98.69 148 TYR B C 1
ATOM 5828 O O . TYR B 1 148 ? 25.781 13.367 8.023 1 98.69 148 TYR B O 1
ATOM 5836 N N . ASP B 1 149 ? 25.062 11.398 8.812 1 97.94 149 ASP B N 1
ATOM 5837 C CA . ASP B 1 149 ? 26.328 10.711 8.555 1 97.94 149 ASP B CA 1
ATOM 5838 C C . ASP B 1 149 ? 26.188 9.758 7.367 1 97.94 149 ASP B C 1
ATOM 5840 O O . ASP B 1 149 ? 25.578 8.695 7.48 1 97.94 149 ASP B O 1
ATOM 5844 N N . GLU B 1 150 ? 26.844 10.047 6.309 1 95.88 150 GLU B N 1
ATOM 5845 C CA . GLU B 1 150 ? 26.75 9.289 5.066 1 95.88 150 GLU B CA 1
ATOM 5846 C C . GLU B 1 150 ? 27.234 7.855 5.258 1 95.88 150 GLU B C 1
ATOM 5848 O O . GLU B 1 150 ? 26.641 6.914 4.727 1 95.88 150 GLU B O 1
ATOM 5853 N N . ALA B 1 151 ? 28.234 7.711 5.945 1 94.69 151 ALA B N 1
ATOM 5854 C CA . ALA B 1 151 ? 28.875 6.406 6.078 1 94.69 151 ALA B CA 1
ATOM 5855 C C . ALA B 1 151 ? 27.969 5.418 6.797 1 94.69 151 ALA B C 1
ATOM 5857 O O . ALA B 1 151 ? 27.766 4.289 6.332 1 94.69 151 ALA B O 1
ATOM 5858 N N . SER B 1 152 ? 27.359 5.871 7.848 1 95.88 152 SER B N 1
ATOM 5859 C CA . SER B 1 152 ? 26.531 4.965 8.648 1 95.88 152 SER B CA 1
ATOM 5860 C C . SER B 1 152 ? 25.078 5.008 8.203 1 95.88 152 SER B C 1
ATOM 5862 O O . SER B 1 152 ? 24.281 4.133 8.57 1 95.88 152 SER B O 1
ATOM 5864 N N . GLY B 1 153 ? 24.734 6.004 7.43 1 97.5 153 GLY B N 1
ATOM 5865 C CA . GLY B 1 153 ? 23.344 6.16 7.059 1 97.5 153 GLY B CA 1
ATOM 5866 C C . GLY B 1 153 ? 22.453 6.535 8.227 1 97.5 153 GLY B C 1
ATOM 5867 O O . GLY B 1 153 ? 21.312 6.078 8.32 1 97.5 153 GLY B O 1
ATOM 5868 N N . SER B 1 154 ? 22.969 7.277 9.156 1 98.25 154 SER B N 1
ATOM 5869 C CA . SER B 1 154 ? 22.266 7.609 10.391 1 98.25 154 SER B CA 1
ATOM 5870 C C . SER B 1 154 ? 22.406 9.086 10.734 1 98.25 154 SER B C 1
ATOM 5872 O O . SER B 1 154 ? 23.125 9.82 10.039 1 98.25 154 SER B O 1
ATOM 5874 N N . TRP B 1 155 ? 21.766 9.531 11.773 1 98.88 155 TRP B N 1
ATOM 5875 C CA . TRP B 1 155 ? 21.781 10.922 12.219 1 98.88 155 TRP B CA 1
ATOM 5876 C C . TRP B 1 155 ? 22.5 11.055 13.562 1 98.88 155 TRP B C 1
ATOM 5878 O O . TRP B 1 155 ? 22.203 10.312 14.5 1 98.88 155 TRP B O 1
ATOM 5888 N N . SER B 1 156 ? 23.438 11.961 13.617 1 98.81 156 SER B N 1
ATOM 5889 C CA . SER B 1 156 ? 24.031 12.398 14.883 1 98.81 156 SER B CA 1
ATOM 5890 C C . SER B 1 156 ? 23.25 13.57 15.477 1 98.81 156 SER B C 1
ATOM 5892 O O . SER B 1 156 ? 23.297 14.68 14.945 1 98.81 156 SER B O 1
ATOM 5894 N N . VAL B 1 157 ? 22.578 13.336 16.641 1 98.88 157 VAL B N 1
ATOM 5895 C CA . VAL B 1 157 ? 21.719 14.344 17.25 1 98.88 157 VAL B CA 1
ATOM 5896 C C . VAL B 1 157 ? 22.344 14.859 18.547 1 98.88 157 VAL B C 1
ATOM 5898 O O . VAL B 1 157 ? 22.609 14.078 19.453 1 98.88 157 VAL B O 1
ATOM 5901 N N . THR B 1 158 ? 22.562 16.141 18.547 1 98.88 158 THR B N 1
ATOM 5902 C CA . THR B 1 158 ? 23.125 16.781 19.734 1 98.88 158 THR B CA 1
ATOM 5903 C C . THR B 1 158 ? 22.031 17.453 20.547 1 98.88 158 THR B C 1
ATOM 5905 O O . THR B 1 158 ? 21.25 18.25 20.016 1 98.88 158 THR B O 1
ATOM 5908 N N . VAL B 1 159 ? 22.016 17.125 21.891 1 98.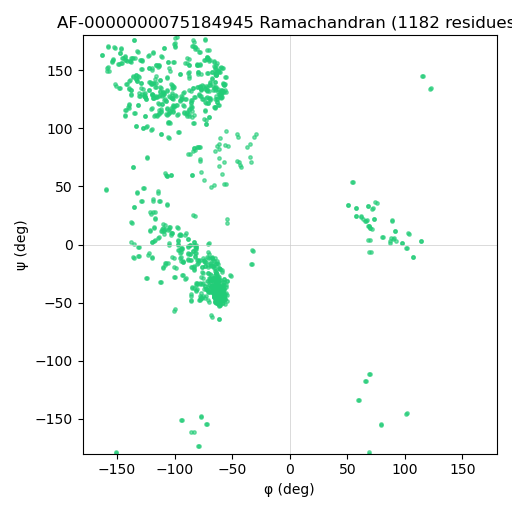81 159 VAL B N 1
ATOM 5909 C CA . VAL B 1 159 ? 20.953 17.609 22.766 1 98.81 159 VAL B CA 1
ATOM 5910 C C . VAL B 1 159 ? 21.578 18.266 24 1 98.81 159 VAL B C 1
ATOM 5912 O O . VAL B 1 159 ? 22.562 17.766 24.547 1 98.81 159 VAL B O 1
ATOM 5915 N N . GLU B 1 160 ? 21.062 19.422 24.359 1 98.69 160 GLU B N 1
ATOM 5916 C CA . GLU B 1 160 ? 21.453 20.109 25.594 1 98.69 160 GLU B CA 1
ATOM 5917 C C . GLU B 1 160 ? 20.391 19.906 26.672 1 98.69 160 GLU B C 1
ATOM 5919 O O . GLU B 1 160 ? 19.219 20.219 26.469 1 98.69 160 GLU B O 1
ATOM 5924 N N . ASP B 1 161 ? 20.797 19.328 27.75 1 98.44 161 ASP B N 1
ATOM 5925 C CA . ASP B 1 161 ? 19.969 19.312 28.953 1 98.44 161 ASP B CA 1
ATOM 5926 C C . ASP B 1 161 ? 19.953 20.688 29.609 1 98.44 161 ASP B C 1
ATOM 5928 O O . ASP B 1 161 ? 20.953 21.125 30.172 1 98.44 161 ASP B O 1
ATOM 5932 N N . LEU B 1 162 ? 18.844 21.297 29.641 1 98.06 162 LEU B N 1
ATOM 5933 C CA . LEU B 1 162 ? 18.766 22.703 30.047 1 98.06 162 LEU B CA 1
ATOM 5934 C C . LEU B 1 162 ? 18.797 22.812 31.562 1 98.06 162 LEU B C 1
ATOM 5936 O O . LEU B 1 162 ? 19.031 23.906 32.094 1 98.06 162 LEU B O 1
ATOM 5940 N N . ASP B 1 163 ? 18.562 21.766 32.281 1 97.5 163 ASP B N 1
ATOM 5941 C CA . ASP B 1 163 ? 18.688 21.781 33.719 1 97.5 163 ASP B CA 1
ATOM 5942 C C . ASP B 1 163 ? 20.141 21.641 34.156 1 97.5 163 ASP B C 1
ATOM 5944 O O . ASP B 1 163 ? 20.578 22.312 35.094 1 97.5 163 ASP B O 1
ATOM 5948 N N . THR B 1 164 ? 20.938 20.812 33.469 1 97.62 164 THR B N 1
ATOM 5949 C CA . THR B 1 164 ? 22.297 20.5 33.875 1 97.62 164 THR B CA 1
ATOM 5950 C C . THR B 1 164 ? 23.312 21.172 32.969 1 97.62 164 THR B C 1
ATOM 5952 O O . THR B 1 164 ? 24.5 21.203 33.281 1 97.62 164 THR B O 1
ATOM 5955 N N . SER B 1 165 ? 22.906 21.625 31.844 1 97 165 SER B N 1
ATOM 5956 C CA . SER B 1 165 ? 23.75 22.234 30.828 1 97 165 SER B CA 1
ATOM 5957 C C . SER B 1 165 ? 24.672 21.219 30.172 1 97 165 SER B C 1
ATOM 5959 O O . SER B 1 165 ? 25.641 21.578 29.5 1 97 165 SER B O 1
ATOM 5961 N N . GLN B 1 166 ? 24.344 20.031 30.406 1 97.94 166 GLN B N 1
ATOM 5962 C CA . GLN B 1 166 ? 25.125 18.969 29.766 1 97.94 166 GLN B CA 1
ATOM 5963 C C . GLN B 1 166 ? 24.719 18.797 28.297 1 97.94 166 GLN B C 1
ATOM 5965 O O . GLN B 1 166 ? 23.531 18.875 27.953 1 97.94 166 GLN B O 1
ATOM 5970 N N . ILE B 1 167 ? 25.688 18.656 27.453 1 98.44 167 ILE B N 1
ATOM 5971 C CA . ILE B 1 167 ? 25.484 18.438 26.016 1 98.44 167 ILE B CA 1
ATOM 5972 C C . ILE B 1 167 ? 25.859 17 25.656 1 98.44 167 ILE B C 1
ATOM 5974 O O . ILE B 1 167 ? 26.938 16.516 26.047 1 98.44 167 ILE B O 1
ATOM 5978 N N . ARG B 1 168 ? 25.016 16.328 24.984 1 98.25 168 ARG B N 1
ATOM 5979 C CA . ARG B 1 168 ? 25.266 14.953 24.547 1 98.25 168 ARG B CA 1
ATOM 5980 C C . ARG B 1 168 ? 24.891 14.766 23.078 1 98.25 168 ARG B C 1
ATOM 5982 O O . ARG B 1 168 ? 23.969 15.422 22.578 1 98.25 168 ARG B O 1
ATOM 5989 N N . THR B 1 169 ? 25.641 13.93 22.438 1 98.5 169 THR B N 1
ATOM 5990 C CA . THR B 1 169 ? 25.344 13.555 21.062 1 98.5 169 THR B CA 1
ATOM 5991 C C . THR B 1 169 ? 25.094 12.047 20.953 1 98.5 169 THR B C 1
ATOM 5993 O O . THR B 1 169 ? 25.859 11.242 21.484 1 98.5 169 THR B O 1
ATOM 5996 N N . GLU B 1 170 ? 24.016 11.703 20.359 1 98.06 170 GLU B N 1
ATOM 5997 C CA . GLU B 1 170 ? 23.656 10.297 20.172 1 98.06 170 GLU B CA 1
ATOM 5998 C C . GLU B 1 170 ? 23.312 10.016 18.703 1 98.06 170 GLU B C 1
ATOM 6000 O O . GLU B 1 170 ? 22.953 10.922 17.953 1 98.06 170 GLU B O 1
ATOM 6005 N N . THR B 1 171 ? 23.406 8.719 18.328 1 98.62 171 THR B N 1
ATOM 6006 C CA . THR B 1 171 ? 23.156 8.289 16.953 1 98.62 171 THR B CA 1
ATOM 6007 C C . THR B 1 171 ? 21.766 7.668 16.828 1 98.62 171 THR B C 1
ATOM 6009 O O . THR B 1 171 ? 21.359 6.859 17.656 1 98.62 171 THR B O 1
ATOM 6012 N N . TYR B 1 172 ? 21.047 8.062 15.789 1 98.88 172 TYR B N 1
ATOM 6013 C CA . TYR B 1 172 ? 19.734 7.523 15.469 1 98.88 172 TYR B CA 1
ATOM 6014 C C . TYR B 1 172 ? 19.641 7.137 13.992 1 98.88 172 TYR B C 1
ATOM 6016 O O . TYR B 1 172 ? 20.25 7.785 13.141 1 98.88 172 TYR B O 1
ATOM 6024 N N . ASP B 1 173 ? 18.922 6.066 13.648 1 98.81 173 ASP B N 1
ATOM 6025 C CA . ASP B 1 173 ? 18.719 5.664 12.258 1 98.81 173 ASP B CA 1
ATOM 6026 C C . ASP B 1 173 ? 17.859 6.684 11.516 1 98.81 173 ASP B C 1
ATOM 6028 O O . ASP B 1 173 ? 18.047 6.91 10.32 1 98.81 173 ASP B O 1
ATOM 6032 N N . VAL B 1 174 ? 16.891 7.242 12.242 1 98.88 174 VAL B N 1
ATOM 6033 C CA . VAL B 1 174 ? 15.898 8.141 11.656 1 98.88 174 VAL B CA 1
ATOM 6034 C C . VAL B 1 174 ? 15.742 9.383 12.539 1 98.88 174 VAL B C 1
ATOM 6036 O O . VAL B 1 174 ? 15.828 9.297 13.766 1 98.88 174 VAL B O 1
ATOM 6039 N N . PHE B 1 175 ? 15.562 10.531 11.891 1 98.88 175 PHE B N 1
ATOM 6040 C CA . PHE B 1 175 ? 15.297 11.797 12.57 1 98.88 175 PHE B CA 1
ATOM 6041 C C . PHE B 1 175 ? 13.977 12.391 12.094 1 98.88 175 PHE B C 1
ATOM 6043 O O . PHE B 1 175 ? 13.703 12.422 10.898 1 98.88 175 PHE B O 1
ATOM 6050 N N . ALA B 1 176 ? 13.141 12.836 13.055 1 98.88 176 ALA B N 1
ATOM 6051 C CA . ALA B 1 176 ? 11.844 13.414 12.703 1 98.88 176 ALA B CA 1
ATOM 6052 C C . ALA B 1 176 ? 11.672 14.789 13.352 1 98.88 176 ALA B C 1
ATOM 6054 O O . ALA B 1 176 ? 11.242 14.883 14.5 1 98.88 176 ALA B O 1
ATOM 6055 N N . PRO B 1 177 ? 11.906 15.828 12.562 1 98.44 177 PRO B N 1
ATOM 6056 C CA . PRO B 1 177 ? 11.555 17.156 13.07 1 98.44 177 PRO B CA 1
ATOM 6057 C C . PRO B 1 177 ? 10.055 17.328 13.289 1 98.44 177 PRO B C 1
ATOM 6059 O O . PRO B 1 177 ? 9.273 17.188 12.344 1 98.44 177 PRO B O 1
ATOM 6062 N N . ALA B 1 178 ? 9.688 17.547 14.484 1 97.94 178 ALA B N 1
ATOM 6063 C CA . ALA B 1 178 ? 8.305 17.844 14.883 1 97.94 178 ALA B CA 1
ATOM 6064 C C . ALA B 1 178 ? 8.227 19.125 15.695 1 97.94 178 ALA B C 1
ATOM 6066 O O . ALA B 1 178 ? 7.551 19.172 16.719 1 97.94 178 ALA B O 1
ATOM 6067 N N . THR B 1 179 ? 8.844 20.156 15.211 1 95.31 179 THR B N 1
ATOM 6068 C CA . THR B 1 179 ? 9.031 21.391 15.969 1 95.31 179 THR B CA 1
ATOM 6069 C C . THR B 1 179 ? 7.828 22.312 15.812 1 95.31 179 THR B C 1
ATOM 6071 O O . THR B 1 179 ? 7.68 23.281 16.562 1 95.31 179 THR B O 1
ATOM 6074 N N . GLY B 1 180 ? 7.016 22.016 14.883 1 91.81 180 GLY B N 1
ATOM 6075 C CA . GLY B 1 180 ? 5.953 22.953 14.562 1 91.81 180 GLY B CA 1
ATOM 6076 C C . GLY B 1 180 ? 6.461 24.234 13.922 1 91.81 180 GLY B C 1
ATOM 6077 O O . GLY B 1 180 ? 7.664 24.391 13.719 1 91.81 180 GLY B O 1
ATOM 6078 N N . VAL B 1 181 ? 5.484 25.125 13.641 1 88.38 181 VAL B N 1
ATOM 6079 C CA . VAL B 1 181 ? 5.84 26.359 12.945 1 88.38 181 VAL B CA 1
ATOM 6080 C C . VAL B 1 181 ? 5.477 27.562 13.805 1 88.38 181 VAL B C 1
ATOM 6082 O O . VAL B 1 181 ? 5.969 28.672 13.578 1 88.38 181 VAL B O 1
ATOM 6085 N N . LEU B 1 182 ? 4.754 27.375 14.836 1 85.38 182 LEU B N 1
ATOM 6086 C CA . LEU B 1 182 ? 4.285 28.438 15.711 1 85.38 182 LEU B CA 1
ATOM 6087 C C . LEU B 1 182 ? 5.047 28.422 17.031 1 85.38 182 LEU B C 1
ATOM 6089 O O . LEU B 1 182 ? 4.441 28.328 18.094 1 85.38 182 LEU B O 1
ATOM 6093 N N . ASN B 1 183 ? 6.359 28.578 16.906 1 79.88 183 ASN B N 1
ATOM 6094 C CA . ASN B 1 183 ? 7.129 28.422 18.125 1 79.88 183 ASN B CA 1
ATOM 6095 C C . ASN B 1 183 ? 8.18 29.516 18.281 1 79.88 183 ASN B C 1
ATOM 6097 O O . ASN B 1 183 ? 8.789 29.656 19.344 1 79.88 183 ASN B O 1
ATOM 6101 N N . ASN B 1 184 ? 8.375 30.234 17.266 1 86.38 184 ASN B N 1
ATOM 6102 C CA . ASN B 1 184 ? 9.328 31.344 17.344 1 86.38 184 ASN B CA 1
ATOM 6103 C C . ASN B 1 184 ? 8.625 32.688 17.219 1 86.38 184 ASN B C 1
ATOM 6105 O O . ASN B 1 184 ? 8.25 33.094 16.109 1 86.38 184 ASN B O 1
ATOM 6109 N N . ALA B 1 185 ? 8.656 33.406 18.312 1 91.12 185 ALA B N 1
ATOM 6110 C CA . ALA B 1 185 ? 7.93 34.688 18.359 1 91.12 185 ALA B CA 1
ATOM 6111 C C . ALA B 1 185 ? 8.547 35.688 17.391 1 91.12 185 ALA B C 1
ATOM 6113 O O . ALA B 1 185 ? 9.773 35.781 17.281 1 91.12 185 ALA B O 1
ATOM 6114 N N . ASN B 1 186 ? 7.723 36.312 16.703 1 91.38 186 ASN B N 1
ATOM 6115 C CA . ASN B 1 186 ? 8.156 37.406 15.852 1 91.38 186 ASN B CA 1
ATOM 6116 C C . ASN B 1 186 ? 8.18 38.75 16.609 1 91.38 186 ASN B C 1
ATOM 6118 O O . ASN B 1 186 ? 7.129 39.281 16.969 1 91.38 186 ASN B O 1
ATOM 6122 N N . ARG B 1 187 ? 9.297 39.281 16.859 1 92.12 187 ARG B N 1
ATOM 6123 C CA . ARG B 1 187 ? 9.461 40.594 17.484 1 92.12 187 ARG B CA 1
ATOM 6124 C C . ARG B 1 187 ? 9.898 41.625 16.469 1 92.12 187 ARG B C 1
ATOM 6126 O O . ARG B 1 187 ? 11.078 41.688 16.109 1 92.12 187 ARG B O 1
ATOM 6133 N N . PRO B 1 188 ? 8.961 42.438 16.109 1 90.25 188 PRO B N 1
ATOM 6134 C CA . PRO B 1 188 ? 9.305 43.406 15.07 1 90.25 188 PRO B CA 1
ATOM 6135 C C . PRO B 1 188 ? 10.391 44.406 15.516 1 90.25 188 PRO B C 1
ATOM 6137 O O . PRO B 1 188 ? 10.508 44.688 16.703 1 90.25 188 PRO B O 1
ATOM 6140 N N . ALA B 1 189 ? 11.102 44.938 14.516 1 91.25 189 ALA B N 1
ATOM 6141 C CA . ALA B 1 189 ? 12.141 45.938 14.773 1 91.25 189 ALA B CA 1
ATOM 6142 C C . ALA B 1 189 ? 11.562 47.344 14.812 1 91.25 189 ALA B C 1
ATOM 6144 O O . ALA B 1 189 ? 11.68 48.094 13.852 1 91.25 189 ALA B O 1
ATOM 6145 N N . ILE B 1 190 ? 10.969 47.656 15.875 1 94.94 190 ILE B N 1
ATOM 6146 C CA . ILE B 1 190 ? 10.438 49 16.047 1 94.94 190 ILE B CA 1
ATOM 6147 C C . ILE B 1 190 ? 11.477 49.906 16.734 1 94.94 190 ILE B C 1
ATOM 6149 O O . ILE B 1 190 ? 12.008 49.531 17.797 1 94.94 190 ILE B O 1
ATOM 6153 N N . ALA B 1 191 ? 11.711 51.031 16.219 1 96.5 191 ALA B N 1
ATOM 6154 C CA . ALA B 1 191 ? 12.719 51.938 16.766 1 96.5 191 ALA B CA 1
ATOM 6155 C C . ALA B 1 191 ? 12.391 52.312 18.203 1 96.5 191 ALA B C 1
ATOM 6157 O O . ALA B 1 191 ? 11.25 52.656 18.516 1 96.5 191 ALA B O 1
ATOM 6158 N N . GLY B 1 192 ? 13.32 52.125 19.062 1 96.75 192 GLY B N 1
ATOM 6159 C CA . GLY B 1 192 ? 13.203 52.562 20.438 1 96.75 192 GLY B CA 1
ATOM 6160 C C . GLY B 1 192 ? 12.531 51.562 21.344 1 96.75 192 GLY B C 1
ATOM 6161 O O . GLY B 1 192 ? 12.367 51.812 22.547 1 96.75 192 GLY B O 1
ATOM 6162 N N . MET B 1 193 ? 12.18 50.5 20.859 1 95.5 193 MET B N 1
ATOM 6163 C CA . MET B 1 193 ? 11.461 49.5 21.656 1 95.5 193 MET B CA 1
ATOM 6164 C C . MET B 1 193 ? 12.234 49.125 22.922 1 95.5 193 MET B C 1
ATOM 6166 O O . MET B 1 193 ? 11.648 48.969 23.984 1 95.5 193 MET B O 1
ATOM 6170 N N . GLU B 1 194 ? 13.531 49.094 22.875 1 93.94 194 GLU B N 1
ATOM 6171 C CA . GLU B 1 194 ? 14.391 48.719 24 1 93.94 194 GLU B CA 1
ATOM 6172 C C . GLU B 1 194 ? 14.422 49.812 25.062 1 93.94 194 GLU B C 1
ATOM 6174 O O . GLU B 1 194 ? 14.82 49.562 26.203 1 93.94 194 GLU B O 1
ATOM 6179 N N . SER B 1 195 ? 13.977 50.969 24.719 1 94.94 195 SER B N 1
ATOM 6180 C CA . SER B 1 195 ? 14.055 52.094 25.641 1 94.94 195 SER B CA 1
ATOM 6181 C C . SER B 1 195 ? 12.812 52.156 26.531 1 94.94 195 SER B C 1
ATOM 6183 O O . SER B 1 195 ? 12.805 52.875 27.531 1 94.94 195 SER B O 1
ATOM 6185 N N . PHE B 1 196 ? 11.82 51.438 26.188 1 96 196 PHE B N 1
ATOM 6186 C CA . PHE B 1 196 ? 10.586 51.469 26.969 1 96 196 PHE B CA 1
ATOM 6187 C C . PHE B 1 196 ? 10.844 51.062 28.422 1 96 196 PHE B C 1
ATOM 6189 O O . PHE B 1 196 ? 11.43 50 28.672 1 96 196 PHE B O 1
ATOM 6196 N N . THR B 1 197 ? 10.398 51.812 29.484 1 93.94 197 THR B N 1
ATOM 6197 C CA . THR B 1 197 ? 10.867 51.594 30.844 1 93.94 197 THR B CA 1
ATOM 6198 C C . THR B 1 197 ? 9.703 51.312 31.781 1 93.94 197 THR B C 1
ATOM 6200 O O . THR B 1 197 ? 9.906 50.938 32.938 1 93.94 197 THR B O 1
ATOM 6203 N N . LYS B 1 198 ? 8.523 51.469 31.359 1 90.19 198 LYS B N 1
ATOM 6204 C CA . LYS B 1 198 ? 7.375 51.406 32.25 1 90.19 198 LYS B CA 1
ATOM 6205 C C . LYS B 1 198 ? 7.164 50 32.781 1 90.19 198 LYS B C 1
ATOM 6207 O O . LYS B 1 198 ? 7.137 49.781 34 1 90.19 198 LYS B O 1
ATOM 6212 N N . THR B 1 199 ? 6.926 49.062 31.906 1 91.62 199 THR B N 1
ATOM 6213 C CA . THR B 1 199 ? 6.746 47.656 32.219 1 91.62 199 THR B CA 1
ATOM 6214 C C . THR B 1 199 ? 7.418 46.781 31.141 1 91.62 199 THR B C 1
ATOM 6216 O O . THR B 1 199 ? 7.738 47.281 30.047 1 91.62 199 THR B O 1
ATOM 6219 N N . PRO B 1 200 ? 7.695 45.625 31.531 1 92.38 200 PRO B N 1
ATOM 6220 C CA . PRO B 1 200 ? 8.203 44.719 30.484 1 92.38 200 PRO B CA 1
ATOM 6221 C C . PRO B 1 200 ? 7.227 44.562 29.328 1 92.38 200 PRO B C 1
ATOM 6223 O O . PRO B 1 200 ? 6.012 44.5 29.531 1 92.38 200 PRO B O 1
ATOM 6226 N N . ILE B 1 201 ? 7.75 44.562 28.109 1 95.88 201 ILE B N 1
ATOM 6227 C CA . ILE B 1 201 ? 6.934 44.312 26.922 1 95.88 201 ILE B CA 1
ATOM 6228 C C . ILE B 1 201 ? 6.527 42.844 26.844 1 95.88 201 ILE B C 1
ATOM 6230 O O . ILE B 1 201 ? 7.367 41.969 26.969 1 95.88 201 ILE B O 1
ATOM 6234 N N . LEU B 1 202 ? 5.273 42.625 26.719 1 96.19 202 LEU B N 1
ATOM 6235 C CA . LEU B 1 202 ? 4.742 41.281 26.641 1 96.19 202 LEU B CA 1
ATOM 6236 C C . LEU B 1 202 ? 4.559 40.844 25.188 1 96.19 202 LEU B C 1
ATOM 6238 O O . LEU B 1 202 ? 4.359 41.688 24.297 1 96.19 202 LEU B O 1
ATOM 6242 N N . HIS B 1 203 ? 4.75 39.625 24.969 1 96.44 203 HIS B N 1
ATOM 6243 C CA . HIS B 1 203 ? 4.402 38.969 23.703 1 96.44 203 HIS B CA 1
ATOM 6244 C C . HIS B 1 203 ? 3.395 37.844 23.906 1 96.44 203 HIS B C 1
ATOM 6246 O O . HIS B 1 203 ? 3.541 37.031 24.828 1 96.44 203 HIS B O 1
ATOM 6252 N N . THR B 1 204 ? 2.422 37.75 23 1 95.81 204 THR B N 1
ATOM 6253 C CA . THR B 1 204 ? 1.366 36.75 23.156 1 95.81 204 THR B CA 1
ATOM 6254 C C . THR B 1 204 ? 1.941 35.344 23.125 1 95.81 204 THR B C 1
ATOM 6256 O O . THR B 1 204 ? 1.443 34.438 23.797 1 95.81 204 THR B O 1
ATOM 6259 N N . ALA B 1 205 ? 3.004 35.125 22.406 1 93.56 205 ALA B N 1
ATOM 6260 C CA . ALA B 1 205 ? 3.6 33.781 22.266 1 93.56 205 ALA B CA 1
ATOM 6261 C C . ALA B 1 205 ? 4.492 33.469 23.453 1 93.56 205 ALA B C 1
ATOM 6263 O O . ALA B 1 205 ? 4.973 32.312 23.594 1 93.56 205 ALA B O 1
ATOM 6264 N N . GLU B 1 206 ? 4.773 34.406 24.281 1 92.44 206 GLU B N 1
ATOM 6265 C CA . GLU B 1 206 ? 5.629 34.25 25.453 1 92.44 206 GLU B CA 1
ATOM 6266 C C . GLU B 1 206 ? 4.98 34.875 26.703 1 92.44 206 GLU B C 1
ATOM 6268 O O . GLU B 1 206 ? 5.625 35.594 27.453 1 92.44 206 GLU B O 1
ATOM 6273 N N . TRP B 1 207 ? 3.77 34.594 26.844 1 94.5 207 TRP B N 1
ATOM 6274 C CA . TRP B 1 207 ? 2.998 35.188 27.922 1 94.5 207 TRP B CA 1
ATOM 6275 C C . TRP B 1 207 ? 3.418 34.594 29.266 1 94.5 207 TRP B C 1
ATOM 6277 O O . TRP B 1 207 ? 3.484 33.375 29.438 1 94.5 207 TRP B O 1
ATOM 6287 N N . PRO B 1 208 ? 3.648 35.406 30.25 1 92.5 208 PRO B N 1
ATOM 6288 C CA . PRO B 1 208 ? 4.086 34.875 31.547 1 92.5 208 PRO B CA 1
ATOM 6289 C C . PRO B 1 208 ? 2.996 34.094 32.25 1 92.5 208 PRO B C 1
ATOM 6291 O O . PRO B 1 208 ? 1.837 34.5 32.281 1 92.5 208 PRO B O 1
ATOM 6294 N N . ALA B 1 209 ? 3.303 32.969 32.906 1 86.38 209 ALA B N 1
ATOM 6295 C CA . ALA B 1 209 ? 2.363 32.031 33.5 1 86.38 209 ALA B CA 1
ATOM 6296 C C . ALA B 1 209 ? 1.651 32.625 34.719 1 86.38 209 ALA B C 1
ATOM 6298 O O . ALA B 1 209 ? 0.477 32.344 34.938 1 86.38 209 ALA B O 1
ATOM 6299 N N . ASN B 1 210 ? 2.227 33.5 35.438 1 86.94 210 ASN B N 1
ATOM 6300 C CA . ASN B 1 210 ? 1.647 33.969 36.719 1 86.94 210 ASN B CA 1
ATOM 6301 C C . ASN B 1 210 ? 1.353 35.469 36.656 1 86.94 210 ASN B C 1
ATOM 6303 O O . ASN B 1 210 ? 1.248 36.094 37.719 1 86.94 210 ASN B O 1
ATOM 6307 N N . PHE B 1 211 ? 1.1 35.906 35.438 1 92.75 211 PHE B N 1
ATOM 6308 C CA . PHE B 1 211 ? 0.805 37.344 35.344 1 92.75 211 PHE B CA 1
ATOM 6309 C C . PHE B 1 211 ? -0.675 37.594 35.594 1 92.75 211 PHE B C 1
ATOM 6311 O O . PHE B 1 211 ? -1.529 37.125 34.844 1 92.75 211 PHE B O 1
ATOM 6318 N N . ASN B 1 212 ? -0.951 38.312 36.625 1 94.31 212 ASN B N 1
ATOM 6319 C CA . ASN B 1 212 ? -2.328 38.688 36.938 1 94.31 212 ASN B CA 1
ATOM 6320 C C . ASN B 1 212 ? -2.73 39.938 36.156 1 94.31 212 ASN B C 1
ATOM 6322 O O . ASN B 1 212 ? -2.855 41.031 36.719 1 94.31 212 ASN B O 1
ATOM 6326 N N . TRP B 1 213 ? -3.059 39.781 35 1 95.19 213 TRP B N 1
ATOM 6327 C CA . TRP B 1 213 ? -3.295 40.875 34.062 1 95.19 213 TRP B CA 1
ATOM 6328 C C . TRP B 1 213 ? -4.59 41.625 34.406 1 95.19 213 TRP B C 1
ATOM 6330 O O . TRP B 1 213 ? -4.699 42.812 34.219 1 95.19 213 TRP B O 1
ATOM 6340 N N . GLU B 1 214 ? -5.621 41 34.969 1 95.56 214 GLU B N 1
ATOM 6341 C CA . GLU B 1 214 ? -6.898 41.625 35.312 1 95.56 214 GLU B CA 1
ATOM 6342 C C . GLU B 1 214 ? -6.719 42.75 36.281 1 95.56 214 GLU B C 1
ATOM 6344 O O . GLU B 1 214 ? -7.363 43.812 36.156 1 95.56 214 GLU B O 1
ATOM 6349 N N . THR B 1 215 ? -5.938 42.5 37.188 1 96 215 THR B N 1
ATOM 6350 C CA . THR B 1 215 ? -5.672 43.531 38.188 1 96 215 THR B CA 1
ATOM 6351 C C . THR B 1 215 ? -4.727 44.594 37.656 1 96 215 THR B C 1
ATOM 6353 O O . THR B 1 215 ? -4.957 45.781 37.844 1 96 215 THR B O 1
ATOM 6356 N N . ALA B 1 216 ? -3.736 44.156 36.969 1 96 216 ALA B N 1
ATOM 6357 C CA . ALA B 1 216 ? -2.699 45.062 36.5 1 96 216 ALA B CA 1
ATOM 6358 C C . ALA B 1 216 ? -3.268 46.062 35.469 1 96 216 ALA B C 1
ATOM 6360 O O . ALA B 1 216 ? -2.955 47.25 35.531 1 96 216 ALA B O 1
ATOM 6361 N N . PHE B 1 217 ? -4.102 45.656 34.625 1 97.38 217 PHE B N 1
ATOM 6362 C CA . PHE B 1 217 ? -4.52 46.469 33.469 1 97.38 217 PHE B CA 1
ATOM 6363 C C . PHE B 1 217 ? -5.562 47.5 33.875 1 97.38 217 PHE B C 1
ATOM 6365 O O . PHE B 1 217 ? -5.836 48.438 33.156 1 97.38 217 PHE B O 1
ATOM 6372 N N . LYS B 1 218 ? -6.129 47.375 35.031 1 96.81 218 LYS B N 1
ATOM 6373 C CA . LYS B 1 218 ? -7.125 48.312 35.531 1 96.81 218 LYS B CA 1
ATOM 6374 C C . LYS B 1 218 ? -6.531 49.719 35.656 1 96.81 218 LYS B C 1
ATOM 6376 O O . LYS B 1 218 ? -7.242 50.719 35.5 1 96.81 218 LYS B O 1
ATOM 6381 N N . ASP B 1 219 ? -5.305 49.719 36 1 96.31 219 ASP B N 1
ATOM 6382 C CA . ASP B 1 219 ? -4.668 51.031 36.219 1 96.31 219 ASP B CA 1
ATOM 6383 C C . ASP B 1 219 ? -3.666 51.344 35.125 1 96.31 219 ASP B C 1
ATOM 6385 O O . ASP B 1 219 ? -2.873 52.281 35.25 1 96.31 219 ASP B O 1
ATOM 6389 N N . GLU B 1 220 ? -3.67 50.594 34.094 1 97.69 220 GLU B N 1
ATOM 6390 C CA . GLU B 1 220 ? -2.654 50.75 33.062 1 97.69 220 GLU B CA 1
ATOM 6391 C C . GLU B 1 220 ? -3.279 51.156 31.719 1 97.69 220 GLU B C 1
ATOM 6393 O O . GLU B 1 220 ? -4.363 50.688 31.359 1 97.69 220 GLU B O 1
ATOM 6398 N N . ARG B 1 221 ? -2.602 52.031 30.953 1 98.25 221 ARG B N 1
ATOM 6399 C CA . ARG B 1 221 ? -2.84 52.281 29.531 1 98.25 221 ARG B CA 1
ATOM 6400 C C . ARG B 1 221 ? -2.117 51.25 28.672 1 98.25 221 ARG B C 1
ATOM 6402 O O . ARG B 1 221 ? -0.888 51.281 28.578 1 98.25 221 ARG B O 1
ATOM 6409 N N . VAL B 1 222 ? -2.914 50.5 28.109 1 98.5 222 VAL B N 1
ATOM 6410 C CA . VAL B 1 222 ? -2.355 49.344 27.422 1 98.5 222 VAL B CA 1
ATOM 6411 C C . VAL B 1 222 ? -2.348 49.594 25.906 1 98.5 222 VAL B C 1
ATOM 6413 O O . VAL B 1 222 ? -3.289 50.156 25.375 1 98.5 222 VAL B O 1
ATOM 6416 N N . ALA B 1 223 ? -1.271 49.219 25.219 1 98.69 223 ALA B N 1
ATOM 6417 C CA . ALA B 1 223 ? -1.178 49.219 23.766 1 98.69 223 ALA B CA 1
ATOM 6418 C C . ALA B 1 223 ? -0.995 47.781 23.234 1 98.69 223 ALA B C 1
ATOM 6420 O O . ALA B 1 223 ? -0.132 47.031 23.703 1 98.69 223 ALA B O 1
ATOM 6421 N N . VAL B 1 224 ? -1.824 47.406 22.312 1 98.5 224 VAL B N 1
ATOM 6422 C CA . VAL B 1 224 ? -1.666 46.125 21.625 1 98.5 224 VAL B CA 1
ATOM 6423 C C . VAL B 1 224 ? -1.261 46.375 20.172 1 98.5 224 VAL B C 1
ATOM 6425 O O . VAL B 1 224 ? -1.896 47.188 19.469 1 98.5 224 VAL B O 1
ATOM 6428 N N . ILE B 1 225 ? -0.184 45.719 19.75 1 97.94 225 ILE B N 1
ATOM 6429 C CA . ILE B 1 225 ? 0.298 45.875 18.391 1 97.94 225 ILE B CA 1
ATOM 6430 C C . ILE B 1 225 ? -0.017 44.594 17.594 1 97.94 225 ILE B C 1
ATOM 6432 O O . ILE B 1 225 ? 0.576 43.562 17.844 1 97.94 225 ILE B O 1
ATOM 6436 N N . GLY B 1 226 ? -0.911 44.719 16.641 1 95.38 226 GLY B N 1
ATOM 6437 C CA . GLY B 1 226 ? -1.303 43.594 15.812 1 95.38 226 GLY B CA 1
ATOM 6438 C C . GLY B 1 226 ? -2.756 43.188 15.992 1 95.38 226 GLY B C 1
ATOM 6439 O O . GLY B 1 226 ? -3.279 43.219 17.109 1 95.38 226 GLY B O 1
ATOM 6440 N N . VAL B 1 227 ? -3.414 42.719 14.852 1 94.62 227 VAL B N 1
ATOM 6441 C CA . VAL B 1 227 ? -4.816 42.312 14.906 1 94.62 227 VAL B CA 1
ATOM 6442 C C . VAL B 1 227 ? -5.008 41 14.148 1 94.62 227 VAL B C 1
ATOM 6444 O O . VAL B 1 227 ? -6.039 40.781 13.516 1 94.62 227 VAL B O 1
ATOM 6447 N N . GLY B 1 228 ? -3.953 40.156 14.188 1 92.31 228 GLY B N 1
ATOM 6448 C CA . GLY B 1 228 ? -4.152 38.781 13.742 1 92.31 228 GLY B CA 1
ATOM 6449 C C . GLY B 1 228 ? -4.961 37.938 14.719 1 92.31 228 GLY B C 1
ATOM 6450 O O . GLY B 1 228 ? -5.746 38.5 15.5 1 92.31 228 GLY B O 1
ATOM 6451 N N . SER B 1 229 ? -4.746 36.688 14.672 1 92.19 229 SER B N 1
ATOM 6452 C CA . SER B 1 229 ? -5.535 35.781 15.516 1 92.19 229 SER B CA 1
ATOM 6453 C C . SER B 1 229 ? -5.324 36.094 17 1 92.19 229 SER B C 1
ATOM 6455 O O . SER B 1 229 ? -6.285 36.281 17.734 1 92.19 229 SER B O 1
ATOM 6457 N N . SER B 1 230 ? -4.078 36.156 17.422 1 94.94 230 SER B N 1
ATOM 6458 C CA . SER B 1 230 ? -3.799 36.406 18.844 1 94.94 230 SER B CA 1
ATOM 6459 C C . SER B 1 230 ? -4.242 37.812 19.234 1 94.94 230 SER B C 1
ATOM 6461 O O . SER B 1 230 ? -4.719 38.031 20.359 1 94.94 230 SER B O 1
ATOM 6463 N N . GLY B 1 231 ? -4.113 38.781 18.328 1 96.12 231 GLY B N 1
ATOM 6464 C CA . GLY B 1 231 ? -4.555 40.156 18.594 1 96.12 231 GLY B CA 1
ATOM 6465 C C . GLY B 1 231 ? -6.051 40.25 18.844 1 96.12 231 GLY B C 1
ATOM 6466 O O . GLY B 1 231 ? -6.484 40.812 19.844 1 96.12 231 GLY B O 1
ATOM 6467 N N . LEU B 1 232 ? -6.781 39.656 17.938 1 95.88 232 LEU B N 1
ATOM 6468 C CA . LEU B 1 232 ? -8.234 39.688 18.062 1 95.88 232 LEU B CA 1
ATOM 6469 C C . LEU B 1 232 ? -8.68 39.062 19.375 1 95.88 232 LEU B C 1
ATOM 6471 O O . LEU B 1 232 ? -9.547 39.625 20.062 1 95.88 232 LEU B O 1
ATOM 6475 N N . GLN B 1 233 ? -8.055 38.031 19.719 1 96.12 233 GLN B N 1
ATOM 6476 C CA . GLN B 1 233 ? -8.469 37.281 20.891 1 96.12 233 GLN B CA 1
ATOM 6477 C C . GLN B 1 233 ? -8.086 38.031 22.172 1 96.12 233 GLN B C 1
ATOM 6479 O O . GLN B 1 233 ? -8.906 38.156 23.094 1 96.12 233 GLN B O 1
ATOM 6484 N N . ILE B 1 234 ? -6.875 38.531 22.234 1 97.94 234 ILE B N 1
ATOM 6485 C CA . ILE B 1 234 ? -6.445 39.156 23.484 1 97.94 234 ILE B CA 1
ATOM 6486 C C . ILE B 1 234 ? -7.172 40.5 23.656 1 97.94 234 ILE B C 1
ATOM 6488 O O . ILE B 1 234 ? -7.566 40.844 24.781 1 97.94 234 ILE B O 1
ATOM 6492 N N . ILE B 1 235 ? -7.398 41.281 22.625 1 98.19 235 ILE B N 1
ATOM 6493 C CA . ILE B 1 235 ? -8.047 42.562 22.703 1 98.19 235 ILE B CA 1
ATOM 6494 C C . ILE B 1 235 ? -9.477 42.406 23.234 1 98.19 235 ILE B C 1
ATOM 6496 O O . ILE B 1 235 ? -9.891 43.125 24.156 1 98.19 235 ILE B O 1
ATOM 6500 N N . GLY B 1 236 ? -10.18 41.5 22.594 1 97.06 236 GLY B N 1
ATOM 6501 C CA . GLY B 1 236 ? -11.539 41.25 23.031 1 97.06 236 GLY B CA 1
ATOM 6502 C C . GLY B 1 236 ? -11.625 40.844 24.5 1 97.06 236 GLY B C 1
ATOM 6503 O O . GLY B 1 236 ? -12.602 41.156 25.172 1 97.06 236 GLY B O 1
ATOM 6504 N N . THR B 1 237 ? -10.617 40.219 24.984 1 97.19 237 THR B N 1
ATOM 6505 C CA . THR B 1 237 ? -10.633 39.688 26.328 1 97.19 237 THR B CA 1
ATOM 6506 C C . THR B 1 237 ? -10.234 40.75 27.344 1 97.19 237 THR B C 1
ATOM 6508 O O . THR B 1 237 ? -10.844 40.844 28.422 1 97.19 237 THR B O 1
ATOM 6511 N N . ILE B 1 238 ? -9.297 41.656 27.078 1 98.31 238 ILE B N 1
ATOM 6512 C CA . ILE B 1 238 ? -8.711 42.5 28.109 1 98.31 238 ILE B CA 1
ATOM 6513 C C . ILE B 1 238 ? -9.375 43.875 28.094 1 98.31 238 ILE B C 1
ATOM 6515 O O . ILE B 1 238 ? -9.312 44.625 29.078 1 98.31 238 ILE B O 1
ATOM 6519 N N . ALA B 1 239 ? -10.008 44.25 27.016 1 98.38 239 ALA B N 1
ATOM 6520 C CA . ALA B 1 239 ? -10.508 45.594 26.812 1 98.38 239 ALA B CA 1
ATOM 6521 C C . ALA B 1 239 ? -11.414 46.031 27.969 1 98.38 239 ALA B C 1
ATOM 6523 O O . ALA B 1 239 ? -11.312 47.156 28.453 1 98.38 239 ALA B O 1
ATOM 6524 N N . PRO B 1 240 ? -12.312 45.156 28.438 1 97.31 240 PRO B N 1
ATOM 6525 C CA . PRO B 1 240 ? -13.211 45.594 29.516 1 97.31 240 PRO B CA 1
ATOM 6526 C C . PRO B 1 240 ? -12.461 45.906 30.812 1 97.31 240 PRO B C 1
ATOM 6528 O O . PRO B 1 240 ? -13.016 46.562 31.703 1 97.31 240 PRO B O 1
ATOM 6531 N N . TYR B 1 241 ? -11.25 45.562 30.922 1 97.19 241 TYR B N 1
ATOM 6532 C CA . TYR B 1 241 ? -10.539 45.656 32.188 1 97.19 241 TYR B CA 1
ATOM 6533 C C . TYR B 1 241 ? -9.516 46.781 32.156 1 97.19 241 TYR B C 1
ATOM 6535 O O . TYR B 1 241 ? -9.078 47.25 33.188 1 97.19 241 TYR B O 1
ATOM 6543 N N . CYS B 1 242 ? -9.141 47.25 31.047 1 97.94 242 CYS B N 1
ATOM 6544 C CA . CYS B 1 242 ? -8.047 48.219 30.891 1 97.94 242 CYS B CA 1
ATOM 6545 C C . CYS B 1 242 ? -8.492 49.625 31.281 1 97.94 242 CYS B C 1
ATOM 6547 O O . CYS B 1 242 ? -9.648 50 31.047 1 97.94 242 CYS B O 1
ATOM 6549 N N . LYS B 1 243 ? -7.559 50.406 31.844 1 97.88 243 LYS B N 1
ATOM 6550 C CA . LYS B 1 243 ? -7.809 51.812 32 1 97.88 243 LYS B CA 1
ATOM 6551 C C . LYS B 1 243 ? -8.086 52.469 30.656 1 97.88 243 LYS B C 1
ATOM 6553 O O . LYS B 1 243 ? -9.039 53.25 30.516 1 97.88 243 LYS B O 1
ATOM 6558 N N . SER B 1 244 ? -7.285 52.188 29.75 1 98.25 244 SER B N 1
ATOM 6559 C CA . SER B 1 244 ? -7.484 52.5 28.328 1 98.25 244 SER B CA 1
ATOM 6560 C C . SER B 1 244 ? -6.727 51.531 27.438 1 98.25 244 SER B C 1
ATOM 6562 O O . SER B 1 244 ? -5.797 50.875 27.891 1 98.25 244 SER B O 1
ATOM 6564 N N . LEU B 1 245 ? -7.145 51.438 26.188 1 98.75 245 LEU B N 1
ATOM 6565 C CA . LEU B 1 245 ? -6.539 50.469 25.266 1 98.75 245 LEU B CA 1
ATOM 6566 C C . LEU B 1 245 ? -6.363 51.094 23.891 1 98.75 245 LEU B C 1
ATOM 6568 O O . LEU B 1 245 ? -7.336 51.531 23.266 1 98.75 245 LEU B O 1
ATOM 6572 N N . ASP B 1 246 ? -5.094 51.156 23.406 1 98.56 246 ASP B N 1
ATOM 6573 C CA . ASP B 1 246 ? -4.781 51.531 22.031 1 98.56 246 ASP B CA 1
ATOM 6574 C C . ASP B 1 246 ? -4.453 50.281 21.188 1 98.56 246 ASP B C 1
ATOM 6576 O O . ASP B 1 246 ? -3.59 49.5 21.562 1 98.56 246 ASP B O 1
ATOM 6580 N N . ILE B 1 247 ? -5.164 50.219 20.141 1 98.44 247 ILE B N 1
ATOM 6581 C CA . ILE B 1 247 ? -4.926 49.125 19.203 1 98.44 247 ILE B CA 1
ATOM 6582 C C . ILE B 1 247 ? -4.184 49.656 17.984 1 98.44 247 ILE B C 1
ATOM 6584 O O . ILE B 1 247 ? -4.703 50.5 17.25 1 98.44 247 ILE B O 1
ATOM 6588 N N . TYR B 1 248 ? -2.986 49.188 17.828 1 97.94 248 TYR B N 1
ATOM 6589 C CA . TYR B 1 248 ? -2.227 49.562 16.641 1 97.94 248 TYR B CA 1
ATOM 6590 C C . TYR B 1 248 ? -2.328 48.5 15.555 1 97.94 248 TYR B C 1
ATOM 6592 O O . TYR B 1 248 ? -1.796 47.406 15.703 1 97.94 248 TYR B O 1
ATOM 6600 N N . ALA B 1 249 ? -2.992 48.875 14.492 1 93.81 249 ALA B N 1
ATOM 6601 C CA . ALA B 1 249 ? -3.221 47.938 13.391 1 93.81 249 ALA B CA 1
ATOM 6602 C C . ALA B 1 249 ? -2.961 48.594 12.047 1 93.81 249 ALA B C 1
ATOM 6604 O O . ALA B 1 249 ? -3.721 49.469 11.625 1 93.81 249 ALA B O 1
ATOM 6605 N N . ARG B 1 250 ? -1.961 48.156 11.383 1 84.94 250 ARG B N 1
ATOM 6606 C CA . ARG B 1 250 ? -1.671 48.719 10.07 1 84.94 250 ARG B CA 1
ATOM 6607 C C . ARG B 1 250 ? -2.576 48.094 9 1 84.94 250 ARG B C 1
ATOM 6609 O O . ARG B 1 250 ? -2.982 48.781 8.062 1 84.94 250 ARG B O 1
ATOM 6616 N N . SER B 1 251 ? -2.875 46.844 9.195 1 86.62 251 SER B N 1
ATOM 6617 C CA . SER B 1 251 ? -3.646 46.094 8.195 1 86.62 251 SER B CA 1
ATOM 6618 C C . SER B 1 251 ? -5.09 45.906 8.648 1 86.62 251 SER B C 1
ATOM 6620 O O . SER B 1 251 ? -5.367 45.844 9.844 1 86.62 251 SER B O 1
ATOM 6622 N N . LYS B 1 252 ? -5.984 45.844 7.68 1 92.62 252 LYS B N 1
ATOM 6623 C CA . LYS B 1 252 ? -7.383 45.5 7.914 1 92.62 252 LYS B CA 1
ATOM 6624 C C . LYS B 1 252 ? -7.551 44 8.102 1 92.62 252 LYS B C 1
ATOM 6626 O O . LYS B 1 252 ? -6.617 43.219 7.867 1 92.62 252 LYS B O 1
ATOM 6631 N N . VAL B 1 253 ? -8.727 43.594 8.609 1 93.94 253 VAL B N 1
ATOM 6632 C CA . VAL B 1 253 ? -8.891 42.156 8.898 1 93.94 253 VAL B CA 1
ATOM 6633 C C . VAL B 1 253 ? -10.367 41.781 8.766 1 93.94 253 VAL B C 1
ATOM 6635 O O . VAL B 1 253 ? -11.25 42.531 9.164 1 93.94 253 VAL B O 1
ATOM 6638 N N . TRP B 1 254 ? -10.57 40.594 8.125 1 94.19 254 TRP B N 1
ATOM 6639 C CA . TRP B 1 254 ? -11.898 40 8.102 1 94.19 254 TRP B CA 1
ATOM 6640 C C . TRP B 1 254 ? -12.234 39.344 9.438 1 94.19 254 TRP B C 1
ATOM 6642 O O . TRP B 1 254 ? -11.391 38.656 10.031 1 94.19 254 TRP B O 1
ATOM 6652 N N . ILE B 1 255 ? -13.398 39.594 9.938 1 93.81 255 ILE B N 1
ATOM 6653 C CA . ILE B 1 255 ? -13.922 38.906 11.117 1 93.81 255 ILE B CA 1
ATOM 6654 C C . ILE B 1 255 ? -15.188 38.156 10.75 1 93.81 255 ILE B C 1
ATOM 6656 O O . ILE B 1 255 ? -16.156 38.75 10.258 1 93.81 255 ILE B O 1
ATOM 6660 N N . VAL B 1 256 ? -15.203 36.906 11.047 1 89.5 256 VAL B N 1
ATOM 6661 C CA . VAL B 1 256 ? -16.328 36.062 10.664 1 89.5 256 VAL B CA 1
ATOM 6662 C C . VAL B 1 256 ? -17.078 35.594 11.914 1 89.5 256 VAL B C 1
ATOM 6664 O O . VAL B 1 256 ? -16.516 35.594 13.016 1 89.5 256 VAL B O 1
ATOM 6667 N N . PRO B 1 257 ? -18.375 35.281 11.773 1 84.38 257 PRO B N 1
ATOM 6668 C CA . PRO B 1 257 ? -19.125 34.812 12.945 1 84.38 257 PRO B CA 1
ATOM 6669 C C . PRO B 1 257 ? -18.578 33.531 13.516 1 84.38 257 PRO B C 1
ATOM 6671 O O . PRO B 1 257 ? -18.281 33.438 14.719 1 84.38 257 PRO B O 1
ATOM 6674 N N . THR B 1 258 ? -18.656 32.5 12.734 1 82.38 258 THR B N 1
ATOM 6675 C CA . THR B 1 258 ? -18.078 31.188 13.047 1 82.38 258 THR B CA 1
ATOM 6676 C C . THR B 1 258 ? -17.422 30.578 11.812 1 82.38 258 THR B C 1
ATOM 6678 O O . THR B 1 258 ? -17.688 31 10.688 1 82.38 258 THR B O 1
ATOM 6681 N N . ILE B 1 259 ? -16.547 29.703 12.094 1 76.69 259 ILE B N 1
ATOM 6682 C CA . ILE B 1 259 ? -15.883 29.031 10.969 1 76.69 259 ILE B CA 1
ATOM 6683 C C . ILE B 1 259 ? -16.828 28 10.359 1 76.69 259 ILE B C 1
ATOM 6685 O O . ILE B 1 259 ? -16.797 27.766 9.148 1 76.69 259 ILE B O 1
ATOM 6689 N N . VAL B 1 260 ? -17.625 27.422 11.234 1 77.44 260 VAL B N 1
ATOM 6690 C CA . VAL B 1 260 ? -18.594 26.438 10.766 1 77.44 260 VAL B CA 1
ATOM 6691 C C . VAL B 1 260 ? -20 26.828 11.234 1 77.44 260 VAL B C 1
ATOM 6693 O O . VAL B 1 260 ? -20.188 27.234 12.383 1 77.44 260 VAL B O 1
ATOM 6696 N N . SER B 1 261 ? -20.875 26.797 10.25 1 81.06 261 SER B N 1
ATOM 6697 C CA . SER B 1 261 ? -22.281 27.016 10.555 1 81.06 261 SER B CA 1
ATOM 6698 C C . SER B 1 261 ? -23.094 25.75 10.305 1 81.06 261 SER B C 1
ATOM 6700 O O . SER B 1 261 ? -23.125 25.234 9.188 1 81.06 261 SER B O 1
ATOM 6702 N N . LEU B 1 262 ? -23.609 25.281 11.375 1 87.62 262 LEU B N 1
ATOM 6703 C CA . LEU B 1 262 ? -24.438 24.078 11.297 1 87.62 262 LEU B CA 1
ATOM 6704 C C . LEU B 1 262 ? -25.875 24.375 11.711 1 87.62 262 LEU B C 1
ATOM 6706 O O . LEU B 1 262 ? -26.094 25.094 12.695 1 87.62 262 LEU B O 1
ATOM 6710 N N . ASP B 1 263 ? -26.719 23.797 10.984 1 86.81 263 ASP B N 1
ATOM 6711 C CA . ASP B 1 263 ? -28.125 23.953 11.32 1 86.81 263 ASP B CA 1
ATOM 6712 C C . ASP B 1 263 ? -28.438 23.328 12.68 1 86.81 263 ASP B C 1
ATOM 6714 O O . ASP B 1 263 ? -29.266 23.844 13.438 1 86.81 263 ASP B O 1
ATOM 6718 N N . SER B 1 264 ? -27.797 22.297 12.961 1 89.81 264 SER B N 1
ATOM 6719 C CA . SER B 1 264 ? -28.031 21.562 14.195 1 89.81 264 SER B CA 1
ATOM 6720 C C . SER B 1 264 ? -27.594 22.359 15.414 1 89.81 264 SER B C 1
ATOM 6722 O O . SER B 1 264 ? -27.984 22.062 16.547 1 89.81 264 SER B O 1
ATOM 6724 N N . LEU B 1 265 ? -26.859 23.453 15.188 1 90.88 265 LEU B N 1
ATOM 6725 C CA . LEU B 1 265 ? -26.312 24.219 16.312 1 90.88 265 LEU B CA 1
ATOM 6726 C C . LEU B 1 265 ? -26.891 25.625 16.344 1 90.88 265 LEU B C 1
ATOM 6728 O O . LEU B 1 265 ? -26.547 26.422 17.203 1 90.88 265 LEU B O 1
ATOM 6732 N N . LYS B 1 266 ? -27.781 25.953 15.5 1 88.56 266 LYS B N 1
ATOM 6733 C CA . LYS B 1 266 ? -28.281 27.312 15.328 1 88.56 266 LYS B CA 1
ATOM 6734 C C . LYS B 1 266 ? -29.016 27.797 16.578 1 88.56 266 LYS B C 1
ATOM 6736 O O . LYS B 1 266 ? -28.969 28.984 16.906 1 88.56 266 LYS B O 1
ATOM 6741 N N . ASP B 1 267 ? -29.641 26.859 17.281 1 90.19 267 ASP B N 1
ATOM 6742 C CA . ASP B 1 267 ? -30.5 27.25 18.406 1 90.19 267 ASP B CA 1
ATOM 6743 C C . ASP B 1 267 ? -29.75 27.141 19.734 1 90.19 267 ASP B C 1
ATOM 6745 O O . ASP B 1 267 ? -30.359 27.234 20.797 1 90.19 267 ASP B O 1
ATOM 6749 N N . ARG B 1 268 ? -28.484 27.016 19.609 1 92.75 268 ARG B N 1
ATOM 6750 C CA . ARG B 1 268 ? -27.688 26.969 20.828 1 92.75 268 ARG B CA 1
ATOM 6751 C C . ARG B 1 268 ? -27.625 28.328 21.516 1 92.75 268 ARG B C 1
ATOM 6753 O O . ARG B 1 268 ? -27.906 29.344 20.891 1 92.75 268 ARG B O 1
ATOM 6760 N N . ASP B 1 269 ? -27.297 28.281 22.797 1 92.5 269 ASP B N 1
ATOM 6761 C CA . ASP B 1 269 ? -27.109 29.516 23.531 1 92.5 269 ASP B CA 1
ATOM 6762 C C . ASP B 1 269 ? -25.734 30.125 23.25 1 92.5 269 ASP B C 1
ATOM 6764 O O . ASP B 1 269 ? -24.828 30.047 24.078 1 92.5 269 ASP B O 1
ATOM 6768 N N . TRP B 1 270 ? -25.688 30.828 22.203 1 92.31 270 TRP B N 1
ATOM 6769 C CA . TRP B 1 270 ? -24.422 31.406 21.766 1 92.31 270 TRP B CA 1
ATOM 6770 C C . TRP B 1 270 ? -24.078 32.656 22.578 1 92.31 270 TRP B C 1
ATOM 6772 O O . TRP B 1 270 ? -24.938 33.5 22.828 1 92.31 270 TRP B O 1
ATOM 6782 N N . LYS B 1 271 ? -22.891 32.656 23.062 1 91 271 LYS B N 1
ATOM 6783 C CA . LYS B 1 271 ? -22.281 33.875 23.641 1 91 271 LYS B CA 1
ATOM 6784 C C . LYS B 1 271 ? -21.25 34.438 22.688 1 91 271 LYS B C 1
ATOM 6786 O O . LYS B 1 271 ? -20.047 34.188 22.828 1 91 271 LYS B O 1
ATOM 6791 N N . GLY B 1 272 ? -21.766 35.375 21.859 1 88.25 272 GLY B N 1
ATOM 6792 C CA . GLY B 1 272 ? -20.922 35.812 20.781 1 88.25 272 GLY B CA 1
ATOM 6793 C C . GLY B 1 272 ? -20.672 34.75 19.719 1 88.25 272 GLY B C 1
ATOM 6794 O O . GLY B 1 272 ? -21.609 34.375 19.016 1 88.25 272 GLY B O 1
ATOM 6795 N N . ASP B 1 273 ? -19.453 34.344 19.719 1 90.88 273 ASP B N 1
ATOM 6796 C CA . ASP B 1 273 ? -19.078 33.375 18.688 1 90.88 273 ASP B CA 1
ATOM 6797 C C . ASP B 1 273 ? -18.844 31.984 19.297 1 90.88 273 ASP B C 1
ATOM 6799 O O . ASP B 1 273 ? -18.234 31.125 18.656 1 90.88 273 ASP B O 1
ATOM 6803 N N . ASN B 1 274 ? -19.312 31.734 20.516 1 93.81 274 ASN B N 1
ATOM 6804 C CA . ASN B 1 274 ? -19.047 30.484 21.219 1 93.81 274 ASN B CA 1
ATOM 6805 C C . ASN B 1 274 ? -20.266 30.031 22.031 1 93.81 274 ASN B C 1
ATOM 6807 O O . ASN B 1 274 ? -21.219 30.781 22.188 1 93.81 274 ASN B O 1
ATOM 6811 N N . PHE B 1 275 ? -20.297 28.766 22.328 1 94.94 275 PHE B N 1
ATOM 6812 C CA . PHE B 1 275 ? -21.25 28.25 23.297 1 94.94 275 PHE B CA 1
ATOM 6813 C C . PHE B 1 275 ? -20.625 27.141 24.125 1 94.94 275 PHE B C 1
ATOM 6815 O O . PHE B 1 275 ? -19.578 26.594 23.75 1 94.94 275 PHE B O 1
ATOM 6822 N N . SER B 1 276 ? -21.203 26.828 25.25 1 96.94 276 SER B N 1
ATOM 6823 C CA . SER B 1 276 ? -20.703 25.781 26.141 1 96.94 276 SER B CA 1
ATOM 6824 C C . SER B 1 276 ? -21.594 24.547 26.078 1 96.94 276 SER B C 1
ATOM 6826 O O . SER B 1 276 ? -22.812 24.641 25.938 1 96.94 276 SER B O 1
ATOM 6828 N N . TYR B 1 277 ? -20.938 23.422 26.156 1 96.56 277 TYR B N 1
ATOM 6829 C CA . TYR B 1 277 ? -21.656 22.172 26.359 1 96.56 277 TYR B CA 1
ATOM 6830 C C . TYR B 1 277 ? -22.031 22 27.828 1 96.56 277 TYR B C 1
ATOM 6832 O O . TYR B 1 277 ? -21.203 22.234 28.719 1 96.56 277 TYR B O 1
ATOM 6840 N N . SER B 1 278 ? -23.25 21.594 28.062 1 96.31 278 SER B N 1
ATOM 6841 C CA . SER B 1 278 ? -23.656 21.359 29.453 1 96.31 278 SER B CA 1
ATOM 6842 C C . SER B 1 278 ? -22.984 20.109 30 1 96.31 278 SER B C 1
ATOM 6844 O O . SER B 1 278 ? -22.453 19.281 29.25 1 96.31 278 SER B O 1
ATOM 6846 N N . GLU B 1 279 ? -22.984 20.047 31.297 1 95.5 279 GLU B N 1
ATOM 6847 C CA . GLU B 1 279 ? -22.484 18.844 31.938 1 95.5 279 GLU B CA 1
ATOM 6848 C C . GLU B 1 279 ? -23.25 17.609 31.469 1 95.5 279 GLU B C 1
ATOM 6850 O O . GLU B 1 279 ? -22.672 16.531 31.297 1 95.5 279 GLU B O 1
ATOM 6855 N N . GLU B 1 280 ? -24.469 17.781 31.297 1 96.12 280 GLU B N 1
ATOM 6856 C CA . GLU B 1 280 ? -25.328 16.672 30.844 1 96.12 280 GLU B CA 1
ATOM 6857 C C . GLU B 1 280 ? -24.969 16.234 29.422 1 96.12 280 GLU B C 1
ATOM 6859 O O . GLU B 1 280 ? -24.906 15.039 29.141 1 96.12 280 GLU B O 1
ATOM 6864 N N . GLU B 1 281 ? -24.719 17.125 28.578 1 94.44 281 GLU B N 1
ATOM 6865 C CA . GLU B 1 281 ? -24.344 16.828 27.203 1 94.44 281 GLU B CA 1
ATOM 6866 C C . GLU B 1 281 ? -23.016 16.062 27.156 1 94.44 281 GLU B C 1
ATOM 6868 O O . GLU B 1 281 ? -22.875 15.094 26.406 1 94.44 281 GLU B O 1
ATOM 6873 N N . ARG B 1 282 ? -22.125 16.531 27.922 1 95.56 282 ARG B N 1
ATOM 6874 C CA . ARG B 1 282 ? -20.812 15.898 27.984 1 95.56 282 ARG B CA 1
ATOM 6875 C C . ARG B 1 282 ? -20.906 14.477 28.531 1 95.56 282 ARG B C 1
ATOM 6877 O O . ARG B 1 282 ? -20.25 13.562 28.031 1 95.56 282 ARG B O 1
ATOM 6884 N N . ALA B 1 283 ? -21.734 14.32 29.516 1 94.75 283 ALA B N 1
ATOM 6885 C CA . ALA B 1 283 ? -22 12.992 30.062 1 94.75 283 ALA B CA 1
ATOM 6886 C C . ALA B 1 283 ? -22.641 12.086 29.016 1 94.75 283 ALA B C 1
ATOM 6888 O O . ALA B 1 283 ? -22.328 10.891 28.938 1 94.75 283 ALA B O 1
ATOM 6889 N N . ASP B 1 284 ? -23.516 12.609 28.234 1 95 284 ASP B N 1
ATOM 6890 C CA . ASP B 1 284 ? -24.156 11.859 27.172 1 95 284 ASP B CA 1
ATOM 6891 C C . ASP B 1 284 ? -23.156 11.414 26.109 1 95 284 ASP B C 1
ATOM 6893 O O . ASP B 1 284 ? -23.203 10.281 25.625 1 95 284 ASP B O 1
ATOM 6897 N N . PHE B 1 285 ? -22.312 12.305 25.766 1 94.81 285 PHE B N 1
ATOM 6898 C CA . PHE B 1 285 ? -21.266 11.977 24.797 1 94.81 285 PHE B CA 1
ATOM 6899 C C . PHE B 1 285 ? -20.375 10.852 25.312 1 94.81 285 PHE B C 1
ATOM 6901 O O . PHE B 1 285 ? -19.953 9.992 24.547 1 94.81 285 PHE B O 1
ATOM 6908 N N . ALA B 1 286 ? -20.125 10.867 26.547 1 93.06 286 ALA B N 1
ATOM 6909 C CA . ALA B 1 286 ? -19.266 9.859 27.156 1 93.06 286 ALA B CA 1
ATOM 6910 C C . ALA B 1 286 ? -19.953 8.5 27.188 1 93.06 286 ALA B C 1
ATOM 6912 O O . ALA B 1 286 ? -19.312 7.461 27.047 1 93.06 286 ALA B O 1
ATOM 6913 N N . LYS B 1 287 ? -21.219 8.453 27.375 1 93.62 287 LYS B N 1
ATOM 6914 C CA . LYS B 1 287 ? -21.969 7.215 27.578 1 93.62 287 LYS B CA 1
ATOM 6915 C C . LYS B 1 287 ? -22.453 6.637 26.25 1 93.62 287 LYS B C 1
ATOM 6917 O O . LYS B 1 287 ? -22.641 5.426 26.141 1 93.62 287 LYS B O 1
ATOM 6922 N N . ASP B 1 288 ? -22.672 7.488 25.297 1 95.5 288 ASP B N 1
ATOM 6923 C CA . ASP B 1 288 ? -23.266 7.062 24.031 1 95.5 288 ASP B CA 1
ATOM 6924 C C . ASP B 1 288 ? -22.344 7.363 22.859 1 95.5 288 ASP B C 1
ATOM 6926 O O . ASP B 1 288 ? -22.453 8.414 22.219 1 95.5 288 ASP B O 1
ATOM 6930 N N . PRO B 1 289 ? -21.641 6.363 22.438 1 94.31 289 PRO B N 1
ATOM 6931 C CA . PRO B 1 289 ? -20.672 6.559 21.344 1 94.31 289 PRO B CA 1
ATOM 6932 C C . PRO B 1 289 ? -21.344 7.004 20.047 1 94.31 289 PRO B C 1
ATOM 6934 O O . PRO B 1 289 ? -20.75 7.738 19.25 1 94.31 289 PRO B O 1
ATOM 6937 N N . GLU B 1 290 ? -22.5 6.602 19.797 1 96 290 GLU B N 1
ATOM 6938 C CA . GLU B 1 290 ? -23.188 6.973 18.578 1 96 290 GLU B CA 1
ATOM 6939 C C . GLU B 1 290 ? -23.469 8.469 18.531 1 96 290 GLU B C 1
ATOM 6941 O O . GLU B 1 290 ? -23.391 9.094 17.469 1 96 290 GLU B O 1
ATOM 6946 N N . LYS B 1 291 ? -23.906 9.047 19.656 1 95.94 291 LYS B N 1
ATOM 6947 C CA . LYS B 1 291 ? -24.188 10.484 19.719 1 95.94 291 LYS B CA 1
ATOM 6948 C C . LYS B 1 291 ? -22.906 11.289 19.484 1 95.94 291 LYS B C 1
ATOM 6950 O O . LYS B 1 291 ? -22.938 12.289 18.766 1 95.94 291 LYS B O 1
ATOM 6955 N N . LEU B 1 292 ? -21.859 10.867 20.109 1 96.06 292 LEU B N 1
ATOM 6956 C CA . LEU B 1 292 ? -20.578 11.539 19.922 1 96.06 292 LEU B CA 1
ATOM 6957 C C . LEU B 1 292 ? -20.125 11.438 18.469 1 96.06 292 LEU B C 1
ATOM 6959 O O . LEU B 1 292 ? -19.688 12.43 17.875 1 96.06 292 LEU B O 1
ATOM 6963 N N . TYR B 1 293 ? -20.266 10.211 17.922 1 96.12 293 TYR B N 1
ATOM 6964 C CA . TYR B 1 293 ? -19.891 9.93 16.531 1 96.12 293 TYR B CA 1
ATOM 6965 C C . TYR B 1 293 ? -20.641 10.852 15.578 1 96.12 293 TYR B C 1
ATOM 6967 O O . TYR B 1 293 ? -20.031 11.484 14.711 1 96.12 293 TYR B O 1
ATOM 6975 N N . ARG B 1 294 ? -21.875 10.984 15.734 1 96.12 294 ARG B N 1
ATOM 6976 C CA . ARG B 1 294 ? -22.703 11.805 14.859 1 96.12 294 ARG B CA 1
ATOM 6977 C C . ARG B 1 294 ? -22.328 13.273 14.953 1 96.12 294 ARG B C 1
ATOM 6979 O O . ARG B 1 294 ? -22.266 13.977 13.938 1 96.12 294 ARG B O 1
ATOM 6986 N N . HIS B 1 295 ? -22.094 13.719 16.156 1 95.62 295 HIS B N 1
ATOM 6987 C CA . HIS B 1 295 ? -21.719 15.109 16.375 1 95.62 295 HIS B CA 1
ATOM 6988 C C . HIS B 1 295 ? -20.391 15.438 15.688 1 95.62 295 HIS B C 1
ATOM 6990 O O . HIS B 1 295 ? -20.297 16.406 14.938 1 95.62 295 HIS B O 1
ATOM 6996 N N . ILE B 1 296 ? -19.391 14.633 15.938 1 96.38 296 ILE B N 1
ATOM 6997 C CA . ILE B 1 296 ? -18.062 14.859 15.383 1 96.38 296 ILE B CA 1
ATOM 6998 C C . ILE B 1 296 ? -18.109 14.766 13.867 1 96.38 296 ILE B C 1
ATOM 7000 O O . ILE B 1 296 ? -17.562 15.617 13.164 1 96.38 296 ILE B O 1
ATOM 7004 N N . LYS B 1 297 ? -18.766 13.75 13.391 1 95.75 297 LYS B N 1
ATOM 7005 C CA . LYS B 1 297 ? -18.844 13.516 11.953 1 95.75 297 LYS B CA 1
ATOM 7006 C C . LYS B 1 297 ? -19.531 14.68 11.242 1 95.75 297 LYS B C 1
ATOM 7008 O O . LYS B 1 297 ? -19.094 15.086 10.156 1 95.75 297 LYS B O 1
ATOM 7013 N N . GLU B 1 298 ? -20.547 15.195 11.828 1 95.5 298 GLU B N 1
ATOM 7014 C CA . GLU B 1 298 ? -21.266 16.312 11.234 1 95.5 298 GLU B CA 1
ATOM 7015 C C . GLU B 1 298 ? -20.359 17.547 11.102 1 95.5 298 GLU B C 1
ATOM 7017 O O . GLU B 1 298 ? -20.359 18.219 10.07 1 95.5 298 GLU B O 1
ATOM 7022 N N . VAL B 1 299 ? -19.625 17.844 12.133 1 95.19 299 VAL B N 1
ATOM 7023 C CA . VAL B 1 299 ? -18.766 19.016 12.133 1 95.19 299 VAL B CA 1
ATOM 7024 C C . VAL B 1 299 ? -17.641 18.828 11.117 1 95.19 299 VAL B C 1
ATOM 7026 O O . VAL B 1 299 ? -17.328 19.734 10.344 1 95.19 299 VAL B O 1
ATOM 7029 N N . PHE B 1 300 ? -17.078 17.594 11.07 1 94.5 300 PHE B N 1
ATOM 7030 C CA . PHE B 1 300 ? -16.016 17.312 10.102 1 94.5 300 PHE B CA 1
ATOM 7031 C C . PHE B 1 300 ? -16.547 17.422 8.68 1 94.5 300 PHE B C 1
ATOM 7033 O O . PHE B 1 300 ? -15.891 18 7.809 1 94.5 300 PHE B O 1
ATOM 7040 N N . ASP B 1 301 ? -17.672 16.828 8.484 1 94.25 301 ASP B N 1
ATOM 7041 C CA . ASP B 1 301 ? -18.266 16.844 7.156 1 94.25 301 ASP B CA 1
ATOM 7042 C C . ASP B 1 301 ? -18.453 18.266 6.641 1 94.25 301 ASP B C 1
ATOM 7044 O O . ASP B 1 301 ? -18.094 18.562 5.5 1 94.25 301 ASP B O 1
ATOM 7048 N N . LYS B 1 302 ? -18.984 19.094 7.469 1 92.75 302 LYS B N 1
ATOM 7049 C CA . LYS B 1 302 ? -19.219 20.484 7.082 1 92.75 302 LYS B CA 1
ATOM 7050 C C . LYS B 1 302 ? -17.906 21.203 6.797 1 92.75 302 LYS B C 1
ATOM 7052 O O . LYS B 1 302 ? -17.797 21.953 5.824 1 92.75 302 LYS B O 1
ATOM 7057 N N . MET B 1 303 ? -16.922 21 7.586 1 91.75 303 MET B N 1
ATOM 7058 C CA . MET B 1 303 ? -15.625 21.641 7.422 1 91.75 303 MET B CA 1
ATOM 7059 C C . MET B 1 303 ? -14.977 21.234 6.105 1 91.75 303 MET B C 1
ATOM 7061 O O . MET B 1 303 ? -14.32 22.047 5.449 1 91.75 303 MET B O 1
ATOM 7065 N N . ASN B 1 304 ? -15.195 20.016 5.676 1 93.38 304 ASN B N 1
ATOM 7066 C CA . ASN B 1 304 ? -14.539 19.469 4.496 1 93.38 304 ASN B CA 1
ATOM 7067 C C . ASN B 1 304 ? -15.258 19.875 3.213 1 93.38 304 ASN B C 1
ATOM 7069 O O . ASN B 1 304 ? -14.82 19.531 2.115 1 93.38 304 ASN B O 1
ATOM 7073 N N . THR B 1 305 ? -16.328 20.688 3.291 1 90.06 305 THR B N 1
ATOM 7074 C CA . THR B 1 305 ? -17.031 21.156 2.107 1 90.06 305 THR B CA 1
ATOM 7075 C C . THR B 1 305 ? -16.516 22.516 1.675 1 90.06 305 THR B C 1
ATOM 7077 O O . THR B 1 305 ? -16.953 23.062 0.66 1 90.06 305 THR B O 1
ATOM 7080 N N . ARG B 1 306 ? -15.477 23.031 2.236 1 86.81 306 ARG B N 1
ATOM 7081 C CA . ARG B 1 306 ? -15.211 24.453 2.129 1 86.81 306 ARG B CA 1
ATOM 7082 C C . ARG B 1 306 ? -13.992 24.719 1.254 1 86.81 306 ARG B C 1
ATOM 7084 O O . ARG B 1 306 ? -13.531 25.859 1.152 1 86.81 306 ARG B O 1
ATOM 7091 N N . PHE B 1 307 ? -13.516 23.734 0.549 1 92.62 307 PHE B N 1
ATOM 7092 C CA . PHE B 1 307 ? -12.328 23.984 -0.253 1 92.62 307 PHE B CA 1
ATOM 7093 C C . PHE B 1 307 ? -12.641 24.906 -1.416 1 92.62 307 PHE B C 1
ATOM 7095 O O . PHE B 1 307 ? -11.805 25.734 -1.798 1 92.62 307 PHE B O 1
ATOM 7102 N N . GLU B 1 308 ? -13.812 24.828 -1.906 1 91.88 308 GLU B N 1
ATOM 7103 C CA . GLU B 1 308 ? -14.211 25.688 -3.023 1 91.88 308 GLU B CA 1
ATOM 7104 C C . GLU B 1 308 ? -14.156 27.156 -2.643 1 91.88 308 GLU B C 1
ATOM 7106 O O . GLU B 1 308 ? -13.898 28.016 -3.494 1 91.88 308 GLU B O 1
ATOM 7111 N N . ALA B 1 309 ? -14.344 27.453 -1.407 1 93.5 309 ALA B N 1
ATOM 7112 C CA . ALA B 1 309 ? -14.305 28.828 -0.938 1 93.5 309 ALA B CA 1
ATOM 7113 C C . ALA B 1 309 ? -12.898 29.406 -1.016 1 93.5 309 ALA B C 1
ATOM 7115 O O . ALA B 1 309 ? -12.703 30.625 -0.928 1 93.5 309 ALA B O 1
ATOM 7116 N N . LYS B 1 310 ? -11.914 28.5 -1.168 1 95.38 310 LYS B N 1
ATOM 7117 C CA . LYS B 1 310 ? -10.523 28.938 -1.234 1 95.38 310 LYS B CA 1
ATOM 7118 C C . LYS B 1 310 ? -10.117 29.266 -2.668 1 95.38 310 LYS B C 1
ATOM 7120 O O . LYS B 1 310 ? -9.016 29.766 -2.908 1 95.38 310 LYS B O 1
ATOM 7125 N N . ARG B 1 311 ? -10.984 29.078 -3.598 1 95.62 311 ARG B N 1
ATOM 7126 C CA . ARG B 1 311 ? -10.711 29.406 -4.992 1 95.62 311 ARG B CA 1
ATOM 7127 C C . ARG B 1 311 ? -11.031 30.875 -5.277 1 95.62 311 ARG B C 1
ATOM 7129 O O . ARG B 1 311 ? -12.117 31.344 -4.945 1 95.62 311 ARG B O 1
ATOM 7136 N N . SER B 1 312 ? -10.102 31.484 -5.914 1 95.25 312 SER B N 1
ATOM 7137 C CA . SER B 1 312 ? -10.305 32.906 -6.262 1 95.25 312 SER B CA 1
ATOM 7138 C C . SER B 1 312 ? -11.531 33.062 -7.148 1 95.25 312 SER B C 1
ATOM 7140 O O . SER B 1 312 ? -11.734 32.312 -8.094 1 95.25 312 SER B O 1
ATOM 7142 N N . ASN B 1 313 ? -12.414 34 -6.773 1 92.62 313 ASN B N 1
ATOM 7143 C CA . ASN B 1 313 ? -13.555 34.438 -7.559 1 92.62 313 ASN B CA 1
ATOM 7144 C C . ASN B 1 313 ? -14.625 33.344 -7.656 1 92.62 313 ASN B C 1
ATOM 7146 O O . ASN B 1 313 ? -15.477 33.375 -8.547 1 92.62 313 ASN B O 1
ATOM 7150 N N . SER B 1 314 ? -14.516 32.344 -6.836 1 95.31 314 SER B N 1
ATOM 7151 C CA . SER B 1 314 ? -15.562 31.328 -6.824 1 95.31 314 SER B CA 1
ATOM 7152 C C . SER B 1 314 ? -16.859 31.875 -6.234 1 95.31 314 SER B C 1
ATOM 7154 O O . SER B 1 314 ? -16.844 32.906 -5.547 1 95.31 314 S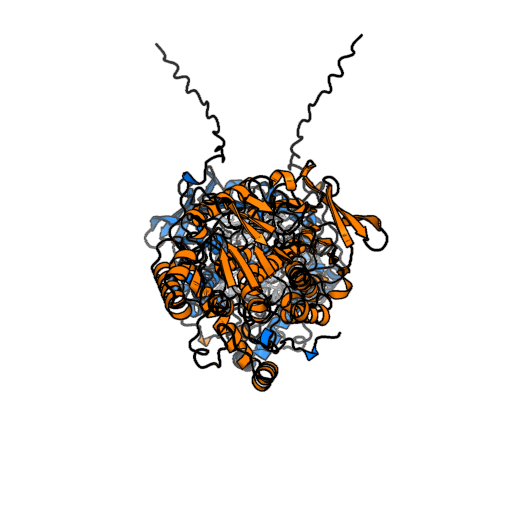ER B O 1
ATOM 7156 N N . GLU B 1 315 ? -17.953 31.219 -6.582 1 96 315 GLU B N 1
ATOM 7157 C CA . GLU B 1 315 ? -19.234 31.609 -6.016 1 96 315 GLU B CA 1
ATOM 7158 C C . GLU B 1 315 ? -19.234 31.469 -4.496 1 96 315 GLU B C 1
ATOM 7160 O O . GLU B 1 315 ? -19.812 32.281 -3.783 1 96 315 GLU B O 1
ATOM 7165 N N . MET B 1 316 ? -18.641 30.484 -4.051 1 93.69 316 MET B N 1
ATOM 7166 C CA . MET B 1 316 ? -18.578 30.266 -2.611 1 93.69 316 MET B CA 1
ATOM 7167 C C . MET B 1 316 ? -17.734 31.328 -1.924 1 93.69 316 MET B C 1
ATOM 7169 O O . MET B 1 316 ? -18.031 31.719 -0.792 1 93.69 316 MET B O 1
ATOM 7173 N N . GLN B 1 317 ? -16.688 31.812 -2.561 1 95.25 317 GLN B N 1
ATOM 7174 C CA . GLN B 1 317 ? -15.891 32.906 -2.027 1 95.25 317 GLN B CA 1
ATOM 7175 C C . GLN B 1 317 ? -16.703 34.188 -1.935 1 95.25 317 GLN B C 1
ATOM 7177 O O . GLN B 1 317 ? -16.594 34.938 -0.954 1 95.25 317 GLN B O 1
ATOM 7182 N N . LYS B 1 318 ? -17.531 34.406 -2.902 1 96.19 318 LYS B N 1
ATOM 7183 C CA . LYS B 1 318 ? -18.406 35.594 -2.893 1 96.19 318 LYS B CA 1
ATOM 7184 C C . LYS B 1 318 ? -19.406 35.531 -1.734 1 96.19 318 LYS B C 1
ATOM 7186 O O . LYS B 1 318 ? -19.656 36.531 -1.066 1 96.19 318 LYS B O 1
ATOM 7191 N N . VAL B 1 319 ? -19.875 34.375 -1.592 1 94.12 319 VAL B N 1
ATOM 7192 C CA . VAL B 1 319 ? -20.812 34.156 -0.49 1 94.12 319 VAL B CA 1
ATOM 7193 C C . VAL B 1 319 ? -20.109 34.406 0.84 1 94.12 319 VAL B C 1
ATOM 7195 O O . VAL B 1 319 ? -20.656 35.031 1.746 1 94.12 319 VAL B O 1
ATOM 7198 N N . SER B 1 320 ? -18.906 33.969 0.975 1 93.19 320 SER B N 1
ATOM 7199 C CA . SER B 1 320 ? -18.109 34.156 2.188 1 93.19 320 SER B CA 1
ATOM 7200 C C . SER B 1 320 ? -17.859 35.625 2.441 1 93.19 320 SER B C 1
ATOM 7202 O O . SER B 1 320 ? -17.953 36.094 3.578 1 93.19 320 SER B O 1
ATOM 7204 N N . GLN B 1 321 ? -17.562 36.344 1.459 1 94.56 321 GLN B N 1
ATOM 7205 C CA . GLN B 1 321 ? -17.297 37.75 1.57 1 94.56 321 GLN B CA 1
ATOM 7206 C C . GLN B 1 321 ? -18.547 38.531 2.004 1 94.56 321 GLN B C 1
ATOM 7208 O O . GLN B 1 321 ? -18.484 39.375 2.891 1 94.56 321 GLN B O 1
ATOM 7213 N N . ASN B 1 322 ? -19.625 38.188 1.379 1 95.69 322 ASN B N 1
ATOM 7214 C CA . ASN B 1 322 ? -20.875 38.812 1.729 1 95.69 322 ASN B CA 1
ATOM 7215 C C . ASN B 1 322 ? -21.281 38.531 3.17 1 95.69 322 ASN B C 1
ATOM 7217 O O . ASN B 1 322 ? -21.766 39.406 3.883 1 95.69 322 ASN B O 1
ATOM 7221 N N . THR B 1 323 ? -21.094 37.312 3.506 1 93.31 323 THR B N 1
ATOM 7222 C CA . THR B 1 323 ? -21.438 36.906 4.863 1 93.31 323 THR B CA 1
ATOM 7223 C C . THR B 1 323 ? -20.578 37.656 5.883 1 93.31 323 THR B C 1
ATOM 7225 O O . THR B 1 323 ? -21.094 38.125 6.902 1 93.31 323 THR B O 1
ATOM 7228 N N . ALA B 1 324 ? -19.312 37.75 5.641 1 94.38 324 ALA B N 1
ATOM 7229 C CA . ALA B 1 324 ? -18.406 38.469 6.535 1 94.38 324 ALA B CA 1
ATOM 7230 C C . ALA B 1 324 ? -18.75 39.938 6.602 1 94.38 324 ALA B C 1
ATOM 7232 O O . ALA B 1 324 ? -18.766 40.531 7.68 1 94.38 324 ALA B O 1
ATOM 7233 N N . LEU B 1 325 ? -19.047 40.5 5.477 1 95.75 325 LEU B N 1
ATOM 7234 C CA . LEU B 1 325 ? -19.391 41.906 5.398 1 95.75 325 LEU B CA 1
ATOM 7235 C C . LEU B 1 325 ? -20.656 42.219 6.207 1 95.75 325 LEU B C 1
ATOM 7237 O O . LEU B 1 325 ? -20.688 43.188 6.98 1 95.75 325 LEU B O 1
ATOM 7241 N N . GLU B 1 326 ? -21.625 41.406 6 1 95.81 326 GLU B N 1
ATOM 7242 C CA . GLU B 1 326 ? -22.891 41.594 6.723 1 95.81 326 GLU B CA 1
ATOM 7243 C C . GLU B 1 326 ? -22.688 41.438 8.227 1 95.81 326 GLU B C 1
ATOM 7245 O O . GLU B 1 326 ? -23.25 42.188 9.016 1 95.81 326 GLU B O 1
ATOM 7250 N N . HIS B 1 327 ? -21.969 40.5 8.578 1 94.38 327 HIS B N 1
ATOM 7251 C CA . HIS B 1 327 ? -21.688 40.281 9.984 1 94.38 327 HIS B CA 1
ATOM 7252 C C . HIS B 1 327 ? -20.984 41.469 10.617 1 94.38 327 HIS B C 1
ATOM 7254 O O . HIS B 1 327 ? -21.375 41.906 11.695 1 94.38 327 HIS B O 1
ATOM 7260 N N . MET B 1 328 ? -19.953 41.969 9.984 1 96.44 328 MET B N 1
ATOM 7261 C CA . MET B 1 328 ? -19.188 43.094 10.508 1 96.44 328 MET B CA 1
ATOM 7262 C C . MET B 1 328 ? -20.031 44.375 10.539 1 96.44 328 MET B C 1
ATOM 7264 O O . MET B 1 328 ? -19.969 45.125 11.5 1 96.44 328 MET B O 1
ATOM 7268 N N . ARG B 1 329 ? -20.875 44.562 9.555 1 96.81 329 ARG B N 1
ATOM 7269 C CA . ARG B 1 329 ? -21.766 45.719 9.516 1 96.81 329 ARG B CA 1
ATOM 7270 C C . ARG B 1 329 ? -22.75 45.688 10.68 1 96.81 329 ARG B C 1
ATOM 7272 O O . ARG B 1 329 ? -22.938 46.719 11.359 1 96.81 329 ARG B O 1
ATOM 7279 N N . LYS B 1 330 ? -23.312 44.594 10.836 1 95.38 330 LYS B N 1
ATOM 7280 C CA . LYS B 1 330 ? -24.312 44.438 11.891 1 95.38 330 LYS B CA 1
ATOM 7281 C C . LYS B 1 330 ? -23.688 44.594 13.273 1 95.38 330 LYS B C 1
ATOM 7283 O O . LYS B 1 330 ? -24.25 45.219 14.164 1 95.38 330 LYS B O 1
ATOM 7288 N N . SER B 1 331 ? -22.562 44.031 13.492 1 94.56 331 SER B N 1
ATOM 7289 C CA . SER B 1 331 ? -21.938 43.969 14.805 1 94.56 331 SER B CA 1
ATOM 7290 C C . SER B 1 331 ? -21.297 45.312 15.172 1 94.56 331 SER B C 1
ATOM 7292 O O . SER B 1 331 ? -21.359 45.719 16.328 1 94.56 331 SER B O 1
ATOM 7294 N N . LEU B 1 332 ? -20.594 45.875 14.289 1 95.62 332 LEU B N 1
ATOM 7295 C CA . LEU B 1 332 ? -19.875 47.125 14.578 1 95.62 332 LEU B CA 1
ATOM 7296 C C . LEU B 1 332 ? -20.828 48.312 14.578 1 95.62 332 LEU B C 1
ATOM 7298 O O . LEU B 1 332 ? -20.781 49.156 15.477 1 95.62 332 LEU B O 1
ATOM 7302 N N . ASP B 1 333 ? -21.688 48.406 13.602 1 93.94 333 ASP B N 1
ATOM 7303 C CA . ASP B 1 333 ? -22.703 49.438 13.453 1 93.94 333 ASP B CA 1
ATOM 7304 C C . ASP B 1 333 ? -22.078 50.844 13.594 1 93.94 333 ASP B C 1
ATOM 7306 O O . ASP B 1 333 ? -22.609 51.656 14.328 1 93.94 333 ASP B O 1
ATOM 7310 N N . ARG B 1 334 ? -20.906 51.062 13.188 1 95.5 334 ARG B N 1
ATOM 7311 C CA . ARG B 1 334 ? -20.141 52.312 13.148 1 95.5 334 ARG B CA 1
ATOM 7312 C C . ARG B 1 334 ? -19.328 52.438 11.859 1 95.5 334 ARG B C 1
ATOM 7314 O O . ARG B 1 334 ? -18.406 51.656 11.633 1 95.5 334 ARG B O 1
ATOM 7321 N N . GLU B 1 335 ? -19.625 53.375 11.133 1 95.44 335 GLU B N 1
ATOM 7322 C CA . GLU B 1 335 ? -19.047 53.562 9.797 1 95.44 335 GLU B CA 1
ATOM 7323 C C . GLU B 1 335 ? -17.547 53.781 9.875 1 95.44 335 GLU B C 1
ATOM 7325 O O . GLU B 1 335 ? -16.797 53.312 9 1 95.44 335 GLU B O 1
ATOM 7330 N N . ASP B 1 336 ? -17.078 54.5 10.789 1 94.81 336 ASP B N 1
ATOM 7331 C CA . ASP B 1 336 ? -15.656 54.781 10.914 1 94.81 336 ASP B CA 1
ATOM 7332 C C . ASP B 1 336 ? -14.867 53.5 11.188 1 94.81 336 ASP B C 1
ATOM 7334 O O . ASP B 1 336 ? -13.773 53.312 10.656 1 94.81 336 ASP B O 1
ATOM 7338 N N . LEU B 1 337 ? -15.461 52.656 11.992 1 96.06 337 LEU B N 1
ATOM 7339 C CA . LEU B 1 337 ? -14.82 51.406 12.297 1 96.06 337 LEU B CA 1
ATOM 7340 C C . LEU B 1 337 ? -14.852 50.469 11.086 1 96.06 337 LEU B C 1
ATOM 7342 O O . LEU B 1 337 ? -13.891 49.75 10.836 1 96.06 337 LEU B O 1
ATOM 7346 N N . LEU B 1 338 ? -15.953 50.469 10.352 1 96.31 338 LEU B N 1
ATOM 7347 C CA . LEU B 1 338 ? -16.062 49.656 9.141 1 96.31 338 LEU B CA 1
ATOM 7348 C C . LEU B 1 338 ? -15 50.031 8.125 1 96.31 338 LEU B C 1
ATOM 7350 O O . LEU B 1 338 ? -14.375 49.156 7.516 1 96.31 338 LEU B O 1
ATOM 7354 N N . LEU B 1 339 ? -14.812 51.25 7.961 1 95.44 339 LEU B N 1
ATOM 7355 C CA . LEU B 1 339 ? -13.812 51.75 7.027 1 95.44 339 LEU B CA 1
ATOM 7356 C C . LEU B 1 339 ? -12.406 51.344 7.449 1 95.44 339 LEU B C 1
ATOM 7358 O O . LEU B 1 339 ? -11.555 51.062 6.598 1 95.44 339 LEU B O 1
ATOM 7362 N N . LYS B 1 340 ? -12.141 51.25 8.703 1 95.06 340 LYS B N 1
ATOM 7363 C CA . LYS B 1 340 ? -10.812 50.938 9.227 1 95.06 340 LYS B CA 1
ATOM 7364 C C . LYS B 1 340 ? -10.555 49.438 9.234 1 95.06 340 LYS B C 1
ATOM 7366 O O . LYS B 1 340 ? -9.406 49 9.195 1 95.06 340 LYS B O 1
ATOM 7371 N N . LEU B 1 341 ? -11.625 48.688 9.211 1 95.88 341 LEU B N 1
ATOM 7372 C CA . LEU B 1 341 ? -11.398 47.281 9.5 1 95.88 341 LEU B CA 1
ATOM 7373 C C . LEU B 1 341 ? -11.656 46.406 8.266 1 95.88 341 LEU B C 1
ATOM 7375 O O . LEU B 1 341 ? -11.047 45.344 8.109 1 95.88 341 LEU B O 1
ATOM 7379 N N . ILE B 1 342 ? -12.562 46.75 7.398 1 95.62 342 ILE B N 1
ATOM 7380 C CA . ILE B 1 342 ? -12.953 45.906 6.277 1 95.62 342 ILE B CA 1
ATOM 7381 C C . ILE B 1 342 ? -11.852 45.906 5.219 1 95.62 342 ILE B C 1
ATOM 7383 O O . ILE B 1 342 ? -11.484 46.969 4.699 1 95.62 342 ILE B O 1
ATOM 7387 N N . PRO B 1 343 ? -11.359 44.75 4.891 1 94.81 343 PRO B N 1
ATOM 7388 C CA . PRO B 1 343 ? -10.297 44.656 3.887 1 94.81 343 PRO B CA 1
ATOM 7389 C C . PRO B 1 343 ? -10.836 44.656 2.457 1 94.81 343 PRO B C 1
ATOM 7391 O O . PRO B 1 343 ? -12.055 44.594 2.252 1 94.81 343 PRO B O 1
ATOM 7394 N N . ASP B 1 344 ? -9.867 44.688 1.493 1 92.12 344 ASP B N 1
ATOM 7395 C CA . ASP B 1 344 ? -10.211 44.594 0.076 1 92.12 344 ASP B CA 1
ATOM 7396 C C . ASP B 1 344 ? -9.688 43.312 -0.536 1 92.12 344 ASP B C 1
ATOM 7398 O O . ASP B 1 344 ? -9.633 43.156 -1.76 1 92.12 344 ASP B O 1
ATOM 7402 N N . TYR B 1 345 ? -9.156 42.469 0.279 1 93.25 345 TYR B N 1
ATOM 7403 C CA . TYR B 1 345 ? -8.703 41.156 -0.19 1 93.25 345 TYR B CA 1
ATOM 7404 C C . TYR B 1 345 ? -9.727 40.094 0.128 1 93.25 345 TYR B C 1
ATOM 7406 O O . TYR B 1 345 ? -10.688 40.312 0.857 1 93.25 345 TYR B O 1
ATOM 7414 N N . ALA B 1 346 ? -9.555 38.906 -0.411 1 95.06 346 ALA B N 1
ATOM 7415 C CA . ALA B 1 346 ? -10.508 37.781 -0.279 1 95.06 346 ALA B CA 1
ATOM 7416 C C . ALA B 1 346 ? -10.555 37.281 1.158 1 95.06 346 ALA B C 1
ATOM 7418 O O . ALA B 1 346 ? -9.555 37.312 1.876 1 95.06 346 ALA B O 1
ATOM 7419 N N . VAL B 1 347 ? -11.766 36.781 1.553 1 94.38 347 VAL B N 1
ATOM 7420 C CA . VAL B 1 347 ? -11.922 36.156 2.854 1 94.38 347 VAL B CA 1
ATOM 7421 C C . VAL B 1 347 ? -11.094 34.875 2.9 1 94.38 347 VAL B C 1
ATOM 7423 O O . VAL B 1 347 ? -11.258 34 2.051 1 94.38 347 VAL B O 1
ATOM 7426 N N . GLY B 1 348 ? -10.164 34.844 3.789 1 92.94 348 GLY B N 1
ATOM 7427 C CA . GLY B 1 348 ? -9.328 33.656 3.912 1 92.94 348 GLY B CA 1
ATOM 7428 C C . GLY B 1 348 ? -7.918 33.844 3.393 1 92.94 348 GLY B C 1
ATOM 7429 O O . GLY B 1 348 ? -7.039 33 3.607 1 92.94 348 GLY B O 1
ATOM 7430 N N . CYS B 1 349 ? -7.676 34.969 2.705 1 94.38 349 CYS B N 1
ATOM 7431 C CA . CYS B 1 349 ? -6.316 35.281 2.283 1 94.38 349 CYS B CA 1
ATOM 7432 C C . CYS B 1 349 ? -5.371 35.344 3.477 1 94.38 349 CYS B C 1
ATOM 7434 O O . CYS B 1 349 ? -4.207 34.938 3.363 1 94.38 349 CYS B O 1
ATOM 7436 N N . ARG B 1 350 ? -5.852 35.812 4.566 1 91.62 350 ARG B N 1
ATOM 7437 C CA . ARG B 1 350 ? -5.246 35.719 5.891 1 91.62 350 ARG B CA 1
ATOM 7438 C C . ARG B 1 350 ? -6.055 34.781 6.797 1 91.62 350 ARG B C 1
ATOM 7440 O O . ARG B 1 350 ? -7.215 34.469 6.504 1 91.62 350 ARG B O 1
ATOM 7447 N N . ARG B 1 351 ? -5.391 34.375 7.805 1 88.44 351 ARG B N 1
ATOM 7448 C CA . ARG B 1 351 ? -6.09 33.469 8.711 1 88.44 351 ARG B CA 1
ATOM 7449 C C . ARG B 1 351 ? -7.375 34.094 9.234 1 88.44 351 ARG B C 1
ATOM 7451 O O . ARG B 1 351 ? -7.379 35.25 9.656 1 88.44 351 ARG B O 1
ATOM 7458 N N . LEU B 1 352 ? -8.406 33.312 9.141 1 85.19 352 LEU B N 1
ATOM 7459 C CA . LEU B 1 352 ? -9.703 33.75 9.625 1 85.19 352 LEU B CA 1
ATOM 7460 C C . LEU B 1 352 ? -9.836 33.5 11.125 1 85.19 352 LEU B C 1
ATOM 7462 O O . LEU B 1 352 ? -9.391 32.469 11.625 1 85.19 352 LEU B O 1
ATOM 7466 N N . THR B 1 353 ? -10.336 34.5 11.781 1 81.81 353 THR B N 1
ATOM 7467 C CA . THR B 1 353 ? -10.602 34.344 13.211 1 81.81 353 THR B CA 1
ATOM 7468 C C . THR B 1 353 ? -11.938 34.969 13.586 1 81.81 353 THR B C 1
ATOM 7470 O O . THR B 1 353 ? -12.227 36.094 13.18 1 81.81 353 THR B O 1
ATOM 7473 N N . PRO B 1 354 ? -12.734 34.156 14.273 1 85.88 354 PRO B N 1
ATOM 7474 C CA . PRO B 1 354 ? -13.875 34.844 14.898 1 85.88 354 PRO B CA 1
ATOM 7475 C C . PRO B 1 354 ? -13.461 35.938 15.875 1 85.88 354 PRO B C 1
ATOM 7477 O O . PRO B 1 354 ? -12.336 35.906 16.391 1 85.88 354 PRO B O 1
ATOM 7480 N N . GLY B 1 355 ? -14.359 36.938 16.016 1 92 355 GLY B N 1
ATOM 7481 C CA . GLY B 1 355 ? -13.93 38.031 16.844 1 92 355 GLY B CA 1
ATOM 7482 C C . GLY B 1 355 ? -15.078 38.875 17.375 1 92 355 GLY B C 1
ATOM 7483 O O . GLY B 1 355 ? -15.07 40.094 17.25 1 92 355 GLY B O 1
ATOM 7484 N N . ALA B 1 356 ? -16.078 38.156 17.906 1 92.94 356 ALA B N 1
ATOM 7485 C CA . ALA B 1 356 ? -17.234 38.875 18.453 1 92.94 356 ALA B CA 1
ATOM 7486 C C . ALA B 1 356 ? -16.797 39.812 19.594 1 92.94 356 ALA B C 1
ATOM 7488 O O . ALA B 1 356 ? -17.234 40.969 19.641 1 92.94 356 ALA B O 1
ATOM 7489 N N . ALA B 1 357 ? -15.984 39.344 20.469 1 94.5 357 ALA B N 1
ATOM 7490 C CA . ALA B 1 357 ? -15.523 40.125 21.609 1 94.5 357 ALA B CA 1
ATOM 7491 C C . ALA B 1 357 ? -14.688 41.312 21.141 1 94.5 357 ALA B C 1
ATOM 7493 O O . ALA B 1 357 ? -14.742 42.375 21.734 1 94.5 357 ALA B O 1
ATOM 7494 N N . PHE B 1 358 ? -13.945 41.156 20.156 1 96.62 358 PHE B N 1
ATOM 7495 C CA . PHE B 1 358 ? -13.156 42.25 19.578 1 96.62 358 PHE B CA 1
ATOM 7496 C C . PHE B 1 358 ? -14.062 43.344 19.047 1 96.62 358 PHE B C 1
ATOM 7498 O O . PHE B 1 358 ? -13.82 44.531 19.297 1 96.62 358 PHE B O 1
ATOM 7505 N N . MET B 1 359 ? -15.07 42.938 18.297 1 96.62 359 MET B N 1
ATOM 7506 C CA . MET B 1 359 ? -15.969 43.938 17.688 1 96.62 359 MET B CA 1
ATOM 7507 C C . MET B 1 359 ? -16.734 44.719 18.75 1 96.62 359 MET B C 1
ATOM 7509 O O . MET B 1 359 ? -17.062 45.875 18.562 1 96.62 359 MET B O 1
ATOM 7513 N N . GLU B 1 360 ? -16.984 44.062 19.828 1 96.44 360 GLU B N 1
ATOM 7514 C CA . GLU B 1 360 ? -17.562 44.781 20.969 1 96.44 360 GLU B CA 1
ATOM 7515 C C . GLU B 1 360 ? -16.531 45.75 21.594 1 96.44 360 GLU B C 1
ATOM 7517 O O . GLU B 1 360 ? -16.859 46.875 21.922 1 96.44 360 GLU B O 1
ATOM 7522 N N . ALA B 1 361 ? -15.352 45.281 21.672 1 97.56 361 ALA B N 1
ATOM 7523 C CA . ALA B 1 361 ? -14.281 46 22.359 1 97.56 361 ALA B CA 1
ATOM 7524 C C . ALA B 1 361 ? -13.969 47.312 21.641 1 97.56 361 ALA B C 1
ATOM 7526 O O . ALA B 1 361 ? -13.75 48.344 22.297 1 97.56 361 ALA B O 1
ATOM 7527 N N . VAL B 1 362 ? -13.93 47.344 20.391 1 97.56 362 VAL B N 1
ATOM 7528 C CA . VAL B 1 362 ? -13.492 48.531 19.641 1 97.56 362 VAL B CA 1
ATOM 7529 C C . VAL B 1 362 ? -14.539 49.625 19.75 1 97.56 362 VAL B C 1
ATOM 7531 O O . VAL B 1 362 ? -14.266 50.781 19.422 1 97.56 362 VAL B O 1
ATOM 7534 N N . LYS B 1 363 ? -15.672 49.312 20.344 1 97.12 363 LYS B N 1
ATOM 7535 C CA . LYS B 1 363 ? -16.734 50.281 20.484 1 97.12 363 LYS B CA 1
ATOM 7536 C C . LYS B 1 363 ? -16.672 50.969 21.859 1 97.12 363 LYS B C 1
ATOM 7538 O O . LYS B 1 363 ? -17.344 51.969 22.094 1 97.12 363 LYS B O 1
ATOM 7543 N N . PHE B 1 364 ? -15.898 50.469 22.734 1 97.56 364 PHE B N 1
ATOM 7544 C CA . PHE B 1 364 ? -15.781 51.062 24.062 1 97.56 364 PHE B CA 1
ATOM 7545 C C . PHE B 1 364 ? -15.18 52.469 23.969 1 97.56 364 PHE B C 1
ATOM 7547 O O . PHE B 1 364 ? -14.297 52.719 23.141 1 97.56 364 PHE B O 1
ATOM 7554 N N . PRO B 1 365 ? -15.586 53.312 24.812 1 97.19 365 PRO B N 1
ATOM 7555 C CA . PRO B 1 365 ? -15.086 54.688 24.75 1 97.19 365 PRO B CA 1
ATOM 7556 C C . PRO B 1 365 ? -13.602 54.812 25.078 1 97.19 365 PRO B C 1
ATOM 7558 O O . PRO B 1 365 ? -12.93 55.719 24.625 1 97.19 365 PRO B O 1
ATOM 7561 N N . HIS B 1 366 ? -13.133 53.875 25.906 1 97.94 366 HIS B N 1
ATOM 7562 C CA . HIS B 1 366 ? -11.742 53.938 26.328 1 97.94 366 HIS B CA 1
ATOM 7563 C C . HIS B 1 366 ? -10.836 53.156 25.391 1 97.94 366 HIS B C 1
ATOM 7565 O O . HIS B 1 366 ? -9.656 52.938 25.672 1 97.94 366 HIS B O 1
ATOM 7571 N N . VAL B 1 367 ? -11.352 52.688 24.281 1 98.31 367 VAL B N 1
ATOM 7572 C CA . VAL B 1 367 ? -10.586 51.938 23.297 1 98.31 367 VAL B CA 1
ATOM 7573 C C . VAL B 1 367 ? -10.43 52.75 22.016 1 98.31 367 VAL B C 1
ATOM 7575 O O . VAL B 1 367 ? -11.391 53.344 21.531 1 98.31 367 VAL B O 1
ATOM 7578 N N . GLU B 1 368 ? -9.227 52.781 21.484 1 97.44 368 GLU B N 1
ATOM 7579 C CA . GLU B 1 368 ? -8.969 53.469 20.234 1 97.44 368 GLU B CA 1
ATOM 7580 C C . GLU B 1 368 ? -8.242 52.594 19.234 1 97.44 368 GLU B C 1
ATOM 7582 O O . GLU B 1 368 ? -7.246 51.938 19.562 1 97.44 368 GLU B O 1
ATOM 7587 N N . LEU B 1 369 ? -8.75 52.531 18.031 1 97.5 369 LEU B N 1
ATOM 7588 C CA . LEU B 1 369 ? -8.094 51.844 16.922 1 97.5 369 LEU B CA 1
ATOM 7589 C C . LEU B 1 369 ? -7.215 52.812 16.141 1 97.5 369 LEU B C 1
ATOM 7591 O O . LEU B 1 369 ? -7.715 53.75 15.516 1 97.5 369 LEU B O 1
ATOM 7595 N N . VAL B 1 370 ? -5.914 52.562 16.203 1 97.25 370 VAL B N 1
ATOM 7596 C CA . VAL B 1 370 ? -4.938 53.469 15.609 1 97.25 370 VAL B CA 1
ATOM 7597 C C . VAL B 1 370 ? -4.348 52.875 14.344 1 97.25 370 VAL B C 1
ATOM 7599 O O . VAL B 1 370 ? -3.689 51.812 14.406 1 97.25 370 VAL B O 1
ATOM 7602 N N . GLN B 1 371 ? -4.504 53.406 13.203 1 94.94 371 GLN B N 1
ATOM 7603 C CA . GLN B 1 371 ? -3.988 52.906 11.945 1 94.94 371 GLN B CA 1
ATOM 7604 C C . GLN B 1 371 ? -2.729 53.656 11.516 1 94.94 371 GLN B C 1
ATOM 7606 O O . GLN B 1 371 ? -2.014 53.219 10.617 1 94.94 371 GLN B O 1
ATOM 7611 N N . ASP B 1 372 ? -2.494 54.781 12.242 1 94.44 372 ASP B N 1
ATOM 7612 C CA . ASP B 1 372 ? -1.249 55.5 12.016 1 94.44 372 ASP B CA 1
ATOM 7613 C C . ASP B 1 372 ? -0.038 54.656 12.383 1 94.44 372 ASP B C 1
ATOM 7615 O O . ASP B 1 372 ? 0.085 54.188 13.516 1 94.44 372 ASP B O 1
ATOM 7619 N N . PRO B 1 373 ? 0.858 54.469 11.383 1 95.5 373 PRO B N 1
ATOM 7620 C CA . PRO B 1 373 ? 1.998 53.594 11.656 1 95.5 373 PRO B CA 1
ATOM 7621 C C . PRO B 1 373 ? 2.863 54.094 12.812 1 95.5 373 PRO B C 1
ATOM 7623 O O . PRO B 1 373 ? 3.039 55.281 12.984 1 95.5 373 PRO B O 1
ATOM 7626 N N . ILE B 1 374 ? 3.422 53.094 13.492 1 97.06 374 ILE B N 1
ATOM 7627 C CA . ILE B 1 374 ? 4.316 53.438 14.602 1 97.06 374 ILE B CA 1
ATOM 7628 C C . ILE B 1 374 ? 5.66 53.906 14.047 1 97.06 374 ILE B C 1
ATOM 7630 O O . ILE B 1 374 ? 6.305 53.188 13.266 1 97.06 374 ILE B O 1
ATOM 7634 N N . LYS B 1 375 ? 6.023 55.031 14.461 1 97.12 375 LYS B N 1
ATOM 7635 C CA . LYS B 1 375 ? 7.336 55.562 14.102 1 97.12 375 LYS B CA 1
ATOM 7636 C C . LYS B 1 375 ? 8.406 55.062 15.07 1 97.12 375 LYS B C 1
ATOM 7638 O O . LYS B 1 375 ? 9.469 54.594 14.648 1 97.12 375 LYS B O 1
ATOM 7643 N N . SER B 1 376 ? 8.094 55.188 16.375 1 97.88 376 SER B N 1
ATOM 7644 C CA . SER B 1 376 ? 9.031 54.75 17.391 1 97.88 376 SER B CA 1
ATOM 7645 C C . SER B 1 376 ? 8.344 54.594 18.75 1 97.88 376 SER B C 1
ATOM 7647 O O . SER B 1 376 ? 7.215 55.062 18.938 1 97.88 376 SER B O 1
ATOM 7649 N N . ILE B 1 377 ? 9.055 53.875 19.594 1 97.81 377 ILE B N 1
ATOM 7650 C CA . ILE B 1 377 ? 8.633 53.75 20.984 1 97.81 377 ILE B CA 1
ATOM 7651 C C . ILE B 1 377 ? 9.586 54.5 21.891 1 97.81 377 ILE B C 1
ATOM 7653 O O . ILE B 1 377 ? 10.805 54.406 21.75 1 97.81 377 ILE B O 1
ATOM 7657 N N . THR B 1 378 ? 9.023 55.312 22.766 1 96.94 378 THR B N 1
ATOM 7658 C CA . THR B 1 378 ? 9.82 56.062 23.75 1 96.94 378 THR B CA 1
ATOM 7659 C C . THR B 1 378 ? 9.82 55.344 25.094 1 96.94 378 THR B C 1
ATOM 7661 O O . THR B 1 378 ? 9.172 54.312 25.266 1 96.94 378 THR B O 1
ATOM 7664 N N . PRO B 1 379 ? 10.508 55.875 26.062 1 97.19 379 PRO B N 1
ATOM 7665 C CA . PRO B 1 379 ? 10.539 55.25 27.375 1 97.19 379 PRO B CA 1
ATOM 7666 C C . PRO B 1 379 ? 9.156 55.156 28.016 1 97.19 379 PRO B C 1
ATOM 7668 O O . PRO B 1 379 ? 8.922 54.281 28.875 1 97.19 379 PRO B O 1
ATOM 7671 N N . THR B 1 380 ? 8.195 56.062 27.5 1 97.56 380 THR B N 1
ATOM 7672 C CA . THR B 1 380 ? 6.922 56.094 28.219 1 97.56 380 THR B CA 1
ATOM 7673 C C . THR B 1 380 ? 5.754 56.156 27.234 1 97.56 380 THR B C 1
ATOM 7675 O O . THR B 1 380 ? 4.602 56.281 27.641 1 97.56 380 THR B O 1
ATOM 7678 N N . SER B 1 381 ? 6.094 56.125 25.859 1 97.81 381 SER B N 1
ATOM 7679 C CA . SER B 1 381 ? 5.008 56.375 24.922 1 97.81 381 SER B CA 1
ATOM 7680 C C . SER B 1 381 ? 5.273 55.688 23.578 1 97.81 381 SER B C 1
ATOM 7682 O O . SER B 1 381 ? 6.367 55.188 23.344 1 97.81 381 SER B O 1
ATOM 7684 N N . ILE B 1 382 ? 4.266 55.656 22.703 1 98.12 382 ILE B N 1
ATOM 7685 C CA . ILE B 1 382 ? 4.367 55.281 21.297 1 98.12 382 ILE B CA 1
ATOM 7686 C C . ILE B 1 382 ? 4.176 56.531 20.422 1 98.12 382 ILE B C 1
ATOM 7688 O O . ILE B 1 382 ? 3.215 57.281 20.609 1 98.12 382 ILE B O 1
ATOM 7692 N N . LEU B 1 383 ? 5.121 56.75 19.609 1 98.19 383 LEU B N 1
ATOM 7693 C CA . LEU B 1 383 ? 5.07 57.844 18.656 1 98.19 383 LEU B CA 1
ATOM 7694 C C . LEU B 1 383 ? 4.715 57.344 17.266 1 98.19 383 LEU B C 1
ATOM 7696 O O . LEU B 1 383 ? 5.344 56.406 16.766 1 98.19 383 LEU B O 1
ATOM 7700 N N . THR B 1 384 ? 3.715 57.969 16.641 1 97.44 384 THR B N 1
ATOM 7701 C CA . THR B 1 384 ? 3.303 57.531 15.305 1 97.44 384 THR B CA 1
ATOM 7702 C C . THR B 1 384 ? 3.9 58.438 14.234 1 97.44 384 THR B C 1
ATOM 7704 O O . THR B 1 384 ? 4.531 59.469 14.547 1 97.44 384 THR B O 1
ATOM 7707 N N . GLU B 1 385 ? 3.734 58.094 13.023 1 96.88 385 GLU B N 1
ATOM 7708 C CA . GLU B 1 385 ? 4.328 58.781 11.891 1 96.88 385 GLU B CA 1
ATOM 7709 C C . GLU B 1 385 ? 3.752 60.188 11.758 1 96.88 385 GLU B C 1
ATOM 7711 O O . GLU B 1 385 ? 4.449 61.125 11.328 1 96.88 385 GLU B O 1
ATOM 7716 N N . SER B 1 386 ? 2.535 60.375 12.18 1 96.44 386 SER B N 1
ATOM 7717 C CA . SER B 1 386 ? 1.902 61.688 12.094 1 96.44 386 SER B CA 1
ATOM 7718 C C . SER B 1 386 ? 2.391 62.594 13.211 1 96.44 386 SER B C 1
ATOM 7720 O O . SER B 1 386 ? 2.047 63.781 13.234 1 96.44 386 SER B O 1
ATOM 7722 N N . GLY B 1 387 ? 3.01 62.062 14.18 1 96.38 387 GLY B N 1
ATOM 7723 C CA . GLY B 1 387 ? 3.574 62.875 15.242 1 96.38 387 GLY B CA 1
ATOM 7724 C C . GLY B 1 387 ? 2.76 62.844 16.516 1 96.38 387 GLY B C 1
ATOM 7725 O O . GLY B 1 387 ? 3.064 63.531 17.484 1 96.38 387 GLY B O 1
ATOM 7726 N N . ILE B 1 388 ? 1.86 62.031 16.531 1 97.31 388 ILE B N 1
ATOM 7727 C CA . ILE B 1 388 ? 1.032 61.906 17.719 1 97.31 388 ILE B CA 1
ATOM 7728 C C . ILE B 1 388 ? 1.702 60.969 18.719 1 97.31 388 ILE B C 1
ATOM 7730 O O . ILE B 1 388 ? 2.016 59.844 18.391 1 97.31 388 ILE B O 1
ATOM 7734 N N . GLU B 1 389 ? 1.906 61.438 19.875 1 97.56 389 GLU B N 1
ATOM 7735 C CA . GLU B 1 389 ? 2.488 60.656 20.953 1 97.56 389 GLU B CA 1
ATOM 7736 C C . GLU B 1 389 ? 1.426 60.25 21.969 1 97.56 389 GLU B C 1
ATOM 7738 O O . GLU B 1 389 ? 0.67 61.094 22.469 1 97.56 389 GLU B O 1
ATOM 7743 N N . ARG B 1 390 ? 1.366 59 22.266 1 97.69 390 ARG B N 1
ATOM 7744 C CA . ARG B 1 390 ? 0.401 58.469 23.219 1 97.69 390 ARG B CA 1
ATOM 7745 C C . ARG B 1 390 ? 1.107 57.812 24.391 1 97.69 390 ARG B C 1
ATOM 7747 O O . ARG B 1 390 ? 1.821 56.812 24.219 1 97.69 390 ARG B O 1
ATOM 7754 N N . PRO B 1 391 ? 0.9 58.344 25.578 1 97.75 391 PRO B N 1
ATOM 7755 C CA . PRO B 1 391 ? 1.456 57.656 26.75 1 97.75 391 PRO B CA 1
ATOM 7756 C C . PRO B 1 391 ? 0.855 56.281 26.969 1 97.75 391 PRO B C 1
ATOM 7758 O O . PRO B 1 391 ? -0.359 56.094 26.828 1 97.75 391 PRO B O 1
ATOM 7761 N N . VAL B 1 392 ? 1.796 55.312 27.219 1 97.75 392 VAL B N 1
ATOM 7762 C CA . VAL B 1 392 ? 1.355 53.938 27.438 1 97.75 392 VAL B CA 1
ATOM 7763 C C . VAL B 1 392 ? 2.117 53.344 28.625 1 97.75 392 VAL B C 1
ATOM 7765 O O . VAL B 1 392 ? 3.291 53.656 28.844 1 97.75 392 VAL B O 1
ATOM 7768 N N . ASP B 1 393 ? 1.451 52.531 29.391 1 97.88 393 ASP B N 1
ATOM 7769 C CA . ASP B 1 393 ? 2.053 51.875 30.562 1 97.88 393 ASP B CA 1
ATOM 7770 C C . ASP B 1 393 ? 2.457 50.438 30.234 1 97.88 393 ASP B C 1
ATOM 7772 O O . ASP B 1 393 ? 3.354 49.875 30.875 1 97.88 393 ASP B O 1
ATOM 7776 N N . ARG B 1 394 ? 1.785 49.812 29.297 1 97.44 394 ARG B N 1
ATOM 7777 C CA . ARG B 1 394 ? 1.985 48.438 28.906 1 97.44 394 ARG B CA 1
ATOM 7778 C C . ARG B 1 394 ? 1.906 48.281 27.391 1 97.44 394 ARG B C 1
ATOM 7780 O O . ARG B 1 394 ? 1.034 48.844 26.75 1 97.44 394 ARG B O 1
ATOM 7787 N N . ILE B 1 395 ? 2.9 47.5 26.844 1 98.12 395 ILE B N 1
ATOM 7788 C CA . ILE B 1 395 ? 2.875 47.156 25.422 1 98.12 395 ILE B CA 1
ATOM 7789 C C . ILE B 1 395 ? 2.77 45.656 25.25 1 98.12 395 ILE B C 1
ATOM 7791 O O . ILE B 1 395 ? 3.529 44.906 25.859 1 98.12 395 ILE B O 1
ATOM 7795 N N . ILE B 1 396 ? 1.814 45.219 24.516 1 98.19 396 ILE B N 1
ATOM 7796 C CA . ILE B 1 396 ? 1.628 43.812 24.172 1 98.19 396 ILE B CA 1
ATOM 7797 C C . ILE B 1 396 ? 1.835 43.594 22.672 1 98.19 396 ILE B C 1
ATOM 7799 O O . ILE B 1 396 ? 1.143 44.219 21.844 1 98.19 396 ILE B O 1
ATOM 7803 N N . LEU B 1 397 ? 2.797 42.75 22.344 1 97.69 397 LEU B N 1
ATOM 7804 C CA . LEU B 1 397 ? 3.041 42.375 20.953 1 97.69 397 LEU B CA 1
ATOM 7805 C C . LEU B 1 397 ? 2.193 41.188 20.547 1 97.69 397 LEU B C 1
ATOM 7807 O O . LEU B 1 397 ? 2.348 40.094 21.109 1 97.69 397 LEU B O 1
ATOM 7811 N N . ALA B 1 398 ? 1.272 41.375 19.688 1 96.69 398 ALA B N 1
ATOM 7812 C CA . ALA B 1 398 ? 0.54 40.312 18.984 1 96.69 398 ALA B CA 1
ATOM 7813 C C . ALA B 1 398 ? 0.962 40.25 17.516 1 96.69 398 ALA B C 1
ATOM 7815 O O . ALA B 1 398 ? 0.122 40.312 16.625 1 96.69 398 ALA B O 1
ATOM 7816 N N . THR B 1 399 ? 2.256 39.969 17.344 1 93.88 399 THR B N 1
ATOM 7817 C CA . THR B 1 399 ? 2.895 40.156 16.031 1 93.88 399 THR B CA 1
ATOM 7818 C C . THR B 1 399 ? 3.246 38.812 15.414 1 93.88 399 THR B C 1
ATOM 7820 O O . THR B 1 399 ? 4.031 38.75 14.469 1 93.88 399 THR B O 1
ATOM 7823 N N . GLY B 1 400 ? 2.713 37.812 15.961 1 91.25 400 GLY B N 1
ATOM 7824 C CA . GLY B 1 400 ? 2.785 36.5 15.328 1 91.25 400 GLY B CA 1
ATOM 7825 C C . GLY B 1 400 ? 4.117 35.812 15.539 1 91.25 400 GLY B C 1
ATOM 7826 O O . GLY B 1 400 ? 4.723 35.906 16.609 1 91.25 400 GLY B O 1
ATOM 7827 N N . PHE B 1 401 ? 4.48 34.875 14.617 1 90.31 401 PHE B N 1
ATOM 7828 C CA . PHE B 1 401 ? 5.648 34.031 14.688 1 90.31 401 PHE B CA 1
ATOM 7829 C C . PHE B 1 401 ? 6.539 34.219 13.469 1 90.31 401 PHE B C 1
ATOM 7831 O O . PHE B 1 401 ? 6.117 34.812 12.469 1 90.31 401 PHE B O 1
ATOM 7838 N N . ASP B 1 402 ? 7.781 33.75 13.656 1 86.81 402 ASP B N 1
ATOM 7839 C CA . ASP B 1 402 ? 8.625 33.562 12.484 1 86.81 402 ASP B CA 1
ATOM 7840 C C . ASP B 1 402 ? 8.18 32.312 11.688 1 86.81 402 ASP B C 1
ATOM 7842 O O . ASP B 1 402 ? 8.43 31.188 12.094 1 86.81 402 ASP B O 1
ATOM 7846 N N . THR B 1 403 ? 7.562 32.625 10.523 1 83.06 403 THR B N 1
ATOM 7847 C CA . THR B 1 403 ? 6.965 31.547 9.742 1 83.06 403 THR B CA 1
ATOM 7848 C C . THR B 1 403 ? 7.797 31.25 8.5 1 83.06 403 THR B C 1
ATOM 7850 O O . THR B 1 403 ? 7.25 30.938 7.438 1 83.06 403 THR B O 1
ATOM 7853 N N . GLY B 1 404 ? 9.109 31.391 8.641 1 86.06 404 GLY B N 1
ATOM 7854 C CA . GLY B 1 404 ? 10.016 31.062 7.559 1 86.06 404 GLY B CA 1
ATOM 7855 C C . GLY B 1 404 ? 10.375 29.594 7.504 1 86.06 404 GLY B C 1
ATOM 7856 O O . GLY B 1 404 ? 11.008 29.141 6.547 1 86.06 404 GLY B O 1
ATOM 7857 N N . PHE B 1 405 ? 9.961 28.781 8.438 1 90.81 405 PHE B N 1
ATOM 7858 C CA . PHE B 1 405 ? 10.125 27.344 8.547 1 90.81 405 PHE B CA 1
ATOM 7859 C C . PHE B 1 405 ? 11.578 26.969 8.812 1 90.81 405 PHE B C 1
ATOM 7861 O O . PHE B 1 405 ? 11.898 25.812 9.086 1 90.81 405 PHE B O 1
ATOM 7868 N N . ARG B 1 406 ? 12.484 27.922 8.773 1 92.31 406 ARG B N 1
ATOM 7869 C CA . ARG B 1 406 ? 13.898 27.656 9.008 1 92.31 406 ARG B CA 1
ATOM 7870 C C . ARG B 1 406 ? 14.125 27.078 10.406 1 92.31 406 ARG B C 1
ATOM 7872 O O . ARG B 1 406 ? 13.625 27.625 11.391 1 92.31 406 ARG B O 1
ATOM 7879 N N . PRO B 1 407 ? 14.906 25.969 10.422 1 93 407 PRO B N 1
ATOM 7880 C CA . PRO B 1 407 ? 15.203 25.422 11.742 1 93 407 PRO B CA 1
ATOM 7881 C C . PRO B 1 407 ? 15.992 26.391 12.617 1 93 407 PRO B C 1
ATOM 7883 O O . PRO B 1 407 ? 16.797 27.172 12.102 1 93 407 PRO B O 1
ATOM 7886 N N . GLN B 1 408 ? 15.805 26.328 13.883 1 92 408 GLN B N 1
ATOM 7887 C CA . GLN B 1 408 ? 16.531 27.156 14.836 1 92 408 GLN B CA 1
ATOM 7888 C C . GLN B 1 408 ? 17.734 26.438 15.406 1 92 408 GLN B C 1
ATOM 7890 O O . GLN B 1 408 ? 18.266 26.812 16.453 1 92 408 GLN B O 1
ATOM 7895 N N . TYR B 1 409 ? 18.047 25.344 14.898 1 95.88 409 TYR B N 1
ATOM 7896 C CA . TYR B 1 409 ? 19.203 24.531 15.266 1 95.88 409 TYR B CA 1
ATOM 7897 C C . TYR B 1 409 ? 19.969 24.078 14.023 1 95.88 409 TYR B C 1
ATOM 7899 O O . TYR B 1 409 ? 19.5 24.25 12.898 1 95.88 409 TYR B O 1
ATOM 7907 N N . ASN B 1 410 ? 21.203 23.594 14.242 1 97.69 410 ASN B N 1
ATOM 7908 C CA . ASN B 1 410 ? 22.031 23.141 13.133 1 97.69 410 ASN B CA 1
ATOM 7909 C C . ASN B 1 410 ? 21.516 21.812 12.562 1 97.69 410 ASN B C 1
ATOM 7911 O O . ASN B 1 410 ? 21.734 20.766 13.156 1 97.69 410 ASN B O 1
ATOM 7915 N N . LEU B 1 411 ? 20.875 21.891 11.445 1 98.44 411 LEU B N 1
ATOM 7916 C CA . LEU B 1 411 ? 20.359 20.703 10.758 1 98.44 411 LEU B CA 1
ATOM 7917 C C . LEU B 1 411 ? 21.016 20.531 9.398 1 98.44 411 LEU B C 1
ATOM 7919 O O . LEU B 1 411 ? 20.766 21.312 8.477 1 98.44 411 LEU B O 1
ATOM 7923 N N . ARG B 1 412 ? 21.844 19.484 9.25 1 98.69 412 ARG B N 1
ATOM 7924 C CA . ARG B 1 412 ? 22.656 19.328 8.047 1 98.69 412 ARG B CA 1
ATOM 7925 C C . ARG B 1 412 ? 22.438 17.953 7.418 1 98.69 412 ARG B C 1
ATOM 7927 O O . ARG B 1 412 ? 22.531 16.922 8.102 1 98.69 412 ARG B O 1
ATOM 7934 N N . GLY B 1 413 ? 22.125 17.953 6.145 1 98.38 413 GLY B N 1
ATOM 7935 C CA . GLY B 1 413 ? 21.922 16.719 5.398 1 98.38 413 GLY B CA 1
ATOM 7936 C C . GLY B 1 413 ? 23.172 16.234 4.684 1 98.38 413 GLY B C 1
ATOM 7937 O O . GLY B 1 413 ? 24.281 16.391 5.195 1 98.38 413 GLY B O 1
ATOM 7938 N N . ARG B 1 414 ? 22.984 15.531 3.578 1 97.25 414 ARG B N 1
ATOM 7939 C CA . ARG B 1 414 ? 24.062 14.984 2.766 1 97.25 414 ARG B CA 1
ATOM 7940 C C . ARG B 1 414 ? 25.016 16.094 2.314 1 97.25 414 ARG B C 1
ATOM 7942 O O . ARG B 1 414 ? 24.578 17.172 1.93 1 97.25 414 ARG B O 1
ATOM 7949 N N . GLY B 1 415 ? 26.266 15.766 2.395 1 95.81 415 GLY B N 1
ATOM 7950 C CA . GLY B 1 415 ? 27.281 16.703 1.93 1 95.81 415 GLY B CA 1
ATOM 7951 C C . GLY B 1 415 ? 27.391 17.953 2.797 1 95.81 415 GLY B C 1
ATOM 7952 O O . GLY B 1 415 ? 28.031 18.922 2.416 1 95.81 415 GLY B O 1
ATOM 7953 N N . GLY B 1 416 ? 26.641 18 3.857 1 96.94 416 GLY B N 1
ATOM 7954 C CA . GLY B 1 416 ? 26.734 19.109 4.777 1 96.94 416 GLY B CA 1
ATOM 7955 C C . GLY B 1 416 ? 25.766 20.234 4.457 1 96.94 416 GLY B C 1
ATOM 7956 O O . GLY B 1 416 ? 25.828 21.312 5.051 1 96.94 416 GLY B O 1
ATOM 7957 N N . ILE B 1 417 ? 24.875 19.969 3.613 1 97.44 417 ILE B N 1
ATOM 7958 C CA . ILE B 1 417 ? 23.891 20.984 3.266 1 97.44 417 ILE B CA 1
ATOM 7959 C C . ILE B 1 417 ? 23.094 21.391 4.508 1 97.44 417 ILE B C 1
ATOM 7961 O O . ILE B 1 417 ? 22.562 20.531 5.207 1 97.44 417 ILE B O 1
ATOM 7965 N N . ASP B 1 418 ? 23.078 22.703 4.742 1 98 418 ASP B N 1
ATOM 7966 C CA . ASP B 1 418 ? 22.359 23.266 5.887 1 98 418 ASP B CA 1
ATOM 7967 C C . ASP B 1 418 ? 20.938 23.656 5.504 1 98 418 ASP B C 1
ATOM 7969 O O . ASP B 1 418 ? 20.734 24.5 4.621 1 98 418 ASP B O 1
ATOM 7973 N N . LEU B 1 419 ? 20 23.016 6.188 1 97.69 419 LEU B N 1
ATOM 7974 C CA . LEU B 1 419 ? 18.609 23.281 5.828 1 97.69 419 LEU B CA 1
ATOM 7975 C C . LEU B 1 419 ? 18.266 24.75 6.062 1 97.69 419 LEU B C 1
ATOM 7977 O O . LEU B 1 419 ? 17.422 25.312 5.359 1 97.69 419 LEU B O 1
ATOM 7981 N N . ARG B 1 420 ? 18.844 25.438 7 1 95.75 420 ARG B N 1
ATOM 7982 C CA . ARG B 1 420 ? 18.609 26.859 7.25 1 95.75 420 ARG B CA 1
ATOM 7983 C C . ARG B 1 420 ? 18.953 27.703 6.023 1 95.75 420 ARG B C 1
ATOM 7985 O O . ARG B 1 420 ? 18.25 28.656 5.711 1 95.75 420 ARG B O 1
ATOM 7992 N N . ASP B 1 421 ? 19.922 27.297 5.367 1 96.12 421 ASP B N 1
ATOM 7993 C CA . ASP B 1 421 ? 20.312 27.984 4.141 1 96.12 421 ASP B CA 1
ATOM 7994 C C . ASP B 1 421 ? 19.391 27.609 2.984 1 96.12 421 ASP B C 1
ATOM 7996 O O . ASP B 1 421 ? 18.953 28.484 2.229 1 96.12 421 ASP B O 1
ATOM 8000 N N . ALA B 1 422 ? 19.125 26.281 2.918 1 95.19 422 ALA B N 1
ATOM 8001 C CA . ALA B 1 422 ? 18.281 25.797 1.827 1 95.19 422 ALA B CA 1
ATOM 8002 C C . ALA B 1 422 ? 16.906 26.438 1.884 1 95.19 422 ALA B C 1
ATOM 8004 O O . ALA B 1 422 ? 16.281 26.656 0.847 1 95.19 422 ALA B O 1
ATOM 8005 N N . TRP B 1 423 ? 16.406 26.781 3.1 1 95.25 423 TRP B N 1
ATOM 8006 C CA . TRP B 1 423 ? 15.062 27.297 3.275 1 95.25 423 TRP B CA 1
ATOM 8007 C C . TRP B 1 423 ? 15.086 28.812 3.516 1 95.25 423 TRP B C 1
ATOM 8009 O O . TRP B 1 423 ? 14.086 29.391 3.936 1 95.25 423 TRP B O 1
ATOM 8019 N N . ALA B 1 424 ? 16.203 29.453 3.238 1 91.44 424 ALA B N 1
ATOM 8020 C CA . ALA B 1 424 ? 16.375 30.891 3.525 1 91.44 424 ALA B CA 1
ATOM 8021 C C . ALA B 1 424 ? 15.398 31.719 2.703 1 91.44 424 ALA B C 1
ATOM 8023 O O . ALA B 1 424 ? 14.852 32.719 3.199 1 91.44 424 ALA B O 1
ATOM 8024 N N . GLN B 1 425 ? 15.195 31.312 1.473 1 85.75 425 GLN B N 1
ATOM 8025 C CA . GLN B 1 425 ? 14.328 32.125 0.617 1 85.75 425 GLN B CA 1
ATOM 8026 C C . GLN B 1 425 ? 12.922 31.531 0.541 1 85.75 425 GLN B C 1
ATOM 8028 O O . GLN B 1 425 ? 11.945 32.219 0.86 1 85.75 425 GLN B O 1
ATOM 8033 N N . LYS B 1 426 ? 12.883 30.281 0.137 1 90.31 426 LYS B N 1
ATOM 8034 C CA . LYS B 1 426 ? 11.594 29.609 0.004 1 90.31 426 LYS B CA 1
ATOM 8035 C C . LYS B 1 426 ? 11.68 28.156 0.422 1 90.31 426 LYS B C 1
ATOM 8037 O O . LYS B 1 426 ? 12.242 27.328 -0.299 1 90.31 426 LYS B O 1
ATOM 8042 N N . PRO B 1 427 ? 11.047 27.875 1.506 1 94.88 427 PRO B N 1
ATOM 8043 C CA . PRO B 1 427 ? 11.047 26.484 1.918 1 94.88 427 PRO B CA 1
ATOM 8044 C C . PRO B 1 427 ? 10.273 25.578 0.951 1 94.88 427 PRO B C 1
ATOM 8046 O O . PRO B 1 427 ? 9.203 25.953 0.472 1 94.88 427 PRO B O 1
ATOM 8049 N N . LYS B 1 428 ? 10.852 24.469 0.586 1 95.25 428 LYS B N 1
ATOM 8050 C CA . LYS B 1 428 ? 10.234 23.453 -0.263 1 95.25 428 LYS B CA 1
ATOM 8051 C C . LYS B 1 428 ? 10.43 22.047 0.321 1 95.25 428 LYS B C 1
ATOM 8053 O O . LYS B 1 428 ? 11.477 21.75 0.901 1 95.25 428 LYS B O 1
ATOM 8058 N N . ALA B 1 429 ? 9.469 21.266 0.227 1 97.69 429 ALA B N 1
ATOM 8059 C CA . ALA B 1 429 ? 9.531 19.875 0.666 1 97.69 429 ALA B CA 1
ATOM 8060 C C . ALA B 1 429 ? 8.688 18.984 -0.234 1 97.69 429 ALA B C 1
ATOM 8062 O O . ALA B 1 429 ? 7.906 19.469 -1.054 1 97.69 429 ALA B O 1
ATOM 8063 N N . TYR B 1 430 ? 8.961 17.734 -0.188 1 98.38 430 TYR B N 1
ATOM 8064 C CA . TYR B 1 430 ? 8.125 16.719 -0.816 1 98.38 430 TYR B CA 1
ATOM 8065 C C . TYR B 1 430 ? 6.961 16.328 0.087 1 98.38 430 TYR B C 1
ATOM 8067 O O . TYR B 1 430 ? 7.148 15.656 1.103 1 98.38 430 TYR B O 1
ATOM 8075 N N . MET B 1 431 ? 5.734 16.828 -0.253 1 98.12 431 MET B N 1
ATOM 8076 C CA . MET B 1 431 ? 4.465 16.531 0.398 1 98.12 431 MET B CA 1
ATOM 8077 C C . MET B 1 431 ? 4.516 16.875 1.881 1 98.12 431 MET B C 1
ATOM 8079 O O . MET B 1 431 ? 3.889 16.219 2.705 1 98.12 431 MET B O 1
ATOM 8083 N N . SER B 1 432 ? 5.41 17.797 2.246 1 97.38 432 SER B N 1
ATOM 8084 C CA . SER B 1 432 ? 5.582 18.266 3.619 1 97.38 432 SER B CA 1
ATOM 8085 C C . SER B 1 432 ? 6.117 17.156 4.516 1 97.38 432 SER B C 1
ATOM 8087 O O . SER B 1 432 ? 5.922 17.188 5.734 1 97.38 432 SER B O 1
ATOM 8089 N N . ILE B 1 433 ? 6.754 16.094 3.924 1 97.5 433 ILE B N 1
ATOM 8090 C CA . ILE B 1 433 ? 7.141 14.945 4.727 1 97.5 433 ILE B CA 1
ATOM 8091 C C . ILE B 1 433 ? 8.641 14.695 4.586 1 97.5 433 ILE B C 1
ATOM 8093 O O . ILE B 1 433 ? 9.273 14.141 5.492 1 97.5 433 ILE B O 1
ATOM 8097 N N . ALA B 1 434 ? 9.172 15.07 3.441 1 98.19 434 ALA B N 1
ATOM 8098 C CA . ALA B 1 434 ? 10.562 14.68 3.197 1 98.19 434 ALA B CA 1
ATOM 8099 C C . ALA B 1 434 ? 11.281 15.734 2.359 1 98.19 434 ALA B C 1
ATOM 8101 O O . ALA B 1 434 ? 10.648 16.625 1.79 1 98.19 434 ALA B O 1
ATOM 8102 N N . LEU B 1 435 ? 12.641 15.617 2.352 1 97.94 435 LEU B N 1
ATOM 8103 C CA . LEU B 1 435 ? 13.508 16.531 1.628 1 97.94 435 LEU B CA 1
ATOM 8104 C C . LEU B 1 435 ? 14.633 15.789 0.915 1 97.94 435 LEU B C 1
ATOM 8106 O O . LEU B 1 435 ? 15.266 14.914 1.504 1 97.94 435 LEU B O 1
ATOM 8110 N N . ALA B 1 436 ? 14.773 16.188 -0.357 1 98.19 436 ALA B N 1
ATOM 8111 C CA . ALA B 1 436 ? 15.969 15.719 -1.037 1 98.19 436 ALA B CA 1
ATOM 8112 C C . ALA B 1 436 ? 17.234 16.125 -0.282 1 98.19 436 ALA B C 1
ATOM 8114 O O . ALA B 1 436 ? 17.297 17.234 0.255 1 98.19 436 ALA B O 1
ATOM 8115 N N . GLU B 1 437 ? 18.172 15.219 -0.195 1 98 437 GLU B N 1
ATOM 8116 C CA . GLU B 1 437 ? 19.469 15.43 0.419 1 98 437 GLU B CA 1
ATOM 8117 C C . GLU B 1 437 ? 19.391 15.32 1.938 1 98 437 GLU B C 1
ATOM 8119 O O . GLU B 1 437 ? 20.375 15.578 2.637 1 98 437 GLU B O 1
ATOM 8124 N N . PHE B 1 438 ? 18.312 14.953 2.467 1 98.62 438 PHE B N 1
ATOM 8125 C CA . PHE B 1 438 ? 18.156 14.656 3.885 1 98.62 438 PHE B CA 1
ATOM 8126 C C . PHE B 1 438 ? 17.609 13.25 4.086 1 98.62 438 PHE B C 1
ATOM 8128 O O . PHE B 1 438 ? 16.469 13.078 4.523 1 98.62 438 PHE B O 1
ATOM 8135 N N . PRO B 1 439 ? 18.453 12.258 3.893 1 98.62 439 PRO B N 1
ATOM 8136 C CA . PRO B 1 439 ? 18.016 10.867 3.982 1 98.62 439 PRO B CA 1
ATOM 8137 C C . PRO B 1 439 ? 17.547 10.484 5.387 1 98.62 439 PRO B C 1
ATOM 8139 O O . PRO B 1 439 ? 18.078 10.992 6.375 1 98.62 439 PRO B O 1
ATOM 8142 N N . ASN B 1 440 ? 16.562 9.602 5.473 1 98.81 440 ASN B N 1
ATOM 8143 C CA . ASN B 1 440 ? 16.078 9.031 6.723 1 98.81 440 ASN B CA 1
ATOM 8144 C C . ASN B 1 440 ? 15.516 10.102 7.648 1 98.81 440 ASN B C 1
ATOM 8146 O O . ASN B 1 440 ? 15.531 9.945 8.875 1 98.81 440 ASN B O 1
ATOM 8150 N N . MET B 1 441 ? 15.086 11.219 7.039 1 98.88 441 MET B N 1
ATOM 8151 C CA . MET B 1 441 ? 14.43 12.273 7.805 1 98.88 441 MET B CA 1
ATOM 8152 C C . MET B 1 441 ? 12.992 12.469 7.348 1 98.88 441 MET B C 1
ATOM 8154 O O . MET B 1 441 ? 12.711 12.492 6.148 1 98.88 441 MET B O 1
ATOM 8158 N N . PHE B 1 442 ? 12.109 12.586 8.305 1 98.75 442 PHE B N 1
ATOM 8159 C CA . PHE B 1 442 ? 10.695 12.758 7.988 1 98.75 442 PHE B CA 1
ATOM 8160 C C . PHE B 1 442 ? 10.094 13.906 8.789 1 98.75 442 PHE B C 1
ATOM 8162 O O . PHE B 1 442 ? 10.055 13.859 10.016 1 98.75 442 PHE B O 1
ATOM 8169 N N . LEU B 1 443 ? 9.602 14.883 8.039 1 97.94 443 LEU B N 1
ATOM 8170 C CA . LEU B 1 443 ? 8.977 16.047 8.664 1 97.94 443 LEU B CA 1
ATOM 8171 C C . LEU B 1 443 ? 7.605 15.68 9.227 1 97.94 443 LEU B C 1
ATOM 8173 O O . LEU B 1 443 ? 6.832 14.961 8.586 1 97.94 443 LEU B O 1
ATOM 8177 N N . MET B 1 444 ? 7.363 16.125 10.422 1 96.88 444 MET B N 1
ATOM 8178 C CA . MET B 1 444 ? 6.082 15.922 11.094 1 96.88 444 MET B CA 1
ATOM 8179 C C . MET B 1 444 ? 5.488 17.25 11.539 1 96.88 444 MET B C 1
ATOM 8181 O O . MET B 1 444 ? 5.902 17.812 12.555 1 96.88 444 MET B O 1
ATOM 8185 N N . GLY B 1 445 ? 4.531 17.766 10.797 1 92.75 445 GLY B N 1
ATOM 8186 C CA . GLY B 1 445 ? 3.887 19.016 11.148 1 92.75 445 GLY B CA 1
ATOM 8187 C C . GLY B 1 445 ? 4.832 20.203 11.094 1 92.75 445 GLY B C 1
ATOM 8188 O O . GLY B 1 445 ? 4.555 21.25 11.688 1 92.75 445 GLY B O 1
ATOM 8189 N N . SER B 1 446 ? 5.914 20.078 10.383 1 88.06 446 SER B N 1
ATOM 8190 C CA . SER B 1 446 ? 6.945 21.109 10.43 1 88.06 446 SER B CA 1
ATOM 8191 C C . SER B 1 446 ? 7.375 21.531 9.023 1 88.06 446 SER B C 1
ATOM 8193 O O . SER B 1 446 ? 8.227 22.406 8.859 1 88.06 446 SER B O 1
ATOM 8195 N N . GLY B 1 447 ? 6.816 20.906 8.039 1 93.19 447 GLY B N 1
ATOM 8196 C CA . GLY B 1 447 ? 7.215 21.219 6.676 1 93.19 447 GLY B CA 1
ATOM 8197 C C . GLY B 1 447 ? 6.234 22.125 5.961 1 93.19 447 GLY B C 1
ATOM 8198 O O . GLY B 1 447 ? 5.086 22.266 6.391 1 93.19 447 GLY B O 1
ATOM 8199 N N . PRO B 1 448 ? 6.762 22.828 4.91 1 95.31 448 PRO B N 1
ATOM 8200 C CA . PRO B 1 448 ? 5.844 23.609 4.082 1 95.31 448 PRO B CA 1
ATOM 8201 C C . PRO B 1 448 ? 4.84 22.734 3.332 1 95.31 448 PRO B C 1
ATOM 8203 O O . PRO B 1 448 ? 5.086 21.547 3.117 1 95.31 448 PRO B O 1
ATOM 8206 N N . GLY B 1 449 ? 3.729 23.297 3.084 1 94.06 449 GLY B N 1
ATOM 8207 C CA . GLY B 1 449 ? 2.771 22.641 2.213 1 94.06 449 GLY B CA 1
ATOM 8208 C C . GLY B 1 449 ? 1.829 21.719 2.959 1 94.06 449 GLY B C 1
ATOM 8209 O O . GLY B 1 449 ? 1.359 20.719 2.402 1 94.06 449 GLY B O 1
ATOM 8210 N N . ILE B 1 450 ? 1.628 21.828 4.18 1 89.38 450 ILE B N 1
ATOM 8211 C CA . ILE B 1 450 ? 0.618 21.078 4.918 1 89.38 450 ILE B CA 1
ATOM 8212 C C . ILE B 1 450 ? -0.714 21.828 4.875 1 89.38 450 ILE B C 1
ATOM 8214 O O . ILE B 1 450 ? -0.753 23.031 4.586 1 89.38 450 ILE B O 1
ATOM 8218 N N . PRO B 1 451 ? -1.801 21.203 5.004 1 88.56 451 PRO B N 1
ATOM 8219 C CA . PRO B 1 451 ? -3.1 21.875 4.898 1 88.56 451 PRO B CA 1
ATOM 8220 C C . PRO B 1 451 ? -3.471 22.641 6.16 1 88.56 451 PRO B C 1
ATOM 8222 O O . PRO B 1 451 ? -4.48 22.344 6.801 1 88.56 451 PRO B O 1
ATOM 8225 N N . TYR B 1 452 ? -2.859 23.719 6.379 1 80.19 452 TYR B N 1
ATOM 8226 C CA . TYR B 1 452 ? -3.088 24.547 7.562 1 80.19 452 TYR B CA 1
ATOM 8227 C C . TYR B 1 452 ? -4.383 25.344 7.43 1 80.19 452 TYR B C 1
ATOM 8229 O O . TYR B 1 452 ? -5.023 25.656 8.43 1 80.19 452 TYR B O 1
ATOM 8237 N N . ALA B 1 453 ? -4.762 25.641 6.211 1 83.75 453 ALA B N 1
ATOM 8238 C CA . ALA B 1 453 ? -5.828 26.625 6.035 1 83.75 453 ALA B CA 1
ATOM 8239 C C . ALA B 1 453 ? -7.109 25.969 5.543 1 83.75 453 ALA B C 1
ATOM 8241 O O . ALA B 1 453 ? -8.031 26.641 5.094 1 83.75 453 ALA B O 1
ATOM 8242 N N . ASN B 1 454 ? -7.152 24.656 5.598 1 85.12 454 ASN B N 1
ATOM 8243 C CA . ASN B 1 454 ? -8.32 23.906 5.152 1 85.12 454 ASN B CA 1
ATOM 8244 C C . ASN B 1 454 ? -8.992 23.172 6.309 1 85.12 454 ASN B C 1
ATOM 8246 O O . ASN B 1 454 ? -9.32 22 6.195 1 85.12 454 ASN B O 1
ATOM 8250 N N . GLY B 1 455 ? -9.141 23.891 7.348 1 86.12 455 GLY B N 1
ATOM 8251 C CA . GLY B 1 455 ? -9.727 23.25 8.508 1 86.12 455 GLY B CA 1
ATOM 8252 C C . GLY B 1 455 ? -8.695 22.844 9.547 1 86.12 455 GLY B C 1
ATOM 8253 O O . GLY B 1 455 ? -7.738 23.578 9.805 1 86.12 455 GLY B O 1
ATOM 8254 N N . SER B 1 456 ? -9 21.719 10.188 1 92.62 456 SER B N 1
ATOM 8255 C CA . SER B 1 456 ? -8.094 21.234 11.227 1 92.62 456 SER B CA 1
ATOM 8256 C C . SER B 1 456 ? -6.809 20.672 10.633 1 92.62 456 SER B C 1
ATOM 8258 O O . SER B 1 456 ? -6.844 19.953 9.633 1 92.62 456 SER B O 1
ATOM 8260 N N . ILE B 1 457 ? -5.715 20.984 11.18 1 94.25 457 ILE B N 1
ATOM 8261 C CA . ILE B 1 457 ? -4.41 20.531 10.711 1 94.25 457 ILE B CA 1
ATOM 8262 C C . ILE B 1 457 ? -4.184 19.078 11.117 1 94.25 457 ILE B C 1
ATOM 8264 O O . ILE B 1 457 ? -3.344 18.391 10.539 1 94.25 457 ILE B O 1
ATOM 8268 N N . LEU B 1 458 ? -4.918 18.609 12.094 1 96.81 458 LEU B N 1
ATOM 8269 C CA . LEU B 1 458 ? -4.613 17.344 12.758 1 96.81 458 LEU B CA 1
ATOM 8270 C C . LEU B 1 458 ? -4.832 16.172 11.82 1 96.81 458 LEU B C 1
ATOM 8272 O O . LEU B 1 458 ? -4.035 15.227 11.805 1 96.81 458 LEU B O 1
ATOM 8276 N N . PRO B 1 459 ? -5.867 16.219 10.938 1 96.06 459 PRO B N 1
ATOM 8277 C CA . PRO B 1 459 ? -5.984 15.117 9.977 1 96.06 459 PRO B CA 1
ATOM 8278 C C . PRO B 1 459 ? -4.77 15.008 9.055 1 96.06 459 PRO B C 1
ATOM 8280 O O . PRO B 1 459 ? -4.367 13.898 8.695 1 96.06 459 PRO B O 1
ATOM 8283 N N . GLY B 1 460 ? -4.262 16.141 8.648 1 96.31 460 GLY B N 1
ATOM 8284 C CA . GLY B 1 460 ? -3.033 16.125 7.871 1 96.31 460 GLY B CA 1
ATOM 8285 C C . GLY B 1 460 ? -1.862 15.516 8.625 1 96.31 460 GLY B C 1
ATOM 8286 O O . GLY B 1 460 ? -1.08 14.75 8.055 1 96.31 460 GLY B O 1
ATOM 8287 N N . MET B 1 461 ? -1.741 15.789 9.898 1 97.12 461 MET B N 1
ATOM 8288 C CA . MET B 1 461 ? -0.673 15.242 10.734 1 97.12 461 MET B CA 1
ATOM 8289 C C . MET B 1 461 ? -0.833 13.734 10.898 1 97.12 461 MET B C 1
ATOM 8291 O O . MET B 1 461 ? 0.156 13 10.938 1 97.12 461 MET B O 1
ATOM 8295 N N . GLU B 1 462 ? -2.076 13.336 11.039 1 97.69 462 GLU B N 1
ATOM 8296 C CA . GLU B 1 462 ? -2.352 11.906 11.117 1 97.69 462 GLU B CA 1
ATOM 8297 C C . GLU B 1 462 ? -1.863 11.18 9.867 1 97.69 462 GLU B C 1
ATOM 8299 O O . GLU B 1 462 ? -1.25 10.109 9.969 1 97.69 462 GLU B O 1
ATOM 8304 N N . ALA B 1 463 ? -2.16 11.789 8.727 1 97.69 463 ALA B N 1
ATOM 8305 C CA . ALA B 1 463 ? -1.723 11.203 7.461 1 97.69 463 ALA B CA 1
ATOM 8306 C C . ALA B 1 463 ? -0.2 11.148 7.379 1 97.69 463 ALA B C 1
ATOM 8308 O O . ALA B 1 463 ? 0.366 10.172 6.887 1 97.69 463 ALA B O 1
ATOM 8309 N N . GLN B 1 464 ? 0.456 12.18 7.852 1 98.25 464 GLN B N 1
ATOM 8310 C CA . GLN B 1 464 ? 1.914 12.195 7.883 1 98.25 464 GLN B CA 1
ATOM 8311 C C . GLN B 1 464 ? 2.459 11.078 8.766 1 98.25 464 GLN B C 1
ATOM 8313 O O . GLN B 1 464 ? 3.402 10.383 8.391 1 98.25 464 GLN B O 1
ATOM 8318 N N . ALA B 1 465 ? 1.874 10.922 9.906 1 98.62 465 ALA B N 1
ATOM 8319 C CA . ALA B 1 465 ? 2.338 9.898 10.844 1 98.62 465 ALA B CA 1
ATOM 8320 C C . ALA B 1 465 ? 2.193 8.5 10.25 1 98.62 465 ALA B C 1
ATOM 8322 O O . ALA B 1 465 ? 3.1 7.676 10.359 1 98.62 465 ALA B O 1
ATOM 8323 N N . ASP B 1 466 ? 1.062 8.273 9.625 1 98.44 466 ASP B N 1
ATOM 8324 C CA . ASP B 1 466 ? 0.854 6.992 8.961 1 98.44 466 ASP B CA 1
ATOM 8325 C C . ASP B 1 466 ? 1.902 6.758 7.875 1 98.44 466 ASP B C 1
ATOM 8327 O O . ASP B 1 466 ? 2.393 5.641 7.707 1 98.44 466 ASP B O 1
ATOM 8331 N N . TYR B 1 467 ? 2.158 7.777 7.121 1 98.38 467 TYR B N 1
ATOM 8332 C CA . TYR B 1 467 ? 3.17 7.707 6.074 1 98.38 467 TYR B CA 1
ATOM 8333 C C . TYR B 1 467 ? 4.535 7.355 6.656 1 98.38 467 TYR B C 1
ATOM 8335 O O . TYR B 1 467 ? 5.25 6.512 6.113 1 98.38 467 TYR B O 1
ATOM 8343 N N . VAL B 1 468 ? 4.914 7.988 7.742 1 98.69 468 VAL B N 1
ATOM 8344 C CA . VAL B 1 468 ? 6.203 7.746 8.383 1 98.69 468 VAL B CA 1
ATOM 8345 C C . VAL B 1 468 ? 6.27 6.305 8.883 1 98.69 468 VAL B C 1
ATOM 8347 O O . VAL B 1 468 ? 7.297 5.637 8.742 1 98.69 468 VAL B O 1
ATOM 8350 N N . VAL B 1 469 ? 5.207 5.828 9.445 1 98.75 469 VAL B N 1
ATOM 8351 C CA . VAL B 1 469 ? 5.16 4.445 9.906 1 98.75 469 VAL B CA 1
ATOM 8352 C C . VAL B 1 469 ? 5.387 3.496 8.734 1 98.75 469 VAL B C 1
ATOM 8354 O O . VAL B 1 469 ? 6.105 2.502 8.859 1 98.75 469 VAL B O 1
ATOM 8357 N N . ALA B 1 470 ? 4.773 3.803 7.633 1 98.44 470 ALA B N 1
ATOM 8358 C CA . ALA B 1 470 ? 4.996 2.986 6.441 1 98.44 470 ALA B CA 1
ATOM 8359 C C . ALA B 1 470 ? 6.469 2.986 6.043 1 98.44 470 ALA B C 1
ATOM 8361 O O . ALA B 1 470 ? 7.008 1.952 5.645 1 98.44 470 ALA B O 1
ATOM 8362 N N . CYS B 1 471 ? 7.098 4.152 6.133 1 98.62 471 CYS B N 1
ATOM 8363 C CA . CYS B 1 471 ? 8.516 4.258 5.82 1 98.62 471 CYS B CA 1
ATOM 8364 C C . CYS B 1 471 ? 9.352 3.418 6.777 1 98.62 471 CYS B C 1
ATOM 8366 O O . CYS B 1 471 ? 10.242 2.68 6.348 1 98.62 471 CYS B O 1
ATOM 8368 N N . LEU B 1 472 ? 9.055 3.527 8.047 1 98.81 472 LEU B N 1
ATOM 8369 C CA . LEU B 1 472 ? 9.781 2.758 9.055 1 98.81 472 LEU B CA 1
ATOM 8370 C C . LEU B 1 472 ? 9.617 1.26 8.82 1 98.81 472 LEU B C 1
ATOM 8372 O O . LEU B 1 472 ? 10.586 0.502 8.898 1 98.81 472 LEU B O 1
ATOM 8376 N N . SER B 1 473 ? 8.422 0.867 8.555 1 98.56 473 SER B N 1
ATOM 8377 C CA . SER B 1 473 ? 8.148 -0.542 8.289 1 98.56 473 SER B CA 1
ATOM 8378 C C . SER B 1 473 ? 8.953 -1.048 7.094 1 98.56 473 SER B C 1
ATOM 8380 O O . SER B 1 473 ? 9.523 -2.141 7.141 1 98.56 473 SER B O 1
ATOM 8382 N N . LYS B 1 474 ? 8.961 -0.285 6.074 1 98.31 474 LYS B N 1
ATOM 8383 C CA . LYS B 1 474 ? 9.719 -0.658 4.879 1 98.31 474 LYS B CA 1
ATOM 8384 C C . LYS B 1 474 ? 11.203 -0.781 5.191 1 98.31 474 LYS B C 1
ATOM 8386 O O . LYS B 1 474 ? 11.852 -1.739 4.766 1 98.31 474 LYS B O 1
ATOM 8391 N N . MET B 1 475 ? 11.734 0.196 5.93 1 98.62 475 MET B N 1
ATOM 8392 C CA . MET B 1 475 ? 13.148 0.16 6.309 1 98.62 475 MET B CA 1
ATOM 8393 C C . MET B 1 475 ? 13.469 -1.105 7.102 1 98.62 475 MET B C 1
ATOM 8395 O O . MET B 1 475 ? 14.492 -1.749 6.863 1 98.62 475 MET B O 1
ATOM 8399 N N . GLN B 1 476 ? 12.547 -1.445 8.016 1 98.56 476 GLN B N 1
ATOM 8400 C CA . GLN B 1 476 ? 12.781 -2.605 8.867 1 98.56 476 GLN B CA 1
ATOM 8401 C C . GLN B 1 476 ? 12.68 -3.904 8.07 1 98.56 476 GLN B C 1
ATOM 8403 O O . GLN B 1 476 ? 13.586 -4.734 8.109 1 98.56 476 GLN B O 1
ATOM 8408 N N . LYS B 1 477 ? 11.648 -4.055 7.32 1 98.25 477 LYS B N 1
ATOM 8409 C CA . LYS B 1 477 ? 11.258 -5.344 6.758 1 98.25 477 LYS B CA 1
ATOM 8410 C C . LYS B 1 477 ? 12.008 -5.625 5.457 1 98.25 477 LYS B C 1
ATOM 8412 O O . LYS B 1 477 ? 12.07 -6.77 5.008 1 98.25 477 LYS B O 1
ATOM 8417 N N . GLN B 1 478 ? 12.539 -4.59 4.84 1 98.19 478 GLN B N 1
ATOM 8418 C CA . GLN B 1 478 ? 13.242 -4.793 3.576 1 98.19 478 GLN B CA 1
ATOM 8419 C C . GLN B 1 478 ? 14.711 -4.402 3.697 1 98.19 478 GLN B C 1
ATOM 8421 O O . GLN B 1 478 ? 15.391 -4.18 2.688 1 98.19 478 GLN B O 1
ATOM 8426 N N . ASP B 1 479 ? 15.164 -4.25 4.887 1 97.69 479 ASP B N 1
ATOM 8427 C CA . ASP B 1 479 ? 16.578 -4.023 5.191 1 97.69 479 ASP B CA 1
ATOM 8428 C C . ASP B 1 479 ? 17.109 -2.828 4.414 1 97.69 479 ASP B C 1
ATOM 8430 O O . ASP B 1 479 ? 18.141 -2.938 3.729 1 97.69 479 ASP B O 1
ATOM 8434 N N . ILE B 1 480 ? 16.438 -1.725 4.551 1 98.44 480 ILE B N 1
ATOM 8435 C CA . ILE B 1 480 ? 16.828 -0.492 3.879 1 98.44 480 ILE B CA 1
ATOM 8436 C C . ILE B 1 480 ? 17.703 0.346 4.812 1 98.44 480 ILE B C 1
ATOM 8438 O O . ILE B 1 480 ? 17.297 0.659 5.934 1 98.44 480 ILE B O 1
ATOM 8442 N N . LYS B 1 481 ? 18.828 0.681 4.332 1 98.12 481 LYS B N 1
ATOM 8443 C CA . LYS B 1 481 ? 19.75 1.518 5.098 1 98.12 481 LYS B CA 1
ATOM 8444 C C . LYS B 1 481 ? 19.344 2.986 5.035 1 98.12 481 LYS B C 1
ATOM 8446 O O . LYS B 1 481 ? 19.297 3.666 6.062 1 98.12 481 LYS B O 1
ATOM 8451 N N . THR B 1 482 ? 19.062 3.43 3.807 1 98.12 482 THR B N 1
ATOM 8452 C CA . THR B 1 482 ? 18.703 4.832 3.633 1 98.12 482 THR B CA 1
ATOM 8453 C C . THR B 1 482 ? 17.562 4.977 2.633 1 98.12 482 THR B C 1
ATOM 8455 O O . THR B 1 482 ? 17.453 4.199 1.681 1 98.12 482 THR B O 1
ATOM 8458 N N . MET B 1 483 ? 16.688 5.828 2.877 1 98.12 483 MET B N 1
ATOM 8459 C CA . MET B 1 483 ? 15.719 6.285 1.884 1 98.12 483 MET B CA 1
ATOM 8460 C C . MET B 1 483 ? 15.68 7.809 1.815 1 98.12 483 MET B C 1
ATOM 8462 O O . MET B 1 483 ? 15.82 8.484 2.838 1 98.12 483 MET B O 1
ATOM 8466 N N . GLU B 1 484 ? 15.602 8.328 0.628 1 98.31 484 GLU B N 1
ATOM 8467 C CA . GLU B 1 484 ? 15.625 9.758 0.349 1 98.31 484 GLU B CA 1
ATOM 8468 C C . GLU B 1 484 ? 14.773 10.094 -0.874 1 98.31 484 GLU B C 1
ATOM 8470 O O . GLU B 1 484 ? 14.836 9.398 -1.889 1 98.31 484 GLU B O 1
ATOM 8475 N N . VAL B 1 485 ? 13.969 11.133 -0.767 1 98.44 485 VAL B N 1
ATOM 8476 C CA . VAL B 1 485 ? 13.164 11.516 -1.92 1 98.44 485 VAL B CA 1
ATOM 8477 C C . VAL B 1 485 ? 14.07 12.031 -3.035 1 98.44 485 VAL B C 1
ATOM 8479 O O . VAL B 1 485 ? 15.062 12.719 -2.771 1 98.44 485 VAL B O 1
ATOM 8482 N N . ASP B 1 486 ? 13.695 11.719 -4.23 1 98.12 486 ASP B N 1
ATOM 8483 C CA . ASP B 1 486 ? 14.414 12.156 -5.418 1 98.12 486 ASP B CA 1
ATOM 8484 C C . ASP B 1 486 ? 14.25 13.656 -5.641 1 98.12 486 ASP B C 1
ATOM 8486 O O . ASP B 1 486 ? 13.148 14.195 -5.473 1 98.12 486 ASP B O 1
ATOM 8490 N N . ARG B 1 487 ? 15.344 14.383 -6.008 1 97.94 487 ARG B N 1
ATOM 8491 C CA . ARG B 1 487 ? 15.32 15.82 -6.242 1 97.94 487 ARG B CA 1
ATOM 8492 C C . ARG B 1 487 ? 14.312 16.188 -7.328 1 97.94 487 ARG B C 1
ATOM 8494 O O . ARG B 1 487 ? 13.547 17.141 -7.184 1 97.94 487 ARG B O 1
ATOM 8501 N N . GLY B 1 488 ? 14.352 15.398 -8.406 1 97.88 488 GLY B N 1
ATOM 8502 C CA . GLY B 1 488 ? 13.406 15.656 -9.484 1 97.88 488 GLY B CA 1
ATOM 8503 C C . GLY B 1 488 ? 11.961 15.523 -9.055 1 97.88 488 GLY B C 1
ATOM 8504 O O . GLY B 1 488 ? 11.117 16.344 -9.43 1 97.88 488 GLY B O 1
ATOM 8505 N N . ALA B 1 489 ? 11.68 14.516 -8.25 1 98.38 489 ALA B N 1
ATOM 8506 C CA . ALA B 1 489 ? 10.328 14.312 -7.738 1 98.38 489 ALA B CA 1
ATOM 8507 C C . ALA B 1 489 ? 9.898 15.469 -6.848 1 98.38 489 ALA B C 1
ATOM 8509 O O . ALA B 1 489 ? 8.781 15.984 -6.98 1 98.38 489 ALA B O 1
ATOM 8510 N N . GLN B 1 490 ? 10.781 15.883 -5.949 1 98.31 490 GLN B N 1
ATOM 8511 C CA . GLN B 1 490 ? 10.469 17.016 -5.082 1 98.31 490 GLN B CA 1
ATOM 8512 C C . GLN B 1 490 ? 10.195 18.281 -5.895 1 98.31 490 GLN B C 1
ATOM 8514 O O . GLN B 1 490 ? 9.242 19 -5.621 1 98.31 490 GLN B O 1
ATOM 8519 N N . ASP B 1 491 ? 11.016 18.531 -6.867 1 97.81 491 ASP B N 1
ATOM 8520 C CA . ASP B 1 491 ? 10.883 19.734 -7.68 1 97.81 491 ASP B CA 1
ATOM 8521 C C . ASP B 1 491 ? 9.57 19.734 -8.461 1 97.81 491 ASP B C 1
ATOM 8523 O O . ASP B 1 491 ? 8.844 20.734 -8.469 1 97.81 491 ASP B O 1
ATOM 8527 N N . GLU B 1 492 ? 9.266 18.641 -9.117 1 97.5 492 GLU B N 1
ATOM 8528 C CA . GLU B 1 492 ? 8.039 18.531 -9.906 1 97.5 492 GLU B CA 1
ATOM 8529 C C . GLU B 1 492 ? 6.805 18.656 -9.016 1 97.5 492 GLU B C 1
ATOM 8531 O O . GLU B 1 492 ? 5.801 19.25 -9.414 1 97.5 492 GLU B O 1
ATOM 8536 N N . TYR B 1 493 ? 6.918 18.094 -7.879 1 98.12 493 TYR B N 1
ATOM 8537 C CA . TYR B 1 493 ? 5.824 18.234 -6.922 1 98.12 493 TYR B CA 1
ATOM 8538 C C . TYR B 1 493 ? 5.586 19.703 -6.574 1 98.12 493 TYR B C 1
ATOM 8540 O O . TYR B 1 493 ? 4.441 20.156 -6.562 1 98.12 493 TYR B O 1
ATOM 8548 N N . ASN B 1 494 ? 6.656 20.359 -6.266 1 97.25 494 ASN B N 1
ATOM 8549 C CA . ASN B 1 494 ? 6.539 21.75 -5.879 1 97.25 494 ASN B CA 1
ATOM 8550 C C . ASN B 1 494 ? 6.066 22.625 -7.043 1 97.25 494 ASN B C 1
ATOM 8552 O O . ASN B 1 494 ? 5.355 23.609 -6.844 1 97.25 494 ASN B O 1
ATOM 8556 N N . ILE B 1 495 ? 6.41 22.234 -8.234 1 96.56 495 ILE B N 1
ATOM 8557 C CA . ILE B 1 495 ? 5.883 22.922 -9.406 1 96.56 495 ILE B CA 1
ATOM 8558 C C . ILE B 1 495 ? 4.367 22.734 -9.477 1 96.56 495 ILE B C 1
ATOM 8560 O O . ILE B 1 495 ? 3.625 23.688 -9.703 1 96.56 495 ILE B O 1
ATOM 8564 N N . GLN B 1 496 ? 3.949 21.516 -9.25 1 96.75 496 GLN B N 1
ATOM 8565 C CA . GLN B 1 496 ? 2.518 21.234 -9.234 1 96.75 496 GLN B CA 1
ATOM 8566 C C . GLN B 1 496 ? 1.808 22.078 -8.172 1 96.75 496 GLN B C 1
ATOM 8568 O O . GLN B 1 496 ? 0.756 22.656 -8.43 1 96.75 496 GLN B O 1
ATOM 8573 N N . GLN B 1 497 ? 2.338 22.172 -7.02 1 95.75 497 GLN B N 1
ATOM 8574 C CA . GLN B 1 497 ? 1.759 22.953 -5.938 1 95.75 497 GLN B CA 1
ATOM 8575 C C . GLN B 1 497 ? 1.685 24.438 -6.309 1 95.75 497 GLN B C 1
ATOM 8577 O O . GLN B 1 497 ? 0.653 25.078 -6.113 1 95.75 497 GLN B O 1
ATOM 8582 N N . ALA B 1 498 ? 2.725 24.938 -6.824 1 94.69 498 ALA B N 1
ATOM 8583 C CA . ALA B 1 498 ? 2.783 26.359 -7.199 1 94.69 498 ALA B CA 1
ATOM 8584 C C . ALA B 1 498 ? 1.721 26.688 -8.242 1 94.69 498 ALA B C 1
ATOM 8586 O O . ALA B 1 498 ? 1.112 27.766 -8.195 1 94.69 498 ALA B O 1
ATOM 8587 N N . THR B 1 499 ? 1.484 25.766 -9.148 1 94.5 499 THR B N 1
ATOM 8588 C CA . THR B 1 499 ? 0.533 26 -10.227 1 94.5 499 THR B CA 1
ATOM 8589 C C . THR B 1 499 ? -0.894 26.062 -9.688 1 94.5 499 THR B C 1
ATOM 8591 O O . THR B 1 499 ? -1.688 26.906 -10.094 1 94.5 499 THR B O 1
ATOM 8594 N N . THR B 1 500 ? -1.197 25.219 -8.797 1 94.62 500 THR B N 1
ATOM 8595 C CA . THR B 1 500 ? -2.549 25.188 -8.25 1 94.62 500 THR B CA 1
ATOM 8596 C C . THR B 1 500 ? -2.771 26.375 -7.309 1 94.62 500 THR B C 1
ATOM 8598 O O . THR B 1 500 ? -3.861 26.938 -7.273 1 94.62 500 THR B O 1
ATOM 8601 N N . LEU B 1 501 ? -1.768 26.766 -6.578 1 95.12 501 LEU B N 1
ATOM 8602 C CA . LEU B 1 501 ? -1.864 27.844 -5.602 1 95.12 501 LEU B CA 1
ATOM 8603 C C . LEU B 1 501 ? -2.154 29.172 -6.293 1 95.12 501 LEU B C 1
ATOM 8605 O O . LEU B 1 501 ? -2.762 30.062 -5.699 1 95.12 501 LEU B O 1
ATOM 8609 N N . ARG B 1 502 ? -1.836 29.266 -7.531 1 93.19 502 ARG B N 1
ATOM 8610 C CA . ARG B 1 502 ? -2.033 30.5 -8.281 1 93.19 502 ARG B CA 1
ATOM 8611 C C . ARG B 1 502 ? -3.51 30.891 -8.336 1 93.19 502 ARG B C 1
ATOM 8613 O O . ARG B 1 502 ? -3.852 32.062 -8.359 1 93.19 502 ARG B O 1
ATOM 8620 N N . ASP B 1 503 ? -4.297 29.875 -8.258 1 93.94 503 ASP B N 1
ATOM 8621 C CA . ASP B 1 503 ? -5.723 30.125 -8.438 1 93.94 503 ASP B CA 1
ATOM 8622 C C . ASP B 1 503 ? -6.453 30.125 -7.094 1 93.94 503 ASP B C 1
ATOM 8624 O O . ASP B 1 503 ? -7.684 30.141 -7.055 1 93.94 503 ASP B O 1
ATOM 8628 N N . LEU B 1 504 ? -5.711 30.109 -6.094 1 95.69 504 LEU B N 1
ATOM 8629 C CA . LEU B 1 504 ? -6.312 30.125 -4.766 1 95.69 504 LEU B CA 1
ATOM 8630 C C . LEU B 1 504 ? -6.16 31.5 -4.113 1 95.69 504 LEU B C 1
ATOM 8632 O O . LEU B 1 504 ? -5.242 32.25 -4.449 1 95.69 504 LEU B O 1
ATOM 8636 N N . ILE B 1 505 ? -6.996 31.797 -3.188 1 96.25 505 ILE B N 1
ATOM 8637 C CA . ILE B 1 505 ? -7.105 33.125 -2.578 1 96.25 505 ILE B CA 1
ATOM 8638 C C . ILE B 1 505 ? -5.812 33.438 -1.838 1 96.25 505 ILE B C 1
ATOM 8640 O O . ILE B 1 505 ? -5.539 34.625 -1.557 1 96.25 505 ILE B O 1
ATOM 8644 N N . TRP B 1 506 ? -5 32.5 -1.562 1 95.5 506 TRP B N 1
ATOM 8645 C CA . TRP B 1 506 ? -3.787 32.719 -0.774 1 95.5 506 TRP B CA 1
ATOM 8646 C C . TRP B 1 506 ? -2.713 33.406 -1.593 1 95.5 506 TRP B C 1
ATOM 8648 O O . TRP B 1 506 ? -1.729 33.906 -1.039 1 95.5 506 TRP B O 1
ATOM 8658 N N . SER B 1 507 ? -2.926 33.469 -2.857 1 94.38 507 SER B N 1
ATOM 8659 C CA . SER B 1 507 ? -2 34.188 -3.744 1 94.38 507 SER B CA 1
ATOM 8660 C C . SER B 1 507 ? -2.477 35.594 -4.035 1 94.38 507 SER B C 1
ATOM 8662 O O . SER B 1 507 ? -1.791 36.344 -4.719 1 94.38 507 SER B O 1
ATOM 8664 N N . GLU B 1 508 ? -3.559 35.969 -3.496 1 93.94 508 GLU B N 1
ATOM 8665 C CA . GLU B 1 508 ? -4.109 37.312 -3.779 1 93.94 508 GLU B CA 1
ATOM 8666 C C . GLU B 1 508 ? -3.312 38.406 -3.07 1 93.94 508 GLU B C 1
ATOM 8668 O O . GLU B 1 508 ? -2.361 38.094 -2.342 1 93.94 508 GLU B O 1
ATOM 8673 N N . HIS B 1 509 ? -3.715 39.625 -3.334 1 92.81 509 HIS B N 1
ATOM 8674 C CA . HIS B 1 509 ? -2.986 40.812 -2.865 1 92.81 509 HIS B CA 1
ATOM 8675 C C . HIS B 1 509 ? -3.277 41.094 -1.393 1 92.81 509 HIS B C 1
ATOM 8677 O O . HIS B 1 509 ? -4.102 41.938 -1.068 1 92.81 509 HIS B O 1
ATOM 8683 N N . CYS B 1 510 ? -2.566 40.438 -0.54 1 92.5 510 CYS B N 1
ATOM 8684 C CA . CYS B 1 510 ? -2.605 40.594 0.907 1 92.5 510 CYS B CA 1
ATOM 8685 C C . CYS B 1 510 ? -1.315 40.125 1.553 1 92.5 510 CYS B C 1
ATOM 8687 O O . CYS B 1 510 ? -0.639 39.25 1.009 1 92.5 510 CYS B O 1
ATOM 8689 N N . SER B 1 511 ? -0.929 40.688 2.613 1 90.31 511 SER B N 1
ATOM 8690 C CA . SER B 1 511 ? 0.21 40.156 3.365 1 90.31 511 SER B CA 1
ATOM 8691 C C . SER B 1 511 ? -0.208 39.031 4.285 1 90.31 511 SER B C 1
ATOM 8693 O O . SER B 1 511 ? -1.182 39.156 5.031 1 90.31 511 SER B O 1
ATOM 8695 N N . SER B 1 512 ? 0.473 37.906 4.16 1 90.62 512 SER B N 1
ATOM 8696 C CA . SER B 1 512 ? 0.141 36.75 5 1 90.62 512 SER B CA 1
ATOM 8697 C C . SER B 1 512 ? 1.376 35.906 5.297 1 90.62 512 SER B C 1
ATOM 8699 O O . SER B 1 512 ? 2.35 35.938 4.543 1 90.62 512 SER B O 1
ATOM 8701 N N . TRP B 1 513 ? 1.313 35.188 6.402 1 89.19 513 TRP B N 1
ATOM 8702 C CA . TRP B 1 513 ? 2.424 34.312 6.742 1 89.19 513 TRP B CA 1
ATOM 8703 C C . TRP B 1 513 ? 2.465 33.094 5.805 1 89.19 513 TRP B C 1
ATOM 8705 O O . TRP B 1 513 ? 3.475 32.406 5.734 1 89.19 513 TRP B O 1
ATOM 8715 N N . TYR B 1 514 ? 1.369 32.938 5.027 1 91.81 514 TYR B N 1
ATOM 8716 C CA . TYR B 1 514 ? 1.337 31.844 4.043 1 91.81 514 TYR B CA 1
ATOM 8717 C C . TYR B 1 514 ? 2.404 32.062 2.975 1 91.81 514 TYR B C 1
ATOM 8719 O O . TYR B 1 514 ? 2.826 31.094 2.316 1 91.81 514 TYR B O 1
ATOM 8727 N N . LYS B 1 515 ? 2.756 33.312 2.771 1 91.75 515 LYS B N 1
ATOM 8728 C CA . LYS B 1 515 ? 3.76 33.688 1.779 1 91.75 515 LYS B CA 1
ATOM 8729 C C . LYS B 1 515 ? 4.934 34.406 2.432 1 91.75 515 LYS B C 1
ATOM 8731 O O . LYS B 1 515 ? 5.508 35.312 1.841 1 91.75 515 LYS B O 1
ATOM 8736 N N . GLY B 1 516 ? 5.195 34.156 3.676 1 86.06 516 GLY B N 1
ATOM 8737 C CA . GLY B 1 516 ? 6.352 34.688 4.375 1 86.06 516 GLY B CA 1
ATOM 8738 C C . GLY B 1 516 ? 6.227 36.156 4.695 1 86.06 516 GLY B C 1
ATOM 8739 O O . GLY B 1 516 ? 7.23 36.875 4.793 1 86.06 516 GLY B O 1
ATOM 8740 N N . GLY B 1 517 ? 5.082 36.625 4.738 1 87.38 517 GLY B N 1
ATOM 8741 C CA . GLY B 1 517 ? 4.859 38 5.094 1 87.38 517 GLY B CA 1
ATOM 8742 C C . GLY B 1 517 ? 4.844 38.938 3.893 1 87.38 517 GLY B C 1
ATOM 8743 O O . GLY B 1 517 ? 4.598 40.156 4.031 1 87.38 517 GLY B O 1
ATOM 8744 N N . THR B 1 518 ? 4.926 38.344 2.719 1 89.62 518 THR B N 1
ATOM 8745 C CA . THR B 1 518 ? 4.906 39.188 1.52 1 89.62 518 THR B CA 1
ATOM 8746 C C . THR B 1 518 ? 3.475 39.406 1.044 1 89.62 518 THR B C 1
ATOM 8748 O O . THR B 1 518 ? 2.561 38.688 1.437 1 89.62 518 THR B O 1
ATOM 8751 N N . VAL B 1 519 ? 3.307 40.438 0.253 1 92.38 519 VAL B N 1
ATOM 8752 C CA . VAL B 1 519 ? 1.978 40.812 -0.225 1 92.38 519 VAL B CA 1
ATOM 8753 C C . VAL B 1 519 ? 1.646 40 -1.488 1 92.38 519 VAL B C 1
ATOM 8755 O O . VAL B 1 519 ? 0.553 39.469 -1.61 1 92.38 519 VAL B O 1
ATOM 8758 N N . ASP B 1 520 ? 2.678 39.906 -2.402 1 91.69 520 ASP B N 1
ATOM 8759 C CA . ASP B 1 520 ? 2.406 39.312 -3.705 1 91.69 520 ASP B CA 1
ATOM 8760 C C . ASP B 1 520 ? 3.305 38.094 -3.947 1 91.69 520 ASP B C 1
ATOM 8762 O O . ASP B 1 520 ? 3.461 37.656 -5.086 1 91.69 520 ASP B O 1
ATOM 8766 N N . GLY B 1 521 ? 3.938 37.656 -2.936 1 91.19 521 GLY B N 1
ATOM 8767 C CA . GLY B 1 521 ? 4.797 36.5 -3.076 1 91.19 521 GLY B CA 1
ATOM 8768 C C . GLY B 1 521 ? 4.027 35.188 -3.271 1 91.19 521 GLY B C 1
ATOM 8769 O O . GLY B 1 521 ? 2.812 35.156 -3.055 1 91.19 521 GLY B O 1
ATOM 8770 N N . GLU B 1 522 ? 4.75 34.156 -3.664 1 90.81 522 GLU B N 1
ATOM 8771 C CA . GLU B 1 522 ? 4.137 32.844 -3.83 1 90.81 522 GLU B CA 1
ATOM 8772 C C . GLU B 1 522 ? 3.926 32.156 -2.482 1 90.81 522 GLU B C 1
ATOM 8774 O O . GLU B 1 522 ? 4.859 32.062 -1.684 1 90.81 522 GLU B O 1
ATOM 8779 N N . PRO B 1 523 ? 2.715 31.734 -2.279 1 93.25 523 PRO B N 1
ATOM 8780 C CA . PRO B 1 523 ? 2.512 30.984 -1.037 1 93.25 523 PRO B CA 1
ATOM 8781 C C . PRO B 1 523 ? 3.287 29.672 -1.004 1 93.25 523 PRO B C 1
ATOM 8783 O O . PRO B 1 523 ? 3.404 28.984 -2.029 1 93.25 523 PRO B O 1
ATOM 8786 N N . PHE B 1 524 ? 3.861 29.328 0.137 1 91.88 524 PHE B N 1
ATOM 8787 C CA . PHE B 1 524 ? 4.59 28.062 0.249 1 91.88 524 PHE B CA 1
ATOM 8788 C C . PHE B 1 524 ? 4.164 27.297 1.496 1 91.88 524 PHE B C 1
ATOM 8790 O O . PHE B 1 524 ? 4.445 26.109 1.628 1 91.88 524 PHE B O 1
ATOM 8797 N N . ALA B 1 525 ? 3.428 27.906 2.338 1 92.75 525 ALA B N 1
ATOM 8798 C CA . ALA B 1 525 ? 3.135 27.312 3.639 1 92.75 525 ALA B CA 1
ATOM 8799 C C . ALA B 1 525 ? 1.984 26.328 3.541 1 92.75 525 ALA B C 1
ATOM 8801 O O . ALA B 1 525 ? 1.854 25.422 4.379 1 92.75 525 ALA B O 1
ATOM 8802 N N . LEU B 1 526 ? 1.23 26.484 2.441 1 95 526 LEU B N 1
ATOM 8803 C CA . LEU B 1 526 ? -0.037 25.75 2.424 1 95 526 LEU B CA 1
ATOM 8804 C C . LEU B 1 526 ? -0.059 24.719 1.302 1 95 526 LEU B C 1
ATOM 8806 O O . LEU B 1 526 ? 0.636 24.875 0.295 1 95 526 LEU B O 1
ATOM 8810 N N . TYR B 1 527 ? -0.878 23.672 1.526 1 96.5 527 TYR B N 1
ATOM 8811 C CA . TYR B 1 527 ? -1.142 22.688 0.492 1 96.5 527 TYR B CA 1
ATOM 8812 C C . TYR B 1 527 ? -2.102 23.234 -0.558 1 96.5 527 TYR B C 1
ATOM 8814 O O . TYR B 1 527 ? -3.109 23.859 -0.221 1 96.5 527 TYR B O 1
ATOM 8822 N N . GLY B 1 528 ? -1.801 22.984 -1.779 1 95.56 528 GLY B N 1
ATOM 8823 C CA . GLY B 1 528 ? -2.588 23.516 -2.877 1 95.56 528 GLY B CA 1
ATOM 8824 C C . GLY B 1 528 ? -3.822 22.703 -3.186 1 95.56 528 GLY B C 1
ATOM 8825 O O . GLY B 1 528 ? -4.281 22.656 -4.332 1 95.56 528 GLY B O 1
ATOM 8826 N N . GLY B 1 529 ? -4.344 21.969 -2.275 1 96.44 529 GLY B N 1
ATOM 8827 C CA . GLY B 1 529 ? -5.551 21.156 -2.379 1 96.44 529 GLY B CA 1
ATOM 8828 C C . GLY B 1 529 ? -6.27 20.984 -1.056 1 96.44 529 GLY B C 1
ATOM 8829 O O . GLY B 1 529 ? -5.906 21.609 -0.058 1 96.44 529 GLY B O 1
ATOM 8830 N N . SER B 1 530 ? -7.359 20.25 -1.104 1 96.5 530 SER B N 1
ATOM 8831 C CA . SER B 1 530 ? -8.148 20.016 0.103 1 96.5 530 SER B CA 1
ATOM 8832 C C . SER B 1 530 ? -7.414 19.094 1.065 1 96.5 530 SER B C 1
ATOM 8834 O O . SER B 1 530 ? -6.465 18.406 0.676 1 96.5 530 SER B O 1
ATOM 8836 N N . THR B 1 531 ? -7.809 19.109 2.314 1 96.38 531 THR B N 1
ATOM 8837 C CA . THR B 1 531 ? -7.27 18.188 3.309 1 96.38 531 THR B CA 1
ATOM 8838 C C . THR B 1 531 ? -7.523 16.75 2.9 1 96.38 531 THR B C 1
ATOM 8840 O O . THR B 1 531 ? -6.672 15.875 3.1 1 96.38 531 THR B O 1
ATOM 8843 N N . LEU B 1 532 ? -8.695 16.562 2.289 1 97.06 532 LEU B N 1
ATOM 8844 C CA . LEU B 1 532 ? -9.062 15.219 1.86 1 97.06 532 LEU B CA 1
ATOM 8845 C C . LEU B 1 532 ? -8.133 14.727 0.757 1 97.06 532 LEU B C 1
ATOM 8847 O O . LEU B 1 532 ? -7.758 13.555 0.729 1 97.06 532 LEU B O 1
ATOM 8851 N N . GLN B 1 533 ? -7.773 15.578 -0.17 1 97.38 533 GLN B N 1
ATOM 8852 C CA . GLN B 1 533 ? -6.828 15.156 -1.2 1 97.38 533 GLN B CA 1
ATOM 8853 C C . GLN B 1 533 ? -5.457 14.852 -0.602 1 97.38 533 GLN B C 1
ATOM 8855 O O . GLN B 1 533 ? -4.793 13.898 -1.011 1 97.38 533 GLN B O 1
ATOM 8860 N N . TYR B 1 534 ? -5.02 15.719 0.339 1 97.62 534 TYR B N 1
ATOM 8861 C CA . TYR B 1 534 ? -3.736 15.484 0.993 1 97.62 534 TYR B CA 1
ATOM 8862 C C . TYR B 1 534 ? -3.711 14.117 1.66 1 97.62 534 TYR B C 1
ATOM 8864 O O . TYR B 1 534 ? -2.73 13.375 1.535 1 97.62 534 TYR B O 1
ATOM 8872 N N . LYS B 1 535 ? -4.773 13.805 2.359 1 97.38 535 LYS B N 1
ATOM 8873 C CA . LYS B 1 535 ? -4.883 12.492 2.996 1 97.38 535 LYS B CA 1
ATOM 8874 C C . LYS B 1 535 ? -4.836 11.375 1.96 1 97.38 535 LYS B C 1
ATOM 8876 O O . LYS B 1 535 ? -4.172 10.359 2.166 1 97.38 535 LYS B O 1
ATOM 8881 N N . GLU B 1 536 ? -5.551 11.578 0.88 1 97.25 536 GLU B N 1
ATOM 8882 C CA . GLU B 1 536 ? -5.562 10.594 -0.199 1 97.25 536 GLU B CA 1
ATOM 8883 C C . GLU B 1 536 ? -4.172 10.414 -0.797 1 97.25 536 GLU B C 1
ATOM 8885 O O . GLU B 1 536 ? -3.742 9.289 -1.049 1 97.25 536 GLU B O 1
ATOM 8890 N N . LEU B 1 537 ? -3.482 11.477 -0.992 1 97.94 537 LEU B N 1
ATOM 8891 C CA . LEU B 1 537 ? -2.143 11.469 -1.567 1 97.94 537 LEU B CA 1
ATOM 8892 C C . LEU B 1 537 ? -1.176 10.688 -0.685 1 97.94 537 LEU B C 1
ATOM 8894 O O . LEU B 1 537 ? -0.351 9.922 -1.188 1 97.94 537 LEU B O 1
ATOM 8898 N N . LEU B 1 538 ? -1.298 10.852 0.61 1 97.88 538 LEU B N 1
ATOM 8899 C CA . LEU B 1 538 ? -0.338 10.25 1.532 1 97.88 538 LEU B CA 1
ATOM 8900 C C . LEU B 1 538 ? -0.734 8.82 1.877 1 97.88 538 LEU B C 1
ATOM 8902 O O . LEU B 1 538 ? 0.05 8.086 2.477 1 97.88 538 LEU B O 1
ATOM 8906 N N . SER B 1 539 ? -1.93 8.359 1.471 1 95.69 539 SER B N 1
ATOM 8907 C CA . SER B 1 539 ? -2.447 7.051 1.868 1 95.69 539 SER B CA 1
ATOM 8908 C C . SER B 1 539 ? -1.686 5.922 1.184 1 95.69 539 SER B C 1
ATOM 8910 O O . SER B 1 539 ? -1.696 4.785 1.655 1 95.69 539 SER B O 1
ATOM 8912 N N . SER B 1 540 ? -1.103 6.176 0.085 1 93.12 540 SER B N 1
ATOM 8913 C CA . SER B 1 540 ? -0.304 5.195 -0.642 1 93.12 540 SER B CA 1
ATOM 8914 C C . SER B 1 540 ? 1.024 5.789 -1.096 1 93.12 540 SER B C 1
ATOM 8916 O O . SER B 1 540 ? 1.1 6.426 -2.15 1 93.12 540 SER B O 1
ATOM 8918 N N . PRO B 1 541 ? 2.061 5.449 -0.37 1 96.5 541 PRO B N 1
ATOM 8919 C CA . PRO B 1 541 ? 3.352 6.066 -0.688 1 96.5 541 PRO B CA 1
ATOM 8920 C C . PRO B 1 541 ? 3.807 5.781 -2.117 1 96.5 541 PRO B C 1
ATOM 8922 O O . PRO B 1 541 ? 3.701 4.645 -2.586 1 96.5 541 PRO B O 1
ATOM 8925 N N . ARG B 1 542 ? 4.23 6.773 -2.805 1 97.94 542 ARG B N 1
ATOM 8926 C CA . ARG B 1 542 ? 4.84 6.684 -4.129 1 97.94 542 ARG B CA 1
ATOM 8927 C C . ARG B 1 542 ? 6.32 6.344 -4.027 1 97.94 542 ARG B C 1
ATOM 8929 O O . ARG B 1 542 ? 7.18 7.207 -4.223 1 97.94 542 ARG B O 1
ATOM 8936 N N . TRP B 1 543 ? 6.609 5.039 -3.893 1 98.44 543 TRP B N 1
ATOM 8937 C CA . TRP B 1 543 ? 7.977 4.602 -3.643 1 98.44 543 TRP B CA 1
ATOM 8938 C C . TRP B 1 543 ? 8.875 4.91 -4.836 1 98.44 543 TRP B C 1
ATOM 8940 O O . TRP B 1 543 ? 10.102 5.008 -4.691 1 98.44 543 TRP B O 1
ATOM 8950 N N . GLU B 1 544 ? 8.258 5.102 -6 1 98.12 544 GLU B N 1
ATOM 8951 C CA . GLU B 1 544 ? 9.008 5.398 -7.219 1 98.12 544 GLU B CA 1
ATOM 8952 C C . GLU B 1 544 ? 9.688 6.766 -7.133 1 98.12 544 GLU B C 1
ATOM 8954 O O . GLU B 1 544 ? 10.602 7.059 -7.902 1 98.12 544 GLU B O 1
ATOM 8959 N N . ASP B 1 545 ? 9.219 7.609 -6.211 1 98.56 545 ASP B N 1
ATOM 8960 C CA . ASP B 1 545 ? 9.773 8.953 -6.055 1 98.56 545 ASP B CA 1
ATOM 8961 C C . ASP B 1 545 ? 10.977 8.945 -5.121 1 98.56 545 ASP B C 1
ATOM 8963 O O . ASP B 1 545 ? 11.586 9.992 -4.879 1 98.56 545 ASP B O 1
ATOM 8967 N N . TRP B 1 546 ? 11.352 7.828 -4.598 1 98.56 546 TRP B N 1
ATOM 8968 C CA . TRP B 1 546 ? 12.391 7.719 -3.58 1 98.56 546 TRP B CA 1
ATOM 8969 C C . TRP B 1 546 ? 13.602 6.961 -4.117 1 98.56 546 TRP B C 1
ATOM 8971 O O . TRP B 1 546 ? 13.484 6.184 -5.066 1 98.56 546 TRP B O 1
ATOM 8981 N N . LYS B 1 547 ? 14.688 7.246 -3.543 1 97.75 547 LYS B N 1
ATOM 8982 C CA . LYS B 1 547 ? 15.922 6.48 -3.699 1 97.75 547 LYS B CA 1
ATOM 8983 C C . LYS B 1 547 ? 16.219 5.66 -2.447 1 97.75 547 LYS B C 1
ATOM 8985 O O . LYS B 1 547 ? 16.109 6.164 -1.327 1 97.75 547 LYS B O 1
ATOM 8990 N N . PHE B 1 548 ? 16.547 4.422 -2.648 1 98.12 548 PHE B N 1
ATOM 8991 C CA . PHE B 1 548 ? 16.781 3.516 -1.533 1 98.12 548 PHE B CA 1
ATOM 8992 C C . PHE B 1 548 ? 18.203 2.959 -1.588 1 98.12 548 PHE B C 1
ATOM 8994 O O . PHE B 1 548 ? 18.719 2.654 -2.668 1 98.12 548 PHE B O 1
ATOM 9001 N N . THR B 1 549 ? 18.859 2.875 -0.481 1 97.75 549 THR B N 1
ATOM 9002 C CA . THR B 1 549 ? 20.078 2.105 -0.305 1 97.75 549 THR B CA 1
ATOM 9003 C C . THR B 1 549 ? 19.844 0.912 0.616 1 97.75 549 THR B C 1
ATOM 9005 O O . THR B 1 549 ? 19.547 1.084 1.802 1 97.75 549 THR B O 1
ATOM 9008 N N . PRO B 1 550 ? 19.969 -0.297 0.045 1 96.56 550 PRO B N 1
ATOM 9009 C CA . PRO B 1 550 ? 19.766 -1.477 0.891 1 96.56 550 PRO B CA 1
ATOM 9010 C C . PRO B 1 550 ? 20.938 -1.727 1.837 1 96.56 550 PRO B C 1
ATOM 9012 O O . PRO B 1 550 ? 22.047 -1.229 1.604 1 96.56 550 PRO B O 1
ATOM 9015 N N . LEU B 1 551 ? 20.719 -2.455 2.904 1 96.31 551 LEU B N 1
ATOM 9016 C CA . LEU B 1 551 ? 21.75 -2.852 3.846 1 96.31 551 LEU B CA 1
ATOM 9017 C C . LEU B 1 551 ? 22.703 -3.867 3.213 1 96.31 551 LEU B C 1
ATOM 9019 O O . LEU B 1 551 ? 23.875 -3.947 3.588 1 96.31 551 LEU B O 1
ATOM 9023 N N . TYR B 1 552 ? 22.156 -4.613 2.277 1 95.12 552 TYR B N 1
ATOM 9024 C CA . TYR B 1 552 ? 22.922 -5.68 1.641 1 95.12 552 TYR B CA 1
ATOM 9025 C C . TYR B 1 552 ? 23.062 -5.438 0.142 1 95.12 552 TYR B C 1
ATOM 9027 O O . TYR B 1 552 ? 22.344 -4.617 -0.427 1 95.12 552 TYR B O 1
ATOM 9035 N N . LYS B 1 553 ? 23.938 -6.102 -0.481 1 93.12 553 LYS B N 1
ATOM 9036 C CA . LYS B 1 553 ? 24.281 -5.891 -1.886 1 93.12 553 LYS B CA 1
ATOM 9037 C C . LYS B 1 553 ? 23.078 -6.141 -2.787 1 93.12 553 LYS B C 1
ATOM 9039 O O . LYS B 1 553 ? 22.828 -5.375 -3.717 1 93.12 553 LYS B O 1
ATOM 9044 N N . ASN B 1 554 ? 22.375 -7.18 -2.516 1 96.5 554 ASN B N 1
ATOM 9045 C CA . ASN B 1 554 ? 21.156 -7.48 -3.268 1 96.5 554 ASN B CA 1
ATOM 9046 C C . ASN B 1 554 ? 19.922 -6.848 -2.625 1 96.5 554 ASN B C 1
ATOM 9048 O O . ASN B 1 554 ? 19.641 -7.098 -1.453 1 96.5 554 ASN B O 1
ATOM 9052 N N . ARG B 1 555 ? 19.172 -6.066 -3.367 1 97.19 555 ARG B N 1
ATOM 9053 C CA . ARG B 1 555 ? 18.031 -5.332 -2.811 1 97.19 555 ARG B CA 1
ATOM 9054 C C . ARG B 1 555 ? 16.938 -6.285 -2.361 1 97.19 555 ARG B C 1
ATOM 9056 O O . ARG B 1 555 ? 16.031 -5.887 -1.624 1 97.19 555 ARG B O 1
ATOM 9063 N N . PHE B 1 556 ? 17.031 -7.559 -2.787 1 98.06 556 PHE B N 1
ATOM 9064 C CA . PHE B 1 556 ? 16 -8.523 -2.412 1 98.06 556 PHE B CA 1
ATOM 9065 C C . PHE B 1 556 ? 16.516 -9.469 -1.337 1 98.06 556 PHE B C 1
ATOM 9067 O O . PHE B 1 556 ? 15.867 -10.469 -1.021 1 98.06 556 PHE B O 1
ATOM 9074 N N . ALA B 1 557 ? 17.625 -9.172 -0.717 1 97.69 557 ALA B N 1
ATOM 9075 C CA . ALA B 1 557 ? 18.203 -10.023 0.324 1 97.69 557 ALA B CA 1
ATOM 9076 C C . ALA B 1 557 ? 17.219 -10.203 1.48 1 97.69 557 ALA B C 1
ATOM 9078 O O . ALA B 1 557 ? 17.25 -11.227 2.172 1 97.69 557 ALA B O 1
ATOM 9079 N N . PHE B 1 558 ? 16.281 -9.281 1.65 1 98 558 PHE B N 1
ATOM 9080 C CA . PHE B 1 558 ? 15.336 -9.297 2.764 1 98 558 PHE B CA 1
ATOM 9081 C C . PHE B 1 558 ? 14.375 -10.469 2.643 1 98 558 PHE B C 1
ATOM 9083 O O . PHE B 1 558 ? 13.672 -10.805 3.6 1 98 558 PHE B O 1
ATOM 9090 N N . LEU B 1 559 ? 14.32 -11.164 1.529 1 98.06 559 LEU B N 1
ATOM 9091 C CA . LEU B 1 559 ? 13.445 -12.32 1.34 1 98.06 559 LEU B CA 1
ATOM 9092 C C . LEU B 1 559 ? 13.977 -13.531 2.109 1 98.06 559 LEU B C 1
ATOM 9094 O O . LEU B 1 559 ? 13.25 -14.5 2.318 1 98.06 559 LEU B O 1
ATOM 9098 N N . GLY B 1 560 ? 15.203 -13.523 2.477 1 97.31 560 GLY B N 1
ATOM 9099 C CA . GLY B 1 560 ? 15.789 -14.484 3.398 1 97.31 560 GLY B CA 1
ATOM 9100 C C . GLY B 1 560 ? 15.695 -15.914 2.908 1 97.31 560 GLY B C 1
ATOM 9101 O O . GLY B 1 560 ? 16.047 -16.203 1.761 1 97.31 560 GLY B O 1
ATOM 9102 N N . ASN B 1 561 ? 15.281 -16.781 3.811 1 96 561 ASN B N 1
ATOM 9103 C CA . ASN B 1 561 ? 15.336 -18.219 3.561 1 96 561 ASN B CA 1
ATOM 9104 C C . ASN B 1 561 ? 14.062 -18.719 2.881 1 96 561 ASN B C 1
ATOM 9106 O O . ASN B 1 561 ? 13.836 -19.922 2.787 1 96 561 ASN B O 1
ATOM 9110 N N . GLY B 1 562 ? 13.164 -17.797 2.527 1 96.06 562 GLY B N 1
ATOM 9111 C CA . GLY B 1 562 ? 11.977 -18.203 1.78 1 96.06 562 GLY B CA 1
ATOM 9112 C C . GLY B 1 562 ? 10.742 -18.328 2.645 1 96.06 562 GLY B C 1
ATOM 9113 O O . GLY B 1 562 ? 9.641 -18.547 2.137 1 96.06 562 GLY B O 1
ATOM 9114 N N . GLU B 1 563 ? 10.891 -18.125 3.957 1 96.38 563 GLU B N 1
ATOM 9115 C CA . GLU B 1 563 ? 9.75 -18.156 4.867 1 96.38 563 GLU B CA 1
ATOM 9116 C C . GLU B 1 563 ? 9.086 -16.781 4.973 1 96.38 563 GLU B C 1
ATOM 9118 O O . GLU B 1 563 ? 9.758 -15.75 4.875 1 96.38 563 GLU B O 1
ATOM 9123 N N . SER B 1 564 ? 7.762 -16.781 5.184 1 96.31 564 SER B N 1
ATOM 9124 C CA . SER B 1 564 ? 7.016 -15.547 5.383 1 96.31 564 SER B CA 1
ATOM 9125 C C . SER B 1 564 ? 7.066 -15.094 6.84 1 96.31 564 SER B C 1
ATOM 9127 O O . SER B 1 564 ? 7.504 -15.844 7.711 1 96.31 564 SER B O 1
ATOM 9129 N N . SER B 1 565 ? 6.57 -13.875 7.031 1 94.75 565 SER B N 1
ATOM 9130 C CA . SER B 1 565 ? 6.434 -13.359 8.391 1 94.75 565 SER B CA 1
ATOM 9131 C C . SER B 1 565 ? 5.469 -14.211 9.211 1 94.75 565 SER B C 1
ATOM 9133 O O . SER B 1 565 ? 5.703 -14.453 10.398 1 94.75 565 SER B O 1
ATOM 9135 N N . VAL B 1 566 ? 4.406 -14.664 8.609 1 94.44 566 VAL B N 1
ATOM 9136 C CA . VAL B 1 566 ? 3.381 -15.438 9.305 1 94.44 566 VAL B CA 1
ATOM 9137 C C . VAL B 1 566 ? 3.961 -16.766 9.758 1 94.44 566 VAL B C 1
ATOM 9139 O O . VAL B 1 566 ? 3.709 -17.219 10.883 1 94.44 566 VAL B O 1
ATOM 9142 N N . GLU B 1 567 ? 4.699 -17.406 8.906 1 94.38 567 GLU B N 1
ATOM 9143 C CA . GLU B 1 567 ? 5.34 -18.672 9.273 1 94.38 567 GLU B CA 1
ATOM 9144 C C . GLU B 1 567 ? 6.355 -18.469 10.391 1 94.38 567 GLU B C 1
ATOM 9146 O O . GLU B 1 567 ? 6.414 -19.266 11.328 1 94.38 567 GLU B O 1
ATOM 9151 N N . ALA B 1 568 ? 7.074 -17.406 10.281 1 92.69 568 ALA B N 1
ATOM 9152 C CA . ALA B 1 568 ? 8.148 -17.141 11.234 1 92.69 568 ALA B CA 1
ATOM 9153 C C . ALA B 1 568 ? 7.586 -16.844 12.625 1 92.69 568 ALA B C 1
ATOM 9155 O O . ALA B 1 568 ? 8.211 -17.156 13.633 1 92.69 568 ALA B O 1
ATOM 9156 N N . THR B 1 569 ? 6.43 -16.281 12.688 1 91.75 569 THR B N 1
ATOM 9157 C CA . THR B 1 569 ? 5.891 -15.82 13.961 1 91.75 569 THR B CA 1
ATOM 9158 C C . THR B 1 569 ? 4.809 -16.766 14.461 1 91.75 569 THR B C 1
ATOM 9160 O O . THR B 1 569 ? 4.227 -16.547 15.531 1 91.75 569 THR B O 1
ATOM 9163 N N . GLY B 1 570 ? 4.512 -17.859 13.734 1 91.56 570 GLY B N 1
ATOM 9164 C CA . GLY B 1 570 ? 3.482 -18.797 14.133 1 91.56 570 GLY B CA 1
ATOM 9165 C C . GLY B 1 570 ? 2.076 -18.25 13.992 1 91.56 570 GLY B C 1
ATOM 9166 O O . GLY B 1 570 ? 1.195 -18.562 14.789 1 91.56 570 GLY B O 1
ATOM 9167 N N . GLY B 1 571 ? 1.942 -17.359 12.984 1 92.19 571 GLY B N 1
ATOM 9168 C CA . GLY B 1 571 ? 0.637 -16.75 12.75 1 92.19 571 GLY B CA 1
ATOM 9169 C C . GLY B 1 571 ? -0.311 -17.672 12 1 92.19 571 GLY B C 1
ATOM 9170 O O . GLY B 1 571 ? -0.012 -18.844 11.781 1 92.19 571 GLY B O 1
ATOM 9171 N N . ASP B 1 572 ? -1.517 -17.156 11.594 1 94.31 572 ASP B N 1
ATOM 9172 C CA . ASP B 1 572 ? -2.541 -17.875 10.844 1 94.31 572 ASP B CA 1
ATOM 9173 C C . ASP B 1 572 ? -2.088 -18.141 9.414 1 94.31 572 ASP B C 1
ATOM 9175 O O . ASP B 1 572 ? -2.102 -17.25 8.57 1 94.31 572 ASP B O 1
ATOM 9179 N N . ARG B 1 573 ? -1.808 -19.375 9.102 1 94.69 573 ARG B N 1
ATOM 9180 C CA . ARG B 1 573 ? -1.234 -19.75 7.816 1 94.69 573 ARG B CA 1
ATOM 9181 C C . ARG B 1 573 ? -2.312 -19.844 6.742 1 94.69 573 ARG B C 1
ATOM 9183 O O . ARG B 1 573 ? -2.018 -20.141 5.582 1 94.69 573 ARG B O 1
ATOM 9190 N N . ALA B 1 574 ? -3.561 -19.609 7.066 1 95.88 574 ALA B N 1
ATOM 9191 C CA . ALA B 1 574 ? -4.684 -19.562 6.133 1 95.88 574 ALA B CA 1
ATOM 9192 C C . ALA B 1 574 ? -5.504 -18.297 6.32 1 95.88 574 ALA B C 1
ATOM 9194 O O . ALA B 1 574 ? -6.73 -18.312 6.195 1 95.88 574 ALA B O 1
ATOM 9195 N N . TYR B 1 575 ? -4.809 -17.172 6.605 1 94 575 TYR B N 1
ATOM 9196 C CA . TYR B 1 575 ? -5.441 -15.914 6.961 1 94 575 TYR B CA 1
ATOM 9197 C C . TYR B 1 575 ? -6.324 -15.406 5.824 1 94 575 TYR B C 1
ATOM 9199 O O . TYR B 1 575 ? -7.246 -14.625 6.051 1 94 575 TYR B O 1
ATOM 9207 N N . TYR B 1 576 ? -6.156 -15.828 4.602 1 93.31 576 TYR B N 1
ATOM 9208 C CA . TYR B 1 576 ? -6.891 -15.32 3.447 1 93.31 576 TYR B CA 1
ATOM 9209 C C . TYR B 1 576 ? -8.195 -16.094 3.248 1 93.31 576 TYR B C 1
ATOM 9211 O O . TYR B 1 576 ? -8.984 -15.758 2.363 1 93.31 576 TYR B O 1
ATOM 9219 N N . VAL B 1 577 ? -8.391 -17.203 4.043 1 94.88 577 VAL B N 1
ATOM 9220 C CA . VAL B 1 577 ? -9.688 -17.859 4.098 1 94.88 577 VAL B CA 1
ATOM 9221 C C . VAL B 1 577 ? -10.57 -17.172 5.133 1 94.88 577 VAL B C 1
ATOM 9223 O O . VAL B 1 577 ? -10.203 -17.062 6.301 1 94.88 577 VAL B O 1
ATOM 9226 N N . THR B 1 578 ? -11.742 -16.688 4.664 1 94.12 578 THR B N 1
ATOM 9227 C CA . THR B 1 578 ? -12.57 -15.938 5.594 1 94.12 578 THR B CA 1
ATOM 9228 C C . THR B 1 578 ? -13.953 -16.562 5.719 1 94.12 578 THR B C 1
ATOM 9230 O O . THR B 1 578 ? -14.445 -17.203 4.777 1 94.12 578 THR B O 1
ATOM 9233 N N . LEU B 1 579 ? -14.508 -16.344 6.859 1 93.88 579 LEU B N 1
ATOM 9234 C CA . LEU B 1 579 ? -15.875 -16.797 7.086 1 93.88 579 LEU B CA 1
ATOM 9235 C C . LEU B 1 579 ? -16.844 -16.078 6.16 1 93.88 579 LEU B C 1
ATOM 9237 O O . LEU B 1 579 ? -17.828 -16.672 5.703 1 93.88 579 LEU B O 1
ATOM 9241 N N . GLU B 1 580 ? -16.609 -14.844 5.859 1 89.62 580 GLU B N 1
ATOM 9242 C CA . GLU B 1 580 ? -17.453 -14.055 4.977 1 89.62 580 GLU B CA 1
ATOM 9243 C C . GLU B 1 580 ? -17.547 -14.68 3.59 1 89.62 580 GLU B C 1
ATOM 9245 O O . GLU B 1 580 ? -18.641 -14.766 3.014 1 89.62 580 GLU B O 1
ATOM 9250 N N . ASN B 1 581 ? -16.453 -15.094 3.033 1 88.31 581 ASN B N 1
ATOM 9251 C CA . ASN B 1 581 ? -16.453 -15.734 1.721 1 88.31 581 ASN B CA 1
ATOM 9252 C C . ASN B 1 581 ? -17.188 -17.078 1.751 1 88.31 581 ASN B C 1
ATOM 9254 O O . ASN B 1 581 ? -17.844 -17.453 0.783 1 88.31 581 ASN B O 1
ATOM 9258 N N . CYS B 1 582 ? -17.031 -17.812 2.824 1 87.19 582 CYS B N 1
ATOM 9259 C CA . CYS B 1 582 ? -17.688 -19.109 2.963 1 87.19 582 CYS B CA 1
ATOM 9260 C C . CYS B 1 582 ? -19.203 -18.938 3.098 1 87.19 582 CYS B C 1
ATOM 9262 O O . CYS B 1 582 ? -19.969 -19.844 2.758 1 87.19 582 CYS B O 1
ATOM 9264 N N . ALA B 1 583 ? -19.609 -17.734 3.625 1 84.62 583 ALA B N 1
ATOM 9265 C CA . ALA B 1 583 ? -21.031 -17.422 3.719 1 84.62 583 ALA B CA 1
ATOM 9266 C C . ALA B 1 583 ? -21.625 -17.156 2.34 1 84.62 583 ALA B C 1
ATOM 9268 O O . ALA B 1 583 ? -22.844 -17.266 2.15 1 84.62 583 ALA B O 1
ATOM 9269 N N . ASN B 1 584 ? -20.781 -16.875 1.322 1 81.69 584 ASN B N 1
ATOM 9270 C CA . ASN B 1 584 ? -21.203 -16.641 -0.057 1 81.69 584 ASN B CA 1
ATOM 9271 C C . ASN B 1 584 ? -20.703 -17.75 -0.983 1 81.69 584 ASN B C 1
ATOM 9273 O O . ASN B 1 584 ? -20.328 -17.484 -2.125 1 81.69 584 ASN B O 1
ATOM 9277 N N . THR B 1 585 ? -20.719 -18.906 -0.458 1 86.31 585 THR B N 1
ATOM 9278 C CA . THR B 1 585 ? -20.141 -20.062 -1.142 1 86.31 585 THR B CA 1
ATOM 9279 C C . THR B 1 585 ? -20.891 -20.359 -2.436 1 86.31 585 THR B C 1
ATOM 9281 O O . THR B 1 585 ? -22.094 -20.094 -2.535 1 86.31 585 THR B O 1
ATOM 9284 N N . LEU B 1 586 ? -20.203 -20.859 -3.42 1 86.56 586 LEU B N 1
ATOM 9285 C CA . LEU B 1 586 ? -20.797 -21.359 -4.652 1 86.56 586 LEU B CA 1
ATOM 9286 C C . LEU B 1 586 ? -21.359 -22.766 -4.445 1 86.56 586 LEU B C 1
ATOM 9288 O O . LEU B 1 586 ? -20.906 -23.5 -3.582 1 86.56 586 LEU B O 1
ATOM 9292 N N . SER B 1 587 ? -22.375 -23.078 -5.125 1 82 587 SER B N 1
ATOM 9293 C CA . SER B 1 587 ? -22.969 -24.406 -5.129 1 82 587 SER B CA 1
ATOM 9294 C C . SER B 1 587 ? -23.359 -24.844 -6.539 1 82 587 SER B C 1
ATOM 9296 O O . SER B 1 587 ? -23.328 -24.031 -7.469 1 82 587 SER B O 1
ATOM 9298 N N . ALA B 1 588 ? -23.516 -26.141 -6.688 1 78.56 588 ALA B N 1
ATOM 9299 C CA . ALA B 1 588 ? -23.891 -26.703 -7.984 1 78.56 588 ALA B CA 1
ATOM 9300 C C . ALA B 1 588 ? -25.109 -25.984 -8.555 1 78.56 588 ALA B C 1
ATOM 9302 O O . ALA B 1 588 ? -25.266 -25.906 -9.773 1 78.56 588 ALA B O 1
ATOM 9303 N N . SER B 1 589 ? -25.922 -25.453 -7.688 1 74.44 589 SER B N 1
ATOM 9304 C CA . SER B 1 589 ? -27.125 -24.75 -8.125 1 74.44 589 SER B CA 1
ATOM 9305 C C . SER B 1 589 ? -26.781 -23.453 -8.852 1 74.44 589 SER B C 1
ATOM 9307 O O . SER B 1 589 ? -27.609 -22.906 -9.578 1 74.44 589 SER B O 1
ATOM 9309 N N . ASP B 1 590 ? -25.578 -22.953 -8.688 1 73.5 590 ASP B N 1
ATOM 9310 C CA . ASP B 1 590 ? -25.156 -21.703 -9.328 1 73.5 590 ASP B CA 1
ATOM 9311 C C . ASP B 1 590 ? -24.719 -21.953 -10.773 1 73.5 590 ASP B C 1
ATOM 9313 O O . ASP B 1 590 ? -24.5 -21.016 -11.523 1 73.5 590 ASP B O 1
ATOM 9317 N N . PHE B 1 591 ? -24.656 -23.297 -11.117 1 68 591 PHE B N 1
ATOM 9318 C CA . PHE B 1 591 ? -24.203 -23.672 -12.453 1 68 591 PHE B CA 1
ATOM 9319 C C . PHE B 1 591 ? -25.375 -23.688 -13.43 1 68 591 PHE B C 1
ATOM 9321 O O . PHE B 1 591 ? -26.406 -24.297 -13.148 1 68 591 PHE B O 1
ATOM 9328 N N . THR B 1 592 ? -25.406 -22.875 -14.391 1 56.88 592 THR B N 1
ATOM 9329 C CA . THR B 1 592 ? -26.406 -22.938 -15.461 1 56.88 592 THR B CA 1
ATOM 9330 C C . THR B 1 592 ? -25.797 -23.562 -16.719 1 56.88 592 THR B C 1
ATOM 9332 O O . THR B 1 592 ? -24.734 -23.156 -17.172 1 56.88 592 THR B O 1
ATOM 9335 N N . CYS B 1 593 ? -26.328 -24.75 -17.141 1 51.06 593 CYS B N 1
ATOM 9336 C CA . CYS B 1 593 ? -25.844 -25.469 -18.297 1 51.06 593 CYS B CA 1
ATOM 9337 C C . CYS B 1 593 ? -25.922 -24.609 -19.562 1 51.06 593 CYS B C 1
ATOM 9339 O O . CYS B 1 593 ? -26.859 -23.828 -19.719 1 51.06 593 CYS B O 1
#

Organism: Armillaria gallica (NCBI:txid47427)

Secondary structure (DSSP, 8-state):
-----------------S---GGG----SS-TTPPPPEEEEEE--SHHHHHHHHHHHHHHHHTSS--EEEEEE-SSSSSSTHHHH---TT-B-SS-GGGSS-TTS-BS--SBTT-BHHHHHHHHHHHHHHTT-GGGEETTEEEEEEEEETTTTEEEEEEEETTT--EEEEEESEEEE---SS-SB-----TTGGG--SSPPEEGGG--TT--HHHHGGG-EEEEE--SHHHHHHHHHHGGG-SEEEEE-SS---EES-S---GGGTTS--BTTB-B--HHHHHHHHH-HHHHHHHHHHHHHHHTT-GGGGBTT-HHHHHHHHHHHHHHHHHH--HHHHHHH--SSPTTSS--EE-HHHHHHTTSTTEEEE-SPEEEE-SSEEEETTS-EEE-SEEEE---B--S---SSEEE-GGG-BHHHHTSS----BTTTB-TT-TTB--SS-SSSB-TTSS-SHHHHHHHHHHHHHHHHHHHHTTEEEEEE-HHHHHHHHHHHHHHHTTBGGGSSS--GGGTT-SSSPP-SB-SS-HHHHHHHHTS--GGGEEEEESSSSTTGGGTTS--HHHHHT--TTTT--HHHHHT-B-GGG---/-----------------S---GGG----SS-TTPPPPEEEEEE--SHHHHHHHHHHHHHHHHTSS--EEEEEE-SSSSSSTHHHH---TT-B-SS-GGGSS-TTS-BS--SBTT-BHHHHHHHHHHHHHHTT-GGGEETTEEEEEEEEETTTTEEEEEEEETTT--EEEEEESEEEE---SS-SB-----TTGGG--SSPPEEGGG--TT--HHHHGGG-EEEEE--SHHHHHHHHHHGGG-SEEEEE-SS---EES-S---GGGTTS--BTTB-B--HHHHHHHHH-HHHHHHHHHHHHHHHTT-GGGGBTT-HHHHHHHHHHHHHHHHHH--HHHHHHH--SSPTTSS--EE-HHHHHHTTSTTEEEE-SPEEEE-SSEEEETTS-EEE-SEEEE---B--S---SSEEE-GGG-BHHHHTSS----BTTTB-TT-TTB--SS-SSSB-TTSS-SHHHHHHHHHHHHHHHHHHHHTTEEEEEE-HHHHHHHHHHHHHHHTTBGGGSSS--GGGTT-SSSPP-SB-SS-HHHHHHHHTS--GGGEEEEESSSSTTGGGTTS--HHHHHT--TTTT--HHHHHT-B-GGG---

Solvent-accessible surface area (backbone atoms only — not comparable to full-atom values): 61262 Å² total; per-residue (Å²): 138,84,81,78,81,77,78,79,77,76,73,73,78,73,71,77,69,80,73,66,59,52,84,81,51,77,59,42,96,41,49,11,47,57,49,44,74,43,35,36,41,30,39,17,40,16,68,38,30,50,49,36,50,49,52,48,53,51,29,37,76,72,61,66,28,52,56,67,49,62,39,26,34,18,58,44,89,61,66,37,37,58,37,60,46,34,63,34,63,62,40,53,54,72,50,47,38,72,50,60,48,52,61,74,52,32,66,29,58,62,54,26,47,52,34,39,25,71,57,53,32,47,50,52,49,25,49,33,57,68,68,64,46,57,88,38,51,38,62,27,22,33,69,52,30,36,36,48,37,79,89,77,38,26,31,43,36,29,33,32,33,67,87,78,68,46,73,47,71,48,79,21,49,29,43,27,49,12,61,46,53,72,71,41,68,34,77,77,93,54,46,45,55,86,52,42,63,68,44,78,73,42,34,44,63,62,36,68,91,82,62,63,54,70,68,56,28,43,80,23,32,33,32,37,39,36,65,48,65,64,18,32,32,33,46,26,57,45,49,89,41,32,54,25,37,38,35,40,34,81,68,52,47,71,44,37,66,58,85,71,87,50,80,93,54,65,84,51,77,61,62,75,63,35,38,68,52,49,71,66,54,28,50,45,27,64,74,32,26,65,62,37,31,52,54,33,38,52,54,36,34,59,53,64,67,49,57,58,34,43,28,56,90,27,71,52,28,52,51,49,39,51,51,29,50,51,49,46,50,68,64,52,71,42,70,73,58,47,69,63,29,58,57,93,54,61,71,61,36,40,86,70,31,56,34,50,49,27,48,55,33,65,67,38,89,55,32,44,82,37,56,66,51,78,54,32,31,42,47,51,29,44,29,25,69,89,64,54,70,43,76,39,43,36,45,36,37,26,57,59,46,49,54,56,64,48,61,92,39,50,42,25,22,57,97,61,44,43,48,47,65,68,18,64,83,59,47,77,37,37,86,17,31,33,35,56,57,29,58,38,38,39,35,28,61,38,38,34,30,38,37,60,87,52,54,52,46,49,65,51,39,52,33,46,32,53,40,49,48,52,51,52,28,46,31,20,25,42,40,38,48,34,44,28,44,32,58,68,48,30,52,41,44,45,40,46,37,50,32,39,31,65,52,22,31,61,38,39,79,45,62,21,60,47,26,65,56,32,41,74,40,73,52,40,44,49,35,46,41,32,47,63,24,52,37,56,58,43,70,55,78,65,42,56,42,41,46,75,39,49,70,49,94,46,70,48,47,32,45,22,64,15,38,19,56,43,69,69,69,70,49,70,66,35,70,75,54,44,58,70,28,30,65,60,43,44,44,72,83,54,45,77,133,137,81,78,77,82,77,76,80,77,74,73,74,76,74,71,78,70,80,74,67,58,51,83,83,50,79,60,43,96,41,48,10,47,57,50,45,75,44,34,36,42,28,40,18,40,14,67,41,28,49,48,35,50,50,51,49,53,52,28,37,74,71,60,65,28,54,57,66,50,62,39,25,35,18,58,43,90,62,66,38,37,58,38,60,46,35,64,34,62,61,40,54,53,72,51,47,39,72,50,60,46,52,61,73,51,31,66,28,58,62,56,27,47,52,34,39,25,71,56,54,32,47,51,52,51,24,50,34,57,68,68,66,45,56,87,38,53,39,62,26,22,34,69,53,30,36,37,49,38,80,88,77,39,27,31,42,36,29,34,32,32,69,86,77,66,48,72,47,72,48,80,21,50,29,41,27,49,13,60,45,53,72,70,40,69,33,75,76,91,55,47,43,56,86,51,40,64,67,46,79,73,42,34,44,64,62,36,67,92,83,64,62,56,71,67,55,28,44,80,22,32,34,33,37,38,36,65,49,65,64,18,31,32,33,47,27,58,46,49,89,42,33,54,26,37,40,36,40,33,82,69,52,49,72,42,36,66,57,84,72,86,50,81,91,54,66,83,52,78,61,62,77,61,34,37,69,52,50,72,65,54,27,51,44,28,63,73,32,26,66,62,38,32,52,52,34,37,51,55,36,32,57,51,62,66,50,56,57,34,44,29,57,88,28,72,54,27,52,51,49,40,51,51,30,50,51,49,45,49,67,64,53,71,42,69,71,56,49,67,62,29,59,57,94,54,61,71,62,37,41,86,70,30,57,34,50,49,26,47,55,32,66,66,38,88,54,31,44,83,38,56,68,52,78,53,34,30,40,46,50,28,44,30,26,70,88,65,53,71,43,78,39,43,36,45,35,39,26,57,59,47,50,54,55,64,48,61,95,40,50,42,25,23,57,96,59,44,42,49,46,65,67,20,62,83,60,48,76,35,37,85,18,31,35,33,57,56,29,60,36,37,40,34,28,62,38,39,34,30,38,36,61,84,53,56,51,46,49,64,51,38,52,32,45,32,53,39,50,48,52,51,51,28,46,32,20,26,42,40,38,48,35,44,28,42,32,59,68,48,31,50,42,44,45,39,47,36,49,33,39,33,65,52,21,31,59,38,38,79,46,63,19,62,46,26,64,55,33,40,75,40,72,51,40,42,49,37,46,40,31,48,63,24,53,38,58,60,42,71,56,77,65,45,55,41,41,45,76,39,48,69,50,93,48,72,49,45,32,45,23,64,16,38,17,57,42,70,70,69,70,48,70,67,35,69,75,54,44,58,70,28,31,64,59,42,44,46,71,85,55,46,76,132

Radius of gyration: 37.14 Å; Cα contacts (8 Å, |Δi|>4): 2543; chains: 2; bounding box: 92×123×96 Å

Sequence (1186 aa):
MSSSLQSNATGEDEALNSNGTSSDWDYLKKPGFQPRPLRLAICGAGAAGLCLSYKILEAQKNGVLGSVEFVLFEKEGDYTGTWHANRYPGCRCDIPSAVYQFSFAPYADWPDFYSYAGEIKKYFKTFAQKHGIVPFIRLRHKVTAAVYDEASGSWSVTVEDLDTSQIRTETYDVFAPATGVLNNANRPAIAGMESFTKTPILHTAEWPANFNWETAFKDERVAVIGVGSSGLQIIGTIAPYCKSLDIYARSKVWIVPTIVSLDSLKDRDWKGDNFSYSEEERADFAKDPEKLYRHIKEVFDKMNTRFEAKRSNSEMQKVSQNTALEHMRKSLDREDLLLKLIPDYAVGCRRLTPGAAFMEAVKFPHVELVQDPIKSITPTSILTESGIERPVDRIILATGFDTGFRPQYNLRGRGGIDLRDAWAQKPKAYMSIALAEFPNMFLMGSGPGIPYANGSILPGMEAQADYVVACLSKMQKQDIKTMEVDRGAQDEYNIQQATTLRDLIWSEHCSSWYKGGTVDGEPFALYGGSTLQYKELLSSPRWEDWKFTPLYKNRFAFLGNGESSVEATGGDRAYYVTLENCANTLSASDFTCMSSSLQSNATGEDEALNSNGTSSDWDYLKKPGFQPRPLRLAICGAGAAGLCLSYKILEAQKNGVLGSVEFVLFEKEGDYTGTWHANRYPGCRCDIPSAVYQFSFAPYADWPDFYSYAGEIKKYFKTFAQKHGIVPFIRLRHKVTAAVYDEASGSWSVTVEDLDTSQIRTETYDVFAPATGVLNNANRPAIAGMESFTKTPILHTAEWPANFNWETAFKDERVAVIGVGSSGLQIIGTIAPYCKSLDIYARSKVWIVPTIVSLDSLKDRDWKGDNFSYSEEERADFAKDPEKLYRHIKEVFDKMNTRFEAKRSNSEMQKVSQNTALEHMRKSLDREDLLLKLIPDYAVGCRRLTPGAAFMEAVKFPHVELVQDPIKSITPTSILTESGIERPVDRIILATGFDTGFRPQYNLRGRGGIDLRDAWAQKPKAYMSIALAEFPNMFLMGSGPGIPYANGSILPGMEAQADYVVACLSKMQKQDIKTMEVDRGAQDEYNIQQATTLRDLIWSEHCSSWYKGGTVDGEPFALYGGSTLQYKELLSSPRWEDWKFTPLYKNRFAFLGNGESSVEATGGDRAYYVTLENCANTLSASDFTC

pLDDT: mean 92.32, std 13.46, range [21.17, 98.94]